Protein 3E5P (pdb70)

Secondary structure (DSSP, 8-state):
---TTSS-EEEE-HHHHHHHHHHHHHSS-SSSEEEEE-HHHHHTT-HHHHHHHHHHTT---EEESSHHHHHHHHTTT--S-EEEEEEPPGGGHHHHHHHT-EEEE--HHHHHHHHHHH-S--S--B-EEEEB-SSS-SSSB-SSHHHHHHHHHHHHSTTB---EEE---S-TTSS--HHHHHHHHHHHTTSSS-S---SEEE-B-HHHHHH-TTSS-SEEEE-GGGGT--TTTTSS--SS-----EEEEEE---EEEE-TT-EESGGG-EE-SSSEEEEEES--GGGT--GGGTT-EEESSS-EEEEES---SS-EEEEESS---S--EEEEEEEETTEEE-HHHHHHHHTS-HHHHHHHS-TTS-EEE-/----TTSS-EEEE-HHHHHHHHHHHHTTS-TT-EEEEE-HHHHHTT-HHHHHHHHHHTT--EEEESSHHHHHHHHHTT--S-EEE-S---GGGHHHHHHTT-EEEE--HHHHHHHHHHHTT-SS--EEEEEEB-TTS-SSSB--SHHHHHHHHHHHT-TTEEEEEEE---S-TT-S--HHHHHHHHHHHHHHTT-SS--SEEEEE-HHHHHH-TTSS-SEEEE-GGGGT--TTTTSS--SS-----EEEEEE--EEEEE-TT-EESGGG-EE-SS-EEEEEES--TTTT--GGGTT-EEEETTEEEEEESPPPSS-EEEEESS---S--EEEEEEEETTEEE-HHHHHHHHTS-HHHHHHHS-TTS-EEE-/----TTSS-EEEE-HHHHHHHHHHHHHHS-TT-EEEEE-HHHHHTT-HHHHHHHHHHHT--EEEESSHHHHHHHHHHT--S-EEE-S---GGGHHHHHHTT-EEEE--HHHHHHHHTTS-TT-SS-EEEEEEB-SSS-SSSB--SHHHHHHHHHHHT-TTEEEEEEE---S-TT-S--HHHHHHHHHHHHHHSS-S---SEEEEE-HHHHHH--S-S-SEEEE-GGGGT--TTTTSS--SS-----EEEEEE---EEEE-TT-EESGGG-EE-SSSEEEEEES--GGGT--GGGTT-EEEETTEEEEB-S---SS-EEEEESS---S--EEEEEEEETTEEE-HHHHHHHHTS-HHHHHHHS-TTS-EEE-

B-factor: mean 35.97, std 11.9, range [7.83, 82.94]

Solvent-accessible surface area: 43272 Å² total; per-residue (Å²): 54,54,0,125,53,12,42,0,39,0,46,4,41,22,110,0,0,19,74,2,0,77,93,2,18,137,121,23,102,125,77,18,25,3,1,0,7,1,29,6,26,0,12,5,0,2,2,45,55,0,0,128,2,0,97,144,5,32,2,75,0,0,0,0,2,13,7,8,8,0,21,36,0,39,133,53,51,22,165,27,26,0,1,1,33,13,33,9,79,59,66,66,1,64,39,0,35,124,50,40,1,2,1,1,1,4,39,44,110,26,0,88,36,0,32,138,95,17,15,144,77,118,117,38,46,1,63,1,2,3,12,14,14,3,4,6,1,14,7,11,7,79,32,36,113,71,12,78,109,0,9,163,37,3,96,72,55,176,20,6,87,9,10,0,11,2,1,28,1,2,6,3,26,57,40,50,37,42,17,10,113,99,0,28,37,101,12,132,42,5,40,74,55,24,173,107,102,14,180,19,9,0,4,5,27,3,6,0,9,6,57,31,81,137,31,87,37,53,3,11,12,0,4,1,0,0,0,6,8,21,10,4,14,122,86,28,29,41,31,23,75,28,81,59,1,7,92,0,17,1,43,1,25,10,28,17,130,7,55,62,58,26,3,0,1,81,28,58,63,41,67,3,151,13,109,18,62,1,0,0,1,7,0,0,10,5,0,7,0,23,28,86,1,41,40,19,15,2,0,8,102,18,73,21,4,52,1,3,2,74,1,4,9,14,8,2,0,0,27,11,37,100,88,24,85,70,36,28,84,0,4,1,4,9,138,31,66,109,16,71,2,40,5,24,65,0,0,99,70,24,131,22,60,2,45,7,9,1,18,17,8,29,60,14,0,2,38,58,68,143,214,109,62,15,135,191,41,53,0,36,0,56,1,40,29,101,0,0,21,53,0,0,68,83,2,33,136,117,32,84,158,77,34,26,2,2,0,6,0,59,43,72,0,15,5,0,2,0,33,48,0,0,109,4,0,109,155,5,36,6,65,0,1,0,0,27,93,24,99,25,0,38,67,0,44,129,52,46,18,163,28,42,1,1,1,30,48,79,8,90,52,73,108,0,75,58,0,40,120,62,55,1,2,0,1,2,10,66,44,121,20,0,87,20,0,34,126,75,5,92,116,71,104,113,52,55,2,62,0,1,3,5,12,17,5,12,60,62,136,49,13,9,129,32,51,109,77,7,49,92,0,0,79,40,3,88,79,48,169,37,10,61,24,2,0,8,4,0,36,8,44,26,3,34,60,42,47,25,35,90,14,102,106,0,20,33,138,7,114,61,8,36,87,56,17,147,124,103,20,138,26,11,0,1,5,30,3,5,0,10,5,49,25,86,136,26,68,40,51,2,9,10,0,5,3,0,0,0,5,12,24,10,8,11,117,94,22,27,33,27,25,85,27,97,68,2,6,95,1,18,3,62,0,76,91,24,68,138,29,59,61,66,80,30,16,28,167,73,110,65,38,64,2,160,33,110,22,53,1,0,17,2,12,0,0,80,44,0,4,1,66,109,135,1,34,36,17,26,2,0,6,93,20,88,24,4,48,1,2,1,84,2,19,101,54,64,2,23,2,34,6,60,110,98,16,96,92,32,25,94,0,8,2,3,8,130,38,63,120,17,57,0,47,6,26,67,0,0,91,78,22,162,53,96,2,68,90,6,1,63,48,10,26,99,65,1,0,37,58,73,118,78,47,34,0,125,58,11,45,0,37,0,47,3,52,24,113,0,0,16,34,0,0,85,70,4,28,159,112,25,95,184,62,23,24,2,2,0,4,1,30,8,45,0,8,5,0,2,4,33,50,0,0,119,1,0,110,153,7,33,4,70,0,2,0,1,6,15,9,20,5,0,14,46,0,42,135,49,51,14,157,22,26,0,1,2,42,16,39,8,59,57,65,62,0,67,38,1,41,127,60,55,2,1,0,4,2,4,34,54,99,26,0,91,42,0,33,120,114,19,76,120,105,22,149,41,51,3,59,0,1,0,10,2,11,3,3,3,2,31,6,7,4,82,13,50,91,71,0,68,96,0,6,149,44,1,85,75,49,141,11,10,78,20,9,0,0,5,1,27,3,2,4,4,36,50,115,91,47,55,37,11,113,132,0,18,30,108,7,123,58,2,34,71,50,14,177,106,104,19,147,10,13,0,3,3,26,3,5,0,12,5,50,31,89,149,30,80,39,49,2,18,11,0,5,2,0,0,1,7,13,24,7,3,17,128,94,59,78,40,54,26,90,26,82,80,0,9,93,0,19,1,48,0,33,9,29,21,132,12,58,58,58,38,2,0,1,82,36,49,64,40,72,5,148,52,109,18,63,0,0,0,0,6,0,0,10,6,0,5,0,18,25,83,0,40,42,19,38,0,0,7,105,21,111,83,3,57,1,2,3,79,1,5,12,8,18,1,0,0,76,5,55,131,121,26,104,81,36,28,84,0,6,1,4,7,137,42,67,159,63,70,1,48,6,20,68,0,0,99,80,23,134,20,56,2,48,7,6,2,20,18,7,28,56,12,0,3,25,57,70,156

CATH classification: 2.40.37.10 (+1 more: 3.20.20.10)

Organism: Enterococcus faecalis (strain ATCC 700802 / V583) (NCBI:txid226185)

InterPro domains:
  IPR000821 Alanine racemase [MF_01201] (8-370)
  IPR000821 Alanine racemase [PR00992] (32-48)
  IPR000821 Alanine racemase [PR00992] (68-86)
  IPR000821 Alanine racemase [PR00992] (130-142)
  IPR000821 Alanine racemase [PR00992] (165-176)
  IPR000821 Alanine racemase [PR00992] (205-232)
  IPR000821 Alanine racemase [PR00992] (262-277)
  IPR000821 Alanine racemase [PR00992] (279-294)
  IPR000821 Alanine racemase [PR00992] (299-316)
  IPR000821 Alanine racemase [PR00992] (353-366)
  IPR000821 Alanine racemase [PTHR30511] (6-370)
  IPR000821 Alanine racemase [TIGR00492] (9-370)
  IPR001608 Alanine racemase, N-terminal [PF01168] (13-232)
  IPR009006 Alanine racemase/group IV decarboxylase, C-terminal [G3DSA:2.40.37.10] (234-371)
  IPR009006 Alanine racemase/group IV decarboxylase, C-terminal [SSF50621] (241-370)
  IPR011079 Alanine racemase, C-terminal [PF00842] (246-370)
  IPR011079 Alanine racemase, C-terminal [SM01005] (246-371)
  IPR020622 Alanine racemase, pyridoxal-phosphate attachment site [PS00395] (37-47)
  IPR029066 PLP-binding barrel [G3DSA:3.20.20.10] (15-233)
  IPR029066 PLP-binding barrel [SSF51419] (13-247)

Structure (mmCIF, N/CA/C/O backbone):
data_3E5P
#
_entry.id   3E5P
#
_cell.length_a   94.634
_cell.length_b   156.516
_cell.length_c   147.878
_cell.angle_alpha   90.00
_cell.angle_beta   90.00
_cell.angle_gamma   90.00
#
_symmetry.space_group_name_H-M   'C 2 2 21'
#
loop_
_entity.id
_entity.type
_entity.pdbx_description
1 polymer 'Alanine racemase'
2 non-polymer "PYRIDOXAL-5'-PHOSPHATE"
3 non-polymer 'PROPANOIC ACID'
4 non-polymer '4-(2-HYDROXYETHYL)-1-PIPERAZINE ETHANESULFONIC ACID'
5 non-polymer 'NONAETHYLENE GLYCOL'
6 water water
#
loop_
_atom_site.group_PDB
_atom_site.id
_atom_site.type_symbol
_atom_site.label_atom_id
_atom_site.label_alt_id
_atom_site.label_comp_id
_atom_site.label_asym_id
_atom_site.label_entity_id
_atom_site.label_seq_id
_atom_site.pdbx_PDB_ins_code
_atom_site.Cartn_x
_atom_site.Cartn_y
_atom_site.Cartn_z
_atom_site.occupancy
_atom_site.B_iso_or_equiv
_atom_site.auth_seq_id
_atom_site.auth_comp_id
_atom_site.auth_asym_id
_atom_site.auth_atom_id
_atom_site.pdbx_PDB_model_num
ATOM 1 N N . VAL A 1 2 ? 36.830 -33.687 -4.331 1.00 34.27 2 VAL A N 1
ATOM 2 C CA . VAL A 1 2 ? 36.338 -34.513 -3.194 1.00 32.66 2 VAL A CA 1
ATOM 3 C C . VAL A 1 2 ? 34.823 -34.579 -3.102 1.00 30.99 2 VAL A C 1
ATOM 4 O O . VAL A 1 2 ? 34.159 -33.565 -2.930 1.00 30.37 2 VAL A O 1
ATOM 8 N N . VAL A 1 3 ? 34.284 -35.786 -3.201 1.00 29.71 3 VAL A N 1
ATOM 9 C CA . VAL A 1 3 ? 32.846 -36.000 -3.100 1.00 27.86 3 VAL A CA 1
ATOM 10 C C . VAL A 1 3 ? 32.509 -36.462 -1.674 1.00 28.02 3 VAL A C 1
ATOM 11 O O . VAL A 1 3 ? 33.045 -37.453 -1.198 1.00 30.00 3 VAL A O 1
ATOM 15 N N . GLY A 1 4 ? 31.621 -35.750 -0.993 1.00 26.88 4 GLY A N 1
ATOM 16 C CA . GLY A 1 4 ? 31.285 -36.124 0.370 1.00 25.73 4 GLY A CA 1
ATOM 17 C C . GLY A 1 4 ? 30.354 -37.311 0.532 1.00 24.98 4 GLY A C 1
ATOM 18 O O . GLY A 1 4 ? 29.296 -37.199 1.145 1.00 24.80 4 GLY A O 1
ATOM 19 N N . TRP A 1 5 ? 30.748 -38.461 0.000 1.00 25.25 5 TRP A N 1
ATOM 20 C CA . TRP A 1 5 ? 29.928 -39.669 0.107 1.00 24.53 5 TRP A CA 1
ATOM 21 C C . TRP A 1 5 ? 29.612 -40.096 1.540 1.00 24.08 5 TRP A C 1
ATOM 22 O O . TRP A 1 5 ? 28.605 -40.749 1.779 1.00 24.09 5 TRP A O 1
ATOM 33 N N . HIS A 1 6 ? 30.473 -39.730 2.489 1.00 27.20 6 HIS A N 1
ATOM 34 C CA . HIS A 1 6 ? 30.270 -40.116 3.886 1.00 29.32 6 HIS A CA 1
ATOM 35 C C . HIS A 1 6 ? 29.467 -39.125 4.693 1.00 30.09 6 HIS A C 1
ATOM 36 O O . HIS A 1 6 ? 29.254 -39.319 5.883 1.00 33.35 6 HIS A O 1
ATOM 43 N N . ARG A 1 7 ? 29.018 -38.058 4.050 1.00 29.73 7 ARG A N 1
ATOM 44 C CA . ARG A 1 7 ? 28.228 -37.057 4.745 1.00 27.28 7 ARG A CA 1
ATOM 45 C C . ARG A 1 7 ? 26.778 -37.291 4.385 1.00 27.18 7 ARG A C 1
ATOM 46 O O . ARG A 1 7 ? 26.449 -37.501 3.229 1.00 26.73 7 ARG A O 1
ATOM 54 N N . PRO A 1 8 ? 25.887 -37.256 5.379 1.00 27.61 8 PRO A N 1
ATOM 55 C CA . PRO A 1 8 ? 24.465 -37.479 5.120 1.00 27.32 8 PRO A CA 1
ATOM 56 C C . PRO A 1 8 ? 23.796 -36.405 4.280 1.00 29.26 8 PRO A C 1
ATOM 57 O O . PRO A 1 8 ? 22.632 -36.075 4.510 1.00 32.23 8 PRO A O 1
ATOM 61 N N . THR A 1 9 ? 24.519 -35.846 3.315 1.00 28.64 9 THR A N 1
ATOM 62 C CA . THR A 1 9 ? 23.938 -34.819 2.458 1.00 27.16 9 THR A CA 1
ATOM 63 C C . THR A 1 9 ? 24.005 -35.262 1.011 1.00 27.49 9 THR A C 1
ATOM 64 O O . THR A 1 9 ? 25.074 -35.588 0.491 1.00 26.36 9 THR A O 1
ATOM 68 N N . ARG A 1 10 ? 22.851 -35.242 0.358 1.00 27.52 10 ARG A N 1
ATOM 69 C CA . ARG A 1 10 ? 22.760 -35.729 -1.002 1.00 28.57 10 ARG A CA 1
ATOM 70 C C . ARG A 1 10 ? 21.897 -34.931 -1.978 1.00 27.76 10 ARG A C 1
ATOM 71 O O . ARG A 1 10 ? 21.019 -34.150 -1.595 1.00 27.42 10 ARG A O 1
ATOM 79 N N . LEU A 1 11 ? 22.164 -35.191 -3.254 1.00 27.00 11 LEU A N 1
ATOM 80 C CA . LEU A 1 11 ? 21.479 -34.589 -4.387 1.00 27.08 11 LEU A CA 1
ATOM 81 C C . LEU A 1 11 ? 20.840 -35.758 -5.152 1.00 26.97 11 LEU A C 1
ATOM 82 O O . LEU A 1 11 ? 21.535 -36.641 -5.629 1.00 26.87 11 LEU A O 1
ATOM 87 N N . HIS A 1 12 ? 19.518 -35.772 -5.251 1.00 28.85 12 HIS A N 1
ATOM 88 C CA . HIS A 1 12 ? 18.822 -36.842 -5.951 1.00 29.58 12 HIS A CA 1
ATOM 89 C C . HIS A 1 12 ? 18.316 -36.388 -7.308 1.00 29.99 12 HIS A C 1
ATOM 90 O O . HIS A 1 12 ? 17.457 -35.513 -7.393 1.00 31.28 12 HIS A O 1
ATOM 97 N N . ILE A 1 13 ? 18.848 -36.990 -8.366 1.00 28.63 13 ILE A N 1
ATOM 98 C CA . ILE A 1 13 ? 18.439 -36.647 -9.718 1.00 28.67 13 ILE A CA 1
ATOM 99 C C . ILE A 1 13 ? 17.453 -37.689 -10.277 1.00 30.14 13 ILE A C 1
ATOM 100 O O . ILE A 1 13 ? 17.791 -38.865 -10.415 1.00 29.92 13 ILE A O 1
ATOM 105 N N . ASP A 1 14 ? 16.228 -37.260 -10.576 1.00 31.67 14 ASP A N 1
ATOM 106 C CA . ASP A 1 14 ? 15.219 -38.164 -11.126 1.00 31.84 14 ASP A CA 1
ATOM 107 C C . ASP A 1 14 ? 15.334 -38.164 -12.643 1.00 32.63 14 ASP A C 1
ATOM 108 O O . ASP A 1 14 ? 14.720 -37.345 -13.333 1.00 32.36 14 ASP A O 1
ATOM 113 N N . THR A 1 15 ? 16.130 -39.096 -13.155 1.00 33.05 15 THR A N 1
ATOM 114 C CA . THR A 1 15 ? 16.361 -39.202 -14.591 1.00 34.07 15 THR A CA 1
ATOM 115 C C . THR A 1 15 ? 15.088 -39.529 -15.376 1.00 34.79 15 THR A C 1
ATOM 116 O O . THR A 1 15 ? 14.924 -39.098 -16.529 1.00 33.88 15 THR A O 1
ATOM 120 N N . GLN A 1 16 ? 14.190 -40.280 -14.742 1.00 33.66 16 GLN A N 1
ATOM 121 C CA . GLN A 1 16 ? 12.923 -40.652 -15.361 1.00 34.39 16 GLN A CA 1
ATOM 122 C C . GLN A 1 16 ? 12.167 -39.352 -15.626 1.00 31.68 16 GLN A C 1
ATOM 123 O O . GLN A 1 16 ? 11.439 -39.230 -16.610 1.00 32.59 16 GLN A O 1
ATOM 129 N N . ALA A 1 17 ? 12.358 -38.381 -14.739 1.00 28.36 17 ALA A N 1
ATOM 130 C CA . ALA A 1 17 ? 11.717 -37.081 -14.866 1.00 27.70 17 ALA A CA 1
ATOM 131 C C . ALA A 1 17 ? 12.261 -36.340 -16.081 1.00 27.22 17 ALA A C 1
ATOM 132 O O . ALA A 1 17 ? 11.495 -35.809 -16.884 1.00 27.54 17 ALA A O 1
ATOM 134 N N . ILE A 1 18 ? 13.584 -36.292 -16.208 1.00 26.17 18 ILE A N 1
ATOM 135 C CA . ILE A 1 18 ? 14.204 -35.623 -17.344 1.00 24.72 18 ILE A CA 1
ATOM 136 C C . ILE A 1 18 ? 13.646 -36.279 -18.612 1.00 25.96 18 ILE A C 1
ATOM 137 O O . ILE A 1 18 ? 13.222 -35.590 -19.551 1.00 27.39 18 ILE A O 1
ATOM 142 N N . THR A 1 19 ? 13.622 -37.612 -18.617 1.00 25.30 19 THR A N 1
ATOM 143 C CA . THR A 1 19 ? 13.115 -38.368 -19.757 1.00 25.03 19 THR A CA 1
ATOM 144 C C . THR A 1 19 ? 11.685 -37.980 -20.134 1.00 26.55 19 THR A C 1
ATOM 145 O O . THR A 1 19 ? 11.394 -37.743 -21.306 1.00 26.20 19 THR A O 1
ATOM 149 N N . GLU A 1 20 ? 10.795 -37.930 -19.145 1.00 28.36 20 GLU A N 1
ATOM 150 C CA . GLU A 1 20 ? 9.400 -37.584 -19.405 1.00 30.20 20 GLU A CA 1
ATOM 151 C C . GLU A 1 20 ? 9.288 -36.171 -19.948 1.00 30.41 20 GLU A C 1
ATOM 152 O O . GLU A 1 20 ? 8.519 -35.913 -20.875 1.00 31.95 20 GLU A O 1
ATOM 158 N N . ASN A 1 21 ? 10.064 -35.256 -19.374 1.00 29.47 21 ASN A N 1
ATOM 159 C CA . ASN A 1 21 ? 10.053 -33.869 -19.821 1.00 28.78 21 ASN A CA 1
ATOM 160 C C . ASN A 1 21 ? 10.442 -33.802 -21.295 1.00 28.79 21 ASN A C 1
ATOM 161 O O . ASN A 1 21 ? 9.805 -33.090 -22.067 1.00 28.27 21 ASN A O 1
ATOM 166 N N . VAL A 1 22 ? 11.473 -34.546 -21.692 1.00 29.18 22 VAL A N 1
ATOM 167 C CA . VAL A 1 22 ? 11.904 -34.542 -23.093 1.00 31.32 22 VAL A CA 1
ATOM 168 C C . VAL A 1 22 ? 10.823 -35.140 -23.999 1.00 32.38 22 VAL A C 1
ATOM 169 O O . VAL A 1 22 ? 10.568 -34.644 -25.106 1.00 30.33 22 VAL A O 1
ATOM 173 N N . GLN A 1 23 ? 10.186 -36.203 -23.518 1.00 34.42 23 GLN A N 1
ATOM 174 C CA . GLN A 1 23 ? 9.133 -36.854 -24.279 1.00 37.91 23 GLN A CA 1
ATOM 175 C C . GLN A 1 23 ? 7.969 -35.935 -24.607 1.00 38.48 23 GLN A C 1
ATOM 176 O O . GLN A 1 23 ? 7.646 -35.732 -25.772 1.00 39.68 23 GLN A O 1
ATOM 182 N N . LYS A 1 24 ? 7.326 -35.383 -23.585 1.00 39.19 24 LYS A N 1
ATOM 183 C CA . LYS A 1 24 ? 6.186 -34.511 -23.836 1.00 38.84 24 LYS A CA 1
ATOM 184 C C . LYS A 1 24 ? 6.537 -33.397 -24.808 1.00 39.17 24 LYS A C 1
ATOM 185 O O . LYS A 1 24 ? 5.699 -32.983 -25.606 1.00 39.97 24 LYS A O 1
ATOM 191 N N . GLU A 1 25 ? 7.773 -32.914 -24.760 1.00 39.23 25 GLU A N 1
ATOM 192 C CA . GLU A 1 25 ? 8.173 -31.861 -25.682 1.00 38.62 25 GLU A CA 1
ATOM 193 C C . GLU A 1 25 ? 8.172 -32.452 -27.082 1.00 38.10 25 GLU A C 1
ATOM 194 O O . GLU A 1 25 ? 7.578 -31.899 -28.006 1.00 39.33 25 GLU A O 1
ATOM 200 N N . CYS A 1 26 ? 8.828 -33.595 -27.224 1.00 39.58 26 CYS A N 1
ATOM 201 C CA . CYS A 1 26 ? 8.910 -34.282 -28.507 1.00 41.18 26 CYS A CA 1
ATOM 202 C C . CYS A 1 26 ? 7.551 -34.574 -29.131 1.00 41.22 26 CYS A C 1
ATOM 203 O O . CYS A 1 26 ? 7.429 -34.626 -30.354 1.00 41.90 26 CYS A O 1
ATOM 206 N N . GLN A 1 27 ? 6.532 -34.764 -28.298 1.00 42.40 27 GLN A N 1
ATOM 207 C CA . GLN A 1 27 ? 5.196 -35.070 -28.799 1.00 44.62 27 GLN A CA 1
ATOM 208 C C . GLN A 1 27 ? 4.444 -33.844 -29.302 1.00 44.15 27 GLN A C 1
ATOM 209 O O . GLN A 1 27 ? 3.693 -33.924 -30.269 1.00 42.75 27 GLN A O 1
ATOM 215 N N . ARG A 1 28 ? 4.640 -32.710 -28.642 1.00 44.76 28 ARG A N 1
ATOM 216 C CA . ARG A 1 28 ? 3.958 -31.492 -29.044 1.00 45.21 28 ARG A CA 1
ATOM 217 C C . ARG A 1 28 ? 4.782 -30.773 -30.098 1.00 45.58 28 ARG A C 1
ATOM 218 O O . ARG A 1 28 ? 4.459 -29.663 -30.523 1.00 46.29 28 ARG A O 1
ATOM 226 N N . LEU A 1 29 ? 5.846 -31.440 -30.526 1.00 46.29 29 LEU A N 1
ATOM 227 C CA . LEU A 1 29 ? 6.738 -30.912 -31.546 1.00 47.13 29 LEU A CA 1
ATOM 228 C C . LEU A 1 29 ? 6.288 -31.453 -32.904 1.00 48.47 29 LEU A C 1
ATOM 229 O O . LEU A 1 29 ? 5.731 -32.547 -32.990 1.00 47.66 29 LEU A O 1
ATOM 234 N N . PRO A 1 30 ? 6.521 -30.690 -33.983 1.00 49.34 30 PRO A N 1
ATOM 235 C CA . PRO A 1 30 ? 6.140 -31.104 -35.337 1.00 51.09 30 PRO A CA 1
ATOM 236 C C . PRO A 1 30 ? 6.694 -32.482 -35.718 1.00 53.11 30 PRO A C 1
ATOM 237 O O . PRO A 1 30 ? 6.450 -32.978 -36.820 1.00 53.69 30 PRO A O 1
ATOM 241 N N . GLU A 1 31 ? 7.445 -33.084 -34.799 1.00 55.78 31 GLU A N 1
ATOM 242 C CA . GLU A 1 31 ? 8.041 -34.415 -34.977 1.00 57.81 31 GLU A CA 1
ATOM 243 C C . GLU A 1 31 ? 9.166 -34.389 -36.027 1.00 57.65 31 GLU A C 1
ATOM 244 O O . GLU A 1 31 ? 10.278 -34.868 -35.769 1.00 59.13 31 GLU A O 1
ATOM 250 N N . GLY A 1 32 ? 8.876 -33.859 -37.214 1.00 55.88 32 GLY A N 1
ATOM 251 C CA . GLY A 1 32 ? 9.909 -33.750 -38.229 1.00 52.23 32 GLY A CA 1
ATOM 252 C C . GLY A 1 32 ? 11.066 -32.939 -37.682 1.00 49.92 32 GLY A C 1
ATOM 253 O O . GLY A 1 32 ? 12.230 -33.126 -38.050 1.00 50.24 32 GLY A O 1
ATOM 254 N N . THR A 1 33 ? 10.715 -32.025 -36.780 1.00 45.39 33 THR A N 1
ATOM 255 C CA . THR A 1 33 ? 11.671 -31.163 -36.108 1.00 40.67 33 THR A CA 1
ATOM 256 C C . THR A 1 33 ? 12.359 -31.981 -35.021 1.00 37.95 33 THR A C 1
ATOM 257 O O . THR A 1 33 ? 11.710 -32.733 -34.291 1.00 36.98 33 THR A O 1
ATOM 261 N N . ALA A 1 34 ? 13.677 -31.842 -34.928 1.00 35.07 34 ALA A N 1
ATOM 262 C CA . ALA A 1 34 ? 14.454 -32.579 -33.942 1.00 33.59 34 ALA A CA 1
ATOM 263 C C . ALA A 1 34 ? 14.688 -31.801 -32.649 1.00 33.00 34 ALA A C 1
ATOM 264 O O . ALA A 1 34 ? 14.679 -30.565 -32.617 1.00 30.16 34 ALA A O 1
ATOM 266 N N . LEU A 1 35 ? 14.914 -32.561 -31.587 1.00 33.27 35 LEU A N 1
ATOM 267 C CA . LEU A 1 35 ? 15.142 -32.023 -30.260 1.00 31.91 35 LEU A CA 1
ATOM 268 C C . LEU A 1 35 ? 16.592 -32.301 -29.860 1.00 31.55 35 LEU A C 1
ATOM 269 O O . LEU A 1 35 ? 17.025 -33.454 -29.773 1.00 32.41 35 LEU A O 1
ATOM 274 N N . PHE A 1 36 ? 17.355 -31.241 -29.646 1.00 30.71 36 PHE A N 1
ATOM 275 C CA . PHE A 1 36 ? 18.726 -31.393 -29.200 1.00 29.63 36 PHE A CA 1
ATOM 276 C C . PHE A 1 36 ? 18.705 -31.026 -27.728 1.00 28.12 36 PHE A C 1
ATOM 277 O O . PHE A 1 36 ? 18.137 -30.004 -27.347 1.00 28.64 36 PHE A O 1
ATOM 285 N N . ALA A 1 37 ? 19.296 -31.877 -26.901 1.00 25.93 37 ALA A N 1
ATOM 286 C CA . ALA A 1 37 ? 19.327 -31.646 -25.466 1.00 24.48 37 ALA A CA 1
ATOM 287 C C . ALA A 1 37 ? 20.603 -30.919 -25.070 1.00 25.20 37 ALA A C 1
ATOM 288 O O . ALA A 1 37 ? 21.695 -31.483 -25.174 1.00 24.15 37 ALA A O 1
ATOM 290 N N . VAL A 1 38 ? 20.479 -29.667 -24.629 1.00 25.82 38 VAL A N 1
ATOM 291 C CA . VAL A 1 38 ? 21.664 -28.922 -24.217 1.00 26.66 38 VAL A CA 1
ATOM 292 C C . VAL A 1 38 ? 21.963 -29.287 -22.771 1.00 26.24 38 VAL A C 1
ATOM 293 O O . VAL A 1 38 ? 21.153 -29.041 -21.883 1.00 27.82 38 VAL A O 1
ATOM 297 N N . VAL A 1 39 ? 23.122 -29.909 -22.557 1.00 26.97 39 VAL A N 1
ATOM 298 C CA . VAL A 1 39 ? 23.549 -30.353 -21.233 1.00 26.41 39 VAL A CA 1
ATOM 299 C C . VAL A 1 39 ? 24.897 -29.781 -20.785 1.00 27.68 39 VAL A C 1
ATOM 300 O O . VAL A 1 39 ? 25.703 -30.508 -20.201 1.00 28.97 39 VAL A O 1
ATOM 304 N N . LYS A 1 40 ? 25.160 -28.501 -21.044 1.00 27.42 40 LYS A N 1
ATOM 305 C CA . LYS A 1 40 ? 26.437 -27.951 -20.616 1.00 28.24 40 LYS A CA 1
ATOM 306 C C . LYS A 1 40 ? 26.419 -27.750 -19.118 1.00 27.91 40 LYS A C 1
ATOM 307 O O . LYS A 1 40 ? 25.444 -28.109 -18.450 1.00 25.72 40 LYS A O 1
ATOM 313 N N . ALA A 1 41 ? 27.496 -27.169 -18.594 1.00 27.31 41 ALA A N 1
ATOM 314 C CA . ALA A 1 41 ? 27.602 -26.925 -17.165 1.00 26.26 41 ALA A CA 1
ATOM 315 C C . ALA A 1 41 ? 27.248 -28.196 -16.396 1.00 25.99 41 ALA A C 1
ATOM 316 O O . ALA A 1 41 ? 26.532 -28.143 -15.398 1.00 27.74 41 ALA A O 1
ATOM 318 N N . ASN A 1 42 ? 27.736 -29.337 -16.885 1.00 26.75 42 ASN A N 1
ATOM 319 C CA . ASN A 1 42 ? 27.498 -30.631 -16.248 1.00 25.47 42 ASN A CA 1
ATOM 320 C C . ASN A 1 42 ? 26.007 -30.953 -16.075 1.00 25.33 42 ASN A C 1
ATOM 321 O O . ASN A 1 42 ? 25.556 -31.299 -14.982 1.00 26.51 42 ASN A O 1
ATOM 326 N N . GLY A 1 43 ? 25.250 -30.849 -17.163 1.00 25.49 43 GLY A N 1
ATOM 327 C CA . GLY A 1 43 ? 23.822 -31.104 -17.105 1.00 23.67 43 GLY A CA 1
ATOM 328 C C . GLY A 1 43 ? 23.112 -30.126 -16.180 1.00 24.31 43 GLY A C 1
ATOM 329 O O . GLY A 1 43 ? 22.231 -30.518 -15.413 1.00 23.84 43 GLY A O 1
ATOM 330 N N . TYR A 1 44 ? 23.500 -28.851 -16.243 1.00 24.11 44 TYR A N 1
ATOM 331 C CA . TYR A 1 44 ? 22.907 -27.815 -15.393 1.00 23.52 44 TYR A CA 1
ATOM 332 C C . TYR A 1 44 ? 22.981 -28.182 -13.911 1.00 23.69 44 TYR A C 1
ATOM 333 O O . TYR A 1 44 ? 22.047 -27.920 -13.153 1.00 24.45 44 TYR A O 1
ATOM 342 N N . GLY A 1 45 ? 24.086 -28.803 -13.510 1.00 23.04 45 GLY A N 1
ATOM 343 C CA . GLY A 1 45 ? 24.262 -29.192 -12.118 1.00 23.67 45 GLY A CA 1
ATOM 344 C C . GLY A 1 45 ? 23.831 -30.613 -11.795 1.00 23.40 45 GLY A C 1
ATOM 345 O O . GLY A 1 45 ? 24.228 -31.162 -10.764 1.00 24.02 45 GLY A O 1
ATOM 346 N N . HIS A 1 46 ? 23.038 -31.211 -12.683 1.00 22.98 46 HIS A N 1
ATOM 347 C CA . HIS A 1 46 ? 22.520 -32.566 -12.503 1.00 22.08 46 HIS A CA 1
ATOM 348 C C . HIS A 1 46 ? 23.442 -33.697 -12.984 1.00 23.03 46 HIS A C 1
ATOM 349 O O . HIS A 1 46 ? 23.253 -34.854 -12.596 1.00 23.69 46 HIS A O 1
ATOM 356 N N . GLY A 1 47 ? 24.420 -33.373 -13.831 1.00 19.96 47 GLY A N 1
ATOM 357 C CA . GLY A 1 47 ? 25.311 -34.398 -14.358 1.00 17.86 47 GLY A CA 1
ATOM 358 C C . GLY A 1 47 ? 25.087 -34.530 -15.852 1.00 17.69 47 GLY A C 1
ATOM 359 O O . GLY A 1 47 ? 24.041 -35.017 -16.286 1.00 18.92 47 GLY A O 1
ATOM 360 N N . ALA A 1 48 ? 26.068 -34.105 -16.641 1.00 17.95 48 ALA A N 1
ATOM 361 C CA . ALA A 1 48 ? 25.961 -34.129 -18.097 1.00 20.87 48 ALA A CA 1
ATOM 362 C C . ALA A 1 48 ? 25.638 -35.480 -18.739 1.00 22.47 48 ALA A C 1
ATOM 363 O O . ALA A 1 48 ? 24.671 -35.585 -19.494 1.00 24.60 48 ALA A O 1
ATOM 365 N N . VAL A 1 49 ? 26.439 -36.502 -18.448 1.00 23.82 49 VAL A N 1
ATOM 366 C CA . VAL A 1 49 ? 26.223 -37.830 -19.019 1.00 24.75 49 VAL A CA 1
ATOM 367 C C . VAL A 1 49 ? 24.879 -38.449 -18.662 1.00 26.33 49 VAL A C 1
ATOM 368 O O . VAL A 1 49 ? 24.083 -38.767 -19.544 1.00 26.20 49 VAL A O 1
ATOM 372 N N . GLU A 1 50 ? 24.623 -38.626 -17.372 1.00 29.68 50 GLU A N 1
ATOM 373 C CA . GLU A 1 50 ? 23.355 -39.214 -16.927 1.00 31.45 50 GLU A CA 1
ATOM 374 C C . GLU A 1 50 ? 22.134 -38.448 -17.454 1.00 30.74 50 GLU A C 1
ATOM 375 O O . GLU A 1 50 ? 21.064 -39.034 -17.606 1.00 30.78 50 GLU A O 1
ATOM 381 N N . SER A 1 51 ? 22.302 -37.148 -17.728 1.00 29.93 51 SER A N 1
ATOM 382 C CA . SER A 1 51 ? 21.234 -36.303 -18.278 1.00 30.30 51 SER A CA 1
ATOM 383 C C . SER A 1 51 ? 21.048 -36.593 -19.771 1.00 31.77 51 SER A C 1
ATOM 384 O O . SER A 1 51 ? 19.927 -36.756 -20.258 1.00 33.02 51 SER A O 1
ATOM 387 N N . ALA A 1 52 ? 22.161 -36.634 -20.494 1.00 31.68 52 ALA A N 1
ATOM 388 C CA . ALA A 1 52 ? 22.145 -36.902 -21.926 1.00 32.51 52 ALA A CA 1
ATOM 389 C C . ALA A 1 52 ? 21.463 -38.245 -22.188 1.00 32.07 52 ALA A C 1
ATOM 390 O O . ALA A 1 52 ? 20.535 -38.349 -22.987 1.00 31.59 52 ALA A O 1
ATOM 392 N N . LYS A 1 53 ? 21.945 -39.268 -21.501 1.00 31.82 53 LYS A N 1
ATOM 393 C CA . LYS A 1 53 ? 21.407 -40.609 -21.611 1.00 32.30 53 LYS A CA 1
ATOM 394 C C . LYS A 1 53 ? 19.897 -40.606 -21.349 1.00 32.22 53 LYS A C 1
ATOM 395 O O . LYS A 1 53 ? 19.125 -41.270 -22.060 1.00 33.18 53 LYS A O 1
ATOM 401 N N . ALA A 1 54 ? 19.479 -39.854 -20.332 1.00 29.16 54 ALA A N 1
ATOM 402 C CA . ALA A 1 54 ? 18.067 -39.775 -19.977 1.00 27.00 54 ALA A CA 1
ATOM 403 C C . ALA A 1 54 ? 17.265 -39.076 -21.059 1.00 26.41 54 ALA A C 1
ATOM 404 O O . ALA A 1 54 ? 16.121 -39.446 -21.325 1.00 22.44 54 ALA A O 1
ATOM 406 N N . ALA A 1 55 ? 17.873 -38.061 -21.670 1.00 27.00 55 ALA A N 1
ATOM 407 C CA . ALA A 1 55 ? 17.220 -37.303 -22.730 1.00 27.58 55 ALA A CA 1
ATOM 408 C C . ALA A 1 55 ? 17.142 -38.111 -24.022 1.00 28.55 55 ALA A C 1
ATOM 409 O O . ALA A 1 55 ? 16.255 -37.899 -24.829 1.00 27.74 55 ALA A O 1
ATOM 411 N N . LYS A 1 56 ? 18.071 -39.034 -24.232 1.00 30.43 56 LYS A N 1
ATOM 412 C CA . LYS A 1 56 ? 18.014 -39.848 -25.438 1.00 32.54 56 LYS A CA 1
ATOM 413 C C . LYS A 1 56 ? 16.844 -40.813 -25.340 1.00 32.86 56 LYS A C 1
ATOM 414 O O . LYS A 1 56 ? 16.110 -40.997 -26.300 1.00 31.81 56 LYS A O 1
ATOM 420 N N . LYS A 1 57 ? 16.675 -41.427 -24.174 1.00 33.42 57 LYS A N 1
ATOM 421 C CA . LYS A 1 57 ? 15.567 -42.351 -23.963 1.00 35.34 57 LYS A CA 1
ATOM 422 C C . LYS A 1 57 ? 14.281 -41.592 -24.188 1.00 34.77 57 LYS A C 1
ATOM 423 O O . LYS A 1 57 ? 13.272 -42.165 -24.589 1.00 35.82 57 LYS A O 1
ATOM 429 N N . GLY A 1 58 ? 14.331 -40.292 -23.923 1.00 33.97 58 GLY A N 1
ATOM 430 C CA . GLY A 1 58 ? 13.158 -39.458 -24.065 1.00 32.24 58 GLY A CA 1
ATOM 431 C C . GLY A 1 58 ? 12.882 -38.949 -25.460 1.00 32.23 58 GLY A C 1
ATOM 432 O O . GLY A 1 58 ? 11.817 -38.389 -25.715 1.00 32.46 58 GLY A O 1
ATOM 433 N N . GLY A 1 59 ? 13.834 -39.115 -26.366 1.00 32.58 59 GLY A N 1
ATOM 434 C CA . GLY A 1 59 ? 13.609 -38.653 -27.721 1.00 33.63 59 GLY A CA 1
ATOM 435 C C . GLY A 1 59 ? 14.663 -37.736 -28.302 1.00 35.32 59 GLY A C 1
ATOM 436 O O . GLY A 1 59 ? 14.629 -37.447 -29.497 1.00 37.31 59 GLY A O 1
ATOM 437 N N . ALA A 1 60 ? 15.595 -37.268 -27.482 1.00 34.54 60 ALA A N 1
ATOM 438 C CA . ALA A 1 60 ? 16.638 -36.384 -27.982 1.00 34.80 60 ALA A CA 1
ATOM 439 C C . ALA A 1 60 ? 17.470 -37.086 -29.043 1.00 35.47 60 ALA A C 1
ATOM 440 O O . ALA A 1 60 ? 17.849 -38.240 -28.866 1.00 36.03 60 ALA A O 1
ATOM 442 N N . THR A 1 61 ? 17.753 -36.395 -30.143 1.00 36.79 61 THR A N 1
ATOM 443 C CA . THR A 1 61 ? 18.561 -36.987 -31.208 1.00 38.93 61 THR A CA 1
ATOM 444 C C . THR A 1 61 ? 19.819 -36.163 -31.504 1.00 39.06 61 THR A C 1
ATOM 445 O O . THR A 1 61 ? 20.330 -36.191 -32.620 1.00 39.34 61 THR A O 1
ATOM 449 N N . GLY A 1 62 ? 20.307 -35.448 -30.489 1.00 38.57 62 GLY A N 1
ATOM 450 C CA . GLY A 1 62 ? 21.497 -34.616 -30.613 1.00 36.67 62 GLY A CA 1
ATOM 451 C C . GLY A 1 62 ? 21.805 -33.939 -29.281 1.00 36.31 62 GLY A C 1
ATOM 452 O O . GLY A 1 62 ? 20.942 -33.902 -28.399 1.00 34.90 62 GLY A O 1
ATOM 453 N N . PHE A 1 63 ? 23.015 -33.401 -29.120 1.00 34.44 63 PHE A N 1
ATOM 454 C CA . PHE A 1 63 ? 23.390 -32.750 -27.864 1.00 34.25 63 PHE A CA 1
ATOM 455 C C . PHE A 1 63 ? 24.117 -31.420 -27.988 1.00 33.78 63 PHE A C 1
ATOM 456 O O . PHE A 1 63 ? 24.901 -31.222 -28.914 1.00 36.05 63 PHE A O 1
ATOM 464 N N . CYS A 1 64 ? 23.863 -30.520 -27.039 1.00 33.84 64 CYS A N 1
ATOM 465 C CA . CYS A 1 64 ? 24.499 -29.201 -27.017 1.00 33.33 64 CYS A CA 1
ATOM 466 C C . CYS A 1 64 ? 25.315 -28.991 -25.763 1.00 32.04 64 CYS A C 1
ATOM 467 O O . CYS A 1 64 ? 24.821 -29.094 -24.640 1.00 32.28 64 CYS A O 1
ATOM 470 N N . VAL A 1 65 ? 26.573 -28.658 -25.984 1.00 30.63 65 VAL A N 1
ATOM 471 C CA . VAL A 1 65 ? 27.523 -28.446 -24.927 1.00 29.04 65 VAL A CA 1
ATOM 472 C C . VAL A 1 65 ? 28.092 -27.038 -25.084 1.00 28.74 65 VAL A C 1
ATOM 473 O O . VAL A 1 65 ? 27.901 -26.402 -26.116 1.00 28.91 65 VAL A O 1
ATOM 477 N N . ALA A 1 66 ? 28.771 -26.539 -24.059 1.00 28.63 66 ALA A N 1
ATOM 478 C CA . ALA A 1 66 ? 29.352 -25.199 -24.131 1.00 26.45 66 ALA A CA 1
ATOM 479 C C . ALA A 1 66 ? 30.865 -25.258 -24.329 1.00 26.91 66 ALA A C 1
ATOM 480 O O . ALA A 1 66 ? 31.453 -24.390 -24.984 1.00 27.36 66 ALA A O 1
ATOM 482 N N . LEU A 1 67 ? 31.491 -26.285 -23.763 1.00 25.05 67 LEU A N 1
ATOM 483 C CA . LEU A 1 67 ? 32.932 -26.435 -23.865 1.00 24.14 67 LEU A CA 1
ATOM 484 C C . LEU A 1 67 ? 33.412 -27.666 -24.638 1.00 24.88 67 LEU A C 1
ATOM 485 O O . LEU A 1 67 ? 32.799 -28.737 -24.579 1.00 23.60 67 LEU A O 1
ATOM 490 N N . LEU A 1 68 ? 34.521 -27.494 -25.354 1.00 22.87 68 LEU A N 1
ATOM 491 C CA . LEU A 1 68 ? 35.134 -28.583 -26.083 1.00 23.57 68 LEU A CA 1
ATOM 492 C C . LEU A 1 68 ? 35.356 -29.736 -25.096 1.00 24.07 68 LEU A C 1
ATOM 493 O O . LEU A 1 68 ? 35.077 -30.889 -25.400 1.00 25.16 68 LEU A O 1
ATOM 498 N N . ASP A 1 69 ? 35.847 -29.406 -23.906 1.00 25.28 69 ASP A N 1
ATOM 499 C CA . ASP A 1 69 ? 36.099 -30.397 -22.864 1.00 25.08 69 ASP A CA 1
ATOM 500 C C . ASP A 1 69 ? 34.839 -31.186 -22.542 1.00 27.02 69 ASP A C 1
ATOM 501 O O . ASP A 1 69 ? 34.881 -32.405 -22.340 1.00 26.78 69 ASP A O 1
ATOM 506 N N . GLU A 1 70 ? 33.717 -30.479 -22.483 1.00 28.68 70 GLU A N 1
ATOM 507 C CA . GLU A 1 70 ? 32.449 -31.122 -22.179 1.00 30.39 70 GLU A CA 1
ATOM 508 C C . GLU A 1 70 ? 32.073 -32.090 -23.294 1.00 31.16 70 GLU A C 1
ATOM 509 O O . GLU A 1 70 ? 31.667 -33.221 -23.021 1.00 34.24 70 GLU A O 1
ATOM 515 N N . ALA A 1 71 ? 32.228 -31.659 -24.544 1.00 30.66 71 ALA A N 1
ATOM 516 C CA . ALA A 1 71 ? 31.908 -32.516 -25.692 1.00 31.17 71 ALA A CA 1
ATOM 517 C C . ALA A 1 71 ? 32.734 -33.813 -25.651 1.00 31.38 71 ALA A C 1
ATOM 518 O O . ALA A 1 71 ? 32.242 -34.891 -25.997 1.00 31.47 71 ALA A O 1
ATOM 520 N N . ILE A 1 72 ? 33.988 -33.704 -25.226 1.00 31.92 72 ILE A N 1
ATOM 521 C CA . ILE A 1 72 ? 34.861 -34.868 -25.149 1.00 33.39 72 ILE A CA 1
ATOM 522 C C . ILE A 1 72 ? 34.427 -35.809 -24.025 1.00 33.65 72 ILE A C 1
ATOM 523 O O . ILE A 1 72 ? 34.621 -37.014 -24.104 1.00 34.41 72 ILE A O 1
ATOM 528 N N . GLU A 1 73 ? 33.831 -35.257 -22.978 1.00 35.01 73 GLU A N 1
ATOM 529 C CA . GLU A 1 73 ? 33.356 -36.078 -21.873 1.00 34.83 73 GLU A CA 1
ATOM 530 C C . GLU A 1 73 ? 32.269 -36.974 -22.446 1.00 34.83 73 GLU A C 1
ATOM 531 O O . GLU A 1 73 ? 32.236 -38.180 -22.198 1.00 35.26 73 GLU A O 1
ATOM 537 N N . LEU A 1 74 ? 31.386 -36.368 -23.227 1.00 35.22 74 LEU A N 1
ATOM 538 C CA . LEU A 1 74 ? 30.280 -37.091 -23.835 1.00 37.13 74 LEU A CA 1
ATOM 539 C C . LEU A 1 74 ? 30.751 -38.220 -24.745 1.00 38.57 74 LEU A C 1
ATOM 540 O O . LEU A 1 74 ? 30.294 -39.363 -24.617 1.00 38.54 74 LEU A O 1
ATOM 545 N N . ARG A 1 75 ? 31.663 -37.900 -25.660 1.00 38.51 75 ARG A N 1
ATOM 546 C CA . ARG A 1 75 ? 32.199 -38.895 -26.575 1.00 38.39 75 ARG A CA 1
ATOM 547 C C . ARG A 1 75 ? 32.845 -40.028 -25.800 1.00 38.62 75 ARG A C 1
ATOM 548 O O . ARG A 1 75 ? 32.498 -41.184 -25.976 1.00 39.97 75 ARG A O 1
ATOM 556 N N . GLU A 1 76 ? 33.788 -39.697 -24.934 1.00 39.09 76 GLU A N 1
ATOM 557 C CA . GLU A 1 76 ? 34.459 -40.724 -24.158 1.00 41.41 76 GLU A CA 1
ATOM 558 C C . GLU A 1 76 ? 33.495 -41.524 -23.301 1.00 41.15 76 GLU A C 1
ATOM 559 O O . GLU A 1 76 ? 33.876 -42.532 -22.708 1.00 39.27 76 GLU A O 1
ATOM 565 N N . ALA A 1 77 ? 32.245 -41.079 -23.242 1.00 41.52 77 ALA A N 1
ATOM 566 C CA . ALA A 1 77 ? 31.239 -41.769 -22.448 1.00 41.91 77 ALA A CA 1
ATOM 567 C C . ALA A 1 77 ? 30.371 -42.677 -23.308 1.00 41.61 77 ALA A C 1
ATOM 568 O O . ALA A 1 77 ? 29.459 -43.324 -22.807 1.00 40.75 77 ALA A O 1
ATOM 570 N N . GLY A 1 78 ? 30.650 -42.707 -24.606 1.00 40.67 78 GLY A N 1
ATOM 571 C CA . GLY A 1 78 ? 29.895 -43.565 -25.498 1.00 42.10 78 GLY A CA 1
ATOM 572 C C . GLY A 1 78 ? 28.827 -42.919 -26.360 1.00 42.04 78 GLY A C 1
ATOM 573 O O . GLY A 1 78 ? 28.160 -43.617 -27.125 1.00 42.15 78 GLY A O 1
ATOM 574 N N . VAL A 1 79 ? 28.655 -41.605 -26.248 1.00 42.12 79 VAL A N 1
ATOM 575 C CA . VAL A 1 79 ? 27.649 -40.903 -27.040 1.00 43.53 79 VAL A CA 1
ATOM 576 C C . VAL A 1 79 ? 28.141 -40.695 -28.464 1.00 43.95 79 VAL A C 1
ATOM 577 O O . VAL A 1 79 ? 29.121 -39.984 -28.689 1.00 45.66 79 VAL A O 1
ATOM 581 N N . GLN A 1 80 ? 27.453 -41.318 -29.421 1.00 44.39 80 GLN A N 1
ATOM 582 C CA . GLN A 1 80 ? 27.816 -41.220 -30.840 1.00 44.31 80 GLN A CA 1
ATOM 583 C C . GLN A 1 80 ? 26.939 -40.237 -31.602 1.00 42.64 80 GLN A C 1
ATOM 584 O O . GLN A 1 80 ? 27.118 -40.044 -32.799 1.00 43.21 80 GLN A O 1
ATOM 590 N N . ASP A 1 81 ? 25.990 -39.617 -30.915 1.00 39.87 81 ASP A N 1
ATOM 591 C CA . ASP A 1 81 ? 25.102 -38.671 -31.570 1.00 38.04 81 ASP A CA 1
ATOM 592 C C . ASP A 1 81 ? 25.836 -37.359 -31.803 1.00 36.17 81 ASP A C 1
ATOM 593 O O . ASP A 1 81 ? 26.929 -37.147 -31.282 1.00 36.50 81 ASP A O 1
ATOM 598 N N . PRO A 1 82 ? 25.245 -36.462 -32.603 1.00 33.93 82 PRO A N 1
ATOM 599 C CA . PRO A 1 82 ? 25.864 -35.169 -32.888 1.00 33.15 82 PRO A CA 1
ATOM 600 C C . PRO A 1 82 ? 25.993 -34.337 -31.621 1.00 33.03 82 PRO A C 1
ATOM 601 O O . PRO A 1 82 ? 25.051 -34.232 -30.838 1.00 32.75 82 PRO A O 1
ATOM 605 N N . ILE A 1 83 ? 27.167 -33.755 -31.418 1.00 33.06 83 ILE A N 1
ATOM 606 C CA . ILE A 1 83 ? 27.417 -32.907 -30.259 1.00 31.62 83 ILE A CA 1
ATOM 607 C C . ILE A 1 83 ? 27.819 -31.540 -30.776 1.00 32.23 83 ILE A C 1
ATOM 608 O O . ILE A 1 83 ? 28.836 -31.393 -31.452 1.00 32.62 83 ILE A O 1
ATOM 613 N N . LEU A 1 84 ? 27.012 -30.537 -30.466 1.00 32.52 84 LEU A N 1
ATOM 614 C CA . LEU A 1 84 ? 27.301 -29.185 -30.919 1.00 31.13 84 LEU A CA 1
ATOM 615 C C . LEU A 1 84 ? 27.922 -28.336 -29.826 1.00 29.46 84 LEU A C 1
ATOM 616 O O . LEU A 1 84 ? 27.355 -28.200 -28.751 1.00 30.04 84 LEU A O 1
ATOM 621 N N . ILE A 1 85 ? 29.094 -27.774 -30.099 1.00 28.86 85 ILE A N 1
ATOM 622 C CA . ILE A 1 85 ? 29.748 -26.892 -29.143 1.00 28.05 85 ILE A CA 1
ATOM 623 C C . ILE A 1 85 ? 29.161 -25.518 -29.466 1.00 29.44 85 ILE A C 1
ATOM 624 O O . ILE A 1 85 ? 29.338 -24.992 -30.567 1.00 28.25 85 ILE A O 1
ATOM 629 N N . LEU A 1 86 ? 28.434 -24.957 -28.509 1.00 32.48 86 LEU A N 1
ATOM 630 C CA . LEU A 1 86 ? 27.772 -23.671 -28.697 1.00 35.50 86 LEU A CA 1
ATOM 631 C C . LEU A 1 86 ? 28.661 -22.437 -28.665 1.00 34.97 86 LEU A C 1
ATOM 632 O O . LEU A 1 86 ? 28.232 -21.362 -29.054 1.00 35.98 86 LEU A O 1
ATOM 637 N N . SER A 1 87 ? 29.896 -22.582 -28.217 1.00 36.10 87 SER A N 1
ATOM 638 C CA . SER A 1 87 ? 30.801 -21.437 -28.159 1.00 39.04 87 SER A CA 1
ATOM 639 C C . SER A 1 87 ? 31.827 -21.528 -29.289 1.00 39.37 87 SER A C 1
ATOM 640 O O . SER A 1 87 ? 31.818 -22.487 -30.057 1.00 38.53 87 SER A O 1
ATOM 643 N N . VAL A 1 88 ? 32.704 -20.533 -29.400 1.00 39.91 88 VAL A N 1
ATOM 644 C CA . VAL A 1 88 ? 33.741 -20.586 -30.425 1.00 40.69 88 VAL A CA 1
ATOM 645 C C . VAL A 1 88 ? 34.900 -21.395 -29.831 1.00 40.72 88 VAL A C 1
ATOM 646 O O . VAL A 1 88 ? 35.259 -21.224 -28.663 1.00 39.77 88 VAL A O 1
ATOM 650 N N . VAL A 1 89 ? 35.462 -22.293 -30.631 1.00 40.40 89 VAL A N 1
ATOM 651 C CA . VAL A 1 89 ? 36.567 -23.127 -30.184 1.00 40.22 89 VAL A CA 1
ATOM 652 C C . VAL A 1 89 ? 37.885 -22.607 -30.748 1.00 39.95 89 VAL A C 1
ATOM 653 O O . VAL A 1 89 ? 38.028 -22.441 -31.953 1.00 38.66 89 VAL A O 1
ATOM 657 N N . ASP A 1 90 ? 38.847 -22.353 -29.871 1.00 41.43 90 ASP A N 1
ATOM 658 C CA . ASP A 1 90 ? 40.141 -21.836 -30.294 1.00 43.60 90 ASP A CA 1
ATOM 659 C C . ASP A 1 90 ? 40.674 -22.662 -31.451 1.00 44.01 90 ASP A C 1
ATOM 660 O O . ASP A 1 90 ? 40.659 -23.893 -31.404 1.00 45.06 90 ASP A O 1
ATOM 665 N N . LEU A 1 91 ? 41.146 -21.973 -32.485 1.00 43.49 91 LEU A N 1
ATOM 666 C CA . LEU A 1 91 ? 41.681 -22.615 -33.677 1.00 42.80 91 LEU A CA 1
ATOM 667 C C . LEU A 1 91 ? 42.611 -23.802 -33.422 1.00 42.99 91 LEU A C 1
ATOM 668 O O . LEU A 1 91 ? 42.489 -24.844 -34.069 1.00 43.96 91 LEU A O 1
ATOM 673 N N . ALA A 1 92 ? 43.526 -23.650 -32.473 1.00 41.54 92 ALA A N 1
ATOM 674 C CA . ALA A 1 92 ? 44.482 -24.701 -32.155 1.00 39.23 92 ALA A CA 1
ATOM 675 C C . ALA A 1 92 ? 43.880 -26.066 -31.805 1.00 37.88 92 ALA A C 1
ATOM 676 O O . ALA A 1 92 ? 44.599 -27.064 -31.746 1.00 36.64 92 ALA A O 1
ATOM 678 N N . TYR A 1 93 ? 42.570 -26.121 -31.583 1.00 37.33 93 TYR A N 1
ATOM 679 C CA . TYR A 1 93 ? 41.925 -27.378 -31.219 1.00 36.78 93 TYR A CA 1
ATOM 680 C C . TYR A 1 93 ? 41.051 -27.973 -32.316 1.00 36.02 93 TYR A C 1
ATOM 681 O O . TYR A 1 93 ? 40.250 -28.877 -32.062 1.00 36.01 93 TYR A O 1
ATOM 690 N N . VAL A 1 94 ? 41.209 -27.458 -33.533 1.00 35.19 94 VAL A N 1
ATOM 691 C CA . VAL A 1 94 ? 40.458 -27.945 -34.689 1.00 33.92 94 VAL A CA 1
ATOM 692 C C . VAL A 1 94 ? 40.667 -29.450 -34.902 1.00 32.42 94 VAL A C 1
ATOM 693 O O . VAL A 1 94 ? 39.735 -30.178 -35.236 1.00 30.66 94 VAL A O 1
ATOM 697 N N . PRO A 1 95 ? 41.904 -29.927 -34.728 1.00 31.50 95 PRO A N 1
ATOM 698 C CA . PRO A 1 95 ? 42.170 -31.351 -34.915 1.00 32.24 95 PRO A CA 1
ATOM 699 C C . PRO A 1 95 ? 41.309 -32.209 -34.023 1.00 32.54 95 PRO A C 1
ATOM 700 O O . PRO A 1 95 ? 40.840 -33.273 -34.432 1.00 32.36 95 PRO A O 1
ATOM 704 N N . LEU A 1 96 ? 41.086 -31.735 -32.802 1.00 32.97 96 LEU A N 1
ATOM 705 C CA . LEU A 1 96 ? 40.275 -32.480 -31.856 1.00 33.12 96 LEU A CA 1
ATOM 706 C C . LEU A 1 96 ? 38.821 -32.539 -32.304 1.00 33.48 96 LEU A C 1
ATOM 707 O O . LEU A 1 96 ? 38.181 -33.590 -32.191 1.00 32.23 96 LEU A O 1
ATOM 712 N N . LEU A 1 97 ? 38.296 -31.422 -32.807 1.00 32.90 97 LEU A N 1
ATOM 713 C CA . LEU A 1 97 ? 36.921 -31.410 -33.297 1.00 34.42 97 LEU A CA 1
ATOM 714 C C . LEU A 1 97 ? 36.838 -32.557 -34.305 1.00 34.91 97 LEU A C 1
ATOM 715 O O . LEU A 1 97 ? 35.966 -33.427 -34.225 1.00 36.57 97 LEU A O 1
ATOM 720 N N . ILE A 1 98 ? 37.783 -32.551 -35.239 1.00 34.60 98 ILE A N 1
ATOM 721 C CA . ILE A 1 98 ? 37.876 -33.564 -36.271 1.00 32.46 98 ILE A CA 1
ATOM 722 C C . ILE A 1 98 ? 37.979 -34.962 -35.647 1.00 32.82 98 ILE A C 1
ATOM 723 O O . ILE A 1 98 ? 37.242 -35.876 -36.017 1.00 30.61 98 ILE A O 1
ATOM 728 N N . GLN A 1 99 ? 38.885 -35.120 -34.689 1.00 34.31 99 GLN A N 1
ATOM 729 C CA . GLN A 1 99 ? 39.083 -36.407 -34.029 1.00 35.30 99 GLN A CA 1
ATOM 730 C C . GLN A 1 99 ? 37.774 -36.979 -33.487 1.00 36.79 99 GLN A C 1
ATOM 731 O O . GLN A 1 99 ? 37.382 -38.089 -33.837 1.00 36.74 99 GLN A O 1
ATOM 737 N N . TYR A 1 100 ? 37.102 -36.218 -32.628 1.00 37.64 100 TYR A N 1
ATOM 738 C CA . TYR A 1 100 ? 35.847 -36.670 -32.032 1.00 37.35 100 TYR A CA 1
ATOM 739 C C . TYR A 1 100 ? 34.641 -36.312 -32.882 1.00 36.95 100 TYR A C 1
ATOM 740 O O . TYR A 1 100 ? 33.505 -36.477 -32.451 1.00 35.98 100 TYR A O 1
ATOM 749 N N . ASP A 1 101 ? 34.898 -35.819 -34.088 1.00 37.91 101 ASP A N 1
ATOM 750 C CA . ASP A 1 101 ? 33.832 -35.429 -35.004 1.00 38.10 101 ASP A CA 1
ATOM 751 C C . ASP A 1 101 ? 32.792 -34.644 -34.222 1.00 36.70 101 ASP A C 1
ATOM 752 O O . ASP A 1 101 ? 31.703 -35.141 -33.939 1.00 35.30 101 ASP A O 1
ATOM 757 N N . LEU A 1 102 ? 33.146 -33.419 -33.863 1.00 34.78 102 LEU A N 1
ATOM 758 C CA . LEU A 1 102 ? 32.257 -32.567 -33.103 1.00 32.71 102 LEU A CA 1
ATOM 759 C C . LEU A 1 102 ? 31.824 -31.409 -33.969 1.00 31.03 102 LEU A C 1
ATOM 760 O O . LEU A 1 102 ? 32.602 -30.915 -34.780 1.00 31.01 102 LEU A O 1
ATOM 765 N N . SER A 1 103 ? 30.580 -30.979 -33.813 1.00 29.67 103 SER A N 1
ATOM 766 C CA . SER A 1 103 ? 30.102 -29.849 -34.586 1.00 28.74 103 SER A CA 1
ATOM 767 C C . SER A 1 103 ? 30.559 -28.590 -33.865 1.00 27.77 103 SER A C 1
ATOM 768 O O . SER A 1 103 ? 30.601 -28.552 -32.649 1.00 27.81 103 SER A O 1
ATOM 771 N N . VAL A 1 104 ? 30.903 -27.558 -34.613 1.00 27.96 104 VAL A N 1
ATOM 772 C CA . VAL A 1 104 ? 31.377 -26.337 -33.995 1.00 29.31 104 VAL A CA 1
ATOM 773 C C . VAL A 1 104 ? 30.661 -25.103 -34.471 1.00 30.62 104 VAL A C 1
ATOM 774 O O . VAL A 1 104 ? 30.244 -25.008 -35.619 1.00 29.85 104 VAL A O 1
ATOM 778 N N . THR A 1 105 ? 30.538 -24.148 -33.562 1.00 32.14 105 THR A N 1
ATOM 779 C CA . THR A 1 105 ? 29.908 -22.879 -33.852 1.00 31.85 105 THR A CA 1
ATOM 780 C C . THR A 1 105 ? 30.989 -22.036 -34.486 1.00 32.57 105 THR A C 1
ATOM 781 O O . THR A 1 105 ? 32.148 -22.161 -34.120 1.00 33.11 105 THR A O 1
ATOM 785 N N . VAL A 1 106 ? 30.608 -21.194 -35.439 1.00 32.77 106 VAL A N 1
ATOM 786 C CA . VAL A 1 106 ? 31.538 -20.281 -36.103 1.00 33.60 106 VAL A CA 1
ATOM 787 C C . VAL A 1 106 ? 30.851 -18.916 -36.139 1.00 32.18 106 VAL A C 1
ATOM 788 O O . VAL A 1 106 ? 29.775 -18.778 -36.704 1.00 31.91 106 VAL A O 1
ATOM 792 N N . ALA A 1 107 ? 31.466 -17.912 -35.528 1.00 33.43 107 ALA A N 1
ATOM 793 C CA . ALA A 1 107 ? 30.867 -16.585 -35.477 1.00 36.43 107 ALA A CA 1
ATOM 794 C C . ALA A 1 107 ? 31.603 -15.503 -36.259 1.00 38.73 107 ALA A C 1
ATOM 795 O O . ALA A 1 107 ? 31.186 -14.343 -36.245 1.00 39.52 107 ALA A O 1
ATOM 797 N N . THR A 1 108 ? 32.690 -15.864 -36.932 1.00 41.02 108 THR A N 1
ATOM 798 C CA . THR A 1 108 ? 33.458 -14.886 -37.701 1.00 43.79 108 THR A CA 1
ATOM 799 C C . THR A 1 108 ? 34.010 -15.489 -38.980 1.00 44.04 108 THR A C 1
ATOM 800 O O . THR A 1 108 ? 34.145 -16.707 -39.091 1.00 44.34 108 THR A O 1
ATOM 804 N N . GLN A 1 109 ? 34.332 -14.632 -39.944 1.00 45.66 109 GLN A N 1
ATOM 805 C CA . GLN A 1 109 ? 34.864 -15.081 -41.233 1.00 46.55 109 GLN A CA 1
ATOM 806 C C . GLN A 1 109 ? 36.293 -15.605 -41.103 1.00 45.55 109 GLN A C 1
ATOM 807 O O . GLN A 1 109 ? 36.603 -16.714 -41.546 1.00 44.82 109 GLN A O 1
ATOM 813 N N . GLU A 1 110 ? 37.156 -14.802 -40.488 1.00 45.61 110 GLU A N 1
ATOM 814 C CA . GLU A 1 110 ? 38.554 -15.173 -40.303 1.00 46.19 110 GLU A CA 1
ATOM 815 C C . GLU A 1 110 ? 38.782 -16.562 -39.710 1.00 43.76 110 GLU A C 1
ATOM 816 O O . GLU A 1 110 ? 39.708 -17.266 -40.114 1.00 43.72 110 GLU A O 1
ATOM 822 N N . TRP A 1 111 ? 37.946 -16.958 -38.760 1.00 40.78 111 TRP A N 1
ATOM 823 C CA . TRP A 1 111 ? 38.092 -18.264 -38.140 1.00 39.17 111 TRP A CA 1
ATOM 824 C C . TRP A 1 111 ? 38.024 -19.351 -39.214 1.00 39.59 111 TRP A C 1
ATOM 825 O O . TRP A 1 111 ? 38.812 -20.294 -39.216 1.00 37.97 111 TRP A O 1
ATOM 836 N N . LEU A 1 112 ? 37.072 -19.201 -40.129 1.00 41.23 112 LEU A N 1
ATOM 837 C CA . LEU A 1 112 ? 36.880 -20.144 -41.221 1.00 42.60 112 LEU A CA 1
ATOM 838 C C . LEU A 1 112 ? 38.050 -20.201 -42.197 1.00 44.22 112 LEU A C 1
ATOM 839 O O . LEU A 1 112 ? 38.470 -21.280 -42.617 1.00 44.35 112 LEU A O 1
ATOM 844 N N . GLU A 1 113 ? 38.562 -19.034 -42.571 1.00 46.10 113 GLU A N 1
ATOM 845 C CA . GLU A 1 113 ? 39.674 -18.963 -43.515 1.00 47.35 113 GLU A CA 1
ATOM 846 C C . GLU A 1 113 ? 40.914 -19.601 -42.920 1.00 47.67 113 GLU A C 1
ATOM 847 O O . GLU A 1 113 ? 41.648 -20.313 -43.606 1.00 48.67 113 GLU A O 1
ATOM 853 N N . ALA A 1 114 ? 41.141 -19.334 -41.638 1.00 47.39 114 ALA A N 1
ATOM 854 C CA . ALA A 1 114 ? 42.299 -19.865 -40.936 1.00 46.33 114 ALA A CA 1
ATOM 855 C C . ALA A 1 114 ? 42.187 -21.366 -40.693 1.00 45.99 114 ALA A C 1
ATOM 856 O O . ALA A 1 114 ? 43.143 -22.110 -40.909 1.00 47.20 114 ALA A O 1
ATOM 858 N N . ALA A 1 115 ? 41.018 -21.810 -40.248 1.00 45.82 115 ALA A N 1
ATOM 859 C CA . ALA A 1 115 ? 40.809 -23.224 -39.965 1.00 45.69 115 ALA A CA 1
ATOM 860 C C . ALA A 1 115 ? 41.004 -24.088 -41.211 1.00 46.40 115 ALA A C 1
ATOM 861 O O . ALA A 1 115 ? 41.392 -25.252 -41.123 1.00 44.59 115 ALA A O 1
ATOM 863 N N . LEU A 1 116 ? 40.738 -23.507 -42.375 1.00 47.62 116 LEU A N 1
ATOM 864 C CA . LEU A 1 116 ? 40.875 -24.219 -43.645 1.00 49.56 116 LEU A CA 1
ATOM 865 C C . LEU A 1 116 ? 42.267 -24.839 -43.837 1.00 50.92 116 LEU A C 1
ATOM 866 O O . LEU A 1 116 ? 42.399 -26.019 -44.158 1.00 49.72 116 LEU A O 1
ATOM 871 N N . GLN A 1 117 ? 43.300 -24.026 -43.644 1.00 52.64 117 GLN A N 1
ATOM 872 C CA . GLN A 1 117 ? 44.680 -24.467 -43.810 1.00 53.67 117 GLN A CA 1
ATOM 873 C C . GLN A 1 117 ? 44.999 -25.644 -42.908 1.00 54.36 117 GLN A C 1
ATOM 874 O O . GLN A 1 117 ? 45.611 -26.623 -43.335 1.00 54.24 117 GLN A O 1
ATOM 880 N N . GLN A 1 118 ? 44.579 -25.544 -41.655 1.00 55.79 118 GLN A N 1
ATOM 881 C CA . GLN A 1 118 ? 44.824 -26.604 -40.690 1.00 56.98 118 GLN A CA 1
ATOM 882 C C . GLN A 1 118 ? 43.974 -27.836 -40.987 1.00 58.75 118 GLN A C 1
ATOM 883 O O . GLN A 1 118 ? 44.343 -28.955 -40.636 1.00 58.53 118 GLN A O 1
ATOM 889 N N . LEU A 1 119 ? 42.836 -27.630 -41.636 1.00 62.15 119 LEU A N 1
ATOM 890 C CA . LEU A 1 119 ? 41.953 -28.741 -41.963 1.00 64.58 119 LEU A CA 1
ATOM 891 C C . LEU A 1 119 ? 42.406 -29.750 -42.992 1.00 67.02 119 LEU A C 1
ATOM 892 O O . LEU A 1 119 ? 42.725 -30.888 -42.658 1.00 68.71 119 LEU A O 1
ATOM 897 N N . THR A 1 120 ? 42.429 -29.345 -44.251 1.00 69.52 120 THR A N 1
ATOM 898 C CA . THR A 1 120 ? 43.033 -30.172 -45.275 1.00 71.80 120 THR A CA 1
ATOM 899 C C . THR A 1 120 ? 43.838 -29.214 -46.145 1.00 73.99 120 THR A C 1
ATOM 900 O O . THR A 1 120 ? 43.625 -27.997 -46.107 1.00 73.66 120 THR A O 1
ATOM 904 N N . PRO A 1 121 ? 44.781 -29.744 -46.945 1.00 75.57 121 PRO A N 1
ATOM 905 C CA . PRO A 1 121 ? 45.545 -30.980 -46.750 1.00 76.95 121 PRO A CA 1
ATOM 906 C C . PRO A 1 121 ? 45.353 -32.479 -46.522 1.00 78.08 121 PRO A C 1
ATOM 907 O O . PRO A 1 121 ? 46.267 -33.174 -46.083 1.00 78.33 121 PRO A O 1
ATOM 911 N N . GLU A 1 122 ? 44.139 -32.942 -46.819 1.00 79.07 122 GLU A N 1
ATOM 912 C CA . GLU A 1 122 ? 43.403 -34.127 -46.372 1.00 79.72 122 GLU A CA 1
ATOM 913 C C . GLU A 1 122 ? 42.082 -34.238 -47.128 1.00 80.18 122 GLU A C 1
ATOM 914 O O . GLU A 1 122 ? 41.569 -33.256 -47.668 1.00 79.79 122 GLU A O 1
ATOM 920 N N . SER A 1 123 ? 41.540 -35.450 -47.161 1.00 80.12 123 SER A N 1
ATOM 921 C CA . SER A 1 123 ? 40.278 -35.719 -47.835 1.00 79.10 123 SER A CA 1
ATOM 922 C C . SER A 1 123 ? 39.655 -36.935 -47.162 1.00 77.92 123 SER A C 1
ATOM 923 O O . SER A 1 123 ? 39.699 -38.044 -47.689 1.00 78.08 123 SER A O 1
ATOM 926 N N . ASN A 1 124 ? 39.079 -36.716 -45.986 1.00 75.88 124 ASN A N 1
ATOM 927 C CA . ASN A 1 124 ? 38.465 -37.796 -45.230 1.00 73.62 124 ASN A CA 1
ATOM 928 C C . ASN A 1 124 ? 37.158 -37.405 -44.542 1.00 71.16 124 ASN A C 1
ATOM 929 O O . ASN A 1 124 ? 36.074 -37.771 -44.999 1.00 70.54 124 ASN A O 1
ATOM 934 N N . THR A 1 125 ? 37.268 -36.669 -43.437 1.00 68.85 125 THR A N 1
ATOM 935 C CA . THR A 1 125 ? 36.099 -36.236 -42.676 1.00 65.37 125 THR A CA 1
ATOM 936 C C . THR A 1 125 ? 36.024 -34.718 -42.555 1.00 61.92 125 THR A C 1
ATOM 937 O O . THR A 1 125 ? 36.940 -34.082 -42.035 1.00 62.04 125 THR A O 1
ATOM 941 N N . PRO A 1 126 ? 34.923 -34.119 -43.035 1.00 58.82 126 PRO A N 1
ATOM 942 C CA . PRO A 1 126 ? 34.727 -32.666 -42.984 1.00 56.64 126 PRO A CA 1
ATOM 943 C C . PRO A 1 126 ? 34.606 -32.117 -41.571 1.00 54.69 126 PRO A C 1
ATOM 944 O O . PRO A 1 126 ? 34.487 -32.864 -40.601 1.00 54.18 126 PRO A O 1
ATOM 948 N N . LEU A 1 127 ? 34.637 -30.795 -41.474 1.00 53.12 127 LEU A N 1
ATOM 949 C CA . LEU A 1 127 ? 34.529 -30.101 -40.202 1.00 50.76 127 LEU A CA 1
ATOM 950 C C . LEU A 1 127 ? 33.100 -29.551 -40.113 1.00 49.14 127 LEU A C 1
ATOM 951 O O . LEU A 1 127 ? 32.786 -28.500 -40.681 1.00 48.47 127 LEU A O 1
ATOM 956 N N . ARG A 1 128 ? 32.244 -30.294 -39.411 1.00 46.60 128 ARG A N 1
ATOM 957 C CA . ARG A 1 128 ? 30.841 -29.943 -39.220 1.00 44.28 128 ARG A CA 1
ATOM 958 C C . ARG A 1 128 ? 30.709 -28.550 -38.624 1.00 43.28 128 ARG A C 1
ATOM 959 O O . ARG A 1 128 ? 30.990 -28.322 -37.446 1.00 43.46 128 ARG A O 1
ATOM 967 N N . VAL A 1 129 ? 30.267 -27.620 -39.455 1.00 41.03 129 VAL A N 1
ATOM 968 C CA . VAL A 1 129 ? 30.125 -26.239 -39.053 1.00 38.96 129 VAL A CA 1
ATOM 969 C C . VAL A 1 129 ? 28.679 -25.816 -38.872 1.00 38.48 129 VAL A C 1
ATOM 970 O O . VAL A 1 129 ? 27.802 -26.249 -39.609 1.00 39.66 129 VAL A O 1
ATOM 974 N N . HIS A 1 130 ? 28.439 -24.986 -37.862 1.00 35.94 130 HIS A N 1
ATOM 975 C CA . 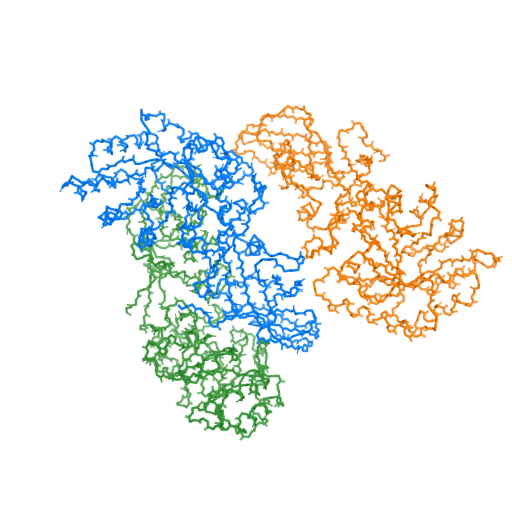HIS A 1 130 ? 27.115 -24.426 -37.595 1.00 34.87 130 HIS A CA 1
ATOM 976 C C . HIS A 1 130 ? 27.381 -22.937 -37.471 1.00 33.94 130 HIS A C 1
ATOM 977 O O . HIS A 1 130 ? 28.055 -22.517 -36.542 1.00 33.75 130 HIS A O 1
ATOM 984 N N . LEU A 1 131 ? 26.873 -22.145 -38.408 1.00 35.20 131 LEU A N 1
ATOM 985 C CA . LEU A 1 131 ? 27.068 -20.698 -38.373 1.00 36.08 131 LEU A CA 1
ATOM 986 C C . LEU A 1 131 ? 26.053 -20.049 -37.458 1.00 35.83 131 LEU A C 1
ATOM 987 O O . LEU A 1 131 ? 24.907 -20.473 -37.404 1.00 36.39 131 LEU A O 1
ATOM 992 N N . LYS A 1 132 ? 26.468 -19.014 -36.740 1.00 35.90 132 LYS A N 1
ATOM 993 C CA . LYS A 1 132 ? 25.551 -18.334 -35.840 1.00 35.76 132 LYS A CA 1
ATOM 994 C C . LYS A 1 132 ? 25.476 -16.848 -36.161 1.00 35.33 132 LYS A C 1
ATOM 995 O O . LYS A 1 132 ? 26.496 -16.174 -36.229 1.00 33.53 132 LYS A O 1
ATOM 1001 N N . VAL A 1 133 ? 24.266 -16.341 -36.366 1.00 36.22 133 VAL A N 1
ATOM 1002 C CA . VAL A 1 133 ? 24.081 -14.923 -36.658 1.00 38.56 133 VAL A CA 1
ATOM 1003 C C . VAL A 1 133 ? 23.607 -14.248 -35.373 1.00 38.65 133 VAL A C 1
ATOM 1004 O O . VAL A 1 133 ? 22.885 -14.863 -34.594 1.00 38.08 133 VAL A O 1
ATOM 1008 N N . ASP A 1 134 ? 24.028 -13.004 -35.141 1.00 40.48 134 ASP A N 1
ATOM 1009 C CA . ASP A 1 134 ? 23.644 -12.291 -33.924 1.00 42.73 134 ASP A CA 1
ATOM 1010 C C . ASP A 1 134 ? 22.592 -11.260 -34.329 1.00 43.94 134 ASP A C 1
ATOM 1011 O O . ASP A 1 134 ? 22.928 -10.230 -34.909 1.00 46.39 134 ASP A O 1
ATOM 1016 N N . THR A 1 135 ? 21.327 -11.547 -34.032 1.00 44.41 135 THR A N 1
ATOM 1017 C CA . THR A 1 135 ? 20.189 -10.669 -34.350 1.00 44.16 135 THR A CA 1
ATOM 1018 C C . THR A 1 135 ? 19.622 -10.072 -33.059 1.00 43.93 135 THR A C 1
ATOM 1019 O O . THR A 1 135 ? 18.462 -9.664 -33.038 1.00 43.30 135 THR A O 1
ATOM 1023 N N . GLY A 1 136 ? 20.408 -10.014 -31.987 1.00 44.26 136 GLY A N 1
ATOM 1024 C CA . GLY A 1 136 ? 19.871 -9.435 -30.768 1.00 45.32 136 GLY A CA 1
ATOM 1025 C C . GLY A 1 136 ? 20.568 -9.709 -29.452 1.00 46.11 136 GLY A C 1
ATOM 1026 O O . GLY A 1 136 ? 20.767 -8.785 -28.672 1.00 47.77 136 GLY A O 1
ATOM 1027 N N . MET A 1 137 ? 20.921 -10.965 -29.188 1.00 47.24 137 MET A N 1
ATOM 1028 C CA . MET A 1 137 ? 21.596 -11.325 -27.937 1.00 45.89 137 MET A CA 1
ATOM 1029 C C . MET A 1 137 ? 22.728 -10.348 -27.645 1.00 45.74 137 MET A C 1
ATOM 1030 O O . MET A 1 137 ? 22.854 -9.848 -26.530 1.00 45.25 137 MET A O 1
ATOM 1035 N N . GLY A 1 138 ? 23.544 -10.073 -28.656 1.00 45.41 138 GLY A N 1
ATOM 1036 C CA . GLY A 1 138 ? 24.647 -9.142 -28.486 1.00 47.24 138 GLY A CA 1
ATOM 1037 C C . GLY A 1 138 ? 25.950 -9.797 -28.061 1.00 48.23 138 GLY A C 1
ATOM 1038 O O . GLY A 1 138 ? 26.904 -9.117 -27.668 1.00 48.71 138 GLY A O 1
ATOM 1039 N N . ARG A 1 139 ? 25.993 -11.123 -28.144 1.00 48.78 139 ARG A N 1
ATOM 1040 C CA . ARG A 1 139 ? 27.178 -11.874 -27.759 1.00 49.87 139 ARG A CA 1
ATOM 1041 C C . ARG A 1 139 ? 28.265 -12.362 -28.733 1.00 50.18 139 ARG A C 1
ATOM 1042 O O . ARG A 1 139 ? 29.388 -11.859 -28.721 1.00 52.58 139 ARG A O 1
ATOM 1050 N N . ILE A 1 140 ? 27.925 -13.327 -29.582 1.00 48.81 140 ILE A N 1
ATOM 1051 C CA . ILE A 1 140 ? 28.748 -13.725 -30.726 1.00 47.60 140 ILE A CA 1
ATOM 1052 C C . ILE A 1 140 ? 27.931 -13.877 -32.014 1.00 46.54 140 ILE A C 1
ATOM 1053 O O . ILE A 1 140 ? 26.699 -13.851 -31.980 1.00 46.74 140 ILE A O 1
ATOM 1058 N N . GLY A 1 141 ? 28.632 -14.036 -33.140 1.00 44.97 141 GLY A N 1
ATOM 1059 C CA . GLY A 1 141 ? 27.976 -14.240 -34.425 1.00 42.41 141 GLY A CA 1
ATOM 1060 C C . GLY A 1 141 ? 28.015 -13.153 -35.487 1.00 41.75 141 GLY A C 1
ATOM 1061 O O . GLY A 1 141 ? 2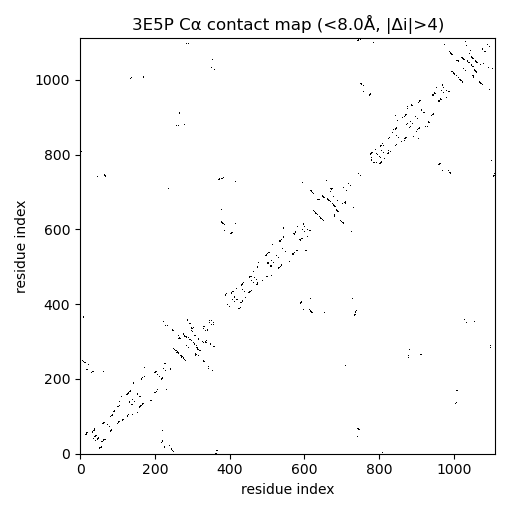8.336 -12.002 -35.208 1.00 40.99 141 GLY A O 1
ATOM 1062 N N . PHE A 1 142 ? 27.688 -13.534 -36.722 1.00 41.43 142 PHE A N 1
ATOM 1063 C CA . PHE A 1 142 ? 27.644 -12.590 -37.831 1.00 42.10 142 PHE A CA 1
ATOM 1064 C C . PHE A 1 142 ? 26.412 -11.746 -37.575 1.00 43.82 142 PHE A C 1
ATOM 1065 O O . PHE A 1 142 ? 25.338 -12.297 -37.310 1.00 42.81 142 PHE A O 1
ATOM 1073 N N . LEU A 1 143 ? 26.545 -10.425 -37.664 1.00 45.03 143 LEU A N 1
ATOM 1074 C CA . LEU A 1 143 ? 25.416 -9.552 -37.388 1.00 47.16 143 LEU A CA 1
ATOM 1075 C C . LEU A 1 143 ? 24.697 -8.918 -38.571 1.00 48.59 143 LEU A C 1
ATOM 1076 O O . LEU A 1 143 ? 23.993 -7.931 -38.393 1.00 50.96 143 LEU A O 1
ATOM 1081 N N . THR A 1 144 ? 24.860 -9.474 -39.770 1.00 49.49 144 THR A N 1
ATOM 1082 C CA . THR A 1 144 ? 24.176 -8.954 -40.965 1.00 49.66 144 THR A CA 1
ATOM 1083 C C . THR A 1 144 ? 23.912 -10.072 -41.966 1.00 51.46 144 THR A C 1
ATOM 1084 O O . THR A 1 144 ? 24.676 -11.034 -42.050 1.00 51.55 144 THR A O 1
ATOM 1088 N N . PRO A 1 145 ? 22.823 -9.963 -42.744 1.00 53.19 145 PRO A N 1
ATOM 1089 C CA . PRO A 1 145 ? 22.537 -11.018 -43.726 1.00 54.11 145 PRO A CA 1
ATOM 1090 C C . PRO A 1 145 ? 23.559 -11.060 -44.870 1.00 55.03 145 PRO A C 1
ATOM 1091 O O . PRO A 1 145 ? 23.777 -12.105 -45.481 1.00 53.86 145 PRO A O 1
ATOM 1095 N N . GLU A 1 146 ? 24.193 -9.920 -45.142 1.00 57.17 146 GLU A N 1
ATOM 1096 C CA . GLU A 1 146 ? 25.210 -9.828 -46.193 1.00 58.37 146 GLU A CA 1
ATOM 1097 C C . GLU A 1 146 ? 26.352 -10.766 -45.800 1.00 58.37 146 GLU A C 1
ATOM 1098 O O . GLU A 1 146 ? 26.749 -11.645 -46.569 1.00 56.79 146 GLU A O 1
ATOM 1104 N N . GLU A 1 147 ? 26.877 -10.572 -44.595 1.00 58.68 147 GLU A N 1
ATOM 1105 C CA . GLU A 1 147 ? 27.705 -11.582 -43.948 1.00 59.76 147 GLU A CA 1
ATOM 1106 C C . GLU A 1 147 ? 26.949 -12.897 -43.791 1.00 60.41 147 GLU A C 1
ATOM 1107 O O . GLU A 1 147 ? 25.752 -12.973 -44.069 1.00 60.87 147 GLU A O 1
ATOM 1113 N N . THR A 1 148 ? 27.656 -13.931 -43.345 1.00 59.64 148 THR A N 1
ATOM 1114 C CA . THR A 1 148 ? 27.111 -15.283 -43.333 1.00 60.64 148 THR A CA 1
ATOM 1115 C C . THR A 1 148 ? 26.914 -15.811 -44.750 1.00 60.08 148 THR A C 1
ATOM 1116 O O . THR A 1 148 ? 27.237 -16.962 -45.044 1.00 59.94 148 THR A O 1
ATOM 1120 N N . LYS A 1 149 ? 26.383 -14.963 -45.624 1.00 59.94 149 LYS A N 1
ATOM 1121 C CA . LYS A 1 149 ? 26.325 -15.266 -47.049 1.00 59.95 149 LYS A CA 1
ATOM 1122 C C . LYS A 1 149 ? 27.705 -15.614 -47.595 1.00 58.89 149 LYS A C 1
ATOM 1123 O O . LYS A 1 149 ? 27.894 -16.662 -48.212 1.00 57.96 149 LYS A O 1
ATOM 1129 N N . GLN A 1 150 ? 28.667 -14.726 -47.365 1.00 58.78 150 GLN A N 1
ATOM 1130 C CA . GLN A 1 150 ? 30.070 -15.036 -47.614 1.00 58.29 150 GLN A CA 1
ATOM 1131 C C . GLN A 1 150 ? 30.509 -16.273 -46.839 1.00 57.28 150 GLN A C 1
ATOM 1132 O O . GLN A 1 150 ? 31.347 -17.045 -47.304 1.00 57.09 150 GLN A O 1
ATOM 1138 N N . ALA A 1 151 ? 29.936 -16.456 -45.654 1.00 56.10 151 ALA A N 1
ATOM 1139 C CA . ALA A 1 151 ? 30.291 -17.581 -44.796 1.00 55.18 151 ALA A CA 1
ATOM 1140 C C . ALA A 1 151 ? 29.885 -18.907 -45.430 1.00 54.88 151 ALA A C 1
ATOM 1141 O O . ALA A 1 151 ? 30.731 -19.751 -45.723 1.00 53.10 151 ALA A O 1
ATOM 1143 N N . VAL A 1 152 ? 28.584 -19.084 -45.638 1.00 54.65 152 VAL A N 1
ATOM 1144 C CA . VAL A 1 152 ? 28.063 -20.309 -46.232 1.00 55.76 152 VAL A CA 1
ATOM 1145 C C . VAL A 1 152 ? 28.718 -20.502 -47.601 1.00 55.51 152 VAL A C 1
ATOM 1146 O O . VAL A 1 152 ? 29.045 -21.625 -48.014 1.00 55.09 152 VAL A O 1
ATOM 1150 N N . ARG A 1 153 ? 28.913 -19.383 -48.290 1.00 55.62 153 ARG A N 1
ATOM 1151 C CA . ARG A 1 153 ? 29.535 -19.370 -49.602 1.00 55.88 153 ARG A CA 1
ATOM 1152 C C . ARG A 1 153 ? 30.923 -19.983 -49.475 1.00 54.64 153 ARG A C 1
ATOM 1153 O O . ARG A 1 153 ? 31.314 -20.855 -50.249 1.00 54.84 153 ARG A O 1
ATOM 1161 N N . PHE A 1 154 ? 31.661 -19.525 -48.477 1.00 53.24 154 PHE A N 1
ATOM 1162 C CA . PHE A 1 154 ? 33.004 -20.018 -48.253 1.00 52.43 154 PHE A CA 1
ATOM 1163 C C . PHE A 1 154 ? 32.957 -21.481 -47.855 1.00 52.58 154 PHE A C 1
ATOM 1164 O O . PHE A 1 154 ? 33.645 -22.311 -48.444 1.00 53.10 154 PHE A O 1
ATOM 1172 N N . VAL A 1 155 ? 32.131 -21.797 -46.864 1.00 52.55 155 VAL A N 1
ATOM 1173 C CA . VAL A 1 155 ? 32.013 -23.164 -46.376 1.00 52.43 155 VAL A CA 1
ATOM 1174 C C . VAL A 1 155 ? 31.633 -24.181 -47.440 1.00 52.75 155 VAL A C 1
ATOM 1175 O O . VAL A 1 155 ? 32.251 -25.240 -47.529 1.00 52.38 155 VAL A O 1
ATOM 1179 N N . GLN A 1 156 ? 30.621 -23.866 -48.243 1.00 53.12 156 GLN A N 1
ATOM 1180 C CA . GLN A 1 156 ? 30.179 -24.788 -49.284 1.00 52.03 156 GLN A CA 1
ATOM 1181 C C . GLN A 1 156 ? 31.181 -24.942 -50.430 1.00 51.00 156 GLN A C 1
ATOM 1182 O O . GLN A 1 156 ? 31.117 -25.901 -51.199 1.00 50.67 156 GLN A O 1
ATOM 1188 N N . SER A 1 157 ? 32.117 -24.004 -50.534 1.00 49.93 157 SER A N 1
ATOM 1189 C CA . SER A 1 157 ? 33.132 -24.068 -51.582 1.00 48.35 157 SER A CA 1
ATOM 1190 C C . SER A 1 157 ? 34.159 -25.160 -51.284 1.00 46.77 157 SER A C 1
ATOM 1191 O O . SER A 1 157 ? 34.483 -25.965 -52.152 1.00 47.33 157 SER A O 1
ATOM 1194 N N . HIS A 1 158 ? 34.645 -25.197 -50.048 1.00 44.54 158 HIS A N 1
ATOM 1195 C CA . HIS A 1 158 ? 35.666 -26.158 -49.638 1.00 44.55 158 HIS A CA 1
ATOM 1196 C C . HIS A 1 158 ? 35.137 -27.469 -49.034 1.00 46.41 158 HIS A C 1
ATOM 1197 O O . HIS A 1 158 ? 34.244 -27.468 -48.190 1.00 47.09 158 HIS A O 1
ATOM 1204 N N . LYS A 1 159 ? 35.712 -28.587 -49.466 1.00 48.11 159 LYS A N 1
ATOM 1205 C CA . LYS A 1 159 ? 35.304 -29.914 -49.005 1.00 49.54 159 LYS A CA 1
ATOM 1206 C C . LYS A 1 159 ? 35.810 -30.237 -47.600 1.00 50.51 159 LYS A C 1
ATOM 1207 O O . LYS A 1 159 ? 35.642 -31.356 -47.109 1.00 50.27 159 LYS A O 1
ATOM 1213 N N . GLU A 1 160 ? 36.442 -29.256 -46.965 1.00 51.48 160 GLU A N 1
ATOM 1214 C CA . GLU A 1 160 ? 36.977 -29.423 -45.617 1.00 52.08 160 GLU A CA 1
ATOM 1215 C C . GLU A 1 160 ? 35.880 -29.251 -44.559 1.00 52.28 160 GLU A C 1
ATOM 1216 O O . GLU A 1 160 ? 35.935 -29.847 -43.482 1.00 52.32 160 GLU A O 1
ATOM 1222 N N . PHE A 1 161 ? 34.888 -28.427 -44.887 1.00 50.87 161 PHE A N 1
ATOM 1223 C CA . PHE A 1 161 ? 33.768 -28.132 -44.002 1.00 49.38 161 PHE A CA 1
ATOM 1224 C C . PHE A 1 161 ? 32.563 -28.994 -44.367 1.00 49.39 161 PHE A C 1
ATOM 1225 O O . PHE A 1 161 ? 32.679 -29.907 -45.186 1.00 49.25 161 PHE A O 1
ATOM 1233 N N . LEU A 1 162 ? 31.412 -28.702 -43.758 1.00 48.15 162 LEU A N 1
ATOM 1234 C CA . LEU A 1 162 ? 30.188 -29.441 -44.047 1.00 45.91 162 LEU A CA 1
ATOM 1235 C C . LEU A 1 162 ? 28.961 -28.542 -43.905 1.00 45.41 162 LEU A C 1
ATOM 1236 O O . LEU A 1 162 ? 27.954 -28.759 -44.573 1.00 46.30 162 LEU A O 1
ATOM 1241 N N . TRP A 1 163 ? 29.043 -27.521 -43.059 1.00 44.19 163 TRP A N 1
ATOM 1242 C CA . TRP A 1 163 ? 27.886 -26.659 -42.811 1.00 42.73 163 TRP A CA 1
ATOM 1243 C C . TRP A 1 163 ? 26.694 -27.539 -42.474 1.00 40.75 163 TRP A C 1
ATOM 1244 O O . TRP A 1 163 ? 25.830 -27.794 -43.312 1.00 38.56 163 TRP A O 1
ATOM 1255 N N . GLU A 1 164 ? 26.670 -28.002 -41.233 1.00 40.02 164 GLU A N 1
ATOM 1256 C CA . GLU A 1 164 ? 25.626 -28.880 -40.736 1.00 39.83 164 GLU A CA 1
ATOM 1257 C C . GLU A 1 164 ? 24.405 -28.068 -40.291 1.00 38.02 164 GLU A C 1
ATOM 1258 O O . GLU A 1 164 ? 23.321 -28.620 -40.074 1.00 38.93 164 GLU A O 1
ATOM 1264 N N . GLY A 1 165 ? 24.579 -26.757 -40.160 1.00 35.07 165 GLY A N 1
ATOM 1265 C CA . GLY A 1 165 ? 23.461 -25.939 -39.744 1.00 34.06 165 GLY A CA 1
ATOM 1266 C C . GLY A 1 165 ? 23.731 -24.461 -39.556 1.00 34.30 165 GLY A C 1
ATOM 1267 O O . GLY A 1 165 ? 24.814 -23.965 -39.859 1.00 34.91 165 GLY A O 1
ATOM 1268 N N . ILE A 1 166 ? 22.708 -23.766 -39.069 1.00 33.45 166 ILE A N 1
ATOM 1269 C CA . ILE A 1 166 ? 22.760 -22.340 -38.769 1.00 33.75 166 ILE A CA 1
ATOM 1270 C C . ILE A 1 166 ? 21.731 -22.031 -37.686 1.00 32.87 166 ILE A C 1
ATOM 1271 O O . ILE A 1 166 ? 20.697 -22.689 -37.601 1.00 32.22 166 ILE A O 1
ATOM 1276 N N . PHE A 1 167 ? 22.012 -21.024 -36.867 1.00 31.57 167 PHE A N 1
ATOM 1277 C CA . PHE A 1 167 ? 21.113 -20.679 -35.785 1.00 31.06 167 PHE A CA 1
ATOM 1278 C C . PHE A 1 167 ? 21.333 -19.280 -35.222 1.00 29.69 167 PHE A C 1
ATOM 1279 O O . PHE A 1 167 ? 22.183 -18.524 -35.687 1.00 28.94 167 PHE A O 1
ATOM 1287 N N . THR A 1 168 ? 20.530 -18.954 -34.218 1.00 29.26 168 THR A N 1
ATOM 1288 C CA . THR A 1 168 ? 20.612 -17.697 -33.504 1.00 29.09 168 THR A CA 1
ATOM 1289 C C . THR A 1 168 ? 20.047 -17.994 -32.118 1.00 29.04 168 THR A C 1
ATOM 1290 O O . THR A 1 168 ? 19.526 -19.086 -31.884 1.00 29.80 168 THR A O 1
ATOM 1294 N N . HIS A 1 169 ? 20.148 -17.041 -31.201 1.00 29.66 169 HIS A N 1
ATOM 1295 C CA . HIS A 1 169 ? 19.668 -17.262 -29.847 1.00 29.57 169 HIS A CA 1
ATOM 1296 C C . HIS A 1 169 ? 18.807 -16.089 -29.411 1.00 29.89 169 HIS A C 1
ATOM 1297 O O . HIS A 1 169 ? 19.191 -14.932 -29.580 1.00 31.16 169 HIS A O 1
ATOM 1304 N N . PHE A 1 170 ? 17.634 -16.385 -28.865 1.00 28.63 170 PHE A N 1
ATOM 1305 C CA . PHE A 1 170 ? 16.728 -15.337 -28.424 1.00 26.85 170 PHE A CA 1
ATOM 1306 C C . PHE A 1 170 ? 17.096 -14.941 -27.015 1.00 26.56 170 PHE A C 1
ATOM 1307 O O . PHE A 1 170 ? 17.474 -15.795 -26.214 1.00 25.86 170 PHE A O 1
ATOM 1315 N N . SER A 1 171 ? 16.976 -13.655 -26.700 1.00 25.09 171 SER A N 1
ATOM 1316 C CA . SER A 1 171 ? 17.331 -13.187 -25.362 1.00 26.11 171 SER A CA 1
ATOM 1317 C C . SER A 1 171 ? 16.150 -12.894 -24.452 1.00 26.16 171 SER A C 1
ATOM 1318 O O . SER A 1 171 ? 16.317 -12.757 -23.243 1.00 28.43 171 SER A O 1
ATOM 1321 N N . THR A 1 172 ? 14.959 -12.795 -25.027 1.00 26.99 172 THR A N 1
ATOM 1322 C CA . THR A 1 172 ? 13.778 -12.475 -24.233 1.00 24.93 172 THR A CA 1
ATOM 1323 C C . THR A 1 172 ? 12.575 -13.322 -24.592 1.00 25.29 172 THR A C 1
ATOM 1324 O O . THR A 1 172 ? 11.446 -12.849 -24.506 1.00 26.41 172 THR A O 1
ATOM 1328 N N . ALA A 1 173 ? 12.824 -14.575 -24.978 1.00 26.49 173 ALA A N 1
ATOM 1329 C CA . ALA A 1 173 ? 11.765 -15.514 -25.365 1.00 26.94 173 ALA A CA 1
ATOM 1330 C C . ALA A 1 173 ? 10.846 -15.930 -24.214 1.00 28.18 173 ALA A C 1
ATOM 1331 O O . ALA A 1 173 ? 9.932 -16.738 -24.413 1.00 28.12 173 ALA A O 1
ATOM 1333 N N . ASP A 1 174 ? 11.080 -15.390 -23.021 1.00 28.25 174 ASP A N 1
ATOM 1334 C CA . ASP A 1 174 ? 10.253 -15.742 -21.874 1.00 32.41 174 ASP A CA 1
ATOM 1335 C C . ASP A 1 174 ? 9.590 -14.541 -21.223 1.00 34.27 174 ASP A C 1
ATOM 1336 O O . ASP A 1 174 ? 8.930 -14.676 -20.204 1.00 34.66 174 ASP A O 1
ATOM 1341 N N . GLU A 1 175 ? 9.769 -13.370 -21.822 1.00 36.40 175 GLU A N 1
ATOM 1342 C CA . GLU A 1 175 ? 9.187 -12.129 -21.321 1.00 38.21 175 GLU A CA 1
ATOM 1343 C C . GLU A 1 175 ? 7.731 -12.002 -21.790 1.00 39.83 175 GLU A C 1
ATOM 1344 O O . GLU A 1 175 ? 7.442 -12.258 -22.959 1.00 40.26 175 GLU A O 1
ATOM 1350 N N . ILE A 1 176 ? 6.816 -11.601 -20.906 1.00 40.78 176 ILE A N 1
ATOM 1351 C CA . ILE A 1 176 ? 5.414 -11.470 -21.323 1.00 42.46 176 ILE A CA 1
ATOM 1352 C C . ILE A 1 176 ? 5.332 -10.613 -22.590 1.00 41.73 176 ILE A C 1
ATOM 1353 O O . ILE A 1 176 ? 4.545 -10.892 -23.490 1.00 42.07 176 ILE A O 1
ATOM 1358 N N . ASP A 1 177 ? 6.160 -9.574 -22.648 1.00 41.20 177 ASP A N 1
ATOM 1359 C CA . ASP A 1 177 ? 6.228 -8.671 -23.793 1.00 40.08 177 ASP A CA 1
ATOM 1360 C C . ASP A 1 177 ? 7.047 -9.392 -24.867 1.00 39.17 177 ASP A C 1
ATOM 1361 O O . ASP A 1 177 ? 8.232 -9.656 -24.684 1.00 40.43 177 ASP A O 1
ATOM 1366 N N . THR A 1 178 ? 6.408 -9.717 -25.983 1.00 37.59 178 THR A N 1
ATOM 1367 C CA . THR A 1 178 ? 7.065 -10.448 -27.054 1.00 37.92 178 THR A CA 1
ATOM 1368 C C . THR A 1 178 ? 7.689 -9.536 -28.100 1.00 38.68 178 THR A C 1
ATOM 1369 O O . THR A 1 178 ? 8.147 -9.989 -29.147 1.00 39.27 178 THR A O 1
ATOM 1373 N N . SER A 1 179 ? 7.714 -8.247 -27.795 1.00 38.61 179 SER A N 1
ATOM 1374 C CA . SER A 1 179 ? 8.262 -7.239 -28.687 1.00 37.22 179 SER A CA 1
ATOM 1375 C C . SER A 1 179 ? 9.660 -7.566 -29.248 1.00 37.59 179 SER A C 1
ATOM 1376 O O . SER A 1 179 ? 9.813 -7.917 -30.425 1.00 34.54 179 SER A O 1
ATOM 1379 N N . TYR A 1 180 ? 10.677 -7.445 -28.399 1.00 37.86 180 TYR A N 1
ATOM 1380 C CA . TYR A 1 180 ? 12.047 -7.706 -28.809 1.00 37.26 180 TYR A CA 1
ATOM 1381 C C . TYR A 1 180 ? 12.238 -9.098 -29.399 1.00 36.83 180 TYR A C 1
ATOM 1382 O O . TYR A 1 180 ? 13.173 -9.330 -30.152 1.00 37.94 180 TYR A O 1
ATOM 1391 N N . PHE A 1 181 ? 11.354 -10.025 -29.055 1.00 37.55 181 PHE A N 1
ATOM 1392 C CA . PHE A 1 181 ? 11.447 -11.383 -29.575 1.00 37.39 181 PHE A CA 1
ATOM 1393 C C . PHE A 1 181 ? 11.169 -11.390 -31.073 1.00 38.33 181 PHE A C 1
ATOM 1394 O O . PHE A 1 181 ? 11.873 -12.041 -31.847 1.00 39.40 181 PHE A O 1
ATOM 1402 N N . GLU A 1 182 ? 10.124 -10.675 -31.474 1.00 39.00 182 GLU A N 1
ATOM 1403 C CA . GLU A 1 182 ? 9.758 -10.593 -32.879 1.00 39.76 182 GLU A CA 1
ATOM 1404 C C . GLU A 1 182 ? 10.882 -9.958 -33.695 1.00 40.30 182 GLU A C 1
ATOM 1405 O O . GLU A 1 182 ? 11.210 -10.435 -34.781 1.00 39.99 182 GLU A O 1
ATOM 1411 N N . LYS A 1 183 ? 11.492 -8.902 -33.164 1.00 40.04 183 LYS A N 1
ATOM 1412 C CA . LYS A 1 183 ? 12.592 -8.245 -33.867 1.00 41.37 183 LYS A CA 1
ATOM 1413 C C . LYS A 1 183 ? 13.663 -9.276 -34.242 1.00 40.70 183 LYS A C 1
ATOM 1414 O O . LYS A 1 183 ? 14.028 -9.415 -35.414 1.00 40.21 183 LYS A O 1
ATOM 1420 N N . GLN A 1 184 ? 14.162 -10.000 -33.244 1.00 39.71 184 GLN A N 1
ATOM 1421 C CA . GLN A 1 184 ? 15.194 -11.001 -33.490 1.00 39.85 184 GLN A CA 1
ATOM 1422 C C . GLN A 1 184 ? 14.739 -12.001 -34.539 1.00 39.49 184 GLN A C 1
ATOM 1423 O O . GLN A 1 184 ? 15.492 -12.343 -35.451 1.00 38.63 184 GLN A O 1
ATOM 1429 N N . ALA A 1 185 ? 13.504 -12.470 -34.408 1.00 39.27 185 ALA A N 1
ATOM 1430 C CA . ALA A 1 185 ? 12.979 -13.425 -35.368 1.00 39.81 185 ALA A CA 1
ATOM 1431 C C . ALA A 1 185 ? 12.987 -12.777 -36.751 1.00 39.36 185 ALA A C 1
ATOM 1432 O O . ALA A 1 185 ? 13.281 -13.432 -37.747 1.00 41.19 185 ALA A O 1
ATOM 1434 N N . GLY A 1 186 ? 12.677 -11.486 -36.804 1.00 39.07 186 GLY A N 1
ATOM 1435 C CA . GLY A 1 186 ? 12.676 -10.788 -38.077 1.00 39.27 186 GLY A CA 1
ATOM 1436 C C . GLY A 1 186 ? 14.052 -10.750 -38.721 1.00 40.01 186 GLY A C 1
ATOM 1437 O O . GLY A 1 186 ? 14.221 -11.156 -39.874 1.00 39.63 186 GLY A O 1
ATOM 1438 N N . ARG A 1 187 ? 15.043 -10.279 -38.008 1.00 39.87 187 ARG A N 1
ATOM 1439 C CA . ARG A 1 187 ? 16.393 -10.319 -38.477 1.00 38.45 187 ARG A CA 1
ATOM 1440 C C . ARG A 1 187 ? 16.944 -11.686 -38.886 1.00 38.26 187 ARG A C 1
ATOM 1441 O O . ARG A 1 187 ? 17.735 -11.781 -39.754 1.00 38.06 187 ARG A O 1
ATOM 1449 N N . PHE A 1 188 ? 16.548 -12.742 -38.224 1.00 37.94 188 PHE A N 1
ATOM 1450 C CA . PHE A 1 188 ? 17.020 -14.014 -38.587 1.00 38.16 188 PHE A CA 1
ATOM 1451 C C . PHE A 1 188 ? 16.274 -14.419 -39.772 1.00 39.40 188 PHE A C 1
ATOM 1452 O O . PHE A 1 188 ? 16.612 -15.338 -40.440 1.00 40.06 188 PHE A O 1
ATOM 1460 N N . LYS A 1 189 ? 15.241 -13.688 -40.049 1.00 40.70 189 LYS A N 1
ATOM 1461 C CA . LYS A 1 189 ? 14.464 -14.013 -41.163 1.00 42.64 189 LYS A CA 1
ATOM 1462 C C . LYS A 1 189 ? 15.097 -13.526 -42.375 1.00 42.75 189 LYS A C 1
ATOM 1463 O O . LYS A 1 189 ? 15.004 -14.162 -43.370 1.00 43.30 189 LYS A O 1
ATOM 1469 N N . ALA A 1 190 ? 15.774 -12.403 -42.262 1.00 41.65 190 ALA A N 1
ATOM 1470 C CA . ALA A 1 190 ? 16.391 -11.757 -43.380 1.00 41.58 190 ALA A CA 1
ATOM 1471 C C . ALA A 1 190 ? 17.250 -12.237 -44.471 1.00 42.65 190 ALA A C 1
ATOM 1472 O O . ALA A 1 190 ? 16.773 -12.259 -45.519 1.00 43.71 190 ALA A O 1
ATOM 1474 N N . VAL A 1 191 ? 18.481 -12.631 -44.291 1.00 20.00 191 VAL A N 1
ATOM 1475 C CA . VAL A 1 191 ? 19.256 -13.663 -43.639 1.00 20.00 191 VAL A CA 1
ATOM 1476 C C . VAL A 1 191 ? 19.222 -15.076 -44.027 1.00 20.00 191 VAL A C 1
ATOM 1477 O O . VAL A 1 191 ? 20.206 -15.614 -44.418 1.00 45.05 191 VAL A O 1
ATOM 1481 N N . LEU A 1 192 ? 18.094 -15.682 -43.805 1.00 45.22 192 LEU A N 1
ATOM 1482 C CA . LEU A 1 192 ? 17.752 -16.849 -44.513 1.00 46.77 192 LEU A CA 1
ATOM 1483 C C . LEU A 1 192 ? 17.308 -16.517 -45.880 1.00 47.10 192 LEU A C 1
ATOM 1484 O O . LEU A 1 192 ? 17.208 -17.366 -46.704 1.00 47.30 192 LEU A O 1
ATOM 1489 N N . ALA A 1 193 ? 17.052 -15.256 -46.085 1.00 48.03 193 ALA A N 1
ATOM 1490 C CA . ALA A 1 193 ? 16.385 -14.705 -47.243 1.00 49.27 193 ALA A CA 1
ATOM 1491 C C . ALA A 1 193 ? 17.434 -14.074 -48.071 1.00 50.36 193 ALA A C 1
ATOM 1492 O O . ALA A 1 193 ? 17.291 -13.029 -48.639 1.00 52.04 193 ALA A O 1
ATOM 1494 N N . VAL A 1 194 ? 18.531 -14.744 -48.078 1.00 49.41 194 VAL A N 1
ATOM 1495 C CA . VAL A 1 194 ? 19.597 -14.496 -49.034 1.00 47.90 194 VAL A CA 1
ATOM 1496 C C . VAL A 1 194 ? 20.245 -15.810 -49.435 1.00 47.85 194 VAL A C 1
ATOM 1497 O O . VAL A 1 194 ? 20.921 -15.898 -50.450 1.00 47.21 194 VAL A O 1
ATOM 1501 N N . LEU A 1 195 ? 20.032 -16.837 -48.629 1.00 49.30 195 LEU A N 1
ATOM 1502 C CA . LEU A 1 195 ? 20.602 -18.141 -48.900 1.00 50.15 195 LEU A CA 1
ATOM 1503 C C . LEU A 1 195 ? 19.678 -18.902 -49.835 1.00 51.26 195 LEU A C 1
ATOM 1504 O O . LEU A 1 195 ? 18.462 -18.891 -49.665 1.00 51.81 195 LEU A O 1
ATOM 1509 N N . GLU A 1 196 ? 20.248 -19.555 -50.837 1.00 53.24 196 GLU A N 1
ATOM 1510 C CA . GLU A 1 196 ? 19.428 -20.318 -51.762 1.00 56.23 196 GLU A CA 1
ATOM 1511 C C . GLU A 1 196 ? 19.371 -21.766 -51.275 1.00 56.67 196 GLU A C 1
ATOM 1512 O O . GLU A 1 196 ? 18.696 -22.613 -51.859 1.00 58.06 196 GLU A O 1
ATOM 1518 N N . GLU A 1 197 ? 20.080 -22.036 -50.187 1.00 56.18 197 GLU A N 1
ATOM 1519 C CA . GLU A 1 197 ? 20.095 -23.366 -49.594 1.00 54.98 197 GLU A CA 1
ATOM 1520 C C . GLU A 1 197 ? 20.150 -23.272 -48.069 1.00 53.83 197 GLU A C 1
ATOM 1521 O O . GLU A 1 197 ? 20.514 -22.237 -47.504 1.00 54.76 197 GLU A O 1
ATOM 1527 N N . LEU A 1 198 ? 19.782 -24.365 -47.412 1.00 50.71 198 LEU A N 1
ATOM 1528 C CA . LEU A 1 198 ? 19.775 -24.435 -45.964 1.00 46.80 198 LEU A CA 1
ATOM 1529 C C . LEU A 1 198 ? 20.440 -25.739 -45.570 1.00 44.27 198 LEU A C 1
ATOM 1530 O O . LEU A 1 198 ? 20.312 -26.735 -46.270 1.00 44.48 198 LEU A O 1
ATOM 1535 N N . PRO A 1 199 ? 21.175 -25.749 -44.450 1.00 41.41 199 PRO A N 1
ATOM 1536 C CA . PRO A 1 199 ? 21.861 -26.955 -43.976 1.00 40.15 199 PRO A CA 1
ATOM 1537 C C . PRO A 1 199 ? 20.896 -27.949 -43.349 1.00 38.67 199 PRO A C 1
ATOM 1538 O O . PRO A 1 199 ? 19.696 -27.704 -43.303 1.00 37.83 199 PRO A O 1
ATOM 1542 N N . ARG A 1 200 ? 21.412 -29.073 -42.865 1.00 38.47 200 ARG A N 1
ATOM 1543 C CA . ARG A 1 200 ? 20.540 -30.072 -42.261 1.00 38.38 200 ARG A CA 1
ATOM 1544 C C . ARG A 1 200 ? 19.739 -29.488 -41.109 1.00 37.58 200 ARG A C 1
ATOM 1545 O O . ARG A 1 200 ? 18.546 -29.751 -40.994 1.00 36.93 200 ARG A O 1
ATOM 1553 N N . TYR A 1 201 ? 20.395 -28.689 -40.266 1.00 37.83 201 TYR A N 1
ATOM 1554 C CA . TYR A 1 201 ? 19.738 -28.077 -39.108 1.00 37.01 201 TYR A CA 1
ATOM 1555 C C . TYR A 1 201 ? 19.572 -26.564 -39.154 1.00 35.78 201 TYR A C 1
ATOM 1556 O O . TYR A 1 201 ? 20.510 -25.839 -39.434 1.00 36.07 201 TYR A O 1
ATOM 1565 N N . VAL A 1 202 ? 18.370 -26.096 -38.851 1.00 35.69 202 VAL A N 1
ATOM 1566 C CA . VAL A 1 202 ? 18.087 -24.669 -38.808 1.00 34.45 202 VAL A CA 1
ATOM 1567 C C . VAL A 1 202 ? 17.404 -24.424 -37.464 1.00 34.14 202 VAL A C 1
ATOM 1568 O O . VAL A 1 202 ? 16.193 -24.274 -37.388 1.00 35.16 202 VAL A O 1
ATOM 1572 N N . HIS A 1 203 ? 18.206 -24.409 -36.404 1.00 33.87 203 HIS A N 1
ATOM 1573 C CA . HIS A 1 203 ? 17.710 -24.218 -35.045 1.00 32.77 203 HIS A CA 1
ATOM 1574 C C . HIS A 1 203 ? 17.686 -22.763 -34.624 1.00 32.61 203 HIS A C 1
ATOM 1575 O O . HIS A 1 203 ? 18.524 -21.969 -35.041 1.00 32.54 203 HIS A O 1
ATOM 1582 N N . VAL A 1 204 ? 16.735 -22.419 -33.767 1.00 33.49 204 VAL A N 1
ATOM 1583 C CA . VAL A 1 204 ? 16.588 -21.036 -33.349 1.00 34.95 204 VAL A CA 1
ATOM 1584 C C . VAL A 1 204 ? 16.056 -20.904 -31.930 1.00 35.50 204 VAL A C 1
ATOM 1585 O O . VAL A 1 204 ? 16.316 -19.911 -31.257 1.00 35.36 204 VAL A O 1
ATOM 1589 N N . SER A 1 205 ? 15.338 -21.916 -31.458 1.00 35.66 205 SER A N 1
ATOM 1590 C CA . SER A 1 205 ? 14.674 -21.810 -30.171 1.00 35.86 205 SER A CA 1
ATOM 1591 C C . SER A 1 205 ? 15.191 -22.607 -28.987 1.00 34.47 205 SER A C 1
ATOM 1592 O O . SER A 1 205 ? 15.741 -23.697 -29.129 1.00 33.85 205 SER A O 1
ATOM 1595 N N . ASN A 1 206 ? 14.993 -22.027 -27.805 1.00 32.78 206 ASN A N 1
ATOM 1596 C CA . ASN A 1 206 ? 15.384 -22.644 -26.546 1.00 31.57 206 ASN A CA 1
ATOM 1597 C C . ASN A 1 206 ? 14.112 -23.043 -25.794 1.00 30.28 206 ASN A C 1
ATOM 1598 O O . ASN A 1 206 ? 13.007 -22.989 -26.355 1.00 30.60 206 ASN A O 1
ATOM 1603 N N . SER A 1 207 ? 14.269 -23.430 -24.530 1.00 27.80 207 SER A N 1
ATOM 1604 C CA . SER A 1 207 ? 13.137 -23.845 -23.704 1.00 27.86 207 SER A CA 1
ATOM 1605 C C . SER A 1 207 ? 11.983 -22.861 -23.839 1.00 26.72 207 SER A C 1
ATOM 1606 O O . SER A 1 207 ? 10.903 -23.208 -24.308 1.00 23.84 207 SER A O 1
ATOM 1609 N N . ALA A 1 208 ? 12.243 -21.627 -23.429 1.00 26.86 208 ALA A N 1
ATOM 1610 C CA . ALA A 1 208 ? 11.266 -20.549 -23.465 1.00 28.03 208 ALA A CA 1
ATOM 1611 C C . ALA A 1 208 ? 10.514 -20.394 -24.783 1.00 29.27 208 ALA A C 1
ATOM 1612 O O . ALA A 1 208 ? 9.284 -20.412 -24.791 1.00 30.20 208 ALA A O 1
ATOM 1614 N N . THR A 1 209 ? 11.235 -20.230 -25.895 1.00 31.07 209 THR A N 1
ATOM 1615 C CA . THR A 1 209 ? 10.566 -20.060 -27.189 1.00 31.43 209 THR A CA 1
ATOM 1616 C C . THR A 1 209 ? 9.844 -21.319 -27.629 1.00 29.62 209 THR A C 1
ATOM 1617 O O . THR A 1 209 ? 8.785 -21.240 -28.232 1.00 27.82 209 THR A O 1
ATOM 1621 N N . ALA A 1 210 ? 10.408 -22.482 -27.325 1.00 28.67 210 ALA A N 1
ATOM 1622 C CA . ALA A 1 210 ? 9.751 -23.737 -27.685 1.00 28.03 210 ALA A CA 1
ATOM 1623 C C . ALA A 1 210 ? 8.411 -23.838 -26.947 1.00 29.35 210 ALA A C 1
ATOM 1624 O O . ALA A 1 210 ? 7.396 -24.228 -27.527 1.00 30.56 210 ALA A O 1
ATOM 1626 N N . LEU A 1 211 ? 8.420 -23.466 -25.670 1.00 29.43 211 LEU A N 1
ATOM 1627 C CA . LEU A 1 211 ? 7.228 -23.508 -24.831 1.00 28.99 211 LEU A CA 1
ATOM 1628 C C . LEU A 1 211 ? 6.180 -22.441 -25.159 1.00 29.73 211 LEU A C 1
ATOM 1629 O O . LEU A 1 211 ? 4.986 -22.681 -24.990 1.00 31.17 211 LEU A O 1
ATOM 1634 N N . TRP A 1 212 ? 6.609 -21.271 -25.625 1.00 28.60 212 TRP A N 1
ATOM 1635 C CA . TRP A 1 212 ? 5.657 -20.196 -25.909 1.00 28.24 212 TRP A CA 1
ATOM 1636 C C . TRP A 1 212 ? 5.641 -19.626 -27.333 1.00 29.49 212 TRP A C 1
ATOM 1637 O O . TRP A 1 212 ? 4.706 -18.926 -27.721 1.00 30.07 212 TRP A O 1
ATOM 1648 N N . HIS A 1 213 ? 6.676 -19.925 -28.106 1.00 31.42 213 HIS A N 1
ATOM 1649 C CA . HIS A 1 213 ? 6.771 -19.479 -29.493 1.00 31.97 213 HIS A CA 1
ATOM 1650 C C . HIS A 1 213 ? 7.017 -20.722 -30.349 1.00 33.06 213 HIS A C 1
ATOM 1651 O O . HIS A 1 213 ? 7.987 -20.805 -31.094 1.00 33.43 213 HIS A O 1
ATOM 1658 N N . PRO A 1 214 ? 6.119 -21.706 -30.256 1.00 34.73 214 PRO A N 1
ATOM 1659 C CA . PRO A 1 214 ? 6.235 -22.960 -31.006 1.00 36.33 214 PRO A CA 1
ATOM 1660 C C . PRO A 1 214 ? 6.105 -22.793 -32.508 1.00 37.80 214 PRO A C 1
ATOM 1661 O O . PRO A 1 214 ? 6.562 -23.645 -33.267 1.00 38.75 214 PRO A O 1
ATOM 1665 N N . ASP A 1 215 ? 5.486 -21.698 -32.935 1.00 38.73 215 ASP A N 1
ATOM 1666 C CA . ASP A 1 215 ? 5.286 -21.469 -34.357 1.00 41.87 215 ASP A CA 1
ATOM 1667 C C . ASP A 1 215 ? 6.461 -20.814 -35.089 1.00 43.56 215 ASP A C 1
ATOM 1668 O O . ASP A 1 215 ? 6.396 -20.604 -36.303 1.00 45.39 215 ASP A O 1
ATOM 1673 N N . VAL A 1 216 ? 7.532 -20.498 -34.367 1.00 42.64 216 VAL A N 1
ATOM 1674 C CA . VAL A 1 216 ? 8.709 -19.888 -34.982 1.00 41.47 216 VAL A CA 1
ATOM 1675 C C . VAL A 1 216 ? 9.334 -20.882 -35.970 1.00 41.17 216 VAL A C 1
ATOM 1676 O O . VAL A 1 216 ? 9.274 -22.088 -35.752 1.00 42.18 216 VAL A O 1
ATOM 1680 N N . PRO A 1 217 ? 9.936 -20.390 -37.065 1.00 39.27 217 PRO A N 1
ATOM 1681 C CA . PRO A 1 217 ? 10.566 -21.266 -38.067 1.00 39.71 217 PRO A CA 1
ATOM 1682 C C . PRO A 1 217 ? 11.801 -22.026 -37.566 1.00 38.39 217 PRO A C 1
ATOM 1683 O O . PRO A 1 217 ? 12.427 -21.627 -36.585 1.00 38.79 217 PRO A O 1
ATOM 1687 N N . GLY A 1 218 ? 12.148 -23.117 -38.250 1.00 37.05 218 GLY A N 1
ATOM 1688 C CA . GLY A 1 218 ? 13.298 -23.918 -37.855 1.00 36.31 218 GLY A CA 1
ATOM 1689 C C . GLY A 1 218 ? 12.946 -25.389 -37.717 1.00 36.82 218 GLY A C 1
ATOM 1690 O O . GLY A 1 218 ? 11.777 -25.728 -37.573 1.00 38.08 218 GLY A O 1
ATOM 1691 N N . ASN A 1 219 ? 13.943 -26.269 -37.736 1.00 36.22 219 ASN A N 1
ATOM 1692 C CA . ASN A 1 219 ? 13.678 -27.704 -37.647 1.00 35.22 219 ASN A CA 1
ATOM 1693 C C . ASN A 1 219 ? 14.420 -28.435 -36.543 1.00 36.04 219 ASN A C 1
ATOM 1694 O O . ASN A 1 219 ? 14.717 -29.622 -36.661 1.00 37.38 219 ASN A O 1
ATOM 1699 N N . MET A 1 220 ? 14.737 -27.722 -35.471 1.00 36.11 220 MET A N 1
ATOM 1700 C CA . MET A 1 220 ? 15.406 -28.319 -34.317 1.00 34.02 220 MET A CA 1
ATOM 1701 C C . MET A 1 220 ? 15.493 -27.291 -33.204 1.00 33.53 220 MET A C 1
ATOM 1702 O O . MET A 1 220 ? 15.800 -26.123 -33.451 1.00 32.11 220 MET A O 1
ATOM 1707 N N . ILE A 1 221 ? 15.229 -27.726 -31.976 1.00 32.25 221 ILE A N 1
ATOM 1708 C CA . ILE A 1 221 ? 15.293 -26.814 -30.843 1.00 31.69 221 ILE A CA 1
ATOM 1709 C C . ILE A 1 221 ? 16.335 -27.274 -29.840 1.00 30.47 221 ILE A C 1
ATOM 1710 O O . ILE A 1 221 ? 16.570 -28.467 -29.666 1.00 29.92 221 ILE A O 1
ATOM 1715 N N . ARG A 1 222 ? 16.996 -26.311 -29.217 1.00 29.87 222 ARG A N 1
ATOM 1716 C CA . ARG A 1 222 ? 17.984 -26.624 -28.208 1.00 27.58 222 ARG A CA 1
ATOM 1717 C C . ARG A 1 222 ? 17.227 -26.606 -26.890 1.00 27.01 222 ARG A C 1
ATOM 1718 O O . ARG A 1 222 ? 17.108 -25.561 -26.253 1.00 25.98 222 ARG A O 1
ATOM 1726 N N . TYR A 1 223 ? 16.694 -27.760 -26.495 1.00 27.01 223 TYR A N 1
ATOM 1727 C CA . TYR A 1 223 ? 15.939 -27.838 -25.250 1.00 28.32 223 TYR A CA 1
ATOM 1728 C C . TYR A 1 223 ? 16.860 -27.790 -24.027 1.00 27.67 223 TYR A C 1
ATOM 1729 O O . TYR A 1 223 ? 17.623 -28.725 -23.782 1.00 28.92 223 TYR A O 1
ATOM 1738 N N . GLY A 1 224 ? 16.767 -26.708 -23.257 1.00 25.60 224 GLY A N 1
ATOM 1739 C CA . GLY A 1 224 ? 17.613 -26.556 -22.086 1.00 23.71 224 GLY A CA 1
ATOM 1740 C C . GLY A 1 224 ? 17.000 -26.902 -20.745 1.00 23.86 224 GLY A C 1
ATOM 1741 O O . GLY A 1 224 ? 16.757 -28.071 -20.473 1.00 22.96 224 GLY A O 1
ATOM 1742 N N . VAL A 1 225 ? 16.764 -25.875 -19.921 1.00 24.27 225 VAL A N 1
ATOM 1743 C CA . VAL A 1 225 ? 16.196 -26.008 -18.574 1.00 25.43 225 VAL A CA 1
ATOM 1744 C C . VAL A 1 225 ? 14.887 -26.748 -18.426 1.00 26.05 225 VAL A C 1
ATOM 1745 O O . VAL A 1 225 ? 14.660 -27.385 -17.402 1.00 28.57 225 VAL A O 1
ATOM 1749 N N . ALA A 1 226 ? 14.013 -26.644 -19.415 1.00 25.64 226 ALA A N 1
ATOM 1750 C CA . ALA A 1 226 ? 12.738 -27.312 -19.310 1.00 26.50 226 ALA A CA 1
ATOM 1751 C C . ALA A 1 226 ? 12.875 -28.813 -19.068 1.00 27.31 226 ALA A C 1
ATOM 1752 O O . ALA A 1 226 ? 12.105 -29.389 -18.296 1.00 27.70 226 ALA A O 1
ATOM 1754 N N . MET A 1 227 ? 13.855 -29.457 -19.689 1.00 27.39 227 MET A N 1
ATOM 1755 C CA . MET A 1 227 ? 13.980 -30.900 -19.493 1.00 30.84 227 MET A CA 1
ATOM 1756 C C . MET A 1 227 ? 14.257 -31.245 -18.043 1.00 28.64 227 MET A C 1
ATOM 1757 O O . MET A 1 227 ? 13.948 -32.349 -17.588 1.00 28.97 227 MET A O 1
ATOM 1762 N N . TYR A 1 228 ? 14.815 -30.284 -17.316 1.00 25.28 228 TYR A N 1
ATOM 1763 C CA . TYR A 1 228 ? 15.124 -30.469 -15.908 1.00 22.83 228 TYR A CA 1
ATOM 1764 C C . TYR A 1 228 ? 13.907 -30.174 -15.029 1.00 22.73 228 TYR A C 1
ATOM 1765 O O . TYR A 1 228 ? 13.978 -30.252 -13.803 1.00 24.76 228 TYR A O 1
ATOM 1774 N N . GLY A 1 229 ? 12.786 -29.841 -15.659 1.00 21.97 229 GLY A N 1
ATOM 1775 C CA . GLY A 1 229 ? 11.570 -29.561 -14.912 1.00 20.52 229 GLY A CA 1
ATOM 1776 C C . GLY A 1 229 ? 11.461 -28.168 -14.313 1.00 21.44 229 GLY A C 1
ATOM 1777 O O . GLY A 1 229 ? 10.667 -27.957 -13.392 1.00 23.67 229 GLY A O 1
ATOM 1778 N N . LEU A 1 230 ? 12.233 -27.214 -14.832 1.00 19.26 230 LEU A N 1
ATOM 1779 C CA . LEU A 1 230 ? 12.205 -25.855 -14.303 1.00 20.10 230 LEU A CA 1
ATOM 1780 C C . LEU A 1 230 ? 11.544 -24.887 -15.259 1.00 20.25 230 LEU A C 1
ATOM 1781 O O . LEU A 1 230 ? 11.785 -24.932 -16.465 1.00 22.34 230 LEU A O 1
ATOM 1786 N N . ASN A 1 231 ? 10.701 -24.009 -14.726 1.00 19.62 231 ASN A N 1
ATOM 1787 C CA . ASN A 1 231 ? 10.023 -23.037 -15.571 1.00 19.14 231 ASN A CA 1
ATOM 1788 C C . ASN A 1 231 ? 11.039 -22.037 -16.112 1.00 20.49 231 ASN A C 1
ATOM 1789 O O . ASN A 1 231 ? 11.542 -21.191 -15.374 1.00 21.37 231 ASN A O 1
ATOM 1794 N N . PRO A 1 232 ? 11.345 -22.116 -17.413 1.00 20.73 232 PRO A N 1
ATOM 1795 C CA . PRO A 1 232 ? 12.313 -21.208 -18.036 1.00 20.89 232 PRO A CA 1
ATOM 1796 C C . PRO A 1 232 ? 12.043 -19.734 -17.825 1.00 21.97 232 PRO A C 1
ATOM 1797 O O . PRO A 1 232 ? 12.938 -18.918 -17.989 1.00 24.24 232 PRO A O 1
ATOM 1801 N N . SER A 1 233 ? 10.819 -19.385 -17.453 1.00 21.13 233 SER A N 1
ATOM 1802 C CA . SER A 1 233 ? 10.491 -17.985 -17.234 1.00 22.26 233 SER A CA 1
ATOM 1803 C C . SER A 1 233 ? 10.530 -17.633 -15.756 1.00 24.03 233 SER A C 1
ATOM 1804 O O . SER A 1 233 ? 10.272 -16.490 -15.382 1.00 26.03 233 SER A O 1
ATOM 1807 N N . GLY A 1 234 ? 10.848 -18.613 -14.919 1.00 24.68 234 GLY A N 1
ATOM 1808 C CA . GLY A 1 234 ? 10.873 -18.382 -13.489 1.00 25.28 234 GLY A CA 1
ATOM 1809 C C . GLY A 1 234 ? 9.472 -18.576 -12.933 1.00 27.45 234 GLY A C 1
ATOM 1810 O O . GLY A 1 234 ? 9.083 -19.688 -12.559 1.00 28.38 234 GLY A O 1
ATOM 1811 N N . ASN A 1 235 ? 8.702 -17.492 -12.892 1.00 29.04 235 ASN A N 1
ATOM 1812 C CA . ASN A 1 235 ? 7.340 -17.544 -12.393 1.00 29.61 235 ASN A CA 1
ATOM 1813 C C . ASN A 1 235 ? 6.478 -16.510 -13.112 1.00 28.65 235 ASN A C 1
ATOM 1814 O O . ASN A 1 235 ? 5.446 -16.077 -12.605 1.00 30.03 235 ASN A O 1
ATOM 1819 N N . LYS A 1 236 ? 6.907 -16.129 -14.309 1.00 27.56 236 LYS A N 1
ATOM 1820 C CA . LYS A 1 236 ? 6.185 -15.147 -15.108 1.00 26.09 236 LYS A CA 1
ATOM 1821 C C . LYS A 1 236 ? 5.103 -15.735 -16.012 1.00 24.31 236 LYS A C 1
ATOM 1822 O O . LYS A 1 236 ? 4.077 -15.121 -16.215 1.00 23.46 236 LYS A O 1
ATOM 1828 N N . LEU A 1 237 ? 5.338 -16.919 -16.563 1.00 24.43 237 LEU A N 1
ATOM 1829 C CA . LEU A 1 237 ? 4.369 -17.552 -17.455 1.00 23.15 237 LEU A CA 1
ATOM 1830 C C . LEU A 1 237 ? 4.156 -19.017 -17.068 1.00 23.28 237 LEU A C 1
ATOM 1831 O O . LEU A 1 237 ? 5.034 -19.635 -16.483 1.00 22.97 237 LEU A O 1
ATOM 1836 N N . ALA A 1 238 ? 2.995 -19.574 -17.386 1.00 23.47 238 ALA A N 1
ATOM 1837 C CA . ALA A 1 238 ? 2.739 -20.979 -17.059 1.00 24.53 238 ALA A CA 1
ATOM 1838 C C . ALA A 1 238 ? 3.300 -21.865 -18.185 1.00 24.90 238 ALA A C 1
ATOM 1839 O O . ALA A 1 238 ? 3.079 -21.594 -19.365 1.00 25.06 238 ALA A O 1
ATOM 1841 N N . PRO A 1 239 ? 4.056 -22.917 -17.833 1.00 25.00 239 PRO A N 1
ATOM 1842 C CA . PRO A 1 239 ? 4.638 -23.819 -18.840 1.00 23.99 239 PRO A CA 1
ATOM 1843 C C . PRO A 1 239 ? 3.573 -24.375 -19.762 1.00 23.08 239 PRO A C 1
ATOM 1844 O O . PRO A 1 239 ? 2.455 -24.617 -19.348 1.00 21.27 239 PRO A O 1
ATOM 1848 N N . SER A 1 240 ? 3.925 -24.575 -21.019 1.00 24.03 240 SER A N 1
ATOM 1849 C CA . SER A 1 240 ? 2.967 -25.081 -21.988 1.00 25.86 240 SER A CA 1
ATOM 1850 C C . SER A 1 240 ? 2.458 -26.512 -21.676 1.00 25.57 240 SER A C 1
ATOM 1851 O O . SER A 1 240 ? 1.471 -26.972 -22.250 1.00 25.46 240 SER A O 1
ATOM 1854 N N . TYR A 1 241 ? 3.151 -27.203 -20.773 1.00 24.62 241 TYR A N 1
ATOM 1855 C CA . TYR A 1 241 ? 2.790 -28.550 -20.362 1.00 25.08 241 TYR A CA 1
ATOM 1856 C C . TYR A 1 241 ? 3.419 -28.789 -18.993 1.00 26.39 241 TYR A C 1
ATOM 1857 O O . TYR A 1 241 ? 4.372 -28.100 -18.620 1.00 27.26 241 TYR A O 1
ATOM 1866 N N . ALA A 1 242 ? 2.891 -29.754 -18.240 1.00 26.71 242 ALA A N 1
ATOM 1867 C CA . ALA A 1 242 ? 3.392 -30.027 -16.901 1.00 27.29 242 ALA A CA 1
ATOM 1868 C C . ALA A 1 242 ? 4.827 -30.524 -16.858 1.00 27.54 242 ALA A C 1
ATOM 1869 O O . ALA A 1 242 ? 5.130 -31.627 -17.317 1.00 26.96 242 ALA A O 1
ATOM 1871 N N . LEU A 1 243 ? 5.707 -29.700 -16.292 1.00 28.93 243 LEU A N 1
ATOM 1872 C CA . LEU A 1 243 ? 7.121 -30.038 -16.164 1.00 28.32 243 LEU A CA 1
ATOM 1873 C C . LEU A 1 243 ? 7.320 -30.725 -14.819 1.00 29.46 243 LEU A C 1
ATOM 1874 O O . LEU A 1 243 ? 6.726 -30.305 -13.823 1.00 30.02 243 LEU A O 1
ATOM 1879 N N . LYS A 1 244 ? 8.130 -31.784 -14.786 1.00 30.14 244 LYS A N 1
ATOM 1880 C CA . LYS A 1 244 ? 8.400 -32.471 -13.530 1.00 29.66 244 LYS A CA 1
ATOM 1881 C C . LYS A 1 244 ? 9.823 -32.155 -13.114 1.00 29.23 244 LYS A C 1
ATOM 1882 O O . LYS A 1 244 ? 10.775 -32.509 -13.803 1.00 32.56 244 LYS A O 1
ATOM 1888 N N . PRO A 1 245 ? 9.994 -31.479 -11.979 1.00 27.09 245 PRO A N 1
ATOM 1889 C CA . PRO A 1 245 ? 11.362 -31.169 -11.569 1.00 26.32 245 PRO A CA 1
ATOM 1890 C C . PRO A 1 245 ? 12.152 -32.463 -11.368 1.00 26.23 245 PRO A C 1
ATOM 1891 O O . PRO A 1 245 ? 11.622 -33.436 -10.825 1.00 26.78 245 PRO A O 1
ATOM 1895 N N . ALA A 1 246 ? 13.408 -32.478 -11.808 1.00 23.77 246 ALA A N 1
ATOM 1896 C CA . ALA A 1 246 ? 14.219 -33.683 -11.683 1.00 24.18 246 ALA A CA 1
ATOM 1897 C C . ALA A 1 246 ? 15.276 -33.631 -10.591 1.00 22.87 246 ALA A C 1
ATOM 1898 O O . ALA A 1 246 ? 15.971 -34.619 -10.354 1.00 22.33 246 ALA A O 1
ATOM 1900 N N . LEU A 1 247 ? 15.391 -32.490 -9.924 1.00 20.94 247 LEU A N 1
ATOM 1901 C CA . LEU A 1 247 ? 16.385 -32.312 -8.878 1.00 21.08 247 LEU A CA 1
ATOM 1902 C C . LEU A 1 247 ? 15.757 -32.247 -7.487 1.00 20.50 247 LEU A C 1
ATOM 1903 O O . LEU A 1 247 ? 14.697 -31.672 -7.313 1.00 21.01 247 LEU A O 1
ATOM 1908 N N . ARG A 1 248 ? 16.427 -32.856 -6.510 1.00 23.09 248 ARG A N 1
ATOM 1909 C CA . ARG A 1 248 ? 16.014 -32.847 -5.103 1.00 21.96 248 ARG A CA 1
ATOM 1910 C C . ARG A 1 248 ? 17.305 -32.781 -4.308 1.00 21.37 248 ARG A C 1
ATOM 1911 O O . ARG A 1 248 ? 18.317 -33.362 -4.709 1.00 18.62 248 ARG A O 1
ATOM 1919 N N . LEU A 1 249 ? 17.278 -32.065 -3.192 1.00 20.41 249 LEU A N 1
ATOM 1920 C CA . LEU A 1 249 ? 18.462 -31.906 -2.353 1.00 21.85 249 LEU A CA 1
ATOM 1921 C C . LEU A 1 249 ? 18.098 -32.304 -0.935 1.00 22.42 249 LEU A C 1
ATOM 1922 O O . LEU A 1 249 ? 17.101 -31.837 -0.393 1.00 22.97 249 LEU A O 1
ATOM 1927 N N . THR A 1 250 ? 18.929 -33.139 -0.323 1.00 23.72 250 THR A N 1
ATOM 1928 C CA . THR A 1 250 ? 18.640 -33.637 1.012 1.00 23.12 250 THR A CA 1
ATOM 1929 C C . THR A 1 250 ? 19.822 -33.643 1.961 1.00 21.94 250 THR A C 1
ATOM 1930 O O . THR A 1 250 ? 20.969 -33.470 1.552 1.00 22.50 250 THR A O 1
ATOM 1934 N N . SER A 1 251 ? 19.522 -33.825 3.241 1.00 21.73 251 SER A N 1
ATOM 1935 C CA . SER A 1 251 ? 20.536 -33.897 4.284 1.00 24.74 251 SER A CA 1
ATOM 1936 C C . SER A 1 251 ? 19.817 -34.395 5.525 1.00 26.50 251 SER A C 1
ATOM 1937 O O . SER A 1 251 ? 18.673 -34.847 5.441 1.00 28.85 251 SER A O 1
ATOM 1940 N N . GLU A 1 252 ? 20.470 -34.330 6.677 1.00 27.72 252 GLU A N 1
ATOM 1941 C CA . GLU A 1 252 ? 19.809 -34.767 7.890 1.00 29.10 252 GLU A CA 1
ATOM 1942 C C . GLU A 1 252 ? 20.369 -34.084 9.118 1.00 29.48 252 GLU A C 1
ATOM 1943 O O . GLU A 1 252 ? 21.466 -33.535 9.088 1.00 29.22 252 GLU A O 1
ATOM 1949 N N . LEU A 1 253 ? 19.582 -34.096 10.189 1.00 30.03 253 LEU A N 1
ATOM 1950 C CA . LEU A 1 253 ? 19.981 -33.495 11.450 1.00 28.76 253 LEU A CA 1
ATOM 1951 C C . LEU A 1 253 ? 21.115 -34.320 12.031 1.00 28.07 253 LEU A C 1
ATOM 1952 O O . LEU A 1 253 ? 21.007 -35.537 12.118 1.00 28.17 253 LEU A O 1
ATOM 1957 N N . ILE A 1 254 ? 22.205 -33.668 12.418 1.00 27.98 254 ILE A N 1
ATOM 1958 C CA . ILE A 1 254 ? 23.341 -34.384 12.988 1.00 29.96 254 ILE A CA 1
ATOM 1959 C C . ILE A 1 254 ? 23.659 -33.894 14.386 1.00 31.49 254 ILE A C 1
ATOM 1960 O O . ILE A 1 254 ? 24.676 -34.274 14.963 1.00 31.03 254 ILE A O 1
ATOM 1965 N N . HIS A 1 255 ? 22.792 -33.047 14.927 1.00 33.90 255 HIS A N 1
ATOM 1966 C CA . HIS A 1 255 ? 22.990 -32.495 16.268 1.00 36.81 255 HIS A CA 1
ATOM 1967 C C . HIS A 1 255 ? 21.713 -31.726 16.532 1.00 38.81 255 HIS A C 1
ATOM 1968 O O . HIS A 1 255 ? 21.334 -30.851 15.751 1.00 40.73 255 HIS A O 1
ATOM 1975 N N . VAL A 1 256 ? 21.061 -32.057 17.641 1.00 38.54 256 VAL A N 1
ATOM 1976 C CA . VAL A 1 256 ? 19.890 -31.336 18.114 1.00 37.73 256 VAL A CA 1
ATOM 1977 C C . VAL A 1 256 ? 20.134 -30.881 19.552 1.00 38.84 256 VAL A C 1
ATOM 1978 O O . VAL A 1 256 ? 20.767 -31.592 20.339 1.00 40.32 256 VAL A O 1
ATOM 1982 N N . LYS A 1 257 ? 19.639 -29.699 19.898 1.00 39.71 257 LYS A N 1
ATOM 1983 C CA . LYS A 1 257 ? 19.828 -29.182 21.244 1.00 39.47 257 LYS A CA 1
ATOM 1984 C C . LYS A 1 257 ? 18.824 -28.092 21.592 1.00 39.24 257 LYS A C 1
ATOM 1985 O O . LYS A 1 257 ? 18.194 -27.514 20.715 1.00 38.96 257 LYS A O 1
ATOM 1991 N N . ARG A 1 258 ? 18.669 -27.818 22.881 1.00 40.11 258 ARG A N 1
ATOM 1992 C CA . ARG A 1 258 ? 17.759 -26.774 23.317 1.00 41.13 258 ARG A CA 1
ATOM 1993 C C . ARG A 1 258 ? 18.602 -25.654 23.917 1.00 40.59 258 ARG A C 1
ATOM 1994 O O . ARG A 1 258 ? 19.457 -25.904 24.764 1.00 39.74 258 ARG A O 1
ATOM 2002 N N . LEU A 1 259 ? 18.363 -24.426 23.464 1.00 39.56 259 LEU A N 1
ATOM 2003 C CA . LEU A 1 259 ? 19.096 -23.262 23.952 1.00 38.66 259 LEU A CA 1
ATOM 2004 C C . LEU A 1 259 ? 18.236 -22.380 24.850 1.00 39.07 259 LEU A C 1
ATOM 2005 O O . LEU A 1 259 ? 17.023 -22.285 24.659 1.00 40.33 259 LEU A O 1
ATOM 2010 N N . ALA A 1 260 ? 18.870 -21.737 25.828 1.00 39.39 260 ALA A N 1
ATOM 2011 C CA . ALA A 1 260 ? 18.170 -20.848 26.750 1.00 38.16 260 ALA A CA 1
ATOM 2012 C C . ALA A 1 260 ? 17.787 -19.567 26.018 1.00 37.69 260 ALA A C 1
ATOM 2013 O O . ALA A 1 260 ? 18.340 -19.255 24.967 1.00 36.46 260 ALA A O 1
ATOM 2015 N N . ALA A 1 261 ? 16.835 -18.830 26.572 1.00 38.37 261 ALA A N 1
ATOM 2016 C CA . ALA A 1 261 ? 16.404 -17.580 25.965 1.00 39.63 261 ALA A CA 1
ATOM 2017 C C . ALA A 1 261 ? 17.580 -16.609 25.890 1.00 39.99 261 ALA A C 1
ATOM 2018 O O . ALA A 1 261 ? 18.432 -16.584 26.784 1.00 41.20 261 ALA A O 1
ATOM 2020 N N . GLY A 1 262 ? 17.627 -15.822 24.818 1.00 38.51 262 GLY A N 1
ATOM 2021 C CA . GLY A 1 262 ? 18.693 -14.855 24.651 1.00 37.74 262 GLY A CA 1
ATOM 2022 C C . GLY A 1 262 ? 20.078 -15.439 24.462 1.00 37.73 262 GLY A C 1
ATOM 2023 O O . GLY A 1 262 ? 21.054 -14.943 25.026 1.00 37.71 262 GLY A O 1
ATOM 2024 N N . GLU A 1 263 ? 20.166 -16.492 23.662 1.00 38.23 263 GLU A N 1
ATOM 2025 C CA . GLU A 1 263 ? 21.439 -17.141 23.382 1.00 40.11 263 GLU A CA 1
ATOM 2026 C C . GLU A 1 263 ? 21.782 -16.879 21.907 1.00 39.24 263 GLU A C 1
ATOM 2027 O O . GLU A 1 263 ? 20.938 -17.054 21.029 1.00 40.75 263 GLU A O 1
ATOM 2033 N N . GLY A 1 264 ? 23.010 -16.450 21.635 1.00 37.46 264 GLY A N 1
ATOM 2034 C CA . GLY A 1 264 ? 23.397 -16.168 20.261 1.00 36.05 264 GLY A CA 1
ATOM 2035 C C . GLY A 1 264 ? 23.770 -17.380 19.420 1.00 34.85 264 GLY A C 1
ATOM 2036 O O . GLY A 1 264 ? 24.328 -18.359 19.920 1.00 33.25 264 GLY A O 1
ATOM 2037 N N . ILE A 1 265 ? 23.467 -17.306 18.126 1.00 33.66 265 ILE A N 1
ATOM 2038 C CA . ILE A 1 265 ? 23.775 -18.386 17.197 1.00 32.21 265 ILE A CA 1
ATOM 2039 C C . ILE A 1 265 ? 24.502 -17.921 15.935 1.00 32.39 265 ILE A C 1
ATOM 2040 O O . ILE A 1 265 ? 24.128 -16.923 15.322 1.00 31.64 265 ILE A O 1
ATOM 2045 N N . GLY A 1 266 ? 25.539 -18.660 15.552 1.00 32.57 266 GLY A N 1
ATOM 2046 C CA . GLY A 1 266 ? 26.285 -18.346 14.343 1.00 32.59 266 GLY A CA 1
ATOM 2047 C C . GLY A 1 266 ? 27.105 -17.073 14.332 1.00 33.01 266 GLY A C 1
ATOM 2048 O O . GLY A 1 266 ? 26.896 -16.166 15.140 1.00 33.72 266 GLY A O 1
ATOM 2049 N N . TYR A 1 267 ? 28.042 -17.023 13.388 1.00 33.74 267 TYR A N 1
ATOM 2050 C CA . TYR A 1 267 ? 28.944 -15.890 13.201 1.00 34.79 267 TYR A CA 1
ATOM 2051 C C . TYR A 1 267 ? 28.285 -14.524 13.350 1.00 35.01 267 TYR A C 1
ATOM 2052 O O . TYR A 1 267 ? 27.112 -14.340 13.023 1.00 34.53 267 TYR A O 1
ATOM 2061 N N . GLY A 1 268 ? 29.067 -13.568 13.843 1.00 35.89 268 GLY A N 1
ATOM 2062 C CA . GLY A 1 268 ? 28.582 -12.213 14.031 1.00 36.33 268 GLY A CA 1
ATOM 2063 C C . GLY A 1 268 ? 27.444 -12.115 15.023 1.00 37.66 268 GLY A C 1
ATOM 2064 O O . GLY A 1 268 ? 26.975 -11.017 15.324 1.00 37.72 268 GLY A O 1
ATOM 2065 N N . GLU A 1 269 ? 26.999 -13.258 15.536 1.00 38.02 269 GLU A N 1
ATOM 2066 C CA . GLU A 1 269 ? 25.893 -13.289 16.488 1.00 38.32 269 GLU A CA 1
ATOM 2067 C C . GLU A 1 269 ? 24.690 -12.557 15.900 1.00 37.17 269 GLU A C 1
ATOM 2068 O O . GLU A 1 269 ? 24.048 -11.767 16.591 1.00 35.87 269 GLU A O 1
ATOM 2074 N N . THR A 1 270 ? 24.386 -12.817 14.629 1.00 37.15 270 THR A N 1
ATOM 2075 C CA . THR A 1 270 ? 23.262 -12.152 13.969 1.00 36.04 270 THR A CA 1
ATOM 2076 C C . THR A 1 270 ? 21.911 -12.634 14.472 1.00 35.79 270 THR A C 1
ATOM 2077 O O . THR A 1 270 ? 20.909 -11.953 14.299 1.00 34.86 270 THR A O 1
ATOM 2081 N N . TYR A 1 271 ? 21.878 -13.806 15.093 1.00 35.67 271 TYR A N 1
ATOM 2082 C CA . TYR A 1 271 ? 20.620 -14.326 15.607 1.00 37.21 271 TYR A CA 1
ATOM 2083 C C . TYR A 1 271 ? 20.631 -14.559 17.122 1.00 38.00 271 TYR A C 1
ATOM 2084 O O . TYR A 1 271 ? 21.573 -15.136 17.672 1.00 38.92 271 TYR A O 1
ATOM 2093 N N . VAL A 1 272 ? 19.564 -14.124 17.784 1.00 38.88 272 VAL A N 1
ATOM 2094 C CA . VAL A 1 272 ? 19.437 -14.284 19.224 1.00 39.39 272 VAL A CA 1
ATOM 2095 C C . VAL A 1 272 ? 18.115 -14.952 19.605 1.00 39.22 272 VAL A C 1
ATOM 2096 O O . VAL A 1 272 ? 17.045 -14.524 19.180 1.00 39.21 272 VAL A O 1
ATOM 2100 N N . THR A 1 273 ? 18.193 -16.010 20.404 1.00 40.27 273 THR A N 1
ATOM 2101 C CA . THR A 1 273 ? 16.988 -16.716 20.837 1.00 41.56 273 THR A CA 1
ATOM 2102 C C . THR A 1 273 ? 16.029 -15.780 21.573 1.00 43.32 273 THR A C 1
ATOM 2103 O O . THR A 1 273 ? 16.405 -15.113 22.540 1.00 42.27 273 THR A O 1
ATOM 2107 N N . GLU A 1 274 ? 14.787 -15.739 21.101 1.00 46.23 274 GLU A N 1
ATOM 2108 C CA . GLU A 1 274 ? 13.764 -14.898 21.707 1.00 49.53 274 GLU A CA 1
ATOM 2109 C C . GLU A 1 274 ? 13.061 -15.661 22.839 1.00 50.98 274 GLU A C 1
ATOM 2110 O O . GLU A 1 274 ? 12.124 -15.153 23.460 1.00 51.59 274 GLU A O 1
ATOM 2116 N N . ALA A 1 275 ? 13.536 -16.878 23.100 1.00 52.29 275 ALA A N 1
ATOM 2117 C CA . ALA A 1 275 ? 12.991 -17.752 24.139 1.00 53.03 275 ALA A CA 1
ATOM 2118 C C . ALA A 1 275 ? 13.600 -19.139 23.953 1.00 54.36 275 ALA A C 1
ATOM 2119 O O . ALA A 1 275 ? 14.191 -19.420 22.911 1.00 55.63 275 ALA A O 1
ATOM 2121 N N . GLU A 1 276 ? 13.461 -20.006 24.952 1.00 54.55 276 GLU A N 1
ATOM 2122 C CA . GLU A 1 276 ? 14.007 -21.358 24.847 1.00 54.90 276 GLU A CA 1
ATOM 2123 C C . GLU A 1 276 ? 13.493 -22.060 23.600 1.00 53.29 276 GLU A C 1
ATOM 2124 O O . GLU A 1 276 ? 12.293 -22.078 23.342 1.00 53.10 276 GLU A O 1
ATOM 2130 N N . GLU A 1 277 ? 14.404 -22.647 22.832 1.00 51.38 277 GLU A N 1
ATOM 2131 C CA . GLU A 1 277 ? 14.026 -23.334 21.606 1.00 49.09 277 GLU A CA 1
ATOM 2132 C C . GLU A 1 277 ? 15.013 -24.422 21.191 1.00 46.50 277 GLU A C 1
ATOM 2133 O O . GLU A 1 277 ? 16.154 -24.452 21.646 1.00 46.11 277 GLU A O 1
ATOM 2139 N N . TRP A 1 278 ? 14.558 -25.328 20.334 1.00 44.08 278 TRP A N 1
ATOM 2140 C CA . TRP A 1 278 ? 15.398 -26.415 19.861 1.00 42.18 278 TRP A CA 1
ATOM 2141 C C . TRP A 1 278 ? 16.070 -26.043 18.547 1.00 40.92 278 TRP A C 1
ATOM 2142 O O . TRP A 1 278 ? 15.404 -25.783 17.542 1.00 41.93 278 TRP A O 1
ATOM 2153 N N . ILE A 1 279 ? 17.397 -26.028 18.557 1.00 37.15 279 ILE A N 1
ATOM 2154 C CA . ILE A 1 279 ? 18.158 -25.704 17.369 1.00 31.87 279 ILE A CA 1
ATOM 2155 C C . ILE A 1 279 ? 18.681 -26.971 16.705 1.00 30.19 279 ILE A C 1
ATOM 2156 O O . ILE A 1 279 ? 18.931 -27.974 17.366 1.00 28.79 279 ILE A O 1
ATOM 2161 N N . GLY A 1 280 ? 18.827 -26.921 15.388 1.00 29.96 280 GLY A N 1
ATOM 2162 C CA . GLY A 1 280 ? 19.304 -28.078 14.663 1.00 30.09 280 GLY A CA 1
ATOM 2163 C C . GLY A 1 280 ? 20.521 -27.744 13.838 1.00 29.05 280 GLY A C 1
ATOM 2164 O O . GLY A 1 280 ? 20.711 -26.607 13.421 1.00 30.09 280 GLY A O 1
ATOM 2165 N N . THR A 1 281 ? 21.361 -28.740 13.611 1.00 29.68 281 THR A N 1
ATOM 2166 C CA . THR A 1 281 ? 22.558 -28.529 12.826 1.00 30.32 281 THR A CA 1
ATOM 2167 C C . THR A 1 281 ? 22.522 -29.428 11.594 1.00 30.98 281 THR A C 1
ATOM 2168 O O . THR A 1 281 ? 22.442 -30.655 11.696 1.00 30.07 281 THR A O 1
ATOM 2172 N N . VAL A 1 282 ? 22.547 -28.791 10.428 1.00 30.52 282 VAL A N 1
ATOM 2173 C CA . VAL A 1 282 ? 22.509 -29.500 9.164 1.00 28.58 282 VAL A CA 1
ATOM 2174 C C . VAL A 1 282 ? 23.848 -29.388 8.445 1.00 27.05 282 VAL A C 1
ATOM 2175 O O . VAL A 1 282 ? 24.339 -28.286 8.184 1.00 27.06 282 VAL A O 1
ATOM 2179 N N . PRO A 1 283 ? 24.455 -30.537 8.117 1.00 24.85 283 PRO A N 1
ATOM 2180 C CA . PRO A 1 283 ? 25.740 -30.634 7.430 1.00 23.16 283 PRO A CA 1
ATOM 2181 C C . PRO A 1 283 ? 25.715 -30.158 5.976 1.00 22.98 283 PRO A C 1
ATOM 2182 O O . PRO A 1 283 ? 25.771 -30.968 5.048 1.00 20.94 283 PRO A O 1
ATOM 2186 N N . ILE A 1 284 ? 25.643 -28.839 5.796 1.00 21.58 284 ILE A N 1
ATOM 2187 C CA . ILE A 1 284 ? 25.634 -28.215 4.478 1.00 20.32 284 ILE A CA 1
ATOM 2188 C C . ILE A 1 284 ? 25.698 -26.705 4.648 1.00 19.71 284 ILE A C 1
ATOM 2189 O O . ILE A 1 284 ? 24.902 -26.127 5.390 1.00 19.57 284 ILE A O 1
ATOM 2194 N N . GLY A 1 285 ? 26.638 -26.067 3.956 1.00 18.95 285 GLY A N 1
ATOM 2195 C CA . GLY A 1 285 ? 26.779 -24.627 4.059 1.00 16.93 285 GLY A CA 1
ATOM 2196 C C . GLY A 1 285 ? 26.997 -23.994 2.705 1.00 16.99 285 GLY A C 1
ATOM 2197 O O . GLY A 1 285 ? 26.710 -24.614 1.684 1.00 18.04 285 GLY A O 1
ATOM 2198 N N . TYR A 1 286 ? 27.528 -22.776 2.673 1.00 18.29 286 TYR A N 1
ATOM 2199 C CA . TYR A 1 286 ? 27.720 -22.111 1.390 1.00 19.21 286 TYR A CA 1
ATOM 2200 C C . TYR A 1 286 ? 28.806 -22.713 0.514 1.00 17.51 286 TYR A C 1
ATOM 2201 O O . TYR A 1 286 ? 28.804 -22.528 -0.689 1.00 17.09 286 TYR A O 1
ATOM 2210 N N . ALA A 1 287 ? 29.717 -23.459 1.113 1.00 19.74 287 ALA A N 1
ATOM 2211 C CA . ALA A 1 287 ? 30.773 -24.114 0.343 1.00 20.89 287 ALA A CA 1
ATOM 2212 C C . ALA A 1 287 ? 30.164 -25.233 -0.510 1.00 22.54 287 ALA A C 1
ATOM 2213 O O . ALA A 1 287 ? 30.848 -25.832 -1.331 1.00 24.66 287 ALA A O 1
ATOM 2215 N N . ASP A 1 288 ? 28.880 -25.519 -0.305 1.00 22.35 288 ASP A N 1
ATOM 2216 C CA . ASP A 1 288 ? 28.193 -26.546 -1.095 1.00 22.78 288 ASP A CA 1
ATOM 2217 C C . ASP A 1 288 ? 27.263 -25.854 -2.084 1.00 21.20 288 ASP A C 1
ATOM 2218 O O . ASP A 1 288 ? 26.643 -26.490 -2.942 1.00 20.47 288 ASP A O 1
ATOM 2223 N N . GLY A 1 289 ? 27.173 -24.537 -1.955 1.00 20.57 289 GLY A N 1
ATOM 2224 C CA . GLY A 1 289 ? 26.307 -23.778 -2.826 1.00 20.19 289 GLY A CA 1
ATOM 2225 C C . GLY A 1 289 ? 25.115 -23.262 -2.054 1.00 21.00 289 GLY A C 1
ATOM 2226 O O . GLY A 1 289 ? 24.377 -22.422 -2.557 1.00 24.52 289 GLY A O 1
ATOM 2227 N N . TRP A 1 290 ? 24.914 -23.768 -0.839 1.00 19.23 290 TRP A N 1
ATOM 2228 C CA . TRP A 1 290 ? 23.803 -23.311 -0.002 1.00 17.92 290 TRP A CA 1
ATOM 2229 C C . TRP A 1 290 ? 24.255 -21.930 0.542 1.00 18.25 290 TRP A C 1
ATOM 2230 O O . TRP A 1 290 ? 24.718 -21.797 1.676 1.00 17.50 290 TRP A O 1
ATOM 2241 N N . LEU A 1 291 ? 24.108 -20.910 -0.304 1.00 18.23 291 LEU A N 1
ATOM 2242 C CA . LEU A 1 291 ? 24.545 -19.541 -0.015 1.00 16.74 291 LEU A CA 1
ATOM 2243 C C . LEU A 1 291 ? 24.077 -18.837 1.266 1.00 16.70 291 LEU A C 1
ATOM 2244 O O . LEU A 1 291 ? 22.976 -19.069 1.769 1.00 16.72 291 LEU A O 1
ATOM 2249 N N . ARG A 1 292 ? 24.944 -17.963 1.775 1.00 17.53 292 ARG A N 1
ATOM 2250 C CA . ARG A 1 292 ? 24.691 -17.215 3.003 1.00 16.79 292 ARG A CA 1
ATOM 2251 C C . ARG A 1 292 ? 23.349 -16.511 3.004 1.00 17.15 292 ARG A C 1
ATOM 2252 O O . ARG A 1 292 ? 22.667 -16.450 4.029 1.00 16.97 292 ARG A O 1
ATOM 2260 N N . HIS A 1 293 ? 22.939 -15.998 1.853 1.00 18.44 293 HIS A N 1
ATOM 2261 C CA . HIS A 1 293 ? 21.657 -15.317 1.809 1.00 18.87 293 HIS A CA 1
ATOM 2262 C C . HIS A 1 293 ? 20.453 -16.228 1.940 1.00 18.39 293 HIS A C 1
ATOM 2263 O O . HIS A 1 293 ? 19.321 -15.807 1.716 1.00 19.92 293 HIS A O 1
ATOM 2270 N N . LEU A 1 294 ? 20.682 -17.475 2.328 1.00 16.68 294 LEU A N 1
ATOM 2271 C CA . LEU A 1 294 ? 19.561 -18.382 2.508 1.00 17.38 294 LEU A CA 1
ATOM 2272 C C . LEU A 1 294 ? 19.115 -18.383 3.961 1.00 17.82 294 LEU A C 1
ATOM 2273 O O . LEU A 1 294 ? 18.253 -19.168 4.339 1.00 18.13 294 LEU A O 1
ATOM 2278 N N . GLN A 1 295 ? 19.792 -17.333 4.628 1.00 19.90 295 GLN A N 1
ATOM 2279 C CA . GLN A 1 295 ? 19.421 -17.146 5.888 1.00 21.85 295 GLN A CA 1
ATOM 2280 C C . GLN A 1 295 ? 17.990 -17.230 6.399 1.00 24.34 295 GLN A C 1
ATOM 2281 O O . GLN A 1 295 ? 17.659 -18.104 7.203 1.00 30.00 295 GLN A O 1
ATOM 2287 N N . GLY A 1 296 ? 17.020 -16.447 6.124 1.00 21.67 296 GLY A N 1
ATOM 2288 C CA . GLY A 1 296 ? 15.619 -16.568 6.494 1.00 21.94 296 GLY A CA 1
ATOM 2289 C C . GLY A 1 296 ? 14.818 -17.734 5.948 1.00 21.47 296 GLY A C 1
ATOM 2290 O O . GLY A 1 296 ? 13.621 -17.864 6.189 1.00 19.16 296 GLY A O 1
ATOM 2291 N N . PHE A 1 297 ? 15.445 -18.496 5.064 1.00 22.58 297 PHE A N 1
ATOM 2292 C CA . PHE A 1 297 ? 14.730 -19.527 4.329 1.00 24.14 297 PHE A CA 1
ATOM 2293 C C . PHE A 1 297 ? 14.342 -20.687 5.280 1.00 23.93 297 PHE A C 1
ATOM 2294 O O . PHE A 1 297 ? 14.956 -20.850 6.336 1.00 23.85 297 PHE A O 1
ATOM 2302 N N . THR A 1 298 ? 13.325 -21.475 4.926 1.00 23.53 298 THR A N 1
ATOM 2303 C CA . THR A 1 298 ? 12.937 -22.600 5.780 1.00 24.61 298 THR A CA 1
ATOM 2304 C C . THR A 1 298 ? 13.025 -23.951 5.078 1.00 24.96 298 THR A C 1
ATOM 2305 O O . THR A 1 298 ? 12.556 -24.107 3.954 1.00 24.86 298 THR A O 1
ATOM 2309 N N . VAL A 1 299 ? 13.628 -24.922 5.760 1.00 26.43 299 VAL A N 1
ATOM 2310 C CA . VAL A 1 299 ? 13.778 -26.275 5.231 1.00 27.22 299 VAL A CA 1
ATOM 2311 C C . VAL A 1 299 ? 12.676 -27.179 5.774 1.00 28.45 299 VAL A C 1
ATOM 2312 O O . VAL A 1 299 ? 11.873 -26.759 6.612 1.00 27.30 299 VAL A O 1
ATOM 2316 N N . LEU A 1 300 ? 12.650 -28.427 5.313 1.00 31.28 300 LEU A N 1
ATOM 2317 C CA . LEU A 1 300 ? 11.609 -29.349 5.736 1.00 31.81 300 LEU A CA 1
ATOM 2318 C C . LEU A 1 300 ? 12.072 -30.602 6.444 1.00 32.43 300 LEU A C 1
ATOM 2319 O O . LEU A 1 300 ? 12.853 -31.381 5.902 1.00 34.38 300 LEU A O 1
ATOM 2324 N N . VAL A 1 301 ? 11.575 -30.794 7.660 1.00 32.22 301 VAL A N 1
ATOM 2325 C CA . VAL A 1 301 ? 11.870 -31.993 8.433 1.00 33.59 301 VAL A CA 1
ATOM 2326 C C . VAL A 1 301 ? 10.549 -32.482 9.016 1.00 34.70 301 VAL A C 1
ATOM 2327 O O . VAL A 1 301 ? 9.881 -31.776 9.767 1.00 33.70 301 VAL A O 1
ATOM 2331 N N . ASN A 1 302 ? 10.170 -33.695 8.626 1.00 36.94 302 ASN A N 1
ATOM 2332 C CA . ASN A 1 302 ? 8.920 -34.309 9.055 1.00 37.56 302 ASN A CA 1
ATOM 2333 C C . ASN A 1 302 ? 7.735 -33.518 8.528 1.00 38.22 302 ASN A C 1
ATOM 2334 O O . ASN A 1 302 ? 6.709 -33.404 9.198 1.00 40.01 302 ASN A O 1
ATOM 2339 N N . GLY A 1 303 ? 7.889 -32.967 7.326 1.00 37.83 303 GLY A N 1
ATOM 2340 C CA . GLY A 1 303 ? 6.820 -32.195 6.717 1.00 35.38 303 GLY A CA 1
ATOM 2341 C C . GLY A 1 303 ? 6.502 -30.881 7.405 1.00 33.73 303 GLY A C 1
ATOM 2342 O O . GLY A 1 303 ? 5.362 -30.445 7.399 1.00 33.20 303 GLY A O 1
ATOM 2343 N N . LYS A 1 304 ? 7.506 -30.243 7.992 1.00 32.20 304 LYS A N 1
ATOM 2344 C CA . LYS A 1 304 ? 7.298 -28.974 8.672 1.00 31.57 304 LYS A CA 1
ATOM 2345 C C . LYS A 1 304 ? 8.402 -27.971 8.345 1.00 29.35 304 LYS A C 1
ATOM 2346 O O . LYS A 1 304 ? 9.579 -28.338 8.289 1.00 30.25 304 LYS A O 1
ATOM 2352 N N . ARG A 1 305 ? 8.031 -26.710 8.129 1.00 28.39 305 ARG A N 1
ATOM 2353 C CA . ARG A 1 305 ? 9.030 -25.694 7.813 1.00 28.01 305 ARG A CA 1
ATOM 2354 C C . ARG A 1 305 ? 9.866 -25.405 9.057 1.00 27.48 305 ARG A C 1
ATOM 2355 O O . ARG A 1 305 ? 9.346 -25.368 10.168 1.00 29.99 305 ARG A O 1
ATOM 2363 N N . CYS A 1 306 ? 11.161 -25.191 8.856 1.00 27.19 306 CYS A N 1
ATOM 2364 C CA . CYS A 1 306 ? 12.088 -24.880 9.933 1.00 26.21 306 CYS A CA 1
ATOM 2365 C C . CYS A 1 306 ? 12.994 -23.782 9.408 1.00 25.82 306 CYS A C 1
ATOM 2366 O O . CYS A 1 306 ? 13.738 -23.982 8.453 1.00 25.48 306 CYS A O 1
ATOM 2369 N N . GLU A 1 307 ? 12.920 -22.618 10.033 1.00 24.78 307 GLU A N 1
ATOM 2370 C CA . GLU A 1 307 ? 13.703 -21.477 9.613 1.00 24.93 307 GLU A CA 1
ATOM 2371 C C . GLU A 1 307 ? 15.195 -21.614 9.865 1.00 24.62 307 GLU A C 1
ATOM 2372 O O . GLU A 1 307 ? 15.618 -22.018 10.943 1.00 27.11 307 GLU A O 1
ATOM 2378 N N . ILE A 1 308 ? 15.912 -21.412 8.932 1.00 23.57 308 ILE A N 1
ATOM 2379 C CA . ILE A 1 308 ? 17.354 -21.445 9.040 1.00 23.67 308 ILE A CA 1
ATOM 2380 C C . ILE A 1 308 ? 17.710 -20.199 9.852 1.00 24.05 308 ILE A C 1
ATOM 2381 O O . ILE A 1 308 ? 17.628 -19.076 9.343 1.00 23.90 308 ILE A O 1
ATOM 2386 N N . VAL A 1 309 ? 18.157 -20.271 11.026 1.00 22.39 309 VAL A N 1
ATOM 2387 C CA . VAL A 1 309 ? 18.496 -19.131 11.871 1.00 21.92 309 VAL A CA 1
ATOM 2388 C C . VAL A 1 309 ? 19.992 -18.964 12.015 1.00 22.30 309 VAL A C 1
ATOM 2389 O O . VAL A 1 309 ? 20.747 -19.929 11.909 1.00 22.72 309 VAL A O 1
ATOM 2393 N N . GLY A 1 310 ? 20.415 -17.732 12.263 1.00 21.87 310 GLY A N 1
ATOM 2394 C CA . GLY A 1 310 ? 21.826 -17.460 12.397 1.00 20.82 310 GLY A CA 1
ATOM 2395 C C . GLY A 1 310 ? 22.499 -17.529 11.047 1.00 20.67 310 GLY A C 1
ATOM 2396 O O . GLY A 1 310 ? 21.877 -17.880 10.045 1.00 19.07 310 GLY A O 1
ATOM 2397 N N . ARG A 1 311 ? 23.778 -17.180 11.010 1.00 22.24 311 ARG A N 1
ATOM 2398 C CA . ARG A 1 311 ? 24.540 -17.224 9.764 1.00 24.84 311 ARG A CA 1
ATOM 2399 C C . ARG A 1 311 ? 24.689 -18.653 9.252 1.00 25.03 311 ARG A C 1
ATOM 2400 O O . ARG A 1 311 ? 24.636 -19.620 10.014 1.00 25.46 311 ARG A O 1
ATOM 2408 N N . VAL A 1 312 ? 24.866 -18.771 7.946 1.00 24.57 312 VAL A N 1
ATOM 2409 C CA . VAL A 1 312 ? 25.061 -20.051 7.297 1.00 22.68 312 VAL A CA 1
ATOM 2410 C C . VAL A 1 312 ? 26.577 -20.201 7.302 1.00 23.67 312 VAL A C 1
ATOM 2411 O O . VAL A 1 312 ? 27.279 -19.292 6.862 1.00 25.14 312 VAL A O 1
ATOM 2415 N N . CYS A 1 313 ? 27.106 -21.305 7.816 1.00 22.11 313 CYS A N 1
ATOM 2416 C CA . CYS A 1 313 ? 28.566 -21.444 7.824 1.00 22.31 313 CYS A CA 1
ATOM 2417 C C . CYS A 1 313 ? 29.024 -22.035 6.520 1.00 21.96 313 CYS A C 1
ATOM 2418 O O . CYS A 1 313 ? 28.216 -22.425 5.676 1.00 21.53 313 CYS A O 1
ATOM 2421 N N . MET A 1 314 ? 30.336 -22.115 6.370 1.00 22.24 314 MET A N 1
ATOM 2422 C CA . MET A 1 314 ? 30.907 -22.681 5.170 1.00 23.08 314 MET A CA 1
ATOM 2423 C C . MET A 1 314 ? 30.440 -24.126 5.002 1.00 22.73 314 MET A C 1
ATOM 2424 O O . MET A 1 314 ? 30.109 -24.541 3.901 1.00 24.84 314 MET A O 1
ATOM 2429 N N . ASP A 1 315 ? 30.386 -24.883 6.090 1.00 23.36 315 ASP A N 1
ATOM 2430 C CA . ASP A 1 315 ? 30.003 -26.284 5.979 1.00 26.04 315 ASP A CA 1
ATOM 2431 C C . ASP A 1 315 ? 28.686 -26.723 6.585 1.00 26.48 315 ASP A C 1
ATOM 2432 O O . ASP A 1 315 ? 28.282 -27.874 6.425 1.00 26.57 315 ASP A O 1
ATOM 2437 N N . GLN A 1 316 ? 27.996 -25.817 7.257 1.00 29.04 316 GLN A N 1
ATOM 2438 C CA . GLN A 1 316 ? 26.722 -26.187 7.845 1.00 32.40 316 GLN A CA 1
ATOM 2439 C C . GLN A 1 316 ? 25.912 -24.970 8.246 1.00 31.55 316 GLN A C 1
ATOM 2440 O O . GLN A 1 316 ? 26.373 -23.837 8.121 1.00 32.68 316 GLN A O 1
ATOM 2446 N N . CYS A 1 317 ? 24.692 -25.212 8.707 1.00 30.16 317 CYS A N 1
ATOM 2447 C CA . CYS A 1 317 ? 23.830 -24.135 9.144 1.00 29.81 317 CYS A CA 1
ATOM 2448 C C . CYS A 1 317 ? 22.938 -24.618 10.260 1.00 29.55 317 CYS A C 1
ATOM 2449 O O . CYS A 1 317 ? 22.825 -25.817 10.501 1.00 28.14 317 CYS A O 1
ATOM 2452 N N . MET A 1 318 ? 22.305 -23.673 10.941 1.00 29.87 318 MET A N 1
ATOM 2453 C CA . MET A 1 318 ? 21.433 -23.992 12.054 1.00 31.41 318 MET A CA 1
ATOM 2454 C C . MET A 1 318 ? 19.980 -23.714 11.715 1.00 31.59 318 MET A C 1
ATOM 2455 O O . MET A 1 318 ? 19.674 -22.728 11.045 1.00 33.17 318 MET A O 1
ATOM 2460 N N . ILE A 1 319 ? 19.088 -24.584 12.185 1.00 30.99 319 ILE A N 1
ATOM 2461 C CA . ILE A 1 319 ? 17.659 -24.408 11.961 1.00 31.39 319 ILE A CA 1
ATOM 2462 C C . ILE A 1 319 ? 16.852 -24.499 13.254 1.00 32.45 319 ILE A C 1
ATOM 2463 O O . ILE A 1 319 ? 17.207 -25.231 14.181 1.00 32.39 319 ILE A O 1
ATOM 2468 N N . ARG A 1 320 ? 15.764 -23.741 13.317 1.00 33.75 320 ARG A N 1
ATOM 2469 C CA . ARG A 1 320 ? 14.920 -23.780 14.494 1.00 34.98 320 ARG A CA 1
ATOM 2470 C C . ARG A 1 320 ? 13.897 -24.882 14.289 1.00 35.05 320 ARG A C 1
ATOM 2471 O O . ARG A 1 320 ? 13.228 -24.940 13.261 1.00 33.12 320 ARG A O 1
ATOM 2479 N N . LEU A 1 321 ? 13.786 -25.761 15.273 1.00 37.32 321 LEU A N 1
ATOM 2480 C CA . LEU A 1 321 ? 12.846 -26.866 15.194 1.00 40.41 321 LEU A CA 1
ATOM 2481 C C . LEU A 1 321 ? 11.607 -26.561 16.025 1.00 43.41 321 LEU A C 1
ATOM 2482 O O . LEU A 1 321 ? 11.669 -25.781 16.973 1.00 43.42 321 LEU A O 1
ATOM 2487 N N . ALA A 1 322 ? 10.484 -27.173 15.662 1.00 48.46 322 ALA A N 1
ATOM 2488 C CA . ALA A 1 322 ? 9.236 -26.981 16.394 1.00 53.78 322 ALA A CA 1
ATOM 2489 C C . ALA A 1 322 ? 9.197 -27.897 17.623 1.00 56.59 322 ALA A C 1
ATOM 2490 O O . ALA A 1 322 ? 9.248 -27.416 18.754 1.00 57.64 322 ALA A O 1
ATOM 2492 N N . GLU A 1 323 ? 9.099 -29.209 17.405 1.00 58.65 323 GLU A N 1
ATOM 2493 C CA . GLU A 1 323 ? 9.077 -30.173 18.512 1.00 60.37 323 GLU A CA 1
ATOM 2494 C C . GLU A 1 323 ? 10.553 -30.565 18.560 1.00 59.83 323 GLU A C 1
ATOM 2495 O O . GLU A 1 323 ? 11.401 -29.864 18.018 1.00 60.05 323 GLU A O 1
ATOM 2501 N N . GLU A 1 324 ? 10.850 -31.201 19.614 1.00 60.41 324 GLU A N 1
ATOM 2502 C CA . GLU A 1 324 ? 12.122 -31.715 19.841 1.00 60.63 324 GLU A CA 1
ATOM 2503 C C . GLU A 1 324 ? 12.414 -32.985 19.200 1.00 59.91 324 GLU A C 1
ATOM 2504 O O . GLU A 1 324 ? 11.610 -33.660 18.971 1.00 60.01 324 GLU A O 1
ATOM 2510 N N . VAL A 1 325 ? 13.596 -33.356 18.990 1.00 58.83 325 VAL A N 1
ATOM 2511 C CA . VAL A 1 325 ? 13.628 -34.574 18.445 1.00 57.85 325 VAL A CA 1
ATOM 2512 C C . VAL A 1 325 ? 14.859 -34.909 18.091 1.00 55.51 325 VAL A C 1
ATOM 2513 O O . VAL A 1 325 ? 15.546 -34.086 18.043 1.00 56.05 325 VAL A O 1
ATOM 2517 N N . PRO A 1 326 ? 15.125 -36.089 17.717 1.00 52.73 326 PRO A N 1
ATOM 2518 C CA . PRO A 1 326 ? 16.404 -36.609 17.867 1.00 50.69 326 PRO A CA 1
ATOM 2519 C C . PRO A 1 326 ? 17.069 -36.436 16.689 1.00 48.95 326 PRO A C 1
ATOM 2520 O O . PRO A 1 326 ? 16.537 -35.907 15.915 1.00 49.58 326 PRO A O 1
ATOM 2524 N N . VAL A 1 327 ? 18.265 -36.863 16.596 1.00 46.46 327 VAL A N 1
ATOM 2525 C CA . VAL A 1 327 ? 19.124 -36.771 15.525 1.00 42.95 327 VAL A CA 1
ATOM 2526 C C . VAL A 1 327 ? 18.925 -37.853 14.497 1.00 40.92 327 VAL A C 1
ATOM 2527 O O . VAL A 1 327 ? 18.596 -38.837 14.757 1.00 41.23 327 VAL A O 1
ATOM 2531 N N . GLY A 1 328 ? 19.010 -37.546 13.274 1.00 37.79 328 GLY A N 1
ATOM 2532 C CA . GLY A 1 328 ? 18.723 -38.580 12.299 1.00 32.20 328 GLY A CA 1
ATOM 2533 C C . GLY A 1 328 ? 17.624 -38.256 11.303 1.00 28.90 328 GLY A C 1
ATOM 2534 O O . GLY A 1 328 ? 17.694 -38.711 10.168 1.00 28.17 328 GLY A O 1
ATOM 2535 N N . PRO A 1 329 ? 16.589 -37.493 11.688 1.00 27.77 329 PRO A N 1
ATOM 2536 C CA . PRO A 1 329 ? 15.510 -37.162 10.745 1.00 25.58 329 PRO A CA 1
ATOM 2537 C C . PRO A 1 329 ? 16.063 -36.559 9.456 1.00 23.35 329 PRO A C 1
ATOM 2538 O O . PRO A 1 329 ? 17.094 -35.886 9.488 1.00 21.93 329 PRO A O 1
ATOM 2542 N N . VAL A 1 330 ? 15.385 -36.808 8.334 1.00 22.19 330 VAL A N 1
ATOM 2543 C CA . VAL A 1 330 ? 15.813 -36.285 7.031 1.00 22.71 330 VAL A CA 1
ATOM 2544 C C . VAL A 1 330 ? 15.423 -34.825 6.844 1.00 23.78 330 VAL A C 1
ATOM 2545 O O . VAL A 1 330 ? 14.349 -34.403 7.264 1.00 24.53 330 VAL A O 1
ATOM 2549 N N . VAL A 1 331 ? 16.294 -34.058 6.204 1.00 23.53 331 VAL A N 1
ATOM 2550 C CA . VAL A 1 331 ? 16.007 -32.661 5.943 1.00 23.72 331 VAL A CA 1
ATOM 2551 C C . VAL A 1 331 ? 15.877 -32.444 4.445 1.00 24.39 331 VAL A C 1
ATOM 2552 O O . VAL A 1 331 ? 16.838 -32.670 3.690 1.00 25.15 331 VAL A O 1
ATOM 2556 N N . THR A 1 332 ? 14.690 -32.027 4.009 1.00 23.46 332 THR A N 1
ATOM 2557 C CA . THR A 1 332 ? 14.472 -31.755 2.597 1.00 23.95 332 THR A CA 1
ATOM 2558 C C . THR A 1 332 ? 14.702 -30.260 2.348 1.00 23.20 332 THR A C 1
ATOM 2559 O O . THR A 1 332 ? 13.904 -29.435 2.776 1.00 22.98 332 THR A O 1
ATOM 2563 N N . LEU A 1 333 ? 15.802 -29.915 1.687 1.00 22.28 333 LEU A N 1
ATOM 2564 C CA . LEU A 1 333 ? 16.075 -28.519 1.360 1.00 22.06 333 LEU A CA 1
ATOM 2565 C C . LEU A 1 333 ? 15.393 -28.224 0.026 1.00 23.35 333 LEU A C 1
ATOM 2566 O O . LEU A 1 333 ? 14.949 -27.103 -0.222 1.00 23.35 333 LEU A O 1
ATOM 2571 N N . VAL A 1 334 ? 15.327 -29.233 -0.839 1.00 22.24 334 VAL A N 1
ATOM 2572 C CA . VAL A 1 334 ? 14.661 -29.076 -2.128 1.00 22.91 334 VAL A CA 1
ATOM 2573 C C . VAL A 1 334 ? 13.826 -30.304 -2.438 1.00 22.94 334 VAL A C 1
ATOM 2574 O O . VAL A 1 334 ? 14.358 -31.412 -2.552 1.00 25.10 334 VAL A O 1
ATOM 2578 N N . GLY A 1 335 ? 12.518 -30.104 -2.571 1.00 22.82 335 GLY A N 1
ATOM 2579 C CA . GLY A 1 335 ? 11.613 -31.204 -2.858 1.00 24.09 335 GLY A CA 1
ATOM 2580 C C . GLY A 1 335 ? 10.370 -31.182 -1.976 1.00 25.45 335 GLY A C 1
ATOM 2581 O O . GLY A 1 335 ? 10.112 -30.216 -1.258 1.00 27.42 335 GLY A O 1
ATOM 2582 N N . LYS A 1 336 ? 9.589 -32.254 -2.035 1.00 25.76 336 LYS A N 1
ATOM 2583 C CA . LYS A 1 336 ? 8.375 -32.371 -1.247 1.00 25.43 336 LYS A CA 1
ATOM 2584 C C . LYS A 1 336 ? 8.668 -33.153 0.029 1.00 26.04 336 LYS A C 1
ATOM 2585 O O . LYS A 1 336 ? 9.631 -33.910 0.091 1.00 24.92 336 LYS A O 1
ATOM 2591 N N . ASP A 1 337 ? 7.828 -32.950 1.040 1.00 26.73 337 ASP A N 1
ATOM 2592 C CA . ASP A 1 337 ? 7.938 -33.614 2.332 1.00 28.55 337 ASP A CA 1
ATOM 2593 C C . ASP A 1 337 ? 6.622 -33.268 3.018 1.00 29.32 337 ASP A C 1
ATOM 2594 O O . ASP A 1 337 ? 6.369 -32.103 3.340 1.00 28.87 337 ASP A O 1
ATOM 2599 N N . GLY A 1 338 ? 5.781 -34.273 3.233 1.00 29.03 338 GLY A N 1
ATOM 2600 C CA . GLY A 1 338 ? 4.491 -34.007 3.836 1.00 30.15 338 GLY A CA 1
ATOM 2601 C C . GLY A 1 338 ? 3.666 -33.275 2.790 1.00 31.29 338 GLY A C 1
ATOM 2602 O O . GLY A 1 338 ? 3.686 -33.671 1.622 1.00 31.66 338 GLY A O 1
ATOM 2603 N N . ASN A 1 339 ? 2.950 -32.219 3.187 1.00 31.81 339 ASN A N 1
ATOM 2604 C CA . ASN A 1 339 ? 2.151 -31.440 2.241 1.00 33.01 339 ASN A CA 1
ATOM 2605 C C . ASN A 1 339 ? 2.906 -30.205 1.724 1.00 32.26 339 ASN A C 1
ATOM 2606 O O . ASN A 1 339 ? 2.415 -29.492 0.839 1.00 31.60 339 ASN A O 1
ATOM 2611 N N . GLU A 1 340 ? 4.097 -29.967 2.278 1.00 31.87 340 GLU A N 1
ATOM 2612 C CA . GLU A 1 340 ? 4.930 -28.825 1.907 1.00 31.07 340 GLU A CA 1
ATOM 2613 C C . GLU A 1 340 ? 5.889 -29.149 0.771 1.00 30.09 340 GLU A C 1
ATOM 2614 O O . GLU A 1 340 ? 6.178 -30.318 0.500 1.00 29.25 340 GLU A O 1
ATOM 2620 N N . GLU A 1 341 ? 6.388 -28.105 0.114 1.00 29.36 341 GLU A N 1
ATOM 2621 C CA . GLU A 1 341 ? 7.323 -28.272 -0.993 1.00 28.97 341 GLU A CA 1
ATOM 2622 C C . GLU A 1 341 ? 8.276 -27.101 -1.187 1.00 29.04 341 GLU A C 1
ATOM 2623 O O . GLU A 1 341 ? 7.891 -25.940 -1.072 1.00 29.45 341 GLU A O 1
ATOM 2629 N N . ASN A 1 342 ? 9.532 -27.421 -1.470 1.00 28.85 342 ASN A N 1
ATOM 2630 C CA . ASN A 1 342 ? 10.540 -26.409 -1.727 1.00 28.63 342 ASN A CA 1
ATOM 2631 C C . ASN A 1 342 ? 11.004 -26.549 -3.164 1.00 27.95 342 ASN A C 1
ATOM 2632 O O . ASN A 1 342 ? 11.357 -27.636 -3.606 1.00 27.23 342 ASN A O 1
ATOM 2637 N N . THR A 1 343 ? 10.991 -25.443 -3.896 1.00 27.64 343 THR A N 1
ATOM 2638 C CA . THR A 1 343 ? 11.392 -25.458 -5.299 1.00 26.87 343 THR A CA 1
ATOM 2639 C C . THR A 1 343 ? 12.684 -24.698 -5.520 1.00 25.48 343 THR A C 1
ATOM 2640 O O . THR A 1 343 ? 13.060 -23.875 -4.697 1.00 25.61 343 THR A O 1
ATOM 2644 N N . LEU A 1 344 ? 13.379 -24.985 -6.620 1.00 22.93 344 LEU A N 1
ATOM 2645 C CA . LEU A 1 344 ? 14.595 -24.239 -6.908 1.00 22.57 344 LEU A CA 1
ATOM 2646 C C . LEU A 1 344 ? 14.127 -22.805 -7.078 1.00 22.19 344 LEU A C 1
ATOM 2647 O O . LEU A 1 344 ? 14.799 -21.879 -6.654 1.00 22.70 344 LEU A O 1
ATOM 2652 N N . GLN A 1 345 ? 12.958 -22.638 -7.687 1.00 19.98 345 GLN A N 1
ATOM 2653 C CA . GLN A 1 345 ? 12.394 -21.315 -7.895 1.00 21.71 345 GLN A CA 1
ATOM 2654 C C . GLN A 1 345 ? 12.463 -20.581 -6.574 1.00 21.59 345 GLN A C 1
ATOM 2655 O O . GLN A 1 345 ? 13.042 -19.495 -6.498 1.00 22.35 345 GLN A O 1
ATOM 2661 N N . MET A 1 346 ? 11.866 -21.183 -5.541 1.00 20.61 346 MET A N 1
ATOM 2662 C CA . MET A 1 346 ? 11.858 -20.591 -4.215 1.00 19.22 346 MET A CA 1
ATOM 2663 C C . MET A 1 346 ? 13.276 -20.277 -3.792 1.00 18.91 346 MET A C 1
ATOM 2664 O O . MET A 1 346 ? 13.571 -19.151 -3.389 1.00 19.56 346 MET A O 1
ATOM 2669 N N . VAL A 1 347 ? 14.156 -21.267 -3.898 1.00 16.78 347 VAL A N 1
ATOM 2670 C CA . VAL A 1 347 ? 15.547 -21.061 -3.538 1.00 15.73 347 VAL A CA 1
ATOM 2671 C C . VAL A 1 347 ? 16.085 -19.891 -4.361 1.00 15.85 347 VAL A C 1
ATOM 2672 O O . VAL A 1 347 ? 16.881 -19.094 -3.869 1.00 16.96 347 VAL A O 1
ATOM 2676 N N . ALA A 1 348 ? 15.640 -19.795 -5.610 1.00 15.36 348 ALA A N 1
ATOM 2677 C CA . ALA A 1 348 ? 16.062 -18.726 -6.502 1.00 16.65 348 ALA A CA 1
ATOM 2678 C C . ALA A 1 348 ? 15.516 -17.377 -6.039 1.00 18.41 348 ALA A C 1
ATOM 2679 O O . ALA A 1 348 ? 16.208 -16.369 -6.108 1.00 16.42 348 ALA A O 1
ATOM 2681 N N . GLU A 1 349 ? 14.269 -17.373 -5.574 1.00 20.56 349 GLU A N 1
ATOM 2682 C CA . GLU A 1 349 ? 13.604 -16.163 -5.107 1.00 21.83 349 GLU A CA 1
ATOM 2683 C C . GLU A 1 349 ? 14.358 -15.565 -3.954 1.00 22.69 349 GLU A C 1
ATOM 2684 O O . GLU A 1 349 ? 14.513 -14.345 -3.845 1.00 23.68 349 GLU A O 1
ATOM 2690 N N . LYS A 1 350 ? 14.787 -16.449 -3.066 1.00 25.04 350 LYS A N 1
ATOM 2691 C CA . LYS A 1 350 ? 15.506 -16.054 -1.876 1.00 26.32 350 LYS A CA 1
ATOM 2692 C C . LYS A 1 350 ? 16.815 -15.416 -2.266 1.00 27.18 350 LYS A C 1
ATOM 2693 O O . LYS A 1 350 ? 17.098 -14.294 -1.872 1.00 29.45 350 LYS A O 1
ATOM 2699 N N . LEU A 1 351 ? 17.607 -16.142 -3.049 1.00 25.91 351 LEU A N 1
ATOM 2700 C CA . LEU A 1 351 ? 18.907 -15.656 -3.488 1.00 25.40 351 LEU A CA 1
ATOM 2701 C C . LEU A 1 351 ? 18.802 -14.434 -4.396 1.00 25.90 351 LEU A C 1
ATOM 2702 O O . LEU A 1 351 ? 19.785 -13.733 -4.606 1.00 27.03 351 LEU A O 1
ATOM 2707 N N . GLU A 1 352 ? 17.610 -14.191 -4.927 1.00 26.30 352 GLU A N 1
ATOM 2708 C CA . GLU A 1 352 ? 17.352 -13.081 -5.841 1.00 26.33 352 GLU A CA 1
ATOM 2709 C C . GLU A 1 352 ? 18.039 -13.246 -7.193 1.00 25.60 352 GLU A C 1
ATOM 2710 O O . GLU A 1 352 ? 18.567 -12.275 -7.748 1.00 23.79 352 GLU A O 1
ATOM 2716 N N . THR A 1 353 ? 18.054 -14.480 -7.699 1.00 23.76 353 THR A N 1
ATOM 2717 C CA . THR A 1 353 ? 18.615 -14.794 -9.010 1.00 23.35 353 THR A CA 1
ATOM 2718 C C . THR A 1 353 ? 17.686 -15.849 -9.594 1.00 22.27 353 THR A C 1
ATOM 2719 O O . THR A 1 353 ? 16.549 -15.969 -9.161 1.00 22.34 353 THR A O 1
ATOM 2723 N N . ILE A 1 354 ? 18.163 -16.610 -10.568 1.00 19.52 354 ILE A N 1
ATOM 2724 C CA . ILE A 1 354 ? 17.312 -17.559 -11.273 1.00 20.40 354 ILE A CA 1
ATOM 2725 C C . ILE A 1 354 ? 17.738 -18.972 -10.905 1.00 19.64 354 ILE A C 1
ATOM 2726 O O . ILE A 1 354 ? 18.874 -19.188 -10.515 1.00 20.17 354 ILE A O 1
ATOM 2731 N N . HIS A 1 355 ? 16.833 -19.937 -11.014 1.00 20.16 355 HIS A N 1
ATOM 2732 C CA . HIS A 1 355 ? 17.184 -21.306 -10.664 1.00 19.42 355 HIS A CA 1
ATOM 2733 C C . HIS A 1 355 ? 18.361 -21.825 -11.473 1.00 22.10 355 HIS A C 1
ATOM 2734 O O . HIS A 1 355 ? 19.137 -22.639 -10.973 1.00 24.13 355 HIS A O 1
ATOM 2741 N N . TYR A 1 356 ? 18.508 -21.360 -12.715 1.00 22.71 356 TYR A N 1
ATOM 2742 C CA . TYR A 1 356 ? 19.634 -21.810 -13.532 1.00 22.62 356 TYR A CA 1
ATOM 2743 C C . TYR A 1 356 ? 20.868 -21.797 -12.647 1.00 23.99 356 TYR A C 1
ATOM 2744 O O . TYR A 1 356 ? 21.565 -22.806 -12.508 1.00 24.87 356 TYR A O 1
ATOM 2753 N N . GLU A 1 357 ? 21.103 -20.627 -12.051 1.00 22.15 357 GLU A N 1
ATOM 2754 C CA . GLU A 1 357 ? 22.245 -20.364 -11.200 1.00 21.43 357 GLU A CA 1
ATOM 2755 C C . GLU A 1 357 ? 22.336 -21.204 -9.932 1.00 21.34 357 GLU A C 1
ATOM 2756 O O . GLU A 1 357 ? 23.430 -21.642 -9.546 1.00 20.46 357 GLU A O 1
ATOM 2762 N N . VAL A 1 358 ? 21.200 -21.407 -9.270 1.00 19.48 358 VAL A N 1
ATOM 2763 C CA . VAL A 1 358 ? 21.195 -22.203 -8.061 1.00 19.96 358 VAL A CA 1
ATOM 2764 C C . VAL A 1 358 ? 21.669 -23.595 -8.437 1.00 22.21 358 VAL A C 1
ATOM 2765 O O . VAL A 1 358 ? 22.539 -24.167 -7.781 1.00 24.81 358 VAL A O 1
ATOM 2769 N N . ALA A 1 359 ? 21.099 -24.126 -9.512 1.00 22.63 359 ALA A N 1
ATOM 2770 C CA . ALA A 1 359 ? 21.439 -25.461 -9.971 1.00 24.14 359 ALA A CA 1
ATOM 2771 C C . ALA A 1 359 ? 22.927 -25.637 -10.252 1.00 25.24 359 ALA A C 1
ATOM 2772 O O . ALA A 1 359 ? 23.537 -26.595 -9.786 1.00 27.83 359 ALA A O 1
ATOM 2774 N N . CYS A 1 360 ? 23.503 -24.708 -11.005 1.00 22.61 360 CYS A N 1
ATOM 2775 C CA . CYS A 1 360 ? 24.916 -24.764 -11.377 1.00 22.19 360 CYS A CA 1
ATOM 2776 C C . CYS A 1 360 ? 25.877 -24.478 -10.236 1.00 21.02 360 CYS A C 1
ATOM 2777 O O . CYS A 1 360 ? 27.080 -24.736 -10.345 1.00 23.54 360 CYS A O 1
ATOM 2780 N N . THR A 1 361 ? 25.362 -23.944 -9.142 1.00 19.75 361 THR A N 1
ATOM 2781 C CA . THR A 1 361 ? 26.238 -23.614 -8.030 1.00 17.38 361 THR A CA 1
ATOM 2782 C C . THR A 1 361 ? 26.411 -24.761 -7.038 1.00 18.76 361 THR A C 1
ATOM 2783 O O . THR A 1 361 ? 27.355 -24.749 -6.248 1.00 16.17 361 THR A O 1
ATOM 2787 N N . PHE A 1 362 ? 25.526 -25.757 -7.086 1.00 19.15 362 PHE A N 1
ATOM 2788 C CA . PHE A 1 362 ? 25.639 -26.887 -6.172 1.00 19.70 362 PHE A CA 1
ATOM 2789 C C . PHE A 1 362 ? 26.963 -27.593 -6.368 1.00 20.53 362 PHE A C 1
ATOM 2790 O O . PHE A 1 362 ? 27.177 -28.267 -7.373 1.00 22.22 362 PHE A O 1
ATOM 2798 N N . SER A 1 363 ? 27.842 -27.402 -5.388 1.00 19.99 363 SER A N 1
ATOM 2799 C CA . SER A 1 363 ? 29.187 -27.945 -5.368 1.00 21.04 363 SER A CA 1
ATOM 2800 C C . SER A 1 363 ? 29.361 -29.396 -5.763 1.00 23.90 363 SER A C 1
ATOM 2801 O O . SER A 1 363 ? 28.481 -30.232 -5.570 1.00 23.34 363 SER A O 1
ATOM 2804 N N . GLN A 1 364 ? 30.533 -29.674 -6.313 1.00 27.22 364 GLN A N 1
ATOM 2805 C CA . GLN A 1 364 ? 30.910 -31.006 -6.736 1.00 29.84 364 GLN A CA 1
ATOM 2806 C C . GLN A 1 364 ? 30.941 -31.871 -5.469 1.00 28.94 364 GLN A C 1
ATOM 2807 O O . GLN A 1 364 ? 30.803 -33.093 -5.531 1.00 29.02 364 GLN A O 1
ATOM 2813 N N . ARG A 1 365 ? 31.104 -31.214 -4.323 1.00 26.75 365 ARG A N 1
ATOM 2814 C CA . ARG A 1 365 ? 31.187 -31.897 -3.042 1.00 27.19 365 ARG A CA 1
ATOM 2815 C C . ARG A 1 365 ? 29.905 -32.621 -2.614 1.00 27.59 365 ARG A C 1
ATOM 2816 O O . ARG A 1 365 ? 29.921 -33.446 -1.696 1.00 29.72 365 ARG A O 1
ATOM 2824 N N . ILE A 1 366 ? 28.798 -32.320 -3.277 1.00 26.69 366 ILE A N 1
ATOM 2825 C CA . ILE A 1 366 ? 27.535 -32.965 -2.947 1.00 25.49 366 ILE A CA 1
ATOM 2826 C C . ILE A 1 366 ? 27.309 -34.128 -3.921 1.00 25.24 366 ILE A C 1
ATOM 2827 O O . ILE A 1 366 ? 27.130 -33.918 -5.122 1.00 24.58 366 ILE A O 1
ATOM 2832 N N . PRO A 1 367 ? 27.336 -35.372 -3.415 1.00 24.58 367 PRO A N 1
ATOM 2833 C CA . PRO A 1 367 ? 27.136 -36.560 -4.249 1.00 26.12 367 PRO A CA 1
ATOM 2834 C C . PRO A 1 367 ? 25.789 -36.591 -4.957 1.00 27.94 367 PRO A C 1
ATOM 2835 O O . PRO A 1 367 ? 24.748 -36.432 -4.330 1.00 28.60 367 PRO A O 1
ATOM 2839 N N . ARG A 1 368 ? 25.806 -36.781 -6.268 1.00 30.17 368 ARG A N 1
ATOM 2840 C CA . ARG A 1 368 ? 24.564 -36.881 -7.011 1.00 31.76 368 ARG A CA 1
ATOM 2841 C C . ARG A 1 368 ? 24.205 -38.366 -7.086 1.00 33.05 368 ARG A C 1
ATOM 2842 O O . ARG A 1 368 ? 25.057 -39.189 -7.412 1.00 33.91 368 ARG A O 1
ATOM 2850 N N . GLU A 1 369 ? 22.961 -38.711 -6.768 1.00 33.67 369 GLU A N 1
ATOM 2851 C CA . GLU A 1 369 ? 22.514 -40.097 -6.843 1.00 35.57 369 GLU A CA 1
ATOM 2852 C C . GLU A 1 369 ? 21.397 -40.171 -7.866 1.00 36.09 369 GLU A C 1
ATOM 2853 O O . GLU A 1 369 ? 20.540 -39.282 -7.929 1.00 35.55 369 GLU A O 1
ATOM 2859 N N . TYR A 1 370 ? 21.413 -41.229 -8.672 1.00 37.94 370 TYR A N 1
ATOM 2860 C CA . TYR A 1 370 ? 20.422 -41.404 -9.730 1.00 40.06 370 TYR A CA 1
ATOM 2861 C C . TYR A 1 370 ? 19.575 -42.662 -9.566 1.00 43.88 370 TYR A C 1
ATOM 2862 O O . TYR A 1 370 ? 19.872 -43.522 -8.742 1.00 44.52 370 TYR A O 1
ATOM 2871 N N . ASN A 1 371 ? 18.514 -42.759 -10.360 1.00 48.12 371 ASN A N 1
ATOM 2872 C CA . ASN A 1 371 ? 17.616 -43.912 -10.317 1.00 52.27 371 ASN A CA 1
ATOM 2873 C C . ASN A 1 371 ? 16.797 -43.983 -11.606 1.00 53.38 371 ASN A C 1
ATOM 2874 O O . ASN A 1 371 ? 16.722 -45.091 -12.199 1.00 52.33 371 ASN A O 1
ATOM 2880 N N . MET B 1 1 ? -22.412 4.898 -3.317 1.00 50.08 1 MET B N 1
ATOM 2881 C CA . MET B 1 1 ? -23.805 4.643 -2.843 1.00 50.09 1 MET B CA 1
ATOM 2882 C C . MET B 1 1 ? -24.652 3.831 -3.829 1.00 47.96 1 MET B C 1
ATOM 2883 O O . MET B 1 1 ? -25.833 3.565 -3.570 1.00 47.65 1 MET B O 1
ATOM 2888 N N . VAL B 1 2 ? -24.053 3.448 -4.956 1.00 44.83 2 VAL B N 1
ATOM 2889 C CA . VAL B 1 2 ? -24.746 2.645 -5.962 1.00 40.18 2 VAL B CA 1
ATOM 2890 C C . VAL B 1 2 ? -23.836 1.544 -6.501 1.00 36.69 2 VAL B C 1
ATOM 2891 O O . VAL B 1 2 ? -22.609 1.674 -6.483 1.00 35.94 2 VAL B O 1
ATOM 2895 N N . VAL B 1 3 ? -24.449 0.468 -6.988 1.00 32.84 3 VAL B N 1
ATOM 2896 C CA . VAL B 1 3 ? -23.714 -0.660 -7.546 1.00 28.59 3 VAL B CA 1
ATOM 2897 C C . VAL B 1 3 ? -23.638 -0.510 -9.071 1.00 27.00 3 VAL B C 1
ATOM 2898 O O . VAL B 1 3 ? -24.621 -0.160 -9.711 1.00 25.62 3 VAL B O 1
ATOM 2902 N N . GLY B 1 4 ? -22.472 -0.788 -9.646 1.00 25.69 4 GLY B N 1
ATOM 2903 C CA . GLY B 1 4 ? -22.277 -0.619 -11.076 1.00 26.00 4 GLY B CA 1
ATOM 2904 C C . GLY B 1 4 ? -22.819 -1.628 -12.075 1.00 26.35 4 GLY B C 1
ATOM 2905 O O . GLY B 1 4 ? -22.122 -1.996 -13.023 1.00 26.42 4 GLY B O 1
ATOM 2906 N N . TRP B 1 5 ? -24.062 -2.056 -11.884 1.00 25.97 5 TRP B N 1
ATOM 2907 C CA . TRP B 1 5 ? -24.707 -3.006 -12.784 1.00 24.84 5 TRP B CA 1
ATOM 2908 C C . TRP B 1 5 ? -24.528 -2.701 -14.269 1.00 23.50 5 TRP B C 1
ATOM 2909 O O . TRP B 1 5 ? -24.379 -3.619 -15.082 1.00 23.53 5 TRP B O 1
ATOM 2920 N N . HIS B 1 6 ? -24.538 -1.417 -14.624 1.00 24.30 6 HIS B N 1
ATOM 2921 C CA . HIS B 1 6 ? -24.402 -1.031 -16.028 1.00 26.02 6 HIS B CA 1
ATOM 2922 C C . HIS B 1 6 ? -22.976 -0.884 -16.567 1.00 25.95 6 HIS B C 1
ATOM 2923 O O . HIS B 1 6 ? -22.756 -0.346 -17.666 1.00 26.49 6 HIS B O 1
ATOM 2930 N N . ARG B 1 7 ? -22.014 -1.372 -15.789 1.00 27.06 7 ARG B N 1
ATOM 2931 C CA . ARG B 1 7 ? -20.611 -1.370 -16.184 1.00 27.28 7 ARG B CA 1
ATOM 2932 C C . ARG B 1 7 ? -20.249 -2.868 -16.303 1.00 28.31 7 ARG B C 1
ATOM 2933 O O . ARG B 1 7 ? -20.698 -3.690 -15.502 1.00 27.08 7 ARG B O 1
ATOM 2941 N N . PRO B 1 8 ? -19.446 -3.241 -17.309 1.00 29.46 8 PRO B N 1
ATOM 2942 C CA . PRO B 1 8 ? -19.075 -4.651 -17.482 1.00 30.42 8 PRO B CA 1
ATOM 2943 C C . PRO B 1 8 ? -18.176 -5.297 -16.429 1.00 31.73 8 PRO B C 1
ATOM 2944 O O . PRO B 1 8 ? -17.808 -6.462 -16.571 1.00 34.43 8 PRO B O 1
ATOM 2948 N N . THR B 1 9 ? -17.823 -4.557 -15.386 1.00 31.65 9 THR B N 1
ATOM 2949 C CA . THR B 1 9 ? -16.960 -5.077 -14.321 1.00 31.11 9 THR B CA 1
ATOM 2950 C C . THR B 1 9 ? -17.784 -5.881 -13.324 1.00 30.47 9 THR B C 1
ATOM 2951 O O . THR B 1 9 ? -18.835 -5.417 -12.885 1.00 28.79 9 THR B O 1
ATOM 2955 N N . ARG B 1 10 ? -17.299 -7.067 -12.947 1.00 30.36 10 ARG B N 1
ATOM 2956 C CA . ARG B 1 10 ? -18.059 -7.916 -12.034 1.00 30.25 10 ARG B CA 1
ATOM 2957 C C . ARG B 1 10 ? -17.236 -8.817 -11.089 1.00 30.20 10 ARG B C 1
ATOM 2958 O O . ARG B 1 10 ? -16.089 -9.163 -11.363 1.00 28.88 10 ARG B O 1
ATOM 2966 N N . LEU B 1 11 ? -17.844 -9.190 -9.969 1.00 29.20 11 LEU B N 1
ATOM 2967 C CA . LEU B 1 11 ? -17.213 -10.058 -8.988 1.00 28.80 11 LEU B CA 1
ATOM 2968 C C . LEU B 1 11 ? -18.063 -11.314 -8.883 1.00 29.71 11 LEU B C 1
ATOM 2969 O O . LEU B 1 11 ? -19.191 -11.262 -8.398 1.00 31.53 11 LEU B O 1
ATOM 2974 N N . HIS B 1 12 ? -17.528 -12.437 -9.337 1.00 30.63 12 HIS B N 1
ATOM 2975 C CA . HIS B 1 12 ? -18.247 -13.706 -9.287 1.00 30.19 12 HIS B CA 1
ATOM 2976 C C . HIS B 1 12 ? -17.788 -14.479 -8.086 1.00 29.71 12 HIS B C 1
ATOM 2977 O O . HIS B 1 12 ? -16.612 -14.809 -7.968 1.00 30.67 12 HIS B O 1
ATOM 2984 N N . ILE B 1 13 ? -18.714 -14.762 -7.183 1.00 30.74 13 ILE B N 1
ATOM 2985 C CA . ILE B 1 13 ? -18.372 -15.527 -5.999 1.00 32.72 13 ILE B CA 1
A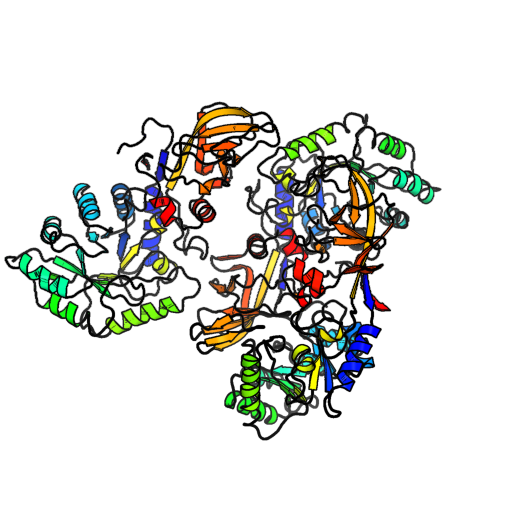TOM 2986 C C . ILE B 1 13 ? -19.108 -16.858 -6.045 1.00 33.12 13 ILE B C 1
ATOM 2987 O O . ILE B 1 13 ? -20.336 -16.913 -6.157 1.00 33.63 13 ILE B O 1
ATOM 2992 N N . ASP B 1 14 ? -18.323 -17.926 -5.978 1.00 33.53 14 ASP B N 1
ATOM 2993 C CA . ASP B 1 14 ? -18.816 -19.290 -6.040 1.00 34.44 14 ASP B CA 1
ATOM 2994 C C . ASP B 1 14 ? -19.196 -19.830 -4.671 1.00 35.22 14 ASP B C 1
ATOM 2995 O O . ASP B 1 14 ? -18.359 -20.380 -3.948 1.00 35.51 14 ASP B O 1
ATOM 3000 N N . THR B 1 15 ? -20.469 -19.681 -4.321 1.00 35.20 15 THR B N 1
ATOM 3001 C CA . THR B 1 15 ? -20.950 -20.137 -3.028 1.00 35.37 15 THR B CA 1
ATOM 3002 C C . THR B 1 15 ? -20.658 -21.619 -2.823 1.00 36.03 15 THR B C 1
ATOM 3003 O O . THR B 1 15 ? -20.359 -22.049 -1.704 1.00 36.15 15 THR B O 1
ATOM 3007 N N . GLN B 1 16 ? -20.718 -22.396 -3.903 1.00 36.43 16 GLN B N 1
ATOM 3008 C CA . GLN B 1 16 ? -20.450 -23.828 -3.821 1.00 37.36 16 GLN B CA 1
ATOM 3009 C C . GLN B 1 16 ? -19.082 -24.101 -3.211 1.00 36.39 16 GLN B C 1
ATOM 3010 O O . GLN B 1 16 ? -18.932 -25.004 -2.383 1.00 35.70 16 GLN B O 1
ATOM 3016 N N . ALA B 1 17 ? -18.086 -23.316 -3.616 1.00 34.54 17 ALA B N 1
ATOM 3017 C CA . ALA B 1 17 ? -16.739 -23.485 -3.087 1.00 32.97 17 ALA B CA 1
ATOM 3018 C C . ALA B 1 17 ? -16.736 -23.189 -1.596 1.00 30.73 17 ALA B C 1
ATOM 3019 O O . ALA B 1 17 ? -16.041 -23.847 -0.833 1.00 31.65 17 ALA B O 1
ATOM 3021 N N . ILE B 1 18 ? -17.508 -22.195 -1.179 1.00 28.79 18 ILE B N 1
ATOM 3022 C CA . ILE B 1 18 ? -17.576 -21.862 0.234 1.00 26.93 18 ILE B CA 1
ATOM 3023 C C . ILE B 1 18 ? -18.181 -23.061 0.938 1.00 26.79 18 ILE B C 1
ATOM 3024 O O . ILE B 1 18 ? -17.758 -23.432 2.026 1.00 25.86 18 ILE B O 1
ATOM 3029 N N . THR B 1 19 ? -19.178 -23.670 0.308 1.00 28.34 19 THR B N 1
ATOM 3030 C CA . THR B 1 19 ? -19.815 -24.848 0.889 1.00 30.86 19 THR B CA 1
ATOM 3031 C C . THR B 1 19 ? -18.816 -26.002 0.952 1.00 32.52 19 THR B C 1
ATOM 3032 O O . THR B 1 19 ? -18.672 -26.660 1.987 1.00 32.13 19 THR B O 1
ATOM 3036 N N . GLU B 1 20 ? -18.122 -26.238 -0.158 1.00 33.18 20 GLU B N 1
ATOM 3037 C CA . GLU B 1 20 ? -17.138 -27.307 -0.219 1.00 36.19 20 GLU B CA 1
ATOM 3038 C C . GLU B 1 20 ? -16.034 -27.138 0.821 1.00 35.89 20 GLU B C 1
ATOM 3039 O O . GLU B 1 20 ? -15.757 -28.064 1.587 1.00 35.39 20 GLU B O 1
ATOM 3045 N N . ASN B 1 21 ? -15.407 -25.966 0.859 1.00 34.18 21 ASN B N 1
ATOM 3046 C CA . ASN B 1 21 ? -14.340 -25.730 1.821 1.00 34.08 21 ASN B CA 1
ATOM 3047 C C . ASN B 1 21 ? -14.833 -25.954 3.237 1.00 34.05 21 ASN B C 1
ATOM 3048 O O . ASN B 1 21 ? -14.138 -26.557 4.049 1.00 34.27 21 ASN B O 1
ATOM 3053 N N . VAL B 1 22 ? -16.032 -25.473 3.537 1.00 34.77 22 VAL B N 1
ATOM 3054 C CA . VAL B 1 22 ? -16.597 -25.643 4.876 1.00 35.55 22 VAL B CA 1
ATOM 3055 C C . VAL B 1 22 ? -16.906 -27.109 5.156 1.00 35.93 22 VAL B C 1
ATOM 3056 O O . VAL B 1 22 ? -16.704 -27.606 6.261 1.00 32.87 22 VAL B O 1
ATOM 3060 N N . GLN B 1 23 ? -17.405 -27.782 4.128 1.00 38.16 23 GLN B N 1
ATOM 3061 C CA . GLN B 1 23 ? -17.779 -29.181 4.199 1.00 40.82 23 GLN B CA 1
ATOM 3062 C C . GLN B 1 23 ? -16.579 -30.067 4.508 1.00 41.02 23 GLN B C 1
ATOM 3063 O O . GLN B 1 23 ? -16.653 -30.965 5.353 1.00 40.76 23 GLN B O 1
ATOM 3069 N N . LYS B 1 24 ? -15.473 -29.813 3.821 1.00 40.58 24 LYS B N 1
ATOM 3070 C CA . LYS B 1 24 ? -14.275 -30.602 4.028 1.00 41.99 24 LYS B CA 1
ATOM 3071 C C . LYS B 1 24 ? -13.688 -30.420 5.421 1.00 41.77 24 LYS B C 1
ATOM 3072 O O . LYS B 1 24 ? -13.108 -31.356 5.984 1.00 40.59 24 LYS B O 1
ATOM 3078 N N . GLU B 1 25 ? -13.836 -29.220 5.978 1.00 42.01 25 GLU B N 1
ATOM 3079 C CA . GLU B 1 25 ? -13.305 -28.950 7.307 1.00 41.90 25 GLU B CA 1
ATOM 3080 C C . GLU B 1 25 ? -14.103 -29.702 8.346 1.00 41.98 25 GLU B C 1
ATOM 3081 O O . GLU B 1 25 ? -13.529 -30.373 9.193 1.00 41.89 25 GLU B O 1
ATOM 3087 N N . CYS B 1 26 ? -15.427 -29.592 8.282 1.00 43.50 26 CYS B N 1
ATOM 3088 C CA . CYS B 1 26 ? -16.283 -30.292 9.236 1.00 45.51 26 CYS B CA 1
ATOM 3089 C C . CYS B 1 26 ? -15.889 -31.774 9.315 1.00 46.99 26 CYS B C 1
ATOM 3090 O O . CYS B 1 26 ? -15.803 -32.350 10.400 1.00 48.26 26 CYS B O 1
ATOM 3093 N N . GLN B 1 27 ? -15.651 -32.382 8.157 1.00 47.71 27 GLN B N 1
ATOM 3094 C CA . GLN B 1 27 ? -15.267 -33.783 8.080 1.00 48.97 27 GLN B CA 1
ATOM 3095 C C . GLN B 1 27 ? -13.889 -34.001 8.689 1.00 50.76 27 GLN B C 1
ATOM 3096 O O . GLN B 1 27 ? -13.505 -35.129 8.997 1.00 51.12 27 GLN B O 1
ATOM 3102 N N . ARG B 1 28 ? -13.146 -32.913 8.861 1.00 52.32 28 ARG B N 1
ATOM 3103 C CA . ARG B 1 28 ? -11.743 -32.996 9.250 1.00 54.32 28 ARG B CA 1
ATOM 3104 C C . ARG B 1 28 ? -11.573 -32.773 10.749 1.00 55.81 28 ARG B C 1
ATOM 3105 O O . ARG B 1 28 ? -10.499 -33.007 11.303 1.00 55.55 28 ARG B O 1
ATOM 3113 N N . LEU B 1 29 ? -12.639 -32.318 11.400 1.00 57.67 29 LEU B N 1
ATOM 3114 C CA . LEU B 1 29 ? -12.513 -31.536 12.623 1.00 60.34 29 LEU B CA 1
ATOM 3115 C C . LEU B 1 29 ? -12.144 -32.421 13.809 1.00 63.08 29 LEU B C 1
ATOM 3116 O O . LEU B 1 29 ? -11.272 -32.076 14.606 1.00 65.19 29 LEU B O 1
ATOM 3121 N N . PRO B 1 30 ? -12.812 -33.565 13.918 1.00 64.20 30 PRO B N 1
ATOM 3122 C CA . PRO B 1 30 ? -14.234 -33.662 13.572 1.00 65.38 30 PRO B CA 1
ATOM 3123 C C . PRO B 1 30 ? -15.102 -33.893 14.804 1.00 65.42 30 PRO B C 1
ATOM 3124 O O . PRO B 1 30 ? -16.295 -33.590 14.783 1.00 66.76 30 PRO B O 1
ATOM 3128 N N . GLU B 1 31 ? -14.503 -34.426 15.864 1.00 64.57 31 GLU B N 1
ATOM 3129 C CA . GLU B 1 31 ? -15.242 -35.206 16.850 1.00 63.89 31 GLU B CA 1
ATOM 3130 C C . GLU B 1 31 ? -15.914 -34.301 17.877 1.00 62.02 31 GLU B C 1
ATOM 3131 O O . GLU B 1 31 ? -15.247 -33.704 18.723 1.00 61.64 31 GLU B O 1
ATOM 3137 N N . GLY B 1 32 ? -17.237 -34.204 17.798 1.00 60.32 32 GLY B N 1
ATOM 3138 C CA . GLY B 1 32 ? -18.006 -33.447 18.768 1.00 58.07 32 GLY B CA 1
ATOM 3139 C C . GLY B 1 32 ? -17.573 -31.996 18.846 1.00 56.10 32 GLY B C 1
ATOM 3140 O O . GLY B 1 32 ? -17.665 -31.367 19.900 1.00 56.04 32 GLY B O 1
ATOM 3141 N N . THR B 1 33 ? -17.098 -31.464 17.725 1.00 53.93 33 THR B N 1
ATOM 3142 C CA . THR B 1 33 ? -16.690 -30.064 17.653 1.00 51.71 33 THR B CA 1
ATOM 3143 C C . THR B 1 33 ? -17.454 -29.347 16.541 1.00 49.08 33 THR B C 1
ATOM 3144 O O . THR B 1 33 ? -17.559 -29.845 15.425 1.00 47.97 33 THR B O 1
ATOM 3148 N N . ALA B 1 34 ? -17.985 -28.171 16.856 1.00 47.26 34 ALA B N 1
ATOM 3149 C CA . ALA B 1 34 ? -18.770 -27.399 15.899 1.00 46.27 34 ALA B CA 1
ATOM 3150 C C . ALA B 1 34 ? -17.982 -26.392 15.078 1.00 45.05 34 ALA B C 1
ATOM 3151 O O . ALA B 1 34 ? -16.909 -25.934 15.473 1.00 43.40 34 ALA B O 1
ATOM 3153 N N . LEU B 1 35 ? -18.550 -26.049 13.930 1.00 44.22 35 LEU B N 1
ATOM 3154 C CA . LEU B 1 35 ? -17.951 -25.098 13.008 1.00 44.05 35 LEU B CA 1
ATOM 3155 C C . LEU B 1 35 ? -18.837 -23.854 12.918 1.00 43.15 35 LEU B C 1
ATOM 3156 O O . LEU B 1 35 ? -19.960 -23.916 12.412 1.00 43.33 35 LEU B O 1
ATOM 3161 N N . PHE B 1 36 ? -18.334 -22.733 13.423 1.00 39.97 36 PHE B N 1
ATOM 3162 C CA . PHE B 1 36 ? -19.062 -21.476 13.355 1.00 37.01 36 PHE B CA 1
ATOM 3163 C C . PHE B 1 36 ? -18.461 -20.769 12.149 1.00 34.52 36 PHE B C 1
ATOM 3164 O O . PHE B 1 36 ? -17.261 -20.861 11.912 1.00 32.75 36 PHE B O 1
ATOM 3172 N N . ALA B 1 37 ? -19.287 -20.088 11.371 1.00 30.68 37 ALA B N 1
ATOM 3173 C CA . ALA B 1 37 ? -18.778 -19.380 10.209 1.00 27.52 37 ALA B CA 1
ATOM 3174 C C . ALA B 1 37 ? -18.638 -17.902 10.552 1.00 26.35 37 ALA B C 1
ATOM 3175 O O . ALA B 1 37 ? -19.617 -17.237 10.879 1.00 24.81 37 ALA B O 1
ATOM 3177 N N . VAL B 1 38 ? -17.416 -17.393 10.504 1.00 24.99 38 VAL B N 1
ATOM 3178 C CA . VAL B 1 38 ? -17.225 -15.993 10.811 1.00 26.89 38 VAL B CA 1
ATOM 3179 C C . VAL B 1 38 ? -17.309 -15.300 9.473 1.00 26.05 38 VAL B C 1
ATOM 3180 O O . VAL B 1 38 ? -16.513 -15.555 8.588 1.00 28.21 38 VAL B O 1
ATOM 3184 N N . VAL B 1 39 ? -18.438 -14.446 9.167 1.00 26.61 39 VAL B N 1
ATOM 3185 C CA . VAL B 1 39 ? -18.693 -13.733 7.925 1.00 26.52 39 VAL B CA 1
ATOM 3186 C C . VAL B 1 39 ? -18.703 -12.227 8.157 1.00 26.78 39 VAL B C 1
ATOM 3187 O O . VAL B 1 39 ? -19.498 -11.493 7.558 1.00 27.31 39 VAL B O 1
ATOM 3191 N N . LYS B 1 40 ? -17.894 -11.743 8.919 1.00 26.23 40 LYS B N 1
ATOM 3192 C CA . LYS B 1 40 ? -17.746 -10.321 9.196 1.00 26.27 40 LYS B CA 1
ATOM 3193 C C . LYS B 1 40 ? -17.117 -9.598 8.012 1.00 25.00 40 LYS B C 1
ATOM 3194 O O . LYS B 1 40 ? -16.386 -10.196 7.222 1.00 25.21 40 LYS B O 1
ATOM 3200 N N . ALA B 1 41 ? -17.221 -8.353 8.172 1.00 23.10 41 ALA B N 1
ATOM 3201 C CA . ALA B 1 41 ? -16.812 -7.573 7.011 1.00 20.61 41 ALA B CA 1
ATOM 3202 C C . ALA B 1 41 ? -17.522 -7.966 5.714 1.00 19.98 41 ALA B C 1
ATOM 3203 O O . ALA B 1 41 ? -16.873 -8.196 4.687 1.00 21.63 41 ALA B O 1
ATOM 3205 N N . ASN B 1 42 ? -18.848 -8.018 5.755 1.00 18.64 42 ASN B N 1
ATOM 3206 C CA . ASN B 1 42 ? -19.636 -8.384 4.589 1.00 18.75 42 ASN B CA 1
ATOM 3207 C C . ASN B 1 42 ? -19.145 -9.685 3.964 1.00 18.88 42 ASN B C 1
ATOM 3208 O O . ASN B 1 42 ? -18.978 -9.767 2.752 1.00 20.16 42 ASN B O 1
ATOM 3213 N N . GLY B 1 43 ? -18.918 -10.705 4.788 1.00 20.17 43 GLY B N 1
ATOM 3214 C CA . GLY B 1 43 ? -18.444 -11.977 4.261 1.00 21.03 43 GLY B CA 1
ATOM 3215 C C . GLY B 1 43 ? -17.061 -11.834 3.638 1.00 23.53 43 GLY B C 1
ATOM 3216 O O . GLY B 1 43 ? -16.800 -12.305 2.518 1.00 23.73 43 GLY B O 1
ATOM 3217 N N . TYR B 1 44 ? -16.165 -11.184 4.375 1.00 23.92 44 TYR B N 1
ATOM 3218 C CA . TYR B 1 44 ? -14.809 -10.957 3.906 1.00 23.33 44 TYR B CA 1
ATOM 3219 C C . TYR B 1 44 ? -14.784 -10.334 2.517 1.00 23.80 44 TYR B C 1
ATOM 3220 O O . TYR B 1 44 ? -13.808 -10.472 1.791 1.00 24.48 44 TYR B O 1
ATOM 3229 N N . GLY B 1 45 ? -15.854 -9.639 2.155 1.00 25.47 45 GLY B N 1
ATOM 3230 C CA . GLY B 1 45 ? -15.910 -9.024 0.841 1.00 26.48 45 GLY B CA 1
ATOM 3231 C C . GLY B 1 45 ? -16.686 -9.856 -0.166 1.00 26.29 45 GLY B C 1
ATOM 3232 O O . GLY B 1 45 ? -16.909 -9.433 -1.301 1.00 25.60 45 GLY B O 1
ATOM 3233 N N . HIS B 1 46 ? -17.109 -11.045 0.252 1.00 26.60 46 HIS B N 1
ATOM 3234 C CA . HIS B 1 46 ? -17.854 -11.937 -0.620 1.00 26.08 46 HIS B CA 1
ATOM 3235 C C . HIS B 1 46 ? -19.373 -11.765 -0.492 1.00 27.58 46 HIS B C 1
ATOM 3236 O O . HIS B 1 46 ? -20.110 -12.000 -1.461 1.00 27.58 46 HIS B O 1
ATOM 3243 N N . GLY B 1 47 ? -19.824 -11.354 0.699 1.00 28.54 47 GLY B N 1
ATOM 3244 C CA . GLY B 1 47 ? -21.242 -11.146 0.968 1.00 27.62 47 GLY B CA 1
ATOM 3245 C C . GLY B 1 47 ? -21.679 -11.916 2.204 1.00 28.92 47 GLY B C 1
ATOM 3246 O O . GLY B 1 47 ? -21.858 -13.128 2.150 1.00 29.28 47 GLY B O 1
ATOM 3247 N N . ALA B 1 48 ? -21.865 -11.216 3.318 1.00 29.89 48 ALA B N 1
ATOM 3248 C CA . ALA B 1 48 ? -22.259 -11.851 4.574 1.00 30.98 48 ALA B CA 1
ATOM 3249 C C . ALA B 1 48 ? -23.431 -12.822 4.453 1.00 32.17 48 ALA B C 1
ATOM 3250 O O . ALA B 1 48 ? -23.340 -13.968 4.889 1.00 34.10 48 ALA B O 1
ATOM 3252 N N . VAL B 1 49 ? -24.534 -12.360 3.877 1.00 32.51 49 VAL B N 1
ATOM 3253 C CA . VAL B 1 49 ? -25.720 -13.193 3.709 1.00 33.91 49 VAL B CA 1
ATOM 3254 C C . VAL B 1 49 ? -25.419 -14.443 2.887 1.00 33.49 49 VAL B C 1
ATOM 3255 O O . VAL B 1 49 ? -25.561 -15.571 3.364 1.00 33.11 49 VAL B O 1
ATOM 3259 N N . GLU B 1 50 ? -25.005 -14.223 1.645 1.00 33.96 50 GLU B N 1
ATOM 3260 C CA . GLU B 1 50 ? -24.672 -15.307 0.732 1.00 35.14 50 GLU B CA 1
ATOM 3261 C C . GLU B 1 50 ? -23.574 -16.224 1.272 1.00 34.30 50 GLU B C 1
ATOM 3262 O O . GLU B 1 50 ? -23.508 -17.396 0.911 1.00 35.69 50 GLU B O 1
ATOM 3268 N N . SER B 1 51 ? -22.709 -15.713 2.135 1.00 30.94 51 SER B N 1
ATOM 3269 C CA . SER B 1 51 ? -21.675 -16.586 2.667 1.00 30.53 51 SER B CA 1
ATOM 3270 C C . SER B 1 51 ? -22.253 -17.459 3.767 1.00 30.20 51 SER B C 1
ATOM 3271 O O . SER B 1 51 ? -21.973 -18.648 3.827 1.00 28.99 51 SER B O 1
ATOM 3274 N N . ALA B 1 52 ? -23.084 -16.862 4.618 1.00 30.62 52 ALA B N 1
ATOM 3275 C CA . ALA B 1 52 ? -23.721 -17.578 5.723 1.00 31.14 52 ALA B CA 1
ATOM 3276 C C . ALA B 1 52 ? -24.590 -18.755 5.263 1.00 31.21 52 ALA B C 1
ATOM 3277 O O . ALA B 1 52 ? -24.615 -19.792 5.914 1.00 28.91 52 ALA B O 1
ATOM 3279 N N . LYS B 1 53 ? -25.301 -18.590 4.149 1.00 32.46 53 LYS B N 1
ATOM 3280 C CA . LYS B 1 53 ? -26.157 -19.652 3.627 1.00 34.12 53 LYS B CA 1
ATOM 3281 C C . LYS B 1 53 ? -25.324 -20.797 3.060 1.00 35.19 53 LYS B C 1
ATOM 3282 O O . LYS B 1 53 ? -25.706 -21.964 3.144 1.00 35.15 53 LYS B O 1
ATOM 3288 N N . ALA B 1 54 ? -24.179 -20.460 2.480 1.00 37.13 54 ALA B N 1
ATOM 3289 C CA . ALA B 1 54 ? -23.306 -21.475 1.908 1.00 36.85 54 ALA B CA 1
ATOM 3290 C C . ALA B 1 54 ? -22.566 -22.182 3.036 1.00 36.41 54 ALA B C 1
ATOM 3291 O O . ALA B 1 54 ? -22.408 -23.400 3.015 1.00 37.54 54 ALA B O 1
ATOM 3293 N N . ALA B 1 55 ? -22.126 -21.405 4.021 1.00 36.01 55 ALA B N 1
ATOM 3294 C CA . ALA B 1 55 ? -21.400 -21.938 5.169 1.00 37.39 55 ALA B CA 1
ATOM 3295 C C . ALA B 1 55 ? -22.282 -22.936 5.890 1.00 37.78 55 ALA B C 1
ATOM 3296 O O . ALA B 1 55 ? -21.837 -24.006 6.306 1.00 37.33 55 ALA B O 1
ATOM 3298 N N . LYS B 1 56 ? -23.542 -22.559 6.057 1.00 38.38 56 LYS B N 1
ATOM 3299 C CA . LYS B 1 56 ? -24.502 -23.422 6.715 1.00 39.23 56 LYS B CA 1
ATOM 3300 C C . LYS B 1 56 ? -24.592 -24.725 5.920 1.00 38.61 56 LYS B C 1
ATOM 3301 O O . LYS B 1 56 ? -24.272 -25.794 6.437 1.00 39.63 56 LYS B O 1
ATOM 3307 N N . LYS B 1 57 ? -25.007 -24.624 4.659 1.00 38.07 57 LYS B N 1
ATOM 3308 C CA . LYS B 1 57 ? -25.138 -25.793 3.793 1.00 38.60 57 LYS B CA 1
ATOM 3309 C C . LYS B 1 57 ? -23.991 -26.784 3.936 1.00 38.31 57 LYS B C 1
ATOM 3310 O O . LYS B 1 57 ? -24.157 -27.980 3.686 1.00 38.82 57 LYS B O 1
ATOM 3316 N N . GLY B 1 58 ? -22.826 -26.283 4.330 1.00 36.10 58 GLY B N 1
ATOM 3317 C CA . GLY B 1 58 ? -21.668 -27.141 4.475 1.00 33.58 58 GLY B CA 1
ATOM 3318 C C . GLY B 1 58 ? -21.453 -27.718 5.859 1.00 32.61 58 GLY B C 1
ATOM 3319 O O . GLY B 1 58 ? -20.555 -28.538 6.037 1.00 34.45 58 GLY B O 1
ATOM 3320 N N . GLY B 1 59 ? -22.247 -27.303 6.841 1.00 31.32 59 GLY B N 1
ATOM 3321 C CA . GLY B 1 59 ? -22.071 -27.844 8.174 1.00 30.71 59 GLY B CA 1
ATOM 3322 C C . GLY B 1 59 ? -21.988 -26.862 9.322 1.00 31.49 59 GLY B C 1
ATOM 3323 O O . GLY B 1 59 ? -22.081 -27.265 10.483 1.00 32.80 59 GLY B O 1
ATOM 3324 N N . ALA B 1 60 ? -21.819 -25.578 9.025 1.00 32.57 60 ALA B N 1
ATOM 3325 C CA . ALA B 1 60 ? -21.726 -24.573 10.085 1.00 33.40 60 ALA B CA 1
ATOM 3326 C C . ALA B 1 60 ? -22.995 -24.525 10.950 1.00 33.99 60 ALA B C 1
ATOM 3327 O O . ALA B 1 60 ? -24.104 -24.600 10.437 1.00 34.18 60 ALA B O 1
ATOM 3329 N N . THR B 1 61 ? -22.833 -24.401 12.262 1.00 34.96 61 THR B N 1
ATOM 3330 C CA . THR B 1 61 ? -23.987 -24.356 13.157 1.00 36.54 61 THR B CA 1
ATOM 3331 C C . THR B 1 61 ? -24.197 -22.967 13.749 1.00 38.82 61 THR B C 1
ATOM 3332 O O . THR B 1 61 ? -25.322 -22.591 14.094 1.00 41.47 61 THR B O 1
ATOM 3336 N N . GLY B 1 62 ? -23.114 -22.211 13.881 1.00 39.28 62 GLY B N 1
ATOM 3337 C CA . GLY B 1 62 ? -23.216 -20.864 14.420 1.00 39.49 62 GLY B CA 1
ATOM 3338 C C . GLY B 1 62 ? -22.502 -19.868 13.519 1.00 39.07 62 GLY B C 1
ATOM 3339 O O . GLY B 1 62 ? -21.693 -20.257 12.675 1.00 39.08 62 GLY B O 1
ATOM 3340 N N . PHE B 1 63 ? -22.794 -18.584 13.688 1.00 36.69 63 PHE B N 1
ATOM 3341 C CA . PHE B 1 63 ? -22.153 -17.563 12.870 1.00 36.07 63 PHE B CA 1
ATOM 3342 C C . PHE B 1 63 ? -21.486 -16.477 13.699 1.00 35.76 63 PHE B C 1
ATOM 3343 O O . PHE B 1 63 ? -22.053 -15.986 14.681 1.00 36.86 63 PHE B O 1
ATOM 3351 N N . CYS B 1 64 ? -20.273 -16.109 13.302 1.00 34.02 64 CYS B N 1
ATOM 3352 C CA . CYS B 1 64 ? -19.528 -15.067 13.994 1.00 32.77 64 CYS B CA 1
ATOM 3353 C C . CYS B 1 64 ? -19.602 -13.824 13.160 1.00 31.54 64 CYS B C 1
ATOM 3354 O O . CYS B 1 64 ? -19.682 -13.897 11.935 1.00 31.46 64 CYS B O 1
ATOM 3357 N N . VAL B 1 65 ? -19.569 -12.681 13.824 1.00 31.27 65 VAL B N 1
ATOM 3358 C CA . VAL B 1 65 ? -19.653 -11.421 13.127 1.00 30.39 65 VAL B CA 1
ATOM 3359 C C . VAL B 1 65 ? -18.895 -10.381 13.944 1.00 31.58 65 VAL B C 1
ATOM 3360 O O . VAL B 1 65 ? -18.557 -10.630 15.099 1.00 32.60 65 VAL B O 1
ATOM 3364 N N . ALA B 1 66 ? -18.625 -9.221 13.353 1.00 32.33 66 ALA B N 1
ATOM 3365 C CA . ALA B 1 66 ? -17.867 -8.182 14.042 1.00 31.38 66 ALA B CA 1
ATOM 3366 C C . ALA B 1 66 ? -18.725 -7.118 14.713 1.00 31.93 66 ALA B C 1
ATOM 3367 O O . ALA B 1 66 ? -18.438 -6.721 15.843 1.00 31.92 66 ALA B O 1
ATOM 3369 N N . LEU B 1 67 ? -19.768 -6.654 14.031 1.00 32.77 67 LEU B N 1
ATOM 3370 C CA . LEU B 1 67 ? -20.625 -5.617 14.603 1.00 35.11 67 LEU B CA 1
ATOM 3371 C C . LEU B 1 67 ? -22.046 -6.074 14.953 1.00 35.58 67 LEU B C 1
ATOM 3372 O O . LEU B 1 67 ? -22.461 -7.186 14.639 1.00 35.84 67 LEU B O 1
ATOM 3377 N N . LEU B 1 68 ? -22.784 -5.191 15.614 1.00 37.05 68 LEU B N 1
ATOM 3378 C CA . LEU B 1 68 ? -24.169 -5.463 15.969 1.00 37.30 68 LEU B CA 1
ATOM 3379 C C . LEU B 1 68 ? -24.970 -5.341 14.665 1.00 37.21 68 LEU B C 1
ATOM 3380 O O . LEU B 1 68 ? -25.891 -6.117 14.408 1.00 36.17 68 LEU B O 1
ATOM 3385 N N . ASP B 1 69 ? -24.594 -4.361 13.842 1.00 36.68 69 ASP B N 1
ATOM 3386 C CA . ASP B 1 69 ? -25.254 -4.131 12.569 1.00 37.01 69 ASP B CA 1
ATOM 3387 C C . ASP B 1 69 ? -25.190 -5.359 11.687 1.00 36.71 69 ASP B C 1
ATOM 3388 O O . ASP B 1 69 ? -26.159 -5.701 11.016 1.00 38.71 69 ASP B O 1
ATOM 3393 N N . GLU B 1 70 ? -24.033 -6.008 11.670 1.00 34.97 70 GLU B N 1
ATOM 3394 C CA . GLU B 1 70 ? -23.851 -7.207 10.861 1.00 33.87 70 GLU B CA 1
ATOM 3395 C C . GLU B 1 70 ? -24.769 -8.300 11.405 1.00 32.75 70 GLU B C 1
ATOM 3396 O O . GLU B 1 70 ? -25.372 -9.057 10.649 1.00 33.92 70 GLU B O 1
ATOM 3402 N N . ALA B 1 71 ? -24.897 -8.355 12.721 1.00 32.75 71 ALA B N 1
ATOM 3403 C CA . ALA B 1 71 ? -25.759 -9.343 13.346 1.00 33.22 71 ALA B CA 1
ATOM 3404 C C . ALA B 1 71 ? -27.206 -9.184 12.874 1.00 34.08 71 ALA B C 1
ATOM 3405 O O . ALA B 1 71 ? -27.827 -10.154 12.422 1.00 33.20 71 ALA B O 1
ATOM 3407 N N . ILE B 1 72 ? -27.743 -7.968 12.960 1.00 34.11 72 ILE B N 1
ATOM 3408 C CA . ILE B 1 72 ? -29.120 -7.757 12.552 1.00 35.47 72 ILE B CA 1
ATOM 3409 C C . ILE B 1 72 ? -29.337 -8.077 11.086 1.00 36.05 72 ILE B C 1
ATOM 3410 O O . ILE B 1 72 ? -30.413 -8.539 10.708 1.00 36.53 72 ILE B O 1
ATOM 3415 N N . GLU B 1 73 ? -28.326 -7.849 10.255 1.00 36.67 73 GLU B N 1
ATOM 3416 C CA . GLU B 1 73 ? -28.479 -8.143 8.836 1.00 36.17 73 GLU B CA 1
ATOM 3417 C C . GLU B 1 73 ? -28.792 -9.630 8.635 1.00 34.07 73 GLU B C 1
ATOM 3418 O O . GLU B 1 73 ? -29.761 -9.980 7.948 1.00 33.38 73 GLU B O 1
ATOM 3424 N N . LEU B 1 74 ? -27.972 -10.494 9.234 1.00 32.14 74 LEU B N 1
ATOM 3425 C CA . LEU B 1 74 ? -28.155 -11.937 9.119 1.00 32.93 74 LEU B CA 1
ATOM 3426 C C . LEU B 1 74 ? -29.515 -12.363 9.634 1.00 33.29 74 LEU B C 1
ATOM 3427 O O . LEU B 1 74 ? -30.113 -13.304 9.121 1.00 33.84 74 LEU B O 1
ATOM 3432 N N . ARG B 1 75 ? -29.992 -11.679 10.667 1.00 34.21 75 ARG B N 1
ATOM 3433 C CA . ARG B 1 75 ? -31.294 -11.983 11.234 1.00 33.37 75 ARG B CA 1
ATOM 3434 C C . ARG B 1 75 ? -32.393 -11.650 10.233 1.00 34.96 75 ARG B C 1
ATOM 3435 O O . ARG B 1 75 ? -33.281 -12.458 9.991 1.00 34.94 75 ARG B O 1
ATOM 3443 N N . GLU B 1 76 ? -32.319 -10.456 9.654 1.00 36.43 76 GLU B N 1
ATOM 3444 C CA . GLU B 1 76 ? -33.308 -10.006 8.684 1.00 38.21 76 GLU B CA 1
ATOM 3445 C C . GLU B 1 76 ? -33.300 -10.906 7.458 1.00 38.57 76 GLU B C 1
ATOM 3446 O O . GLU B 1 76 ? -34.307 -11.028 6.761 1.00 40.57 76 GLU B O 1
ATOM 3452 N N . ALA B 1 77 ? -32.160 -11.533 7.196 1.00 38.40 77 ALA B N 1
ATOM 3453 C CA . ALA B 1 77 ? -32.041 -12.425 6.051 1.00 38.31 77 ALA B CA 1
ATOM 3454 C C . ALA B 1 77 ? -32.632 -13.781 6.418 1.00 38.59 77 ALA B C 1
ATOM 3455 O O . ALA B 1 77 ? -32.702 -14.683 5.585 1.00 37.80 77 ALA B O 1
ATOM 3457 N N . GLY B 1 78 ? -33.050 -13.916 7.675 1.00 37.59 78 GLY B N 1
ATOM 3458 C CA . GLY B 1 78 ? -33.649 -15.154 8.128 1.00 38.89 78 GLY B CA 1
ATOM 3459 C C . GLY B 1 78 ? -32.755 -16.115 8.887 1.00 39.99 78 GLY B C 1
ATOM 3460 O O . GLY B 1 78 ? -33.192 -17.211 9.238 1.00 40.82 78 GLY B O 1
ATOM 3461 N N . VAL B 1 79 ? -31.514 -15.727 9.155 1.00 41.02 79 VAL B N 1
ATOM 3462 C CA . VAL B 1 79 ? -30.603 -16.612 9.876 1.00 41.77 79 VAL B CA 1
ATOM 3463 C C . VAL B 1 79 ? -31.091 -16.838 11.306 1.00 42.07 79 VAL B C 1
ATOM 3464 O O . VAL B 1 79 ? -31.101 -15.919 12.132 1.00 41.86 79 VAL B O 1
ATOM 3468 N N . GLN B 1 80 ? -31.480 -18.076 11.593 1.00 42.63 80 GLN B N 1
ATOM 3469 C CA . GLN B 1 80 ? -31.995 -18.418 12.911 1.00 43.47 80 GLN B CA 1
ATOM 3470 C C . GLN B 1 80 ? -31.001 -19.131 13.808 1.00 42.95 80 GLN B C 1
ATOM 3471 O O . GLN B 1 80 ? -31.314 -19.434 14.955 1.00 43.26 80 GLN B O 1
ATOM 3477 N N . ASP B 1 81 ? -29.809 -19.410 13.296 1.00 41.66 81 ASP B N 1
ATOM 3478 C CA . ASP B 1 81 ? -28.805 -20.092 14.102 1.00 40.63 81 ASP B CA 1
ATOM 3479 C C . ASP B 1 81 ? -28.239 -19.106 15.126 1.00 39.14 81 ASP B C 1
ATOM 3480 O O . ASP B 1 81 ? -28.604 -17.930 15.134 1.00 41.03 81 ASP B O 1
ATOM 3485 N N . PRO B 1 82 ? -27.358 -19.569 16.021 1.00 36.20 82 PRO B N 1
ATOM 3486 C CA . PRO B 1 82 ? -26.818 -18.619 16.996 1.00 34.27 82 PRO B CA 1
ATOM 3487 C C . PRO B 1 82 ? -25.833 -17.689 16.298 1.00 34.32 82 PRO B C 1
ATOM 3488 O O . PRO B 1 82 ? -25.100 -18.116 15.404 1.00 33.88 82 PRO B O 1
ATOM 3492 N N . ILE B 1 83 ? -25.818 -16.419 16.691 1.00 33.86 83 ILE B N 1
ATOM 3493 C CA . ILE B 1 83 ? -24.898 -15.463 16.084 1.00 32.77 83 ILE B CA 1
ATOM 3494 C C . ILE B 1 83 ? -24.059 -14.780 17.162 1.00 32.39 83 ILE B C 1
ATOM 3495 O O . ILE B 1 83 ? -24.591 -14.096 18.031 1.00 31.47 83 ILE B O 1
ATOM 3500 N N . LEU B 1 84 ? -22.747 -14.969 17.116 1.00 32.48 84 LEU B N 1
ATOM 3501 C CA . LEU B 1 84 ? -21.881 -14.350 18.112 1.00 33.42 84 LEU B CA 1
ATOM 3502 C C . LEU B 1 84 ? -21.243 -13.076 17.591 1.00 34.12 84 LEU B C 1
ATOM 3503 O O . LEU B 1 84 ? -20.681 -13.062 16.496 1.00 35.94 84 LEU B O 1
ATOM 3508 N N . ILE B 1 85 ? -21.353 -12.000 18.361 1.00 33.25 85 ILE B N 1
ATOM 3509 C CA . ILE B 1 85 ? -20.725 -10.745 17.976 1.00 34.33 85 ILE B CA 1
ATOM 3510 C C . ILE B 1 85 ? -19.360 -10.811 18.666 1.00 35.56 85 ILE B C 1
ATOM 3511 O O . ILE B 1 85 ? -19.268 -10.805 19.899 1.00 35.39 85 ILE B O 1
ATOM 3516 N N . LEU B 1 86 ? -18.309 -10.900 17.854 1.00 35.98 86 LEU B N 1
ATOM 3517 C CA . LEU B 1 86 ? -16.941 -11.027 18.345 1.00 38.46 86 LEU B CA 1
ATOM 3518 C C . LEU B 1 86 ? -16.304 -9.815 19.027 1.00 40.57 86 LEU B C 1
ATOM 3519 O O . LEU B 1 86 ? -15.177 -9.908 19.507 1.00 42.10 86 LEU B O 1
ATOM 3524 N N . SER B 1 87 ? -17.005 -8.687 19.087 1.00 42.67 87 SER B N 1
ATOM 3525 C CA . SER B 1 87 ? -16.440 -7.498 19.722 1.00 43.71 87 SER B CA 1
ATOM 3526 C C . SER B 1 87 ? -17.345 -6.936 20.821 1.00 43.26 87 SER B C 1
ATOM 3527 O O . SER B 1 87 ? -18.411 -7.482 21.106 1.00 43.39 87 SER B O 1
ATOM 3530 N N . VAL B 1 88 ? -16.901 -5.849 21.446 1.00 42.90 88 VAL B N 1
ATOM 3531 C CA . VAL B 1 88 ? -17.660 -5.203 22.511 1.00 40.59 88 VAL B CA 1
ATOM 3532 C C . VAL B 1 88 ? -18.820 -4.418 21.918 1.00 39.91 88 VAL B C 1
ATOM 3533 O O . VAL B 1 88 ? -18.680 -3.801 20.864 1.00 40.40 88 VAL B O 1
ATOM 3537 N N . VAL B 1 89 ? -19.961 -4.438 22.603 1.00 38.86 89 VAL B N 1
ATOM 3538 C CA . VAL B 1 89 ? -21.147 -3.724 22.143 1.00 36.67 89 VAL B CA 1
ATOM 3539 C C . VAL B 1 89 ? -21.516 -2.598 23.103 1.00 36.50 89 VAL B C 1
ATOM 3540 O O . VAL B 1 89 ? -21.573 -2.805 24.312 1.00 36.81 89 VAL B O 1
ATOM 3544 N N . ASP B 1 90 ? -21.768 -1.409 22.562 1.00 36.01 90 ASP B N 1
ATOM 3545 C CA . ASP B 1 90 ? -22.137 -0.265 23.390 1.00 38.06 90 ASP B CA 1
ATOM 3546 C C . ASP B 1 90 ? -23.363 -0.622 24.230 1.00 38.09 90 ASP B C 1
ATOM 3547 O O . ASP B 1 90 ? -24.408 -0.966 23.689 1.00 39.58 90 ASP B O 1
ATOM 3552 N N . LEU B 1 91 ? -23.234 -0.544 25.549 1.00 38.77 91 LEU B N 1
ATOM 3553 C CA . LEU B 1 91 ? -24.333 -0.871 26.456 1.00 38.88 91 LEU B CA 1
ATOM 3554 C C . LEU B 1 91 ? -25.690 -0.335 26.011 1.00 38.89 91 LEU B C 1
ATOM 3555 O O . LEU B 1 91 ? -26.717 -0.978 26.221 1.00 37.93 91 LEU B O 1
ATOM 3560 N N . ALA B 1 92 ? -25.695 0.840 25.392 1.00 39.77 92 ALA B N 1
ATOM 3561 C CA . ALA B 1 92 ? -26.936 1.463 24.944 1.00 40.27 92 ALA B CA 1
ATOM 3562 C C . ALA B 1 92 ? -27.714 0.623 23.933 1.00 41.10 92 ALA B C 1
ATOM 3563 O O . ALA B 1 92 ? -28.841 0.963 23.576 1.00 41.41 92 ALA B O 1
ATOM 3565 N N . TYR B 1 93 ? -27.114 -0.474 23.480 1.00 42.37 93 TYR B N 1
ATOM 3566 C CA . TYR B 1 93 ? -27.754 -1.352 22.501 1.00 42.69 93 TYR B CA 1
ATOM 3567 C C . TYR B 1 93 ? -28.007 -2.743 23.075 1.00 41.71 93 TYR B C 1
ATOM 3568 O O . TYR B 1 93 ? -28.363 -3.671 22.352 1.00 39.29 93 TYR B O 1
ATOM 3577 N N . VAL B 1 94 ? -27.818 -2.884 24.380 1.00 42.05 94 VAL B N 1
ATOM 3578 C CA . VAL B 1 94 ? -28.048 -4.160 25.039 1.00 42.18 94 VAL B CA 1
ATOM 3579 C C . VAL B 1 94 ? -29.462 -4.697 24.767 1.00 42.51 94 VAL B C 1
ATOM 3580 O O . VAL B 1 94 ? -29.635 -5.875 24.457 1.00 43.18 94 VAL B O 1
ATOM 3584 N N . PRO B 1 95 ? -30.494 -3.843 24.878 1.00 42.07 95 PRO B N 1
ATOM 3585 C CA . PRO B 1 95 ? -31.842 -4.356 24.619 1.00 41.82 95 PRO B CA 1
ATOM 3586 C C . PRO B 1 95 ? -32.016 -4.889 23.199 1.00 41.11 95 PRO B C 1
ATOM 3587 O O . PRO B 1 95 ? -32.900 -5.713 22.947 1.00 41.16 95 PRO B O 1
ATOM 3591 N N . LEU B 1 96 ? -31.180 -4.422 22.275 1.00 39.71 96 LEU B N 1
ATOM 3592 C CA . LEU B 1 96 ? -31.250 -4.889 20.892 1.00 38.04 96 LEU B CA 1
ATOM 3593 C C . LEU B 1 96 ? -30.674 -6.303 20.803 1.00 38.40 96 LEU B C 1
ATOM 3594 O O . LEU B 1 96 ? -31.055 -7.085 19.930 1.00 37.80 96 LEU B O 1
ATOM 3599 N N . LEU B 1 97 ? -29.752 -6.619 21.711 1.00 37.74 97 LEU B N 1
ATOM 3600 C CA . LEU B 1 97 ? -29.132 -7.938 21.750 1.00 38.95 97 LEU B CA 1
ATOM 3601 C C . LEU B 1 97 ? -30.199 -8.947 22.145 1.00 39.97 97 LEU B C 1
ATOM 3602 O O . LEU B 1 97 ? -30.204 -10.081 21.660 1.00 39.60 97 LEU B O 1
ATOM 3607 N N . ILE B 1 98 ? -31.093 -8.518 23.036 1.00 40.85 98 ILE B N 1
ATOM 3608 C CA . ILE B 1 98 ? -32.204 -9.341 23.507 1.00 40.17 98 ILE B CA 1
ATOM 3609 C C . ILE B 1 98 ? -33.264 -9.406 22.408 1.00 40.74 98 ILE B C 1
ATOM 3610 O O . ILE B 1 98 ? -33.779 -10.476 22.093 1.00 41.91 98 ILE B O 1
ATOM 3615 N N . GLN B 1 99 ? -33.576 -8.252 21.822 1.00 40.84 99 GLN B N 1
ATOM 3616 C CA . GLN B 1 99 ? -34.568 -8.174 20.762 1.00 41.27 99 GLN B CA 1
ATOM 3617 C C . GLN B 1 99 ? -34.286 -9.158 19.635 1.00 41.57 99 GLN B C 1
ATOM 3618 O O . GLN B 1 99 ? -35.204 -9.756 19.077 1.00 41.85 99 GLN B O 1
ATOM 3624 N N . TYR B 1 100 ? -33.016 -9.317 19.286 1.00 41.34 100 TYR B N 1
ATOM 3625 C CA . TYR B 1 100 ? -32.653 -10.236 18.227 1.00 40.17 100 TYR B CA 1
ATOM 3626 C C . TYR B 1 100 ? -31.979 -11.463 18.819 1.00 41.29 100 TYR B C 1
ATOM 3627 O O . TYR B 1 100 ? -31.442 -12.300 18.090 1.00 40.96 100 TYR B O 1
ATOM 3636 N N . ASP B 1 101 ? -31.993 -11.560 20.143 1.00 40.82 101 ASP B N 1
ATOM 3637 C CA . ASP B 1 101 ? -31.387 -12.703 20.816 1.00 41.20 101 ASP B CA 1
ATOM 3638 C C . ASP B 1 101 ? -30.033 -13.067 20.198 1.00 41.19 101 ASP B C 1
ATOM 3639 O O . ASP B 1 101 ? -29.909 -14.034 19.443 1.00 41.61 101 ASP B O 1
ATOM 3644 N N . LEU B 1 102 ? -29.023 -12.268 20.523 1.00 39.37 102 LEU B N 1
ATOM 3645 C CA . LEU B 1 102 ? -27.679 -12.457 19.993 1.00 38.76 102 LEU B CA 1
ATOM 3646 C C . LEU B 1 102 ? -26.732 -12.832 21.115 1.00 37.76 102 LEU B C 1
ATOM 3647 O O . LEU B 1 102 ? -27.028 -12.595 22.285 1.00 38.35 102 LEU B O 1
ATOM 3652 N N . SER B 1 103 ? -25.595 -13.417 20.760 1.00 34.69 103 SER B N 1
ATOM 3653 C CA . SER B 1 103 ? -24.604 -13.772 21.755 1.00 33.63 103 SER B CA 1
ATOM 3654 C C . SER B 1 103 ? -23.610 -12.626 21.714 1.00 33.34 103 SER B C 1
ATOM 3655 O O . SER B 1 103 ? -23.318 -12.110 20.641 1.00 32.69 103 SER B O 1
ATOM 3658 N N . VAL B 1 104 ? -23.097 -12.224 22.872 1.00 33.85 104 VAL B N 1
ATOM 3659 C CA . VAL B 1 104 ? -22.171 -11.099 22.941 1.00 33.48 104 VAL B CA 1
ATOM 3660 C C . VAL B 1 104 ? -20.848 -11.413 23.605 1.00 33.21 104 VAL B C 1
ATOM 3661 O O . VAL B 1 104 ? -20.739 -12.330 24.418 1.00 32.64 104 VAL B O 1
ATOM 3665 N N . THR B 1 105 ? -19.850 -10.607 23.270 1.00 33.71 105 THR B N 1
ATOM 3666 C CA . THR B 1 105 ? -18.515 -10.733 23.831 1.00 32.01 105 THR B CA 1
ATOM 3667 C C . THR B 1 105 ? -18.407 -9.788 25.014 1.00 32.29 105 THR B C 1
ATOM 3668 O O . THR B 1 105 ? -18.914 -8.671 24.984 1.00 30.47 105 THR B O 1
ATOM 3672 N N . VAL B 1 106 ? -17.742 -10.239 26.062 1.00 33.17 106 VAL B N 1
ATOM 3673 C CA . VAL B 1 106 ? -17.577 -9.404 27.230 1.00 35.80 106 VAL B CA 1
ATOM 3674 C C . VAL B 1 106 ? -16.136 -9.553 27.703 1.00 38.01 106 VAL B C 1
ATOM 3675 O O . VAL B 1 106 ? -15.649 -10.660 27.964 1.00 37.54 106 VAL B O 1
ATOM 3679 N N . ALA B 1 107 ? -15.449 -8.423 27.789 1.00 40.01 107 ALA B N 1
ATOM 3680 C CA . ALA B 1 107 ? -14.060 -8.424 28.195 1.00 42.46 107 ALA B CA 1
ATOM 3681 C C . ALA B 1 107 ? -13.834 -7.744 29.544 1.00 42.96 107 ALA B C 1
ATOM 3682 O O . ALA B 1 107 ? -12.798 -7.946 30.174 1.00 44.56 107 ALA B O 1
ATOM 3684 N N . THR B 1 108 ? -14.794 -6.939 29.986 1.00 43.81 108 THR B N 1
ATOM 3685 C CA . THR B 1 108 ? -14.666 -6.258 31.275 1.00 44.82 108 THR B CA 1
ATOM 3686 C C . THR B 1 108 ? -15.857 -6.594 32.167 1.00 46.19 108 THR B C 1
ATOM 3687 O O . THR B 1 108 ? -16.947 -6.892 31.677 1.00 46.22 108 THR B O 1
ATOM 3691 N N . GLN B 1 109 ? -15.658 -6.559 33.478 1.00 46.83 109 GLN B N 1
ATOM 3692 C CA . GLN B 1 109 ? -16.758 -6.867 34.374 1.00 47.85 109 GLN B CA 1
ATOM 3693 C C . GLN B 1 109 ? -17.658 -5.656 34.524 1.00 47.47 109 GLN B C 1
ATOM 3694 O O . GLN B 1 109 ? -18.855 -5.784 34.775 1.00 47.22 109 GLN B O 1
ATOM 3700 N N . GLU B 1 110 ? -17.073 -4.475 34.370 1.00 47.61 110 GLU B N 1
ATOM 3701 C CA . GLU B 1 110 ? -17.837 -3.251 34.470 1.00 48.05 110 GLU B CA 1
ATOM 3702 C C . GLU B 1 110 ? -18.926 -3.308 33.408 1.00 47.29 110 GLU B C 1
ATOM 3703 O O . GLU B 1 110 ? -19.989 -2.709 33.560 1.00 47.62 110 GLU B O 1
ATOM 3709 N N . TRP B 1 111 ? -18.669 -4.036 32.328 1.00 46.00 111 TRP B N 1
ATOM 3710 C CA . TRP B 1 111 ? -19.673 -4.151 31.280 1.00 43.99 111 TRP B CA 1
ATOM 3711 C C . TRP B 1 111 ? -20.808 -4.989 31.838 1.00 42.72 111 TRP B C 1
ATOM 3712 O O . TRP B 1 111 ? -21.960 -4.581 31.801 1.00 42.88 111 TRP B O 1
ATOM 3723 N N . LEU B 1 112 ? -20.463 -6.166 32.353 1.00 42.52 112 LEU B N 1
ATOM 3724 C CA . LEU B 1 112 ? -21.436 -7.089 32.927 1.00 42.12 112 LEU B CA 1
ATOM 3725 C C . LEU B 1 112 ? -22.259 -6.387 33.987 1.00 42.78 112 LEU B C 1
ATOM 3726 O O . LEU B 1 112 ? -23.489 -6.334 33.908 1.00 41.83 112 LEU B O 1
ATOM 3731 N N . GLU B 1 113 ? -21.557 -5.843 34.975 1.00 43.24 113 GLU B N 1
ATOM 3732 C CA . GLU B 1 113 ? -22.187 -5.144 36.080 1.00 43.18 113 GLU B CA 1
ATOM 3733 C C . GLU B 1 113 ? -23.104 -4.036 35.616 1.00 43.15 113 GLU B C 1
ATOM 3734 O O . GLU B 1 113 ? -24.086 -3.740 36.279 1.00 45.37 113 GLU B O 1
ATOM 3740 N N . ALA B 1 114 ? -22.798 -3.424 34.479 1.00 41.44 114 ALA B N 1
ATOM 3741 C CA . ALA B 1 114 ? -23.631 -2.336 33.974 1.00 41.71 114 ALA B CA 1
ATOM 3742 C C . ALA B 1 114 ? -24.768 -2.821 33.085 1.00 42.51 114 ALA B C 1
ATOM 3743 O O . ALA B 1 114 ? -25.729 -2.088 32.826 1.00 42.10 114 ALA B O 1
ATOM 3745 N N . ALA B 1 115 ? -24.659 -4.056 32.612 1.00 43.43 115 ALA B N 1
ATOM 3746 C CA . ALA B 1 115 ? -25.693 -4.611 31.756 1.00 44.26 115 ALA B CA 1
ATOM 3747 C C . ALA B 1 115 ? -26.910 -5.008 32.600 1.00 44.89 115 ALA B C 1
ATOM 3748 O O . ALA B 1 115 ? -28.035 -5.051 32.104 1.00 44.28 115 ALA B O 1
ATOM 3750 N N . LEU B 1 116 ? -26.676 -5.283 33.880 1.00 46.51 116 LEU B N 1
ATOM 3751 C CA . LEU B 1 116 ? -27.750 -5.668 34.791 1.00 48.92 116 LEU B CA 1
ATOM 3752 C C . LEU B 1 116 ? -28.872 -4.639 34.909 1.00 49.78 116 LEU B C 1
ATOM 3753 O O . LEU B 1 116 ? -30.047 -5.003 34.938 1.00 49.46 116 LEU B O 1
ATOM 3758 N N . GLN B 1 117 ? -28.509 -3.360 34.987 1.00 51.42 117 GLN B N 1
ATOM 3759 C CA . GLN B 1 117 ? -29.498 -2.290 35.128 1.00 53.64 117 GLN B CA 1
ATOM 3760 C C . GLN B 1 117 ? -30.391 -2.092 33.906 1.00 54.61 117 GLN B C 1
ATOM 3761 O O . GLN B 1 117 ? -31.125 -1.103 33.813 1.00 54.86 117 GLN B O 1
ATOM 3767 N N . GLN B 1 118 ? -30.333 -3.038 32.973 1.00 55.22 118 GLN B N 1
ATOM 3768 C CA . GLN B 1 118 ? -31.150 -2.970 31.769 1.00 56.23 118 GLN B CA 1
ATOM 3769 C C . GLN B 1 118 ? -31.871 -4.287 31.535 1.00 57.70 118 GLN B C 1
ATOM 3770 O O . GLN B 1 118 ? -32.842 -4.343 30.783 1.00 56.93 118 GLN B O 1
ATOM 3776 N N . LEU B 1 119 ? -31.384 -5.343 32.183 1.00 59.89 119 LEU B N 1
ATOM 3777 C CA . LEU B 1 119 ? -31.993 -6.667 32.082 1.00 62.70 119 LEU B CA 1
ATOM 3778 C C . LEU B 1 119 ? -32.681 -6.989 33.403 1.00 64.84 119 LEU B C 1
ATOM 3779 O O . LEU B 1 119 ? -33.092 -8.126 33.633 1.00 65.24 119 LEU B O 1
ATOM 3784 N N . THR B 1 120 ? -32.792 -5.980 34.266 1.00 67.71 120 THR B N 1
ATOM 3785 C CA . THR B 1 120 ? -33.395 -6.121 35.594 1.00 70.13 120 THR B CA 1
ATOM 3786 C C . THR B 1 120 ? -34.844 -6.623 35.639 1.00 72.69 120 THR B C 1
ATOM 3787 O O . THR B 1 120 ? -35.135 -7.641 36.276 1.00 72.88 120 THR B O 1
ATOM 3791 N N . PRO B 1 121 ? -35.775 -5.921 34.971 1.00 74.55 121 PRO B N 1
ATOM 3792 C CA . PRO B 1 121 ? -37.163 -6.392 35.012 1.00 75.46 121 PRO B CA 1
ATOM 3793 C C . PRO B 1 121 ? -37.355 -7.736 34.308 1.00 75.82 121 PRO B C 1
ATOM 3794 O O . PRO B 1 121 ? -38.465 -8.263 34.251 1.00 75.41 121 PRO B O 1
ATOM 3798 N N . GLU B 1 122 ? -36.269 -8.298 33.788 1.00 76.18 122 GLU B N 1
ATOM 3799 C CA . GLU B 1 122 ? -36.356 -9.559 33.069 1.00 77.58 122 GLU B CA 1
ATOM 3800 C C . GLU B 1 122 ? -36.569 -10.827 33.871 1.00 78.33 122 GLU B C 1
ATOM 3801 O O . GLU B 1 122 ? -36.000 -11.026 34.950 1.00 78.35 122 GLU B O 1
ATOM 3807 N N . SER B 1 123 ? -37.409 -11.682 33.296 1.00 78.63 123 SER B N 1
ATOM 3808 C CA . SER B 1 123 ? -37.761 -12.973 33.863 1.00 78.94 123 SER B CA 1
ATOM 3809 C C . SER B 1 123 ? -37.317 -14.036 32.862 1.00 77.97 123 SER B C 1
ATOM 3810 O O . SER B 1 123 ? -36.998 -15.169 33.238 1.00 77.77 123 SER B O 1
ATOM 3813 N N . ASN B 1 124 ? -37.298 -13.666 31.586 1.00 76.23 124 ASN B N 1
ATOM 3814 C CA . ASN B 1 124 ? -37.290 -14.643 30.504 1.00 74.36 124 ASN B CA 1
ATOM 3815 C C . ASN B 1 124 ? -36.006 -14.114 29.874 1.00 72.31 124 ASN B C 1
ATOM 3816 O O . ASN B 1 124 ? -35.486 -13.075 30.281 1.00 72.67 124 ASN B O 1
ATOM 3821 N N . THR B 1 125 ? -35.499 -14.836 28.880 1.00 69.48 125 THR B N 1
ATOM 3822 C CA . THR B 1 125 ? -34.643 -14.394 27.786 1.00 66.12 125 THR B CA 1
ATOM 3823 C C . THR B 1 125 ? -33.141 -14.138 27.742 1.00 64.01 125 THR B C 1
ATOM 3824 O O . THR B 1 125 ? -32.647 -13.427 26.867 1.00 64.23 125 THR B O 1
ATOM 3828 N N . PRO B 1 126 ? -32.418 -14.723 28.692 1.00 62.32 126 PRO B N 1
ATOM 3829 C CA . PRO B 1 126 ? -31.129 -14.316 29.258 1.00 60.17 126 PRO B CA 1
ATOM 3830 C C . PRO B 1 126 ? -30.121 -13.933 28.188 1.00 58.10 126 PRO B C 1
ATOM 3831 O O . PRO B 1 126 ? -30.218 -14.378 27.046 1.00 56.92 126 PRO B O 1
ATOM 3835 N N . LEU B 1 127 ? -29.159 -13.101 28.560 1.00 56.94 127 LEU B N 1
ATOM 3836 C CA . LEU B 1 127 ? -28.228 -12.547 27.596 1.00 54.65 127 LEU B CA 1
ATOM 3837 C C . LEU B 1 127 ? -27.123 -13.587 27.443 1.00 53.39 127 LEU B C 1
ATOM 3838 O O . LEU B 1 127 ? -26.380 -13.855 28.395 1.00 52.79 127 LEU B O 1
ATOM 3843 N N . ARG B 1 128 ? -27.042 -14.191 26.258 1.00 51.38 128 ARG B N 1
ATOM 3844 C CA . ARG B 1 128 ? -26.033 -15.209 25.975 1.00 49.61 128 ARG B CA 1
ATOM 3845 C C . ARG B 1 128 ? -24.669 -14.546 25.939 1.00 47.19 128 ARG B C 1
ATOM 3846 O O . ARG B 1 128 ? -24.322 -13.882 24.972 1.00 46.23 128 ARG B O 1
ATOM 3854 N N . VAL B 1 129 ? -23.893 -14.730 26.995 1.00 45.59 129 VAL B N 1
ATOM 3855 C CA . VAL B 1 129 ? -22.580 -14.124 27.056 1.00 43.76 129 VAL B CA 1
ATOM 3856 C C . VAL B 1 129 ? -21.453 -15.104 26.785 1.00 42.56 129 VAL B C 1
ATOM 3857 O O . VAL B 1 129 ? -21.513 -16.267 27.177 1.00 42.32 129 VAL B O 1
ATOM 3861 N N . HIS B 1 130 ? -20.444 -14.614 26.073 1.00 42.06 130 HIS B N 1
ATOM 3862 C CA . HIS B 1 130 ? -19.232 -15.359 25.763 1.00 39.69 130 HIS B CA 1
ATOM 3863 C C . HIS B 1 130 ? -18.141 -14.482 26.379 1.00 39.18 130 HIS B C 1
ATOM 3864 O O . HIS B 1 130 ? -18.020 -13.304 26.032 1.00 40.23 130 HIS B O 1
ATOM 3871 N N . LEU B 1 131 ? -17.376 -15.033 27.311 1.00 38.82 131 LEU B N 1
ATOM 3872 C CA . LEU B 1 131 ? -16.313 -14.274 27.959 1.00 40.13 131 LEU B CA 1
ATOM 3873 C C . LEU B 1 131 ? -15.006 -14.461 27.210 1.00 39.28 131 LEU B C 1
ATOM 3874 O O . LEU B 1 131 ? -14.646 -15.584 26.858 1.00 39.63 131 LEU B O 1
ATOM 3879 N N . LYS B 1 132 ? -14.283 -13.370 26.972 1.00 38.76 132 LYS B N 1
ATOM 3880 C CA . LYS B 1 132 ? -13.014 -13.480 26.264 1.00 36.95 132 LYS B CA 1
ATOM 3881 C C . LYS B 1 132 ? -11.809 -13.235 27.159 1.00 37.25 132 LYS B C 1
ATOM 3882 O O . LYS B 1 132 ? -11.756 -12.246 27.880 1.00 38.02 132 LYS B O 1
ATOM 3888 N N . VAL B 1 133 ? -10.842 -14.143 27.125 1.00 37.65 133 VAL B N 1
ATOM 3889 C CA . VAL B 1 133 ? -9.628 -13.970 27.911 1.00 38.63 133 VAL B CA 1
ATOM 3890 C C . VAL B 1 133 ? -8.509 -13.719 26.912 1.00 40.18 133 VAL B C 1
ATOM 3891 O O . VAL B 1 133 ? -8.338 -14.477 25.962 1.00 39.89 133 VAL B O 1
ATOM 3895 N N . ASP B 1 134 ? -7.763 -12.638 27.126 1.00 41.79 134 ASP B N 1
ATOM 3896 C CA . ASP B 1 134 ? -6.677 -12.237 26.231 1.00 41.81 134 ASP B CA 1
ATOM 3897 C C . ASP B 1 134 ? -5.613 -13.268 25.864 1.00 41.72 134 ASP B C 1
ATOM 3898 O O . ASP B 1 134 ? -5.543 -13.722 24.722 1.00 44.56 134 ASP B O 1
ATOM 3903 N N . THR B 1 135 ? -4.772 -13.613 26.831 1.00 39.51 135 THR B N 1
ATOM 3904 C CA . THR B 1 135 ? -3.719 -14.620 26.648 1.00 36.99 135 THR B CA 1
ATOM 3905 C C . THR B 1 135 ? -2.629 -14.276 25.630 1.00 35.80 135 THR B C 1
ATOM 3906 O O . THR B 1 135 ? -1.672 -15.038 25.502 1.00 35.14 135 THR B O 1
ATOM 3910 N N . GLY B 1 136 ? -2.758 -13.169 24.896 1.00 35.12 136 GLY B N 1
ATOM 3911 C CA . GLY B 1 136 ? -1.711 -12.844 23.937 1.00 36.14 136 GLY B CA 1
ATOM 3912 C C . GLY B 1 136 ? -1.997 -11.983 22.710 1.00 37.72 136 GLY B C 1
ATOM 3913 O O . GLY B 1 136 ? -1.076 -11.372 22.177 1.00 38.85 136 GLY B O 1
ATOM 3914 N N . MET B 1 137 ? -3.237 -11.938 22.231 1.00 37.67 137 MET B N 1
ATOM 3915 C CA . MET B 1 137 ? -3.550 -11.112 21.066 1.00 37.49 137 MET B CA 1
ATOM 3916 C C . MET B 1 137 ? -3.338 -9.641 21.424 1.00 37.59 137 MET B C 1
ATOM 3917 O O . MET B 1 137 ? -2.958 -8.829 20.589 1.00 36.02 137 MET B O 1
ATOM 3922 N N . GLY B 1 138 ? -3.605 -9.302 22.677 1.00 38.18 138 GLY B N 1
ATOM 3923 C CA . GLY B 1 138 ? -3.405 -7.939 23.125 1.00 41.01 138 GLY B CA 1
ATOM 3924 C C . GLY B 1 138 ? -4.451 -6.897 22.781 1.00 42.64 138 GLY B C 1
ATOM 3925 O O . GLY B 1 138 ? -4.181 -5.707 22.962 1.00 43.61 138 GLY B O 1
ATOM 3926 N N . ARG B 1 139 ? -5.627 -7.300 22.293 1.00 43.72 139 ARG B N 1
ATOM 3927 C CA . ARG B 1 139 ? -6.646 -6.304 21.980 1.00 46.00 139 ARG B CA 1
ATOM 3928 C C . ARG B 1 139 ? -7.781 -6.167 23.011 1.00 46.72 139 ARG B C 1
ATOM 3929 O O . ARG B 1 139 ? -8.081 -5.053 23.431 1.00 47.57 139 ARG B O 1
ATOM 3937 N N . ILE B 1 140 ? -8.418 -7.266 23.419 1.00 46.88 140 ILE B N 1
ATOM 3938 C CA . ILE B 1 140 ? -9.486 -7.189 24.434 1.00 46.10 140 ILE B CA 1
ATOM 3939 C C . ILE B 1 140 ? -9.674 -8.502 25.180 1.00 45.04 140 ILE B C 1
ATOM 3940 O O . ILE B 1 140 ? -9.320 -9.568 24.682 1.00 44.51 140 ILE B O 1
ATOM 3945 N N . GLY B 1 141 ? -10.257 -8.419 26.370 1.00 45.27 141 GLY B N 1
ATOM 3946 C CA . GLY B 1 141 ? -10.507 -9.617 27.149 1.00 45.95 141 GLY B CA 1
ATOM 3947 C C . GLY B 1 141 ? -9.772 -9.642 28.465 1.00 46.57 141 GLY B C 1
ATOM 3948 O O . GLY B 1 141 ? -8.725 -9.014 28.601 1.00 48.57 141 GLY B O 1
ATOM 3949 N N . PHE B 1 142 ? -10.317 -10.359 29.442 1.00 46.33 142 PHE B N 1
ATOM 3950 C CA . PHE B 1 142 ? -9.671 -10.453 30.741 1.00 45.39 142 PHE B CA 1
ATOM 3951 C C . PHE B 1 142 ? -8.300 -11.052 30.497 1.00 45.11 142 PHE B C 1
ATOM 3952 O O . PHE B 1 142 ? -8.153 -11.973 29.698 1.00 43.67 142 PHE B O 1
ATOM 3960 N N . LEU B 1 143 ? -7.302 -10.530 31.199 1.00 47.01 143 LEU B N 1
ATOM 3961 C CA . LEU B 1 143 ? -5.934 -10.997 31.041 1.00 49.74 143 LEU B CA 1
ATOM 3962 C C . LEU B 1 143 ? -5.328 -11.658 32.275 1.00 49.96 143 LEU B C 1
ATOM 3963 O O . LEU B 1 143 ? -4.124 -11.559 32.504 1.00 49.87 143 LEU B O 1
ATOM 3968 N N . THR B 1 144 ? -6.157 -12.339 33.057 1.00 50.52 144 THR B N 1
ATOM 3969 C CA . THR B 1 144 ? -5.672 -13.021 34.253 1.00 52.41 144 THR B CA 1
ATOM 3970 C C . THR B 1 144 ? -6.642 -14.095 34.717 1.00 53.06 144 THR B C 1
ATOM 3971 O O . THR B 1 144 ? -7.851 -13.887 34.717 1.00 52.61 144 THR B O 1
ATOM 3975 N N . PRO B 1 145 ? -6.118 -15.268 35.108 1.00 54.34 145 PRO B N 1
ATOM 3976 C CA . PRO B 1 145 ? -6.971 -16.366 35.576 1.00 55.94 145 PRO B CA 1
ATOM 3977 C C . PRO B 1 145 ? -7.824 -15.966 36.783 1.00 57.67 145 PRO B C 1
ATOM 3978 O O . PRO B 1 145 ? -8.976 -16.389 36.908 1.00 56.17 145 PRO B O 1
ATOM 3982 N N . GLU B 1 146 ? -7.256 -15.149 37.668 1.00 60.23 146 GLU B N 1
ATOM 3983 C CA . GLU B 1 146 ? -7.984 -14.704 38.847 1.00 61.73 146 GLU B CA 1
ATOM 3984 C C . GLU B 1 146 ? -9.230 -13.971 38.381 1.00 62.05 146 GLU B C 1
ATOM 3985 O O . GLU B 1 146 ? -10.335 -14.266 38.838 1.00 62.49 146 GLU B O 1
ATOM 3991 N N . GLU B 1 147 ? -9.056 -13.006 37.479 1.00 63.32 147 GLU B N 1
ATOM 3992 C CA . GLU B 1 147 ? -10.206 -12.301 36.921 1.00 63.57 147 GLU B CA 1
ATOM 3993 C C . GLU B 1 147 ? -10.892 -13.385 36.096 1.00 63.01 147 GLU B C 1
ATOM 3994 O O . GLU B 1 147 ? -10.462 -14.538 36.114 1.00 63.48 147 GLU B O 1
ATOM 4000 N N . THR B 1 148 ? -11.926 -13.025 35.348 1.00 62.37 148 THR B N 1
ATOM 4001 C CA . THR B 1 148 ? -12.666 -14.004 34.551 1.00 62.44 148 THR B CA 1
ATOM 4002 C C . THR B 1 148 ? -13.384 -14.913 35.544 1.00 61.76 148 THR B C 1
ATOM 4003 O O . THR B 1 148 ? -14.599 -15.087 35.466 1.00 61.26 148 THR B O 1
ATOM 4007 N N . LYS B 1 149 ? -12.627 -15.485 36.479 1.00 61.78 149 LYS B N 1
ATOM 4008 C CA . LYS B 1 149 ? -13.194 -16.350 37.509 1.00 61.97 149 LYS B CA 1
ATOM 4009 C C . LYS B 1 149 ? -14.159 -15.466 38.302 1.00 61.20 149 LYS B C 1
ATOM 4010 O O . LYS B 1 149 ? -15.204 -15.921 38.770 1.00 60.71 149 LYS B O 1
ATOM 4016 N N . GLN B 1 150 ? -13.798 -14.192 38.436 1.00 59.61 150 GLN B N 1
ATOM 4017 C CA . GLN B 1 150 ? -14.632 -13.227 39.136 1.00 57.96 150 GLN B CA 1
ATOM 4018 C C . GLN B 1 150 ? -15.772 -12.883 38.187 1.00 57.54 150 GLN B C 1
ATOM 4019 O O . GLN B 1 150 ? -16.870 -12.533 38.606 1.00 58.49 150 GLN B O 1
ATOM 4025 N N . ALA B 1 151 ? -15.497 -12.989 36.894 1.00 57.35 151 ALA B N 1
ATOM 4026 C CA . ALA B 1 151 ? -16.484 -12.669 35.879 1.00 56.28 151 ALA B CA 1
ATOM 4027 C C . ALA B 1 151 ? -17.477 -13.796 35.663 1.00 55.38 151 ALA B C 1
ATOM 4028 O O . ALA B 1 151 ? -18.678 -13.556 35.577 1.00 55.28 151 ALA B O 1
ATOM 4030 N N . VAL B 1 152 ? -16.982 -15.024 35.574 1.00 53.97 152 VAL B N 1
ATOM 4031 C CA . VAL B 1 152 ? -17.862 -16.161 35.351 1.00 54.39 152 VAL B CA 1
ATOM 4032 C C . VAL B 1 152 ? -18.834 -16.324 36.511 1.00 54.10 152 VAL B C 1
ATOM 4033 O O . VAL B 1 152 ? -20.050 -16.406 36.308 1.00 53.82 152 VAL B O 1
ATOM 4037 N N . ARG B 1 153 ? -18.296 -16.364 37.726 1.00 53.93 153 ARG B N 1
ATOM 4038 C CA . ARG B 1 153 ? -19.120 -16.506 38.917 1.00 53.45 153 ARG B CA 1
ATOM 4039 C C . ARG B 1 153 ? -20.214 -15.441 38.947 1.00 51.92 153 ARG B C 1
ATOM 4040 O O . ARG B 1 153 ? -21.354 -15.721 39.331 1.00 50.71 153 ARG B O 1
ATOM 4048 N N . PHE B 1 154 ? -19.869 -14.225 38.530 1.00 49.88 154 PHE B N 1
ATOM 4049 C CA . PHE B 1 154 ? -20.830 -13.131 38.514 1.00 48.71 154 PHE B CA 1
ATOM 4050 C C . PHE B 1 154 ? -21.943 -13.373 37.499 1.00 48.85 154 PHE B C 1
ATOM 4051 O O . PHE B 1 154 ? -23.119 -13.115 37.772 1.00 49.53 154 PHE B O 1
ATOM 4059 N N . VAL B 1 155 ? -21.572 -13.866 36.323 1.00 48.17 155 VAL B N 1
ATOM 4060 C CA . VAL B 1 155 ? -22.551 -14.155 35.286 1.00 47.87 155 VAL B CA 1
ATOM 4061 C C . VAL B 1 155 ? -23.406 -15.327 35.764 1.00 47.30 155 VAL B C 1
ATOM 4062 O O . VAL B 1 155 ? -24.557 -15.490 35.355 1.00 45.72 155 VAL B O 1
ATOM 4066 N N . GLN B 1 156 ? -22.825 -16.132 36.648 1.00 48.14 156 GLN B N 1
ATOM 4067 C CA . GLN B 1 156 ? -23.507 -17.285 37.220 1.00 47.92 156 GLN B CA 1
ATOM 4068 C C . GLN B 1 156 ? -24.447 -16.813 38.323 1.00 48.41 156 GLN B C 1
ATOM 4069 O O . GLN B 1 156 ? -25.437 -17.468 38.630 1.00 48.21 156 GLN B O 1
ATOM 4075 N N . SER B 1 157 ? -24.124 -15.669 38.912 1.00 50.92 157 SER B N 1
ATOM 4076 C CA . SER B 1 157 ? -24.914 -15.104 39.994 1.00 52.90 157 SER B CA 1
ATOM 4077 C C . SER B 1 157 ? -26.205 -14.463 39.534 1.00 54.41 157 SER B C 1
ATOM 4078 O O . SER B 1 157 ? -26.999 -14.017 40.359 1.00 55.84 157 SER B O 1
ATOM 4081 N N . HIS B 1 158 ? -26.430 -14.406 38.228 1.00 54.85 158 HIS B N 1
ATOM 4082 C CA . HIS B 1 158 ? -27.644 -13.774 37.731 1.00 55.37 158 HIS B CA 1
ATOM 4083 C C . HIS B 1 158 ? -28.268 -14.539 36.583 1.00 54.81 158 HIS B C 1
ATOM 4084 O O . HIS B 1 158 ? -27.675 -14.655 35.513 1.00 54.94 158 HIS B O 1
ATOM 4091 N N . LYS B 1 159 ? -29.474 -15.049 36.805 1.00 54.46 159 LYS B N 1
ATOM 4092 C CA . LYS B 1 159 ? -30.178 -15.797 35.778 1.00 54.33 159 LYS B CA 1
ATOM 4093 C C . LYS B 1 159 ? -30.538 -14.892 34.599 1.00 52.97 159 LYS B C 1
ATOM 4094 O O . LYS B 1 159 ? -31.069 -15.360 33.591 1.00 52.97 159 LYS B O 1
ATOM 4100 N N . GLU B 1 160 ? -30.255 -13.596 34.723 1.00 51.55 160 GLU B N 1
ATOM 4101 C CA . GLU B 1 160 ? -30.539 -12.659 33.634 1.00 50.37 160 GLU B CA 1
ATOM 4102 C C . GLU B 1 160 ? -29.503 -12.845 32.521 1.00 49.70 160 GLU B C 1
ATOM 4103 O O . GLU B 1 160 ? -29.664 -12.319 31.415 1.00 48.65 160 GLU B O 1
ATOM 4109 N N . PHE B 1 161 ? -28.439 -13.585 32.833 1.00 47.84 161 PHE B N 1
ATOM 4110 C CA . PHE B 1 161 ? -27.363 -13.872 31.888 1.00 46.48 161 PHE B CA 1
ATOM 4111 C C . PHE B 1 161 ? -27.352 -15.371 31.584 1.00 45.50 161 PHE B C 1
ATOM 4112 O O . PHE B 1 161 ? -27.811 -16.179 32.391 1.00 44.91 161 PHE B O 1
ATOM 4120 N N . LEU B 1 162 ? -26.813 -15.735 30.426 1.00 43.87 162 LEU B N 1
ATOM 4121 C CA . LEU B 1 162 ? -26.706 -17.136 30.035 1.00 42.29 162 LEU B CA 1
ATOM 4122 C C . LEU B 1 162 ? -25.283 -17.382 29.521 1.00 41.28 162 LEU B C 1
ATOM 4123 O O . LEU B 1 162 ? -24.996 -17.228 28.332 1.00 41.21 162 LEU B O 1
ATOM 4128 N N . TRP B 1 163 ? -24.393 -17.748 30.438 1.00 40.45 163 TRP B N 1
ATOM 4129 C CA . TRP B 1 163 ? -23.001 -18.010 30.104 1.00 40.42 163 TRP B CA 1
ATOM 4130 C C . TRP B 1 163 ? -23.195 -19.049 29.005 1.00 39.29 163 TRP B C 1
ATOM 4131 O O . TRP B 1 163 ? -23.565 -20.185 29.267 1.00 39.44 163 TRP B O 1
ATOM 4142 N N . GLU B 1 164 ? -22.928 -18.638 27.771 1.00 40.16 164 GLU B N 1
ATOM 4143 C CA . GLU B 1 164 ? -22.868 -19.537 26.624 1.00 39.91 164 GLU B CA 1
ATOM 4144 C C . GLU B 1 164 ? -21.467 -20.058 26.293 1.00 39.63 164 GLU B C 1
ATOM 4145 O O . GLU B 1 164 ? -21.333 -21.099 25.657 1.00 40.24 164 GLU B O 1
ATOM 4151 N N . GLY B 1 165 ? -20.425 -19.352 26.720 1.00 40.43 165 GLY B N 1
ATOM 4152 C CA . GLY B 1 165 ? -19.083 -19.834 26.438 1.00 40.45 165 GLY B CA 1
ATOM 4153 C C . GLY B 1 165 ? -17.917 -18.905 26.710 1.00 39.71 165 GLY B C 1
ATOM 4154 O O . GLY B 1 165 ? -18.094 -17.708 26.894 1.00 41.98 165 GLY B O 1
ATOM 4155 N N . ILE B 1 166 ? -16.719 -19.476 26.761 1.00 39.43 166 ILE B N 1
ATOM 4156 C CA . ILE B 1 166 ? -15.493 -18.712 26.969 1.00 40.49 166 ILE B CA 1
ATOM 4157 C C . ILE B 1 166 ? -14.553 -19.000 25.800 1.00 40.81 166 ILE B C 1
ATOM 4158 O O . ILE B 1 166 ? -14.555 -20.110 25.248 1.00 40.90 166 ILE B O 1
ATOM 4163 N N . PHE B 1 167 ? -13.759 -18.007 25.415 1.00 39.32 167 PHE B N 1
ATOM 4164 C CA . PHE B 1 167 ? -12.845 -18.184 24.296 1.00 38.81 167 PHE B CA 1
ATOM 4165 C C . PHE B 1 167 ? -11.634 -17.285 24.352 1.00 37.90 167 PHE B C 1
ATOM 4166 O O . PHE B 1 167 ? -11.508 -16.449 25.245 1.00 34.94 167 PHE B O 1
ATOM 4174 N N . THR B 1 168 ? -10.748 -17.475 23.379 1.00 37.87 168 THR B N 1
ATOM 4175 C CA . THR B 1 168 ? -9.534 -16.682 23.257 1.00 38.63 168 THR B CA 1
ATOM 4176 C C . THR B 1 168 ? -9.136 -16.682 21.787 1.00 38.27 168 THR B C 1
ATOM 4177 O O . THR B 1 168 ? -9.638 -17.491 21.014 1.00 38.84 168 THR B O 1
ATOM 4181 N N . HIS B 1 169 ? -8.235 -15.779 21.407 1.00 38.06 169 HIS B N 1
ATOM 4182 C CA . HIS B 1 169 ? -7.789 -15.679 20.023 1.00 38.35 169 HIS B CA 1
ATOM 4183 C C . HIS B 1 169 ? -6.268 -15.753 19.917 1.00 38.25 169 HIS B C 1
ATOM 4184 O O . HIS B 1 169 ? -5.554 -15.121 20.689 1.00 38.76 169 HIS B O 1
ATOM 4191 N N . PHE B 1 170 ? -5.781 -16.541 18.962 1.00 38.93 170 PHE B N 1
ATOM 4192 C CA . PHE B 1 170 ? -4.344 -16.704 18.750 1.00 39.79 170 PHE B CA 1
ATOM 4193 C C . PHE B 1 170 ? -3.846 -15.674 17.742 1.00 39.79 170 PHE B C 1
ATOM 4194 O O . PHE B 1 170 ? -4.549 -15.359 16.780 1.00 38.73 170 PHE B O 1
ATOM 4202 N N . SER B 1 171 ? -2.636 -15.158 17.945 1.00 39.20 171 SER B N 1
ATOM 4203 C CA . SER B 1 171 ? -2.102 -14.142 17.033 1.00 39.39 171 SER B CA 1
ATOM 4204 C C . SER B 1 171 ? -0.975 -14.618 16.116 1.00 38.57 171 SER B C 1
ATOM 4205 O O . SER B 1 171 ? -0.417 -13.831 15.352 1.00 37.74 171 SER B O 1
ATOM 4208 N N . THR B 1 172 ? -0.649 -15.904 16.182 1.00 38.14 172 THR B N 1
ATOM 4209 C CA . THR B 1 172 ? 0.424 -16.451 15.360 1.00 36.96 172 THR B CA 1
ATOM 4210 C C . THR B 1 172 ? 0.210 -17.933 15.011 1.00 37.35 172 THR B C 1
ATOM 4211 O O . THR B 1 172 ? 1.169 -18.690 14.854 1.00 37.20 172 THR B O 1
ATOM 4215 N N . ALA B 1 173 ? -1.047 -18.340 14.880 1.00 36.51 173 ALA B N 1
ATOM 4216 C CA . ALA B 1 173 ? -1.363 -19.728 14.544 1.00 36.76 173 ALA B CA 1
ATOM 4217 C C . ALA B 1 173 ? -0.849 -20.072 13.154 1.00 37.36 173 ALA B C 1
ATOM 4218 O O . ALA B 1 173 ? -0.579 -21.238 12.846 1.00 39.02 173 ALA B O 1
ATOM 4220 N N . ASP B 1 174 ? -0.716 -19.044 12.322 1.00 36.27 174 ASP B N 1
ATOM 4221 C CA . ASP B 1 174 ? -0.249 -19.195 10.946 1.00 34.45 174 ASP B CA 1
ATOM 4222 C C . ASP B 1 174 ? 1.267 -19.018 10.841 1.00 33.68 174 ASP B C 1
ATOM 4223 O O . ASP B 1 174 ? 1.832 -19.067 9.749 1.00 31.82 174 ASP B O 1
ATOM 4228 N N . GLU B 1 175 ? 1.910 -18.816 11.987 1.00 33.48 175 GLU B N 1
ATOM 4229 C CA . GLU B 1 175 ? 3.355 -18.608 12.044 1.00 34.79 175 GLU B CA 1
ATOM 4230 C C . GLU B 1 175 ? 4.135 -19.919 12.165 1.00 33.30 175 GLU B C 1
ATOM 4231 O O . GLU B 1 175 ? 3.789 -20.787 12.962 1.00 34.11 175 GLU B O 1
ATOM 4237 N N . ILE B 1 176 ? 5.193 -20.043 11.373 1.00 34.34 176 ILE B N 1
ATOM 4238 C CA . ILE B 1 176 ? 6.043 -21.228 11.381 1.00 36.35 176 ILE B CA 1
ATOM 4239 C C . ILE B 1 176 ? 6.579 -21.461 12.803 1.00 37.25 176 ILE B C 1
ATOM 4240 O O . ILE B 1 176 ? 6.583 -22.587 13.299 1.00 37.22 176 ILE B O 1
ATOM 4245 N N . ASP B 1 177 ? 7.022 -20.390 13.456 1.00 37.47 177 ASP B N 1
ATOM 4246 C CA . ASP B 1 177 ? 7.501 -20.479 14.833 1.00 37.21 177 ASP B CA 1
ATOM 4247 C C . ASP B 1 177 ? 6.237 -20.602 15.690 1.00 36.43 177 ASP B C 1
ATOM 4248 O O . ASP B 1 177 ? 5.297 -19.825 15.536 1.00 36.82 177 ASP B O 1
ATOM 4253 N N . THR B 1 178 ? 6.207 -21.582 16.582 1.00 36.38 178 THR B N 1
ATOM 4254 C CA . THR B 1 178 ? 5.038 -21.792 17.421 1.00 36.74 178 THR B CA 1
ATOM 4255 C C . THR B 1 178 ? 5.305 -21.426 18.872 1.00 36.68 178 THR B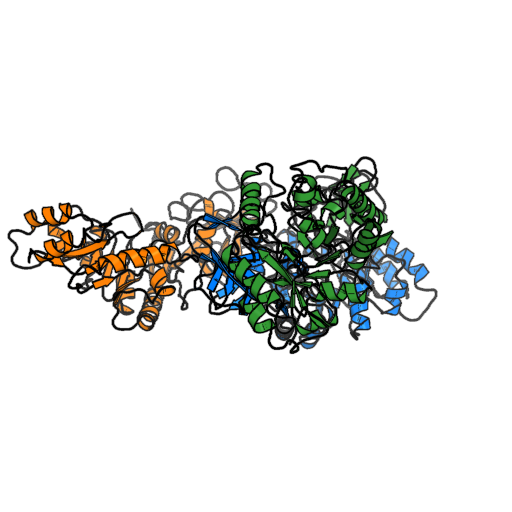 C 1
ATOM 4256 O O . THR B 1 178 ? 4.519 -21.750 19.766 1.00 37.52 178 THR B O 1
ATOM 4260 N N . SER B 1 179 ? 6.421 -20.743 19.095 1.00 36.27 179 SER B N 1
ATOM 4261 C CA . SER B 1 179 ? 6.822 -20.306 20.430 1.00 37.19 179 SER B CA 1
ATOM 4262 C C . SER B 1 179 ? 5.704 -19.564 21.173 1.00 36.40 179 SER B C 1
ATOM 4263 O O . SER B 1 179 ? 5.259 -19.995 22.243 1.00 38.25 179 SER B O 1
ATOM 4266 N N . TYR B 1 180 ? 5.258 -18.452 20.590 1.00 34.44 180 TYR B N 1
ATOM 4267 C CA . TYR B 1 180 ? 4.227 -17.605 21.175 1.00 32.34 180 TYR B CA 1
ATOM 4268 C C . TYR B 1 180 ? 2.867 -18.274 21.226 1.00 32.69 180 TYR B C 1
ATOM 4269 O O . TYR B 1 180 ? 2.084 -18.033 22.149 1.00 31.29 180 TYR B O 1
ATOM 4278 N N . PHE B 1 181 ? 2.579 -19.097 20.223 1.00 33.91 181 PHE B N 1
ATOM 4279 C CA . PHE B 1 181 ? 1.303 -19.788 20.163 1.00 35.04 181 PHE B CA 1
ATOM 4280 C C . PHE B 1 181 ? 1.125 -20.628 21.417 1.00 35.35 181 PHE B C 1
ATOM 4281 O O . PHE B 1 181 ? 0.120 -20.520 22.113 1.00 34.69 181 PHE B O 1
ATOM 4289 N N . GLU B 1 182 ? 2.109 -21.476 21.694 1.00 37.21 182 GLU B N 1
ATOM 4290 C CA . GLU B 1 182 ? 2.067 -22.335 22.869 1.00 38.70 182 GLU B CA 1
ATOM 4291 C C . GLU B 1 182 ? 1.785 -21.478 24.088 1.00 38.66 182 GLU B C 1
ATOM 4292 O O . GLU B 1 182 ? 0.830 -21.729 24.821 1.00 40.02 182 GLU B O 1
ATOM 4298 N N . LYS B 1 183 ? 2.605 -20.449 24.282 1.00 38.78 183 LYS B N 1
ATOM 4299 C CA . LYS B 1 183 ? 2.457 -19.538 25.409 1.00 38.27 183 LYS B CA 1
ATOM 4300 C C . LYS B 1 183 ? 1.012 -19.105 25.547 1.00 37.72 183 LYS B C 1
ATOM 4301 O O . LYS B 1 183 ? 0.500 -18.971 26.653 1.00 38.77 183 LYS B O 1
ATOM 4307 N N . GLN B 1 184 ? 0.344 -18.905 24.420 1.00 36.58 184 GLN B N 1
ATOM 4308 C CA . GLN B 1 184 ? -1.047 -18.509 24.455 1.00 36.65 184 GLN B CA 1
ATOM 4309 C C . GLN B 1 184 ? -1.916 -19.645 24.980 1.00 37.86 184 GLN B C 1
ATOM 4310 O O . GLN B 1 184 ? -2.714 -19.454 25.898 1.00 36.30 184 GLN B O 1
ATOM 4316 N N . ALA B 1 185 ? -1.762 -20.827 24.393 1.00 38.59 185 ALA B N 1
ATOM 4317 C CA . ALA B 1 185 ? -2.533 -21.982 24.822 1.00 39.87 185 ALA B CA 1
ATOM 4318 C C . ALA B 1 185 ? -2.338 -22.138 26.323 1.00 40.15 185 ALA B C 1
ATOM 4319 O O . ALA B 1 185 ? -3.284 -22.408 27.067 1.00 40.54 185 ALA B O 1
ATOM 4321 N N . GLY B 1 186 ? -1.098 -21.952 26.764 1.00 40.20 186 GLY B N 1
ATOM 4322 C CA . GLY B 1 186 ? -0.798 -22.072 28.176 1.00 39.88 186 GLY B CA 1
ATOM 4323 C C . GLY B 1 186 ? -1.674 -21.187 29.038 1.00 40.20 186 GLY B C 1
ATOM 4324 O O . GLY B 1 186 ? -2.296 -21.651 29.989 1.00 39.95 186 GLY B O 1
ATOM 4325 N N . ARG B 1 187 ? -1.733 -19.905 28.700 1.00 41.07 187 ARG B N 1
ATOM 4326 C CA . ARG B 1 187 ? -2.522 -18.955 29.467 1.00 42.14 187 ARG B CA 1
ATOM 4327 C C . ARG B 1 187 ? -3.996 -19.302 29.480 1.00 43.58 187 ARG B C 1
ATOM 4328 O O . ARG B 1 187 ? -4.690 -19.041 30.464 1.00 44.06 187 ARG B O 1
ATOM 4336 N N . PHE B 1 188 ? -4.480 -19.891 28.393 1.00 43.98 188 PHE B N 1
ATOM 4337 C CA . PHE B 1 188 ? -5.884 -20.262 28.340 1.00 44.90 188 PHE B CA 1
ATOM 4338 C C . PHE B 1 188 ? -6.083 -21.491 29.206 1.00 46.12 188 PHE B C 1
ATOM 4339 O O . PHE B 1 188 ? -7.063 -21.578 29.937 1.00 46.49 188 PHE B O 1
ATOM 4347 N N . LYS B 1 189 ? -5.157 -22.444 29.127 1.00 46.55 189 LYS B N 1
ATOM 4348 C CA . LYS B 1 189 ? -5.271 -23.643 29.945 1.00 47.10 189 LYS B CA 1
ATOM 4349 C C . LYS B 1 189 ? -5.281 -23.193 31.393 1.00 47.90 189 LYS B C 1
ATOM 4350 O O . LYS B 1 189 ? -6.137 -23.595 32.183 1.00 48.77 189 LYS B O 1
ATOM 4356 N N . ALA B 1 190 ? -4.317 -22.348 31.745 1.00 48.44 190 ALA B N 1
ATOM 4357 C CA . ALA B 1 190 ? -4.010 -22.076 33.144 1.00 48.73 190 ALA B CA 1
ATOM 4358 C C . ALA B 1 190 ? -5.130 -21.284 33.809 1.00 49.08 190 ALA B C 1
ATOM 4359 O O . ALA B 1 190 ? -5.107 -21.053 35.018 1.00 48.51 190 ALA B O 1
ATOM 4361 N N . VAL B 1 191 ? -6.109 -20.869 33.012 1.00 20.00 191 VAL B N 1
ATOM 4362 C CA . VAL B 1 191 ? -7.210 -20.053 33.511 1.00 20.00 191 VAL B CA 1
ATOM 4363 C C . VAL B 1 191 ? -8.545 -20.772 33.353 1.00 20.00 191 VAL B C 1
ATOM 4364 O O . VAL B 1 191 ? -9.546 -20.383 33.956 1.00 53.25 191 VAL B O 1
ATOM 4368 N N . LEU B 1 192 ? -8.553 -21.823 32.539 1.00 51.23 192 LEU B N 1
ATOM 4369 C CA . LEU B 1 192 ? -9.578 -22.855 32.631 1.00 51.14 192 LEU B CA 1
ATOM 4370 C C . LEU B 1 192 ? -9.369 -23.733 33.861 1.00 51.39 192 LEU B C 1
ATOM 4371 O O . LEU B 1 192 ? -10.323 -24.274 34.419 1.00 50.25 192 LEU B O 1
ATOM 4376 N N . ALA B 1 193 ? -8.114 -23.868 34.278 1.00 51.59 193 ALA B N 1
ATOM 4377 C CA . ALA B 1 193 ? -7.763 -24.771 35.359 1.00 52.36 193 ALA B CA 1
ATOM 4378 C C . ALA B 1 193 ? -8.320 -24.292 36.698 1.00 53.14 193 ALA B C 1
ATOM 4379 O O . ALA B 1 193 ? -8.207 -24.999 37.702 1.00 55.04 193 ALA B O 1
ATOM 4381 N N . VAL B 1 194 ? -8.916 -23.098 36.717 1.00 52.98 194 VAL B N 1
ATOM 4382 C CA . VAL B 1 194 ? -9.477 -22.543 37.953 1.00 53.18 194 VAL B CA 1
ATOM 4383 C C . VAL B 1 194 ? -10.999 -22.634 38.011 1.00 53.91 194 VAL B C 1
ATOM 4384 O O . VAL B 1 194 ? -11.568 -22.904 39.066 1.00 54.10 194 VAL B O 1
ATOM 4388 N N . LEU B 1 195 ? -11.654 -22.402 36.879 1.00 53.97 195 LEU B N 1
ATOM 4389 C CA . LEU B 1 195 ? -13.107 -22.464 36.820 1.00 54.39 195 LEU B CA 1
ATOM 4390 C C . LEU B 1 195 ? -13.539 -23.867 37.217 1.00 54.96 195 LEU B C 1
ATOM 4391 O O . LEU B 1 195 ? -12.768 -24.810 37.076 1.00 55.55 195 LEU B O 1
ATOM 4396 N N . GLU B 1 196 ? -14.760 -24.011 37.721 1.00 55.55 196 GLU B N 1
ATOM 4397 C CA . GLU B 1 196 ? -15.234 -25.330 38.125 1.00 56.86 196 GLU B CA 1
ATOM 4398 C C . GLU B 1 196 ? -16.030 -26.060 37.044 1.00 56.50 196 GLU B C 1
ATOM 4399 O O . GLU B 1 196 ? -15.955 -27.281 36.929 1.00 56.56 196 GLU B O 1
ATOM 4405 N N . GLU B 1 197 ? -16.789 -25.308 36.255 1.00 55.94 197 GLU B N 1
ATOM 4406 C CA . GLU B 1 197 ? -17.591 -25.882 35.181 1.00 54.94 197 GLU B CA 1
ATOM 4407 C C . GLU B 1 197 ? -17.398 -25.100 33.886 1.00 54.08 197 GLU B C 1
ATOM 4408 O O . GLU B 1 197 ? -17.250 -23.874 33.902 1.00 53.37 197 GLU B O 1
ATOM 4414 N N . LEU B 1 198 ? -17.401 -25.817 32.765 1.00 52.80 198 LEU B N 1
ATOM 4415 C CA . LEU B 1 198 ? -17.240 -25.190 31.457 1.00 51.04 198 LEU B CA 1
ATOM 4416 C C . LEU B 1 198 ? -18.609 -24.980 30.825 1.00 49.67 198 LEU B C 1
ATOM 4417 O O . LEU B 1 198 ? -19.502 -25.820 30.958 1.00 50.12 198 LEU B O 1
ATOM 4422 N N . PRO B 1 199 ? -18.797 -23.844 30.139 1.00 47.82 199 PRO B N 1
ATOM 4423 C CA . PRO B 1 199 ? -20.078 -23.557 29.494 1.00 45.76 199 PRO B CA 1
ATOM 4424 C C . PRO B 1 199 ? -20.226 -24.432 28.255 1.00 43.66 199 PRO B C 1
ATOM 4425 O O . PRO B 1 199 ? -19.407 -25.309 28.011 1.00 42.72 199 PRO B O 1
ATOM 4429 N N . ARG B 1 200 ? -21.265 -24.183 27.470 1.00 43.16 200 ARG B N 1
ATOM 4430 C CA . ARG B 1 200 ? -21.517 -24.970 26.277 1.00 42.96 200 ARG B CA 1
ATOM 4431 C C . ARG B 1 200 ? -20.454 -24.797 25.207 1.00 42.25 200 ARG B C 1
ATOM 4432 O O . ARG B 1 200 ? -20.061 -25.767 24.556 1.00 44.32 200 ARG B O 1
ATOM 4440 N N . TYR B 1 201 ? -19.994 -23.564 25.022 1.00 40.16 201 TYR B N 1
ATOM 4441 C CA . TYR B 1 201 ? -19.000 -23.270 23.999 1.00 38.31 201 TYR B CA 1
ATOM 4442 C C . TYR B 1 201 ? -17.616 -22.898 24.509 1.00 38.43 201 TYR B C 1
ATOM 4443 O O . TYR B 1 201 ? -17.436 -21.924 25.233 1.00 38.95 201 TYR B O 1
ATOM 4452 N N . VAL B 1 202 ? -16.631 -23.691 24.119 1.00 37.54 202 VAL B N 1
ATOM 4453 C CA . VAL B 1 202 ? -15.255 -23.443 24.508 1.00 36.25 202 VAL B CA 1
ATOM 4454 C C . VAL B 1 202 ? -14.465 -23.465 23.205 1.00 35.84 202 VAL B C 1
ATOM 4455 O O . VAL B 1 202 ? -14.011 -24.516 22.748 1.00 37.06 202 VAL B O 1
ATOM 4459 N N . HIS B 1 203 ? -14.334 -22.285 22.607 1.00 35.17 203 HIS B N 1
ATOM 4460 C CA . HIS B 1 203 ? -13.638 -22.098 21.337 1.00 34.82 203 HIS B CA 1
ATOM 4461 C C . HIS B 1 203 ? -12.364 -21.260 21.440 1.00 33.94 203 HIS B C 1
ATOM 4462 O O . HIS B 1 203 ? -12.264 -20.353 22.257 1.00 33.57 203 HIS B O 1
ATOM 4469 N N . VAL B 1 204 ? -11.386 -21.571 20.600 1.00 33.79 204 VAL B N 1
ATOM 4470 C CA . VAL B 1 204 ? -10.145 -20.811 20.580 1.00 34.51 204 VAL B CA 1
ATOM 4471 C C . VAL B 1 204 ? -9.610 -20.800 19.159 1.00 34.80 204 VAL B C 1
ATOM 4472 O O . VAL B 1 204 ? -8.706 -20.042 18.833 1.00 35.59 204 VAL B O 1
ATOM 4476 N N . SER B 1 205 ? -10.194 -21.627 18.304 1.00 34.89 205 SER B N 1
ATOM 4477 C CA . SER B 1 205 ? -9.660 -21.828 16.972 1.00 33.90 205 SER B CA 1
ATOM 4478 C C . SER B 1 205 ? -10.201 -20.998 15.813 1.00 34.05 205 SER B C 1
ATOM 4479 O O . SER B 1 205 ? -11.414 -20.808 15.655 1.00 33.53 205 SER B O 1
ATOM 4482 N N . ASN B 1 206 ? -9.268 -20.516 14.998 1.00 33.79 206 ASN B N 1
ATOM 4483 C CA . ASN B 1 206 ? -9.595 -19.758 13.803 1.00 32.77 206 ASN B CA 1
ATOM 4484 C C . ASN B 1 206 ? -9.121 -20.668 12.672 1.00 32.31 206 ASN B C 1
ATOM 4485 O O . ASN B 1 206 ? -8.861 -21.847 12.910 1.00 32.60 206 ASN B O 1
ATOM 4490 N N . SER B 1 207 ? -9.009 -20.144 11.456 1.00 31.82 207 SER B N 1
ATOM 4491 C CA . SER B 1 207 ? -8.566 -20.964 10.330 1.00 31.11 207 SER B CA 1
ATOM 4492 C C . SER B 1 207 ? -7.201 -21.581 10.581 1.00 31.33 207 SER B C 1
ATOM 4493 O O . SER B 1 207 ? -7.044 -22.802 10.544 1.00 30.61 207 SER B O 1
ATOM 4496 N N . ALA B 1 208 ? -6.221 -20.727 10.847 1.00 30.42 208 ALA B N 1
ATOM 4497 C CA . ALA B 1 208 ? -4.858 -21.176 11.085 1.00 30.42 208 ALA B CA 1
ATOM 4498 C C . ALA B 1 208 ? -4.750 -22.297 12.124 1.00 32.09 208 ALA B C 1
ATOM 4499 O O . ALA B 1 208 ? -4.150 -23.337 11.842 1.00 32.24 208 ALA B O 1
ATOM 4501 N N . THR B 1 209 ? -5.324 -22.104 13.313 1.00 32.13 209 THR B N 1
ATOM 4502 C CA . THR B 1 209 ? -5.256 -23.142 14.344 1.00 32.50 209 THR B CA 1
ATOM 4503 C C . THR B 1 209 ? -5.942 -24.418 13.845 1.00 31.69 209 THR B C 1
ATOM 4504 O O . THR B 1 209 ? -5.400 -25.519 13.963 1.00 31.09 209 THR B O 1
ATOM 4508 N N . ALA B 1 210 ? -7.133 -24.260 13.282 1.00 29.45 210 ALA B N 1
ATOM 4509 C CA . ALA B 1 210 ? -7.880 -25.394 12.766 1.00 27.71 210 ALA B CA 1
ATOM 4510 C C . ALA B 1 210 ? -7.053 -26.175 11.753 1.00 28.67 210 ALA B C 1
ATOM 4511 O O . ALA B 1 210 ? -7.112 -27.399 11.699 1.00 30.59 210 ALA B O 1
ATOM 4513 N N . LEU B 1 211 ? -6.270 -25.467 10.952 1.00 28.22 211 LEU B N 1
ATOM 4514 C CA . LEU B 1 211 ? -5.461 -26.117 9.935 1.00 27.38 211 LEU B CA 1
ATOM 4515 C C . LEU B 1 211 ? -4.144 -26.696 10.433 1.00 29.43 211 LEU B C 1
ATOM 4516 O O . LEU B 1 211 ? -3.815 -27.843 10.109 1.00 28.81 211 LEU B O 1
ATOM 4521 N N . TRP B 1 212 ? -3.391 -25.928 11.220 1.00 31.03 212 TRP B N 1
ATOM 4522 C CA . TRP B 1 212 ? -2.086 -26.406 11.690 1.00 32.36 212 TRP B CA 1
ATOM 4523 C C . TRP B 1 212 ? -1.916 -26.639 13.193 1.00 33.63 212 TRP B C 1
ATOM 4524 O O . TRP B 1 212 ? -0.809 -26.930 13.659 1.00 31.09 212 TRP B O 1
ATOM 4535 N N . HIS B 1 213 ? -3.008 -26.516 13.942 1.00 36.14 213 HIS B N 1
ATOM 4536 C CA . HIS B 1 213 ? -2.989 -26.743 15.382 1.00 40.12 213 HIS B CA 1
ATOM 4537 C C . HIS B 1 213 ? -4.315 -27.342 15.831 1.00 41.51 213 HIS B C 1
ATOM 4538 O O . HIS B 1 213 ? -4.947 -26.836 16.758 1.00 42.07 213 HIS B O 1
ATOM 4545 N N . PRO B 1 214 ? -4.757 -28.435 15.181 1.00 43.68 214 PRO B N 1
ATOM 4546 C CA . PRO B 1 214 ? -6.029 -29.072 15.552 1.00 45.10 214 PRO B CA 1
ATOM 4547 C C . PRO B 1 214 ? -6.026 -29.864 16.869 1.00 46.58 214 PRO B C 1
ATOM 4548 O O . PRO B 1 214 ? -7.031 -30.459 17.231 1.00 47.46 214 PRO B O 1
ATOM 4552 N N . ASP B 1 215 ? -4.908 -29.858 17.589 1.00 49.71 215 ASP B N 1
ATOM 4553 C CA . ASP B 1 215 ? -4.800 -30.584 18.864 1.00 51.98 215 ASP B CA 1
ATOM 4554 C C . ASP B 1 215 ? -5.247 -29.718 20.039 1.00 51.94 215 ASP B C 1
ATOM 4555 O O . ASP B 1 215 ? -5.429 -30.210 21.153 1.00 51.91 215 ASP B O 1
ATOM 4560 N N . VAL B 1 216 ? -5.405 -28.423 19.771 1.00 51.68 216 VAL B N 1
ATOM 4561 C CA . VAL B 1 216 ? -5.790 -27.424 20.765 1.00 49.49 216 VAL B CA 1
ATOM 4562 C C . VAL B 1 216 ? -7.071 -27.720 21.529 1.00 48.58 216 VAL B C 1
ATOM 4563 O O . VAL B 1 216 ? -8.093 -28.063 20.945 1.00 48.06 216 VAL B O 1
ATOM 4567 N N . PRO B 1 217 ? -7.030 -27.563 22.858 1.00 48.42 217 PRO B N 1
ATOM 4568 C CA . PRO B 1 217 ? -8.176 -27.805 23.742 1.00 48.37 217 PRO B CA 1
ATOM 4569 C C . PRO B 1 217 ? -9.364 -26.898 23.436 1.00 48.02 217 PRO B C 1
ATOM 4570 O O . PRO B 1 217 ? -9.287 -25.688 23.634 1.00 48.99 217 PRO B O 1
ATOM 4574 N N . GLY B 1 218 ? -10.458 -27.488 22.962 1.00 47.65 218 GLY B N 1
ATOM 4575 C CA . GLY B 1 218 ? -11.654 -26.724 22.638 1.00 47.26 218 GLY B CA 1
ATOM 4576 C C . GLY B 1 218 ? -12.702 -27.591 21.959 1.00 46.26 218 GLY B C 1
ATOM 4577 O O . GLY B 1 218 ? -12.393 -28.703 21.532 1.00 46.74 218 GLY B O 1
ATOM 4578 N N . ASN B 1 219 ? -13.935 -27.100 21.854 1.00 45.02 219 ASN B N 1
ATOM 4579 C CA . ASN B 1 219 ? -15.002 -27.866 21.216 1.00 44.13 219 ASN B CA 1
ATOM 4580 C C . ASN B 1 219 ? -15.780 -27.040 20.192 1.00 43.52 219 ASN B C 1
ATOM 4581 O O . ASN B 1 219 ? -16.949 -27.314 19.916 1.00 42.89 219 ASN B O 1
ATOM 4586 N N . MET B 1 220 ? -15.135 -26.022 19.633 1.00 42.16 220 MET B N 1
ATOM 4587 C CA . MET B 1 220 ? -15.783 -25.177 18.634 1.00 40.19 220 MET B CA 1
ATOM 4588 C C . MET B 1 220 ? -14.758 -24.265 17.964 1.00 36.88 220 MET B C 1
ATOM 4589 O O . MET B 1 220 ? -13.909 -23.681 18.638 1.00 36.56 220 MET B O 1
ATOM 4594 N N . ILE B 1 221 ? -14.837 -24.159 16.638 1.00 32.89 221 ILE B N 1
ATOM 4595 C CA . ILE B 1 221 ? -13.921 -23.316 15.886 1.00 30.29 221 ILE B CA 1
ATOM 4596 C C . ILE B 1 221 ? -14.622 -22.229 15.079 1.00 29.36 221 ILE B C 1
ATOM 4597 O O . ILE B 1 221 ? -15.686 -22.446 14.484 1.00 29.40 221 ILE B O 1
ATOM 4602 N N . ARG B 1 222 ? -14.018 -21.045 15.084 1.00 29.17 222 ARG B N 1
ATOM 4603 C CA . ARG B 1 222 ? -14.542 -19.902 14.341 1.00 28.36 222 ARG B CA 1
ATOM 4604 C C . ARG B 1 222 ? -13.799 -19.909 13.000 1.00 28.27 222 ARG B C 1
ATOM 4605 O O . ARG B 1 222 ? -12.755 -19.274 12.855 1.00 28.46 222 ARG B O 1
ATOM 4613 N N . TYR B 1 223 ? -14.332 -20.655 12.035 1.00 27.32 223 TYR B N 1
ATOM 4614 C CA . TYR B 1 223 ? -13.723 -20.780 10.712 1.00 27.48 223 TYR B CA 1
ATOM 4615 C C . TYR B 1 223 ? -13.943 -19.525 9.873 1.00 27.82 223 TYR B C 1
ATOM 4616 O O . TYR B 1 223 ? -15.073 -19.219 9.486 1.00 27.01 223 TYR B O 1
ATOM 4625 N N . GLY B 1 224 ? -12.850 -18.820 9.577 1.00 28.50 224 GLY B N 1
ATOM 4626 C CA . GLY B 1 224 ? -12.917 -17.595 8.804 1.00 25.83 224 GLY B CA 1
ATOM 4627 C C . GLY B 1 224 ? -12.469 -17.713 7.363 1.00 26.09 224 GLY B C 1
ATOM 4628 O O . GLY B 1 224 ? -13.133 -18.382 6.571 1.00 28.05 224 GLY B O 1
ATOM 4629 N N . VAL B 1 225 ? -11.346 -17.072 7.030 1.00 24.40 225 VAL B N 1
ATOM 4630 C CA . VAL B 1 225 ? -10.815 -17.050 5.666 1.00 24.07 225 VAL B CA 1
ATOM 4631 C C . VAL B 1 225 ? -10.798 -18.319 4.850 1.00 23.73 225 VAL B C 1
ATOM 4632 O O . VAL B 1 225 ? -11.113 -18.282 3.664 1.00 24.42 225 VAL B O 1
ATOM 4636 N N . ALA B 1 226 ? -10.382 -19.428 5.456 1.00 23.55 226 ALA B N 1
ATOM 4637 C CA . ALA B 1 226 ? -10.327 -20.701 4.745 1.00 24.46 226 ALA B CA 1
ATOM 4638 C C . ALA B 1 226 ? -11.646 -20.988 4.026 1.00 23.69 226 ALA B C 1
ATOM 4639 O O . ALA B 1 226 ? -11.659 -21.511 2.913 1.00 23.75 226 ALA B O 1
ATOM 4641 N N . MET B 1 227 ? -12.756 -20.630 4.653 1.00 23.38 227 MET B N 1
ATOM 4642 C CA . MET B 1 227 ? -14.056 -20.853 4.049 1.00 26.45 227 MET B CA 1
ATOM 4643 C C . MET B 1 227 ? -14.067 -20.340 2.628 1.00 26.69 227 MET B C 1
ATOM 4644 O O . MET B 1 227 ? -14.635 -20.963 1.741 1.00 28.46 227 MET B O 1
ATOM 4649 N N . TYR B 1 228 ? -13.412 -19.208 2.417 1.00 26.24 228 TYR B N 1
ATOM 4650 C CA . TYR B 1 228 ? -13.343 -18.564 1.107 1.00 24.97 228 TYR B CA 1
ATOM 4651 C C . TYR B 1 228 ? -12.289 -19.163 0.191 1.00 24.48 228 TYR B C 1
ATOM 4652 O O . TYR B 1 228 ? -12.031 -18.636 -0.884 1.00 25.15 228 TYR B O 1
ATOM 4661 N N . GLY B 1 229 ? -11.681 -20.265 0.625 1.00 26.24 229 GLY B N 1
ATOM 4662 C CA . GLY B 1 229 ? -10.662 -20.926 -0.176 1.00 25.98 229 GLY B CA 1
ATOM 4663 C C . GLY B 1 229 ? -9.348 -20.168 -0.227 1.00 26.90 229 GLY B C 1
ATOM 4664 O O . GLY B 1 229 ? -8.591 -20.293 -1.194 1.00 28.74 229 GLY B O 1
ATOM 4665 N N . LEU B 1 230 ? -9.073 -19.381 0.809 1.00 23.86 230 LEU B N 1
ATOM 4666 C CA . LEU B 1 230 ? -7.838 -18.613 0.874 1.00 22.01 230 LEU B CA 1
ATOM 4667 C C . LEU B 1 230 ? -6.959 -19.134 2.010 1.00 22.00 230 LEU B C 1
ATOM 4668 O O . LEU B 1 230 ? -7.447 -19.409 3.102 1.00 22.30 230 LEU B O 1
ATOM 4673 N N . ASN B 1 231 ? -5.661 -19.261 1.749 1.00 21.71 231 ASN B N 1
ATOM 4674 C CA . ASN B 1 231 ? -4.704 -19.740 2.744 1.00 21.15 231 ASN B CA 1
ATOM 4675 C C . ASN B 1 231 ? -4.489 -18.691 3.839 1.00 22.00 231 ASN B C 1
ATOM 4676 O O . ASN B 1 231 ? -3.944 -17.621 3.588 1.00 19.70 231 ASN B O 1
ATOM 4681 N N . PRO B 1 232 ? -4.887 -19.004 5.078 1.00 24.38 232 PRO B N 1
ATOM 4682 C CA . PRO B 1 232 ? -4.730 -18.061 6.193 1.00 25.24 232 PRO B CA 1
ATOM 4683 C C . PRO B 1 232 ? -3.290 -17.681 6.529 1.00 26.84 232 PRO B C 1
ATOM 4684 O O . PRO B 1 232 ? -3.053 -16.904 7.460 1.00 30.97 232 PRO B O 1
ATOM 4688 N N . SER B 1 233 ? -2.329 -18.221 5.786 1.00 24.48 233 SER B N 1
ATOM 4689 C CA . SER B 1 233 ? -0.924 -17.898 6.027 1.00 21.50 233 SER B CA 1
ATOM 4690 C C . SER B 1 233 ? -0.333 -17.233 4.785 1.00 21.32 233 SER B C 1
ATOM 4691 O O . SER B 1 233 ? 0.852 -16.901 4.742 1.00 17.78 233 SER B O 1
ATOM 4694 N N . GLY B 1 234 ? -1.177 -17.040 3.779 1.00 22.50 234 GLY B N 1
ATOM 4695 C CA . GLY B 1 234 ? -0.725 -16.433 2.543 1.00 26.81 234 GLY B CA 1
ATOM 4696 C C . GLY B 1 234 ? 0.074 -17.403 1.687 1.00 29.99 234 GLY B C 1
ATOM 4697 O O . GLY B 1 234 ? -0.447 -17.957 0.710 1.00 29.39 234 GLY B O 1
ATOM 4698 N N . ASN B 1 235 ? 1.333 -17.624 2.070 1.00 33.55 235 ASN B N 1
ATOM 4699 C CA . ASN B 1 235 ? 2.228 -18.513 1.332 1.00 36.41 235 ASN B CA 1
ATOM 4700 C C . ASN B 1 235 ? 3.171 -19.279 2.260 1.00 36.92 235 ASN B C 1
ATOM 4701 O O . ASN B 1 235 ? 3.903 -20.159 1.812 1.00 38.13 235 ASN B O 1
ATOM 4706 N N . LYS B 1 236 ? 3.160 -18.946 3.545 1.00 35.77 236 LYS B N 1
ATOM 4707 C CA . LYS B 1 236 ? 4.054 -19.596 4.497 1.00 36.18 236 LYS B CA 1
ATOM 4708 C C . LYS B 1 236 ? 3.835 -21.102 4.634 1.00 35.60 236 LYS B C 1
ATOM 4709 O O . LYS B 1 236 ? 4.775 -21.880 4.520 1.00 33.52 236 LYS B O 1
ATOM 4715 N N . LEU B 1 237 ? 2.599 -21.511 4.898 1.00 36.04 237 LEU B N 1
ATOM 4716 C CA . LEU B 1 237 ? 2.301 -22.929 5.083 1.00 34.80 237 LEU B CA 1
ATOM 4717 C C . LEU B 1 237 ? 1.268 -23.502 4.122 1.00 34.18 237 LEU B C 1
ATOM 4718 O O . LEU B 1 237 ? 0.408 -22.778 3.613 1.00 33.27 237 LEU B O 1
ATOM 4723 N N . ALA B 1 238 ? 1.364 -24.813 3.890 1.00 33.33 238 ALA B N 1
ATOM 4724 C CA . ALA B 1 238 ? 0.450 -25.517 2.994 1.00 33.28 238 ALA B CA 1
ATOM 4725 C C . ALA B 1 238 ? -0.740 -26.047 3.780 1.00 34.33 238 ALA B C 1
ATOM 4726 O O . ALA B 1 238 ? -0.582 -26.767 4.762 1.00 34.05 238 ALA B O 1
ATOM 4728 N N . PRO B 1 239 ? -1.957 -25.688 3.362 1.00 36.10 239 PRO B N 1
ATOM 4729 C CA . PRO B 1 239 ? -3.161 -26.150 4.061 1.00 37.45 239 PRO B CA 1
ATOM 4730 C C . PRO B 1 239 ? -3.175 -27.668 4.269 1.00 38.80 239 PRO B C 1
ATOM 4731 O O . PRO B 1 239 ? -2.502 -28.405 3.550 1.00 39.19 239 PRO B O 1
ATOM 4735 N N . SER B 1 240 ? -3.938 -28.127 5.255 1.00 40.42 240 SER B N 1
ATOM 4736 C CA . SER B 1 240 ? -4.030 -29.554 5.536 1.00 41.08 240 SER B CA 1
ATOM 4737 C C . SER B 1 240 ? -4.824 -30.258 4.455 1.00 41.06 240 SER B C 1
ATOM 4738 O O . SER B 1 240 ? -4.699 -31.466 4.294 1.00 43.88 240 SER B O 1
ATOM 4741 N N . TYR B 1 241 ? -5.650 -29.499 3.736 1.00 39.71 241 TYR B N 1
ATOM 4742 C CA . TYR B 1 241 ? -6.465 -30.022 2.638 1.00 37.07 241 TYR B CA 1
ATOM 4743 C C . TYR B 1 241 ? -6.603 -28.920 1.590 1.00 36.89 241 TYR B C 1
ATOM 4744 O O . TYR B 1 241 ? -6.371 -27.750 1.882 1.00 37.27 241 TYR B O 1
ATOM 4753 N N . ALA B 1 242 ? -6.980 -29.284 0.371 1.00 36.68 242 ALA B N 1
ATOM 4754 C CA . ALA B 1 242 ? -7.091 -28.302 -0.703 1.00 35.64 242 ALA B CA 1
ATOM 4755 C C . ALA B 1 242 ? -8.262 -27.323 -0.590 1.00 34.53 242 ALA B C 1
ATOM 4756 O O . ALA B 1 242 ? -9.423 -27.722 -0.637 1.00 35.66 242 ALA B O 1
ATOM 4758 N N . LEU B 1 243 ? -7.948 -26.037 -0.458 1.00 33.58 243 LEU B N 1
ATOM 4759 C CA . LEU B 1 243 ? -8.973 -25.005 -0.367 1.00 31.38 243 LEU B CA 1
ATOM 4760 C C . LEU B 1 243 ? -9.365 -24.619 -1.783 1.00 31.04 243 LEU B C 1
ATOM 4761 O O . LEU B 1 243 ? -8.511 -24.590 -2.670 1.00 32.40 243 LEU B O 1
ATOM 4766 N N . LYS B 1 244 ? -10.641 -24.325 -2.011 1.00 31.74 244 LYS B N 1
ATOM 4767 C CA . LYS B 1 244 ? -11.085 -23.943 -3.346 1.00 33.74 244 LYS B CA 1
ATOM 4768 C C . LYS B 1 244 ? -11.525 -22.481 -3.385 1.00 34.98 244 LYS B C 1
ATOM 4769 O O . LYS B 1 244 ? -12.594 -22.127 -2.887 1.00 35.60 244 LYS B O 1
ATOM 4775 N N . PRO B 1 245 ? -10.697 -21.606 -3.966 1.00 34.90 245 PRO B N 1
ATOM 4776 C CA . PRO B 1 245 ? -11.031 -20.180 -4.057 1.00 35.67 245 PRO B CA 1
ATOM 4777 C C . PRO B 1 245 ? -12.486 -19.962 -4.465 1.00 35.54 245 PRO B C 1
ATOM 4778 O O . PRO B 1 245 ? -13.013 -20.693 -5.299 1.00 36.47 245 PRO B O 1
ATOM 4782 N N . ALA B 1 246 ? -13.127 -18.957 -3.878 1.00 34.38 246 ALA B N 1
ATOM 4783 C CA . ALA B 1 246 ? -14.522 -18.671 -4.172 1.00 34.25 246 ALA B CA 1
ATOM 4784 C C . ALA B 1 246 ? -14.751 -17.251 -4.675 1.00 34.79 246 ALA B C 1
ATOM 4785 O O . ALA B 1 246 ? -15.889 -16.822 -4.829 1.00 35.23 246 ALA B O 1
ATOM 4787 N N . LEU B 1 247 ? -13.671 -16.525 -4.938 1.00 35.78 247 LEU B N 1
ATOM 4788 C CA . LEU B 1 247 ? -13.776 -15.151 -5.409 1.00 35.61 247 LEU B CA 1
ATOM 4789 C C . LEU B 1 247 ? -13.033 -14.972 -6.727 1.00 35.71 247 LEU B C 1
ATOM 4790 O O . LEU B 1 247 ? -11.885 -15.389 -6.863 1.00 36.62 247 LEU B O 1
ATOM 4795 N N . ARG B 1 248 ? -13.695 -14.351 -7.696 1.00 35.29 248 ARG B N 1
ATOM 4796 C CA . ARG B 1 248 ? -13.087 -14.077 -8.993 1.00 35.76 248 ARG B CA 1
ATOM 4797 C C . ARG B 1 248 ? -13.505 -12.673 -9.447 1.00 33.50 248 ARG B C 1
ATOM 4798 O O . ARG B 1 248 ? -14.672 -12.306 -9.374 1.00 34.87 248 ARG B O 1
ATOM 4806 N N . LEU B 1 249 ? -12.541 -11.878 -9.883 1.00 31.35 249 LEU B N 1
ATOM 4807 C CA . LEU B 1 249 ? -12.829 -10.524 -10.329 1.00 29.64 249 LEU B CA 1
ATOM 4808 C C . LEU B 1 249 ? -12.568 -10.412 -11.822 1.00 30.19 249 LEU B C 1
ATOM 4809 O O . LEU B 1 249 ? -11.496 -10.766 -12.303 1.00 31.19 249 LEU B O 1
ATOM 4814 N N . THR B 1 250 ? -13.549 -9.904 -12.553 1.00 29.61 250 THR B N 1
ATOM 4815 C CA . THR B 1 250 ? -13.423 -9.778 -13.993 1.00 29.16 250 THR B CA 1
ATOM 4816 C C . THR B 1 250 ? -13.927 -8.450 -14.541 1.00 27.83 250 THR B C 1
ATOM 4817 O O . THR B 1 250 ? -14.680 -7.734 -13.884 1.00 27.61 250 THR B O 1
ATOM 4821 N N . SER B 1 251 ? -13.514 -8.134 -15.761 1.00 26.81 251 SER B N 1
ATOM 4822 C CA . SER B 1 251 ? -13.939 -6.901 -16.404 1.00 26.95 251 SER B CA 1
ATOM 4823 C C . SER B 1 251 ? -13.944 -7.073 -17.928 1.00 26.94 251 SER B C 1
ATOM 4824 O O . SER B 1 251 ? -14.014 -8.193 -18.425 1.00 26.91 251 SER B O 1
ATOM 4827 N N . GLU B 1 252 ? -13.855 -5.979 -18.671 1.00 28.27 252 GLU B N 1
ATOM 4828 C CA . GLU B 1 252 ? -13.893 -6.082 -20.122 1.00 29.54 252 GLU B CA 1
ATOM 4829 C C . GLU B 1 252 ? -13.307 -4.860 -20.840 1.00 29.44 252 GLU B C 1
ATOM 4830 O O . GLU B 1 252 ? -13.576 -3.725 -20.469 1.00 29.36 252 GLU B O 1
ATOM 4836 N N . LEU B 1 253 ? -12.484 -5.093 -21.857 1.00 30.05 253 LEU B N 1
ATOM 4837 C CA . LEU B 1 253 ? -11.875 -3.990 -22.596 1.00 31.93 253 LEU B CA 1
ATOM 4838 C C . LEU B 1 253 ? -12.933 -3.042 -23.186 1.00 32.21 253 LEU B C 1
ATOM 4839 O O . LEU B 1 253 ? -13.730 -3.448 -24.025 1.00 31.85 253 LEU B O 1
ATOM 4844 N N . ILE B 1 254 ? -12.948 -1.782 -22.759 1.00 31.76 254 ILE B N 1
ATOM 4845 C CA . ILE B 1 254 ? -13.926 -0.849 -23.297 1.00 32.14 254 ILE B CA 1
ATOM 4846 C C . ILE B 1 254 ? -13.292 0.112 -24.281 1.00 32.68 254 ILE B C 1
ATOM 4847 O O . ILE B 1 254 ? -13.938 1.042 -24.764 1.00 34.37 254 ILE B O 1
ATOM 4852 N N . HIS B 1 255 ? -12.019 -0.109 -24.578 1.00 32.85 255 HIS B N 1
ATOM 4853 C CA . HIS B 1 255 ? -11.313 0.721 -25.549 1.00 33.14 255 HIS B CA 1
ATOM 4854 C C . HIS B 1 255 ? -9.999 0.073 -25.940 1.00 30.56 255 HIS B C 1
ATOM 4855 O O . HIS B 1 255 ? -9.315 -0.513 -25.108 1.00 31.11 255 HIS B O 1
ATOM 4862 N N . VAL B 1 256 ? -9.648 0.181 -27.211 1.00 28.18 256 VAL B N 1
ATOM 4863 C CA . VAL B 1 256 ? -8.407 -0.393 -27.703 1.00 27.33 256 VAL B CA 1
ATOM 4864 C C . VAL B 1 256 ? -7.842 0.523 -28.771 1.00 28.33 256 VAL B C 1
ATOM 4865 O O . VAL B 1 256 ? -8.566 1.017 -29.627 1.00 30.58 256 VAL B O 1
ATOM 4869 N N . LYS B 1 257 ? -6.544 0.749 -28.721 1.00 29.01 257 LYS B N 1
ATOM 4870 C CA . LYS B 1 257 ? -5.906 1.610 -29.686 1.00 30.11 257 LYS B CA 1
ATOM 4871 C C . LYS B 1 257 ? -4.445 1.226 -29.770 1.00 31.26 257 LYS B C 1
ATOM 4872 O O . LYS B 1 257 ? -3.965 0.404 -28.989 1.00 31.41 257 LYS B O 1
ATOM 4878 N N . ARG B 1 258 ? -3.740 1.819 -30.723 1.00 31.17 258 ARG B N 1
ATOM 4879 C CA . ARG B 1 258 ? -2.323 1.553 -30.872 1.00 32.81 258 ARG B CA 1
ATOM 4880 C C . ARG B 1 258 ? -1.595 2.886 -30.679 1.00 34.07 258 ARG B C 1
ATOM 4881 O O . ARG B 1 258 ? -1.974 3.900 -31.275 1.00 33.04 258 ARG B O 1
ATOM 4889 N N . LEU B 1 259 ? -0.568 2.886 -29.832 1.00 33.79 259 LEU B N 1
ATOM 4890 C CA . LEU B 1 259 ? 0.206 4.095 -29.573 1.00 36.14 259 LEU B CA 1
ATOM 4891 C C . LEU B 1 259 ? 1.605 4.037 -30.174 1.00 36.72 259 LEU B C 1
ATOM 4892 O O . LEU B 1 259 ? 2.259 2.993 -30.138 1.00 38.42 259 LEU B O 1
ATOM 4897 N N . ALA B 1 260 ? 2.063 5.158 -30.724 1.00 34.97 260 ALA B N 1
ATOM 4898 C CA . ALA B 1 260 ? 3.395 5.221 -31.315 1.00 36.22 260 ALA B CA 1
ATOM 4899 C C . ALA B 1 260 ? 4.454 5.167 -30.224 1.00 36.14 260 ALA B C 1
ATOM 4900 O O . ALA B 1 260 ? 4.144 5.215 -29.037 1.00 36.71 260 ALA B O 1
ATOM 4902 N N . ALA B 1 261 ? 5.710 5.065 -30.629 1.00 37.48 261 ALA B N 1
ATOM 4903 C CA . ALA B 1 261 ? 6.798 5.027 -29.663 1.00 37.01 261 ALA B CA 1
ATOM 4904 C C . ALA B 1 261 ? 6.945 6.407 -29.021 1.00 36.76 261 ALA B C 1
ATOM 4905 O O . ALA B 1 261 ? 6.513 7.414 -29.582 1.00 35.91 261 ALA B O 1
ATOM 4907 N N . GLY B 1 262 ? 7.548 6.442 -27.838 1.00 37.12 262 GLY B N 1
ATOM 4908 C CA . GLY B 1 262 ? 7.745 7.699 -27.141 1.00 37.29 262 GLY B CA 1
ATOM 4909 C C . GLY B 1 262 ? 6.463 8.442 -26.838 1.00 37.15 262 GLY B C 1
ATOM 4910 O O . GLY B 1 262 ? 6.446 9.663 -26.847 1.00 37.97 262 GLY B O 1
ATOM 4911 N N . GLU B 1 263 ? 5.395 7.702 -26.565 1.00 38.48 263 GLU B N 1
ATOM 4912 C CA . GLU B 1 263 ? 4.083 8.267 -26.256 1.00 39.13 263 GLU B CA 1
ATOM 4913 C C . GLU B 1 263 ? 3.781 7.886 -24.802 1.00 39.11 263 GLU B C 1
ATOM 4914 O O . GLU B 1 263 ? 3.998 6.735 -24.401 1.00 40.55 263 GLU B O 1
ATOM 4920 N N . GLY B 1 264 ? 3.284 8.840 -24.018 1.00 37.87 264 GLY B N 1
ATOM 4921 C CA . GLY B 1 264 ? 3.003 8.567 -22.620 1.00 34.99 264 GLY B CA 1
ATOM 4922 C C . GLY B 1 264 ? 1.552 8.293 -22.280 1.00 34.27 264 GLY B C 1
ATOM 4923 O O . GLY B 1 264 ? 0.647 8.734 -22.986 1.00 35.44 264 GLY B O 1
ATOM 4924 N N . ILE B 1 265 ? 1.327 7.558 -21.192 1.00 32.67 265 ILE B N 1
ATOM 4925 C CA . ILE B 1 265 ? -0.031 7.238 -20.763 1.00 31.18 265 ILE B CA 1
ATOM 4926 C C . ILE B 1 265 ? -0.182 7.356 -19.245 1.00 29.25 265 ILE B C 1
ATOM 4927 O O . ILE B 1 265 ? 0.783 7.187 -18.512 1.00 26.61 265 ILE B O 1
ATOM 4932 N N . GLY B 1 266 ? -1.397 7.656 -18.792 1.00 28.32 266 GLY B N 1
ATOM 4933 C CA . GLY B 1 266 ? -1.664 7.798 -17.371 1.00 27.91 266 GLY B CA 1
ATOM 4934 C C . GLY B 1 266 ? -1.128 9.078 -16.742 1.00 29.77 266 GLY B C 1
ATOM 4935 O O . GLY B 1 266 ? -0.277 9.761 -17.314 1.00 29.85 266 GLY B O 1
ATOM 4936 N N . TYR B 1 267 ? -1.636 9.398 -15.553 1.00 28.38 267 TYR B N 1
ATOM 4937 C CA . TYR B 1 267 ? -1.221 10.581 -14.807 1.00 27.07 267 TYR B CA 1
ATOM 4938 C C . TYR B 1 267 ? 0.267 10.580 -14.507 1.00 29.06 267 TYR B C 1
ATOM 4939 O O . TYR B 1 267 ? 0.834 9.536 -14.181 1.00 29.93 267 TYR B O 1
ATOM 4948 N N . GLY B 1 268 ? 0.879 11.762 -14.597 1.00 28.68 268 GLY B N 1
ATOM 4949 C CA . GLY B 1 268 ? 2.293 11.911 -14.315 1.00 28.45 268 GLY B CA 1
ATOM 4950 C C . GLY B 1 268 ? 3.183 11.383 -15.415 1.00 30.83 268 GLY B C 1
ATOM 4951 O O . GLY B 1 268 ? 4.405 11.484 -15.332 1.00 31.31 268 GLY B O 1
ATOM 4952 N N . GLU B 1 269 ? 2.576 10.831 -16.458 1.00 32.71 269 GLU B N 1
ATOM 4953 C CA . GLU B 1 269 ? 3.340 10.266 -17.561 1.00 34.76 269 GLU B CA 1
ATOM 4954 C C . GLU B 1 269 ? 4.454 9.396 -16.984 1.00 34.16 269 GLU B C 1
ATOM 4955 O O . GLU B 1 269 ? 5.619 9.549 -17.346 1.00 35.00 269 GLU B O 1
ATOM 4961 N N . THR B 1 270 ? 4.100 8.490 -16.076 1.00 33.80 270 THR B N 1
ATOM 4962 C CA . THR B 1 270 ? 5.103 7.620 -15.458 1.00 33.29 270 THR B CA 1
ATOM 4963 C C . THR B 1 270 ? 5.510 6.506 -16.400 1.00 33.16 270 THR B C 1
ATOM 4964 O O . THR B 1 270 ? 6.450 5.763 -16.128 1.00 33.39 270 THR B O 1
ATOM 4968 N N . TYR B 1 271 ? 4.793 6.392 -17.509 1.00 33.23 271 TYR B N 1
ATOM 4969 C CA . TYR B 1 271 ? 5.071 5.353 -18.482 1.00 33.87 271 TYR B CA 1
ATOM 4970 C C . TYR B 1 271 ? 5.150 5.904 -19.907 1.00 33.98 271 TYR B C 1
ATOM 4971 O O . TYR B 1 271 ? 4.370 6.772 -20.294 1.00 33.72 271 TYR B O 1
ATOM 4980 N N . VAL B 1 272 ? 6.104 5.397 -20.676 1.00 34.06 272 VAL B N 1
ATOM 4981 C CA . VAL B 1 272 ? 6.277 5.807 -22.060 1.00 36.09 272 VAL B CA 1
ATOM 4982 C C . VAL B 1 272 ? 6.575 4.577 -22.911 1.00 37.25 272 VAL B C 1
ATOM 4983 O O . VAL B 1 272 ? 7.420 3.744 -22.562 1.00 37.27 272 VAL B O 1
ATOM 4987 N N . THR B 1 273 ? 5.855 4.456 -24.019 1.00 39.46 273 THR B N 1
ATOM 4988 C CA . THR B 1 273 ? 6.043 3.334 -24.918 1.00 41.46 273 THR B CA 1
ATOM 4989 C C . THR B 1 273 ? 7.453 3.361 -25.515 1.00 42.86 273 THR B C 1
ATOM 4990 O O . THR B 1 273 ? 7.934 4.414 -25.943 1.00 41.75 273 THR B O 1
ATOM 4994 N N . GLU B 1 274 ? 8.113 2.203 -25.523 1.00 44.98 274 GLU B N 1
ATOM 4995 C CA . GLU B 1 274 ? 9.467 2.078 -26.069 1.00 48.81 274 GLU B CA 1
ATOM 4996 C C . GLU B 1 274 ? 9.382 1.850 -27.584 1.00 49.43 274 GLU B C 1
ATOM 4997 O O . GLU B 1 274 ? 10.371 2.003 -28.310 1.00 50.30 274 GLU B O 1
ATOM 5003 N N . ALA B 1 275 ? 8.195 1.482 -28.051 1.00 49.45 275 ALA B N 1
ATOM 5004 C CA . ALA B 1 275 ? 7.980 0.991 -29.405 1.00 49.00 275 ALA B CA 1
ATOM 5005 C C . ALA B 1 275 ? 6.512 1.219 -29.714 1.00 49.26 275 ALA B C 1
ATOM 5006 O O . ALA B 1 275 ? 5.889 2.106 -29.143 1.00 50.15 275 ALA B O 1
ATOM 5008 N N . GLU B 1 276 ? 5.953 0.440 -30.629 1.00 47.91 276 GLU B N 1
ATOM 5009 C CA . GLU B 1 276 ? 4.555 0.634 -30.960 1.00 47.17 276 GLU B CA 1
ATOM 5010 C C . GLU B 1 276 ? 3.760 -0.498 -30.337 1.00 46.25 276 GLU B C 1
ATOM 5011 O O . GLU B 1 276 ? 4.014 -1.675 -30.611 1.00 45.74 276 GLU B O 1
ATOM 5017 N N . GLU B 1 277 ? 2.804 -0.145 -29.487 1.00 45.02 277 GLU B N 1
ATOM 5018 C CA . GLU B 1 277 ? 2.024 -1.149 -28.787 1.00 43.83 277 GLU B CA 1
ATOM 5019 C C . GLU B 1 277 ? 0.538 -0.876 -28.736 1.00 42.69 277 GLU B C 1
ATOM 5020 O O . GLU B 1 277 ? 0.092 0.255 -28.897 1.00 41.78 277 GLU B O 1
ATOM 5026 N N . TRP B 1 278 ? -0.226 -1.939 -28.523 1.00 41.15 278 TRP B N 1
ATOM 5027 C CA . TRP B 1 278 ? -1.666 -1.839 -28.423 1.00 39.58 278 TRP B CA 1
ATOM 5028 C C . TRP B 1 278 ? -2.025 -1.645 -26.955 1.00 36.79 278 TRP B C 1
ATOM 5029 O O . TRP B 1 278 ? -1.688 -2.473 -26.109 1.00 36.71 278 TRP B O 1
ATOM 5040 N N . ILE B 1 279 ? -2.699 -0.537 -26.659 1.00 33.98 279 ILE B N 1
ATOM 5041 C CA . ILE B 1 279 ? -3.102 -0.212 -25.294 1.00 30.33 279 ILE B CA 1
ATOM 5042 C C . ILE B 1 279 ? -4.593 -0.388 -25.099 1.00 27.82 279 ILE B C 1
ATOM 5043 O O . ILE B 1 279 ? -5.377 0.148 -25.869 1.00 29.70 279 ILE B O 1
ATOM 5048 N N . GLY B 1 280 ? -4.986 -1.122 -24.064 1.00 25.01 280 GLY B N 1
ATOM 5049 C CA . GLY B 1 280 ? -6.405 -1.319 -23.811 1.00 23.82 280 GLY B CA 1
ATOM 5050 C C . GLY B 1 280 ? -6.854 -0.638 -22.531 1.00 23.93 280 GLY B C 1
ATOM 5051 O O . GLY B 1 280 ? -6.073 -0.518 -21.585 1.00 23.56 280 GLY B O 1
ATOM 5052 N N . THR B 1 281 ? -8.100 -0.179 -22.491 1.00 22.52 281 THR B N 1
ATOM 5053 C CA . THR B 1 281 ? -8.624 0.467 -21.293 1.00 21.90 281 THR B CA 1
ATOM 5054 C C . THR B 1 281 ? -9.623 -0.444 -20.579 1.00 23.16 281 THR B C 1
ATOM 5055 O O . THR B 1 281 ? -10.424 -1.117 -21.220 1.00 22.26 281 THR B O 1
ATOM 5059 N N . VAL B 1 282 ? -9.570 -0.471 -19.251 1.00 23.90 282 VAL B N 1
ATOM 5060 C CA . VAL B 1 282 ? -10.474 -1.312 -18.479 1.00 22.87 282 VAL B CA 1
ATOM 5061 C C . VAL B 1 282 ? -11.254 -0.527 -17.410 1.00 24.63 282 VAL B C 1
ATOM 5062 O O . VAL B 1 282 ? -10.667 0.193 -16.594 1.00 26.49 282 VAL B O 1
ATOM 5066 N N . PRO B 1 283 ? -12.595 -0.669 -17.394 1.00 23.33 283 PRO B N 1
ATOM 5067 C CA . PRO B 1 283 ? -13.420 0.046 -16.419 1.00 19.17 283 PRO B CA 1
ATOM 5068 C C . PRO B 1 283 ? -13.318 -0.430 -14.987 1.00 18.27 283 PRO B C 1
ATOM 5069 O O . PRO B 1 283 ? -14.261 -0.991 -14.450 1.00 19.47 283 PRO B O 1
ATOM 5073 N N . ILE B 1 284 ? -12.162 -0.217 -14.377 1.00 16.89 284 ILE B N 1
ATOM 5074 C CA . ILE B 1 284 ? -11.954 -0.567 -12.976 1.00 16.20 284 ILE B CA 1
ATOM 5075 C C . ILE B 1 284 ? -10.769 0.235 -12.457 1.00 18.23 284 ILE B C 1
ATOM 5076 O O . ILE B 1 284 ? -9.693 0.222 -13.052 1.00 21.05 284 ILE B O 1
ATOM 5081 N N . GLY B 1 285 ? -10.981 0.961 -11.368 1.00 18.26 285 GLY B N 1
ATOM 5082 C CA . GLY B 1 285 ? -9.915 1.769 -10.804 1.00 18.60 285 GLY B CA 1
ATOM 5083 C C . GLY B 1 285 ? -9.767 1.606 -9.306 1.00 19.44 285 GLY B C 1
ATOM 5084 O O . GLY B 1 285 ? -10.393 0.736 -8.701 1.00 19.48 285 GLY B O 1
ATOM 5085 N N . TYR B 1 286 ? -8.968 2.469 -8.687 1.00 20.60 286 TYR B N 1
ATOM 5086 C CA . TYR B 1 286 ? -8.727 2.341 -7.258 1.00 17.77 286 TYR B CA 1
ATOM 5087 C C . TYR B 1 286 ? -9.930 2.627 -6.360 1.00 18.74 286 TYR B C 1
ATOM 5088 O O . TYR B 1 286 ? -9.914 2.284 -5.169 1.00 18.82 286 TYR B O 1
ATOM 5097 N N . ALA B 1 287 ? -10.978 3.227 -6.924 1.00 17.71 287 ALA B N 1
ATOM 5098 C CA . ALA B 1 287 ? -12.173 3.519 -6.146 1.00 17.05 287 ALA B CA 1
ATOM 5099 C C . ALA B 1 287 ? -12.998 2.246 -6.046 1.00 18.72 287 ALA B C 1
ATOM 5100 O O . ALA B 1 287 ? -13.986 2.186 -5.314 1.00 19.72 287 ALA B O 1
ATOM 5102 N N . ASP B 1 288 ? -12.593 1.227 -6.799 1.00 20.20 288 ASP B N 1
ATOM 5103 C CA . ASP B 1 288 ? -13.281 -0.062 -6.771 1.00 21.60 288 ASP B CA 1
ATOM 5104 C C . ASP B 1 288 ? -12.511 -1.012 -5.882 1.00 22.44 288 ASP B C 1
ATOM 5105 O O . ASP B 1 288 ? -13.014 -2.068 -5.526 1.00 25.26 288 ASP B O 1
ATOM 5110 N N . GLY B 1 289 ? -11.290 -0.627 -5.520 1.00 21.49 289 GLY B N 1
ATOM 5111 C CA . GLY B 1 289 ? -10.466 -1.470 -4.676 1.00 19.20 289 GLY B CA 1
ATOM 5112 C C . GLY B 1 289 ? -9.182 -1.863 -5.373 1.00 19.87 289 GLY B C 1
ATOM 5113 O O . GLY B 1 289 ? -8.232 -2.281 -4.730 1.00 23.78 289 GLY B O 1
ATOM 5114 N N . TRP B 1 290 ? -9.160 -1.721 -6.693 1.00 20.23 290 TRP B N 1
ATOM 5115 C CA . TRP B 1 290 ? -8.003 -2.056 -7.527 1.00 20.27 290 TRP B CA 1
ATOM 5116 C C . TRP B 1 290 ? -7.064 -0.865 -7.381 1.00 19.69 290 TRP B C 1
ATOM 5117 O O . TRP B 1 290 ? -7.119 0.081 -8.171 1.00 19.60 290 TRP B O 1
ATOM 5128 N N . LEU B 1 291 ? -6.200 -0.942 -6.366 1.00 18.95 291 LEU B N 1
ATOM 5129 C CA . LEU B 1 291 ? -5.264 0.120 -5.974 1.00 17.94 291 LEU B CA 1
ATOM 5130 C C . LEU B 1 291 ? -4.044 0.454 -6.830 1.00 19.58 291 LEU B C 1
ATOM 5131 O O . LEU B 1 291 ? -3.409 -0.428 -7.414 1.00 22.54 291 LEU B O 1
ATOM 5136 N N . ARG B 1 292 ? -3.701 1.741 -6.846 1.00 16.96 292 ARG B N 1
ATOM 5137 C CA . ARG B 1 292 ? -2.582 2.283 -7.617 1.00 17.61 292 ARG B CA 1
ATOM 5138 C C . ARG B 1 292 ? -1.279 1.507 -7.593 1.00 18.66 292 ARG B C 1
ATOM 5139 O O . ARG B 1 292 ? -0.478 1.612 -8.523 1.00 19.98 292 ARG B O 1
ATOM 5147 N N . HIS B 1 293 ? -1.040 0.733 -6.544 1.00 17.84 293 HIS B N 1
ATOM 5148 C CA . HIS B 1 293 ? 0.205 -0.003 -6.487 1.00 16.81 293 HIS B CA 1
ATOM 5149 C C . HIS B 1 293 ? 0.190 -1.300 -7.276 1.00 17.65 293 HIS B C 1
ATOM 5150 O O . HIS B 1 293 ? 1.192 -2.026 -7.338 1.00 18.89 293 HIS B O 1
ATOM 5157 N N . LEU B 1 294 ? -0.950 -1.588 -7.887 1.00 18.32 294 LEU B N 1
ATOM 5158 C CA . LEU B 1 294 ? -1.071 -2.784 -8.709 1.00 18.10 294 LEU B CA 1
ATOM 5159 C C . LEU B 1 294 ? -0.507 -2.457 -10.092 1.00 18.25 294 LEU B C 1
ATOM 5160 O O . LEU B 1 294 ? -0.459 -3.302 -10.974 1.00 19.12 294 LEU B O 1
ATOM 5165 N N . GLN B 1 295 ? -0.072 -1.217 -10.262 1.00 20.23 295 GLN B N 1
ATOM 5166 C CA . GLN B 1 295 ? 0.492 -0.770 -11.525 1.00 20.52 295 GLN B CA 1
ATOM 5167 C C . GLN B 1 295 ? 1.371 -1.829 -12.199 1.00 22.21 295 GLN B C 1
ATOM 5168 O O . GLN B 1 295 ? 1.057 -2.282 -13.294 1.00 25.17 295 GLN B O 1
ATOM 5174 N N . GLY B 1 296 ? 2.458 -2.254 -11.578 1.00 20.83 296 GLY B N 1
ATOM 5175 C CA . GLY B 1 296 ? 3.268 -3.263 -12.258 1.00 22.58 296 GLY B CA 1
ATOM 5176 C C . GLY B 1 296 ? 2.572 -4.568 -12.672 1.00 22.93 296 GLY B C 1
ATOM 5177 O O . GLY B 1 296 ? 2.930 -5.194 -13.665 1.00 22.23 296 GLY B O 1
ATOM 5178 N N . PHE B 1 297 ? 1.570 -4.964 -11.900 1.00 22.13 297 PHE B N 1
ATOM 5179 C CA . PHE B 1 297 ? 0.804 -6.191 -12.082 1.00 23.11 297 PHE B CA 1
ATOM 5180 C C . PHE B 1 297 ? 0.367 -6.558 -13.509 1.00 23.76 297 PHE B C 1
ATOM 5181 O O . PHE B 1 297 ? 0.282 -5.692 -14.381 1.00 24.36 297 PHE B O 1
ATOM 5189 N N . THR B 1 298 ? 0.088 -7.849 -13.732 1.00 21.83 298 THR B N 1
ATOM 5190 C CA . THR B 1 298 ? -0.381 -8.330 -15.037 1.00 21.71 298 THR B CA 1
ATOM 5191 C C . THR B 1 298 ? -1.719 -9.063 -14.930 1.00 21.94 298 THR B C 1
ATOM 5192 O O . THR B 1 298 ? -1.869 -9.961 -14.094 1.00 21.12 298 THR B O 1
ATOM 5196 N N . VAL B 1 299 ? -2.682 -8.678 -15.774 1.00 22.37 299 VAL B N 1
ATOM 5197 C CA . VAL B 1 299 ? -4.002 -9.309 -15.801 1.00 21.73 299 VAL B CA 1
ATOM 5198 C C . VAL B 1 299 ? -4.108 -10.174 -17.048 1.00 23.53 299 VAL B C 1
ATOM 5199 O O . VAL B 1 299 ? -3.212 -10.163 -17.894 1.00 22.44 299 VAL B O 1
ATOM 5203 N N . LEU B 1 300 ? -5.213 -10.901 -17.171 1.00 25.21 300 LEU B N 1
ATOM 5204 C CA . LEU B 1 300 ? -5.409 -11.813 -18.297 1.00 26.06 300 LEU B CA 1
ATOM 5205 C C . LEU B 1 300 ? -6.439 -11.400 -19.362 1.00 26.17 300 LEU B C 1
ATOM 5206 O O . LEU B 1 300 ? -7.493 -10.837 -19.063 1.00 24.42 300 LEU B O 1
ATOM 5211 N N . VAL B 1 301 ? -6.114 -11.697 -20.610 1.00 27.03 301 VAL B N 1
ATOM 5212 C CA . VAL B 1 301 ? -6.997 -11.428 -21.738 1.00 30.22 301 VAL B CA 1
ATOM 5213 C C . VAL B 1 301 ? -6.670 -12.496 -22.787 1.00 31.47 301 VAL B C 1
ATOM 5214 O O . VAL B 1 301 ? -5.527 -12.612 -23.257 1.00 29.60 301 VAL B O 1
ATOM 5218 N N . ASN B 1 302 ? -7.677 -13.296 -23.125 1.00 31.62 302 ASN B N 1
ATOM 5219 C CA . ASN B 1 302 ? -7.491 -14.367 -24.089 1.00 31.59 302 ASN B CA 1
ATOM 5220 C C . ASN B 1 302 ? -6.347 -15.289 -23.682 1.00 30.59 302 ASN B C 1
ATOM 5221 O O . ASN B 1 302 ? -5.618 -15.788 -24.526 1.00 31.78 302 ASN B O 1
ATOM 5226 N N . GLY B 1 303 ? -6.184 -15.498 -22.380 1.00 30.53 303 GLY B N 1
ATOM 5227 C CA . GLY B 1 303 ? -5.135 -16.377 -21.886 1.00 31.09 303 GLY B CA 1
ATOM 5228 C C . GLY B 1 303 ? -3.721 -15.822 -21.791 1.00 32.61 303 GLY B C 1
ATOM 5229 O O . GLY B 1 303 ? -2.824 -16.496 -21.283 1.00 32.80 303 GLY B O 1
ATOM 5230 N N . LYS B 1 304 ? -3.512 -14.605 -22.278 1.00 32.69 304 LYS B N 1
ATOM 5231 C CA . LYS B 1 304 ? -2.190 -13.994 -22.231 1.00 32.30 304 LYS B CA 1
ATOM 5232 C C . LYS B 1 304 ? -2.107 -12.902 -21.168 1.00 30.81 304 LYS B C 1
ATOM 5233 O O . LYS B 1 304 ? -3.043 -12.125 -20.988 1.00 32.71 304 LYS B O 1
ATOM 5239 N N . ARG B 1 305 ? -0.981 -12.843 -20.468 1.00 28.08 305 ARG B N 1
ATOM 5240 C CA . ARG B 1 305 ? -0.795 -11.846 -19.425 1.00 25.75 305 ARG B CA 1
ATOM 5241 C C . ARG B 1 305 ? -0.490 -10.471 -20.023 1.00 25.20 305 ARG B C 1
ATOM 5242 O O . ARG B 1 305 ? 0.325 -10.357 -20.938 1.00 26.22 305 ARG B O 1
ATOM 5250 N N . CYS B 1 306 ? -1.149 -9.436 -19.502 1.00 25.20 306 CYS B N 1
ATOM 5251 C CA . CYS B 1 306 ? -0.988 -8.057 -19.980 1.00 25.82 306 CYS B CA 1
ATOM 5252 C C . CYS B 1 306 ? -0.642 -7.078 -18.864 1.00 24.47 306 CYS B C 1
ATOM 5253 O O . CYS B 1 306 ? -1.411 -6.913 -17.923 1.00 24.81 306 CYS B O 1
ATOM 5256 N N . GLU B 1 307 ? 0.496 -6.402 -18.986 1.00 24.60 307 GLU B N 1
ATOM 5257 C CA . GLU B 1 307 ? 0.945 -5.462 -17.952 1.00 25.26 307 GLU B CA 1
ATOM 5258 C C . GLU B 1 307 ? 0.115 -4.175 -17.810 1.00 23.79 307 GLU B C 1
ATOM 5259 O O . GLU B 1 307 ? -0.229 -3.545 -18.800 1.00 23.56 307 GLU B O 1
ATOM 5265 N N . ILE B 1 308 ? -0.196 -3.786 -16.575 1.00 22.94 308 ILE B N 1
ATOM 5266 C CA . ILE B 1 308 ? -0.952 -2.553 -16.333 1.00 22.18 308 ILE B CA 1
ATOM 5267 C C . ILE B 1 308 ? 0.046 -1.410 -16.418 1.00 20.46 308 ILE B C 1
ATOM 5268 O O . ILE B 1 308 ? 0.813 -1.182 -15.498 1.00 19.71 308 ILE B O 1
ATOM 5273 N N . VAL B 1 309 ? 0.050 -0.696 -17.529 1.00 19.18 309 VAL B N 1
ATOM 5274 C CA . VAL B 1 309 ? 1.004 0.384 -17.688 1.00 18.73 309 VAL B CA 1
ATOM 5275 C C . VAL B 1 309 ? 0.425 1.727 -17.296 1.00 20.31 309 VAL B C 1
ATOM 5276 O O . VAL B 1 309 ? -0.775 1.950 -17.410 1.00 20.72 309 VAL B O 1
ATOM 5280 N N . GLY B 1 310 ? 1.290 2.624 -16.837 1.00 21.39 310 GLY B N 1
ATOM 5281 C CA . GLY B 1 310 ? 0.836 3.940 -16.423 1.00 22.29 310 GLY B CA 1
ATOM 5282 C C . GLY B 1 310 ? 0.032 3.847 -15.136 1.00 22.82 310 GLY B C 1
ATOM 5283 O O . GLY B 1 310 ? -0.448 2.773 -14.747 1.00 21.35 310 GLY B O 1
ATOM 5284 N N . ARG B 1 311 ? -0.107 4.990 -14.479 1.00 21.88 311 ARG B N 1
ATOM 5285 C CA . ARG B 1 311 ? -0.838 5.107 -13.227 1.00 21.80 311 ARG B CA 1
ATOM 5286 C C . ARG B 1 311 ? -2.275 4.612 -13.304 1.00 21.79 311 ARG B C 1
ATOM 5287 O O . ARG B 1 311 ? -3.007 4.926 -14.239 1.00 21.92 311 ARG B O 1
ATOM 5295 N N . VAL B 1 312 ? -2.678 3.844 -12.303 1.00 21.86 312 VAL B N 1
ATOM 5296 C CA . VAL B 1 312 ? -4.042 3.346 -12.243 1.00 22.60 312 VAL B CA 1
ATOM 5297 C C . VAL B 1 312 ? -4.944 4.531 -11.890 1.00 23.86 312 VAL B C 1
ATOM 5298 O O . VAL B 1 312 ? -4.696 5.252 -10.928 1.00 25.05 312 VAL B O 1
ATOM 5302 N N . CYS B 1 313 ? -5.986 4.739 -12.680 1.00 25.89 313 CYS B N 1
ATOM 5303 C CA . CYS B 1 313 ? -6.927 5.833 -12.441 1.00 27.80 313 CYS B CA 1
ATOM 5304 C C . CYS B 1 313 ? -8.004 5.423 -11.431 1.00 29.33 313 CYS B C 1
ATOM 5305 O O . CYS B 1 313 ? -8.127 4.243 -11.063 1.00 28.48 313 CYS B O 1
ATOM 5308 N N . MET B 1 314 ? -8.785 6.408 -10.993 1.00 30.56 314 MET B N 1
ATOM 5309 C CA . MET B 1 314 ? -9.861 6.185 -10.029 1.00 30.87 314 MET B CA 1
ATOM 5310 C C . MET B 1 314 ? -10.889 5.178 -10.555 1.00 31.55 314 MET B C 1
ATOM 5311 O O . MET B 1 314 ? -11.325 4.282 -9.831 1.00 29.95 314 MET B O 1
ATOM 5316 N N . ASP B 1 315 ? -11.253 5.328 -11.826 1.00 32.71 315 ASP B N 1
ATOM 5317 C CA . ASP B 1 315 ? -12.257 4.476 -12.440 1.00 34.71 315 ASP B CA 1
ATOM 5318 C C . ASP B 1 315 ? -11.772 3.604 -13.589 1.00 34.06 315 ASP B C 1
ATOM 5319 O O . ASP B 1 315 ? -12.583 3.036 -14.325 1.00 32.62 315 ASP B O 1
ATOM 5324 N N . GLN B 1 316 ? -10.462 3.493 -13.754 1.00 34.31 316 GLN B N 1
ATOM 5325 C CA . GLN B 1 316 ? -9.928 2.656 -14.814 1.00 34.36 316 GLN B CA 1
ATOM 5326 C C . GLN B 1 316 ? -8.417 2.613 -14.834 1.00 32.57 316 GLN B C 1
ATOM 5327 O O . GLN B 1 316 ? -7.753 3.287 -14.053 1.00 31.47 316 GLN B O 1
ATOM 5333 N N . CYS B 1 317 ? -7.883 1.796 -15.729 1.00 31.24 317 CYS B N 1
ATOM 5334 C CA . CYS B 1 317 ? -6.449 1.679 -15.898 1.00 31.06 317 CYS B CA 1
ATOM 5335 C C . CYS B 1 317 ? -6.154 1.276 -17.333 1.00 29.90 317 CYS B C 1
ATOM 5336 O O . CYS B 1 317 ? -7.064 1.092 -18.133 1.00 30.58 317 CYS B O 1
ATOM 5339 N N . MET B 1 318 ? -4.882 1.155 -17.667 1.00 29.91 318 MET B N 1
ATOM 5340 C CA . MET B 1 318 ? -4.513 0.801 -19.023 1.00 29.67 318 MET B CA 1
ATOM 5341 C C . MET B 1 318 ? -3.594 -0.413 -19.063 1.00 29.14 318 MET B C 1
ATOM 5342 O O . MET B 1 318 ? -2.655 -0.532 -18.275 1.00 31.01 318 MET B O 1
ATOM 5347 N N . ILE B 1 319 ? -3.872 -1.326 -19.981 1.00 27.96 319 ILE B N 1
ATOM 5348 C CA . ILE B 1 319 ? -3.053 -2.519 -20.104 1.00 27.15 319 ILE B CA 1
ATOM 5349 C C . ILE B 1 319 ? -2.471 -2.691 -21.496 1.00 28.09 319 ILE B C 1
ATOM 5350 O O . ILE B 1 319 ? -3.136 -2.445 -22.505 1.00 29.65 319 ILE B O 1
ATOM 5355 N N . ARG B 1 320 ? -1.217 -3.112 -21.543 1.00 28.17 320 ARG B N 1
ATOM 5356 C CA . ARG B 1 320 ? -0.542 -3.328 -22.809 1.00 29.78 320 ARG B CA 1
ATOM 5357 C C . ARG B 1 320 ? -0.974 -4.664 -23.381 1.00 31.70 320 ARG B C 1
ATOM 5358 O O . ARG B 1 320 ? -0.847 -5.697 -22.737 1.00 29.85 320 ARG B O 1
ATOM 5366 N N . LEU B 1 321 ? -1.489 -4.624 -24.602 1.00 35.40 321 LEU B N 1
ATOM 5367 C CA . LEU B 1 321 ? -1.933 -5.819 -25.300 1.00 39.20 321 LEU B CA 1
ATOM 5368 C C . LEU B 1 321 ? -0.789 -6.284 -26.200 1.00 42.30 321 LEU B C 1
ATOM 5369 O O . LEU B 1 321 ? 0.029 -5.473 -26.639 1.00 42.96 321 LEU B O 1
ATOM 5374 N N . ALA B 1 322 ? -0.716 -7.584 -26.463 1.00 46.11 322 ALA B N 1
ATOM 5375 C CA . ALA B 1 322 ? 0.344 -8.114 -27.319 1.00 49.93 322 ALA B CA 1
ATOM 5376 C C . ALA B 1 322 ? -0.158 -8.227 -28.749 1.00 52.34 322 ALA B C 1
ATOM 5377 O O . ALA B 1 322 ? 0.522 -7.830 -29.702 1.00 51.93 322 ALA B O 1
ATOM 5379 N N . GLU B 1 323 ? -1.360 -8.771 -28.887 1.00 54.32 323 GLU B N 1
ATOM 5380 C CA . GLU B 1 323 ? -1.957 -8.956 -30.194 1.00 56.91 323 GLU B CA 1
ATOM 5381 C C . GLU B 1 323 ? -3.071 -7.944 -30.419 1.00 57.20 323 GLU B C 1
ATOM 5382 O O . GLU B 1 323 ? -3.702 -7.464 -29.476 1.00 57.25 323 GLU B O 1
ATOM 5388 N N . GLU B 1 324 ? -3.285 -7.611 -31.685 1.00 58.17 324 GLU B N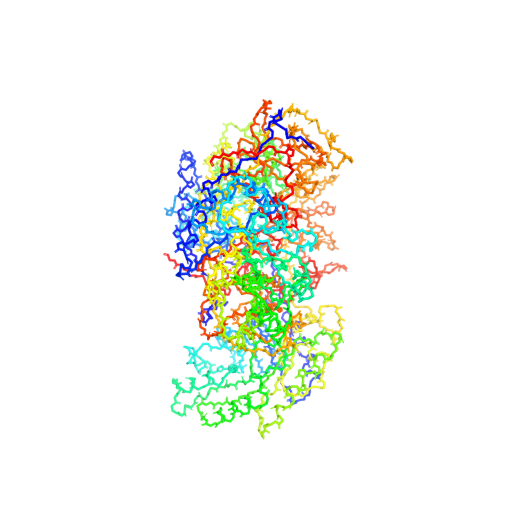 1
ATOM 5389 C CA . GLU B 1 324 ? -4.325 -6.683 -32.091 1.00 56.83 324 GLU B CA 1
ATOM 5390 C C . GLU B 1 324 ? -5.663 -7.306 -31.700 1.00 55.47 324 GLU B C 1
ATOM 5391 O O . GLU B 1 324 ? -6.006 -8.386 -32.173 1.00 56.06 324 GLU B O 1
ATOM 5397 N N . VAL B 1 325 ? -6.400 -6.629 -30.821 1.00 54.38 325 VAL B N 1
ATOM 5398 C CA . VAL B 1 325 ? -7.697 -7.109 -30.336 1.00 52.17 325 VAL B CA 1
ATOM 5399 C C . VAL B 1 325 ? -8.787 -6.035 -30.380 1.00 50.37 325 VAL B C 1
ATOM 5400 O O . VAL B 1 325 ? -8.520 -4.854 -30.166 1.00 49.38 325 VAL B O 1
ATOM 5404 N N . PRO B 1 326 ? -10.034 -6.445 -30.664 1.00 48.98 326 PRO B N 1
ATOM 5405 C CA . PRO B 1 326 ? -11.200 -5.563 -30.749 1.00 47.77 326 PRO B CA 1
ATOM 5406 C C . PRO B 1 326 ? -11.768 -5.291 -29.371 1.00 47.60 326 PRO B C 1
ATOM 5407 O O . PRO B 1 326 ? -11.424 -5.980 -28.413 1.00 48.17 326 PRO B O 1
ATOM 5411 N N . VAL B 1 327 ? -12.652 -4.301 -29.282 1.00 46.77 327 VAL B N 1
ATOM 5412 C CA . VAL B 1 327 ? -13.293 -3.940 -28.022 1.00 44.44 327 VAL B CA 1
ATOM 5413 C C . VAL B 1 327 ? -14.254 -5.050 -27.607 1.00 42.34 327 VAL B C 1
ATOM 5414 O O . VAL B 1 327 ? -14.914 -5.644 -28.449 1.00 42.66 327 VAL B O 1
ATOM 5418 N N . GLY B 1 328 ? -14.321 -5.345 -26.313 1.00 40.14 328 GLY B N 1
ATOM 5419 C CA . GLY B 1 328 ? -15.241 -6.372 -25.855 1.00 37.51 328 GLY B CA 1
ATOM 5420 C C . GLY B 1 328 ? -14.705 -7.595 -25.126 1.00 35.05 328 GLY B C 1
ATOM 5421 O O . GLY B 1 328 ? -15.399 -8.124 -24.265 1.00 32.94 328 GLY B O 1
ATOM 5422 N N . PRO B 1 329 ? -13.494 -8.082 -25.443 1.00 34.30 329 PRO B N 1
ATOM 5423 C CA . PRO B 1 329 ? -12.945 -9.258 -24.768 1.00 33.45 329 PRO B CA 1
ATOM 5424 C C . PRO B 1 329 ? -12.978 -9.187 -23.242 1.00 32.94 329 PRO B C 1
ATOM 5425 O O . PRO B 1 329 ? -12.798 -8.128 -22.650 1.00 32.05 329 PRO B O 1
ATOM 5429 N N . VAL B 1 330 ? -13.213 -10.328 -22.611 1.00 32.84 330 VAL B N 1
ATOM 5430 C CA . VAL B 1 330 ? -13.251 -10.400 -21.161 1.00 33.65 330 VAL B CA 1
ATOM 5431 C C . VAL B 1 330 ? -11.852 -10.303 -20.558 1.00 33.06 330 VAL B C 1
ATOM 5432 O O . VAL B 1 330 ? -10.899 -10.885 -21.060 1.00 33.36 330 VAL B O 1
ATOM 5436 N N . VAL B 1 331 ? -11.744 -9.560 -19.469 1.00 32.21 331 VAL B N 1
ATOM 5437 C CA . VAL B 1 331 ? -10.471 -9.372 -18.789 1.00 31.02 331 VAL B CA 1
ATOM 5438 C C . VAL B 1 331 ? -10.533 -9.963 -17.388 1.00 31.11 331 VAL B C 1
ATOM 5439 O O . VAL B 1 331 ? -11.393 -9.586 -16.586 1.00 30.61 331 VAL B O 1
ATOM 5443 N N . THR B 1 332 ? -9.630 -10.897 -17.098 1.00 30.70 332 THR B N 1
ATOM 5444 C CA . THR B 1 332 ? -9.592 -11.533 -15.783 1.00 30.36 332 THR B CA 1
ATOM 5445 C C . THR B 1 332 ? -8.509 -10.917 -14.900 1.00 30.16 332 THR B C 1
ATOM 5446 O O . THR B 1 332 ? -7.323 -10.970 -15.225 1.00 31.26 332 THR B O 1
ATOM 5450 N N . LEU B 1 333 ? -8.931 -10.319 -13.791 1.00 29.73 333 LEU B N 1
ATOM 5451 C CA . LEU B 1 333 ? -8.009 -9.704 -12.843 1.00 30.84 333 LEU B CA 1
ATOM 5452 C C . LEU B 1 333 ? -7.714 -10.699 -11.717 1.00 30.46 333 LEU B C 1
ATOM 5453 O O . LEU B 1 333 ? -6.603 -10.767 -11.193 1.00 31.20 333 LEU B O 1
ATOM 5458 N N . VAL B 1 334 ? -8.718 -11.474 -11.342 1.00 29.83 334 VAL B N 1
ATOM 5459 C CA . VAL B 1 334 ? -8.544 -12.461 -10.293 1.00 28.77 334 VAL B CA 1
ATOM 5460 C C . VAL B 1 334 ? -9.267 -13.732 -10.719 1.00 28.18 334 VAL B C 1
ATOM 5461 O O . VAL B 1 334 ? -10.490 -13.734 -10.857 1.00 30.12 334 VAL B O 1
ATOM 5465 N N . GLY B 1 335 ? -8.512 -14.802 -10.941 1.00 27.55 335 GLY B N 1
ATOM 5466 C CA . GLY B 1 335 ? -9.111 -16.058 -11.355 1.00 25.41 335 GLY B CA 1
ATOM 5467 C C . GLY B 1 335 ? -8.320 -16.703 -12.473 1.00 25.76 335 GLY B C 1
ATOM 5468 O O . GLY B 1 335 ? -7.219 -16.262 -12.786 1.00 23.69 335 GLY B O 1
ATOM 5469 N N . LYS B 1 336 ? -8.877 -17.741 -13.085 1.00 28.03 336 LYS B N 1
ATOM 5470 C CA . LYS B 1 336 ? -8.189 -18.436 -14.172 1.00 28.85 336 LYS B CA 1
ATOM 5471 C C . LYS B 1 336 ? -8.594 -17.982 -15.580 1.00 29.87 336 LYS B C 1
ATOM 5472 O O . LYS B 1 336 ? -9.682 -17.437 -15.803 1.00 29.48 336 LYS B O 1
ATOM 5478 N N . ASP B 1 337 ? -7.694 -18.220 -16.530 1.00 31.57 337 ASP B N 1
ATOM 5479 C CA . ASP B 1 337 ? -7.923 -17.885 -17.931 1.00 32.18 337 ASP B CA 1
ATOM 5480 C C . ASP B 1 337 ? -6.857 -18.551 -18.775 1.00 31.34 337 ASP B C 1
ATOM 5481 O O . ASP B 1 337 ? -5.685 -18.209 -18.690 1.00 31.52 337 ASP B O 1
ATOM 5486 N N . GLY B 1 338 ? -7.264 -19.495 -19.611 1.00 31.27 338 GLY B N 1
ATOM 5487 C CA . GLY B 1 338 ? -6.283 -20.207 -20.401 1.00 30.93 338 GLY B CA 1
ATOM 5488 C C . GLY B 1 338 ? -5.498 -20.957 -19.347 1.00 30.35 338 GLY B C 1
ATOM 5489 O O . GLY B 1 338 ? -6.083 -21.410 -18.364 1.00 29.33 338 GLY B O 1
ATOM 5490 N N . ASN B 1 339 ? -4.187 -21.072 -19.509 1.00 29.40 339 ASN B N 1
ATOM 5491 C CA . ASN B 1 339 ? -3.393 -21.776 -18.518 1.00 29.35 339 ASN B CA 1
ATOM 5492 C C . ASN B 1 339 ? -2.927 -20.864 -17.390 1.00 28.42 339 ASN B C 1
ATOM 5493 O O . ASN B 1 339 ? -2.427 -21.339 -16.371 1.00 30.17 339 ASN B O 1
ATOM 5498 N N . GLU B 1 340 ? -3.098 -19.559 -17.564 1.00 27.96 340 GLU B N 1
ATOM 5499 C CA . GLU B 1 340 ? -2.671 -18.585 -16.561 1.00 28.27 340 GLU B CA 1
ATOM 5500 C C . GLU B 1 340 ? -3.685 -18.349 -15.451 1.00 27.74 340 GLU B C 1
ATOM 5501 O O . GLU B 1 340 ? -4.892 -18.425 -15.677 1.00 28.14 340 GLU B O 1
ATOM 5507 N N . GLU B 1 341 ? -3.190 -18.035 -14.256 1.00 28.06 341 GLU B N 1
ATOM 5508 C CA . GLU B 1 341 ? -4.071 -17.778 -13.123 1.00 27.05 341 GLU B CA 1
ATOM 5509 C C . GLU B 1 341 ? -3.653 -16.606 -12.215 1.00 26.35 341 GLU B C 1
ATOM 5510 O O . GLU B 1 341 ? -2.484 -16.457 -11.852 1.00 26.85 341 GLU B O 1
ATOM 5516 N N . ASN B 1 342 ? -4.622 -15.776 -11.850 1.00 25.69 342 ASN B N 1
ATOM 5517 C CA . ASN B 1 342 ? -4.381 -14.641 -10.971 1.00 24.66 342 ASN B CA 1
ATOM 5518 C C . ASN B 1 342 ? -5.101 -14.840 -9.646 1.00 24.42 342 ASN B C 1
ATOM 5519 O O . ASN B 1 342 ? -6.310 -14.636 -9.552 1.00 26.17 342 ASN B O 1
ATOM 5524 N N . THR B 1 343 ? -4.351 -15.241 -8.625 1.00 22.36 343 THR B N 1
ATOM 5525 C CA . THR B 1 343 ? -4.905 -15.486 -7.296 1.00 21.77 343 THR B CA 1
ATOM 5526 C C . THR B 1 343 ? -4.919 -14.239 -6.418 1.00 22.44 343 THR B C 1
ATOM 5527 O O . THR B 1 343 ? -4.231 -13.258 -6.700 1.00 23.25 343 THR B O 1
ATOM 5531 N N . LEU B 1 344 ? -5.700 -14.271 -5.344 1.00 22.63 344 LEU B N 1
ATOM 5532 C CA . LEU B 1 344 ? -5.736 -13.117 -4.467 1.00 23.46 344 LEU B CA 1
ATOM 5533 C C . LEU B 1 344 ? -4.344 -12.913 -3.892 1.00 24.68 344 LEU B C 1
ATOM 5534 O O . LEU B 1 344 ? -3.821 -11.795 -3.902 1.00 25.74 344 LEU B O 1
ATOM 5539 N N . GLN B 1 345 ? -3.741 -14.008 -3.421 1.00 25.77 345 GLN B N 1
ATOM 5540 C CA . GLN B 1 345 ? -2.399 -13.968 -2.842 1.00 25.06 345 GLN B CA 1
ATOM 5541 C C . GLN B 1 345 ? -1.423 -13.248 -3.751 1.00 24.41 345 GLN B C 1
ATOM 5542 O O . GLN B 1 345 ? -0.556 -12.526 -3.272 1.00 26.57 345 GLN B O 1
ATOM 5548 N N . MET B 1 346 ? -1.545 -13.461 -5.058 1.00 24.26 346 MET B N 1
ATOM 5549 C CA . MET B 1 346 ? -0.659 -12.800 -6.002 1.00 24.23 346 MET B CA 1
ATOM 5550 C C . MET B 1 346 ? -0.930 -11.304 -5.979 1.00 24.53 346 MET B C 1
ATOM 5551 O O . MET B 1 346 ? -0.011 -10.492 -6.113 1.00 23.68 346 MET B O 1
ATOM 5556 N N . VAL B 1 347 ? -2.197 -10.940 -5.806 1.00 24.90 347 VAL B N 1
ATOM 5557 C CA . VAL B 1 347 ? -2.560 -9.534 -5.758 1.00 25.06 347 VAL B CA 1
ATOM 5558 C C . VAL B 1 347 ? -2.087 -8.920 -4.451 1.00 25.47 347 VAL B C 1
ATOM 5559 O O . VAL B 1 347 ? -1.640 -7.775 -4.424 1.00 28.64 347 VAL B O 1
ATOM 5563 N N . ALA B 1 348 ? -2.189 -9.683 -3.368 1.00 23.20 348 ALA B N 1
ATOM 5564 C CA . ALA B 1 348 ? -1.774 -9.194 -2.064 1.00 21.48 348 ALA B CA 1
ATOM 5565 C C . ALA B 1 348 ? -0.266 -8.978 -1.999 1.00 21.87 348 ALA B C 1
ATOM 5566 O O . ALA B 1 348 ? 0.201 -8.006 -1.416 1.00 21.97 348 ALA B O 1
ATOM 5568 N N . GLU B 1 349 ? 0.498 -9.880 -2.605 1.00 22.90 349 GLU B N 1
ATOM 5569 C CA . GLU B 1 349 ? 1.950 -9.761 -2.603 1.00 21.25 349 GLU B CA 1
ATOM 5570 C C . GLU B 1 349 ? 2.385 -8.524 -3.366 1.00 20.70 349 GLU B C 1
ATOM 5571 O O . GLU B 1 349 ? 3.250 -7.783 -2.923 1.00 21.66 349 GLU B O 1
ATOM 5577 N N . LYS B 1 350 ? 1.781 -8.279 -4.510 1.00 21.93 350 LYS B N 1
ATOM 5578 C CA . LYS B 1 350 ? 2.130 -7.082 -5.257 1.00 23.75 350 LYS B CA 1
ATOM 5579 C C . LYS B 1 350 ? 1.724 -5.858 -4.419 1.00 23.93 350 LYS B C 1
ATOM 5580 O O . LYS B 1 350 ? 2.336 -4.810 -4.498 1.00 24.67 350 LYS B O 1
ATOM 5586 N N . LEU B 1 351 ? 0.690 -6.015 -3.601 1.00 22.21 351 LEU B N 1
ATOM 5587 C CA . LEU B 1 351 ? 0.194 -4.930 -2.766 1.00 21.62 351 LEU B CA 1
ATOM 5588 C C . LEU B 1 351 ? 0.888 -4.890 -1.416 1.00 22.21 351 LEU B C 1
ATOM 5589 O O . LEU B 1 351 ? 0.679 -3.972 -0.631 1.00 20.48 351 LEU B O 1
ATOM 5594 N N . GLU B 1 352 ? 1.713 -5.894 -1.151 1.00 24.37 352 GLU B N 1
ATOM 5595 C CA . GLU B 1 352 ? 2.433 -5.979 0.107 1.00 23.37 352 GLU B CA 1
ATOM 5596 C C . GLU B 1 352 ? 1.553 -6.093 1.348 1.00 23.58 352 GLU B C 1
ATOM 5597 O O . GLU B 1 352 ? 1.908 -5.611 2.423 1.00 23.42 352 GLU B O 1
ATOM 5603 N N . THR B 1 353 ? 0.397 -6.725 1.195 1.00 22.12 353 THR B N 1
ATOM 5604 C CA . THR B 1 353 ? -0.507 -6.945 2.316 1.00 23.02 353 THR B CA 1
ATOM 5605 C C . THR B 1 353 ? -0.888 -8.411 2.259 1.00 22.22 353 THR B C 1
ATOM 5606 O O . THR B 1 353 ? -0.167 -9.227 1.693 1.00 21.81 353 THR B O 1
ATOM 5610 N N . ILE B 1 354 ? -2.036 -8.726 2.832 1.00 19.90 354 ILE B N 1
ATOM 5611 C CA . ILE B 1 354 ? -2.546 -10.081 2.844 1.00 17.25 354 ILE B CA 1
ATOM 5612 C C . ILE B 1 354 ? -3.863 -10.081 2.076 1.00 17.58 354 ILE B C 1
ATOM 5613 O O . ILE B 1 354 ? -4.447 -9.015 1.873 1.00 17.53 354 ILE B O 1
ATOM 5618 N N . HIS B 1 355 ? -4.332 -11.254 1.646 1.00 15.63 355 HIS B N 1
ATOM 5619 C CA . HIS B 1 355 ? -5.581 -11.308 0.899 1.00 14.70 355 HIS B CA 1
ATOM 5620 C C . HIS B 1 355 ? -6.795 -10.840 1.685 1.00 15.95 355 HIS B C 1
ATOM 5621 O O . HIS B 1 355 ? -7.774 -10.399 1.089 1.00 18.20 355 HIS B O 1
ATOM 5628 N N . TYR B 1 356 ? -6.744 -10.923 3.014 1.00 16.14 356 TYR B N 1
ATOM 5629 C CA . TYR B 1 356 ? -7.865 -10.465 3.839 1.00 15.68 356 TYR B CA 1
ATOM 5630 C C . TYR B 1 356 ? -8.214 -9.038 3.465 1.00 16.90 356 TYR B C 1
ATOM 5631 O O . TYR B 1 356 ? -9.376 -8.700 3.296 1.00 15.32 356 TYR B O 1
ATOM 5640 N N . GLU B 1 357 ? -7.184 -8.200 3.367 1.00 19.32 357 GLU B N 1
ATOM 5641 C CA . GLU B 1 357 ? -7.351 -6.783 3.052 1.00 20.09 357 GLU B CA 1
ATOM 5642 C C . GLU B 1 357 ? -7.806 -6.529 1.624 1.00 20.03 357 GLU B C 1
ATOM 5643 O O . GLU B 1 357 ? -8.694 -5.704 1.383 1.00 21.92 357 GLU B O 1
ATOM 5649 N N . VAL B 1 358 ? -7.190 -7.227 0.679 1.00 18.02 358 VAL B N 1
ATOM 5650 C CA . VAL B 1 358 ? -7.559 -7.054 -0.711 1.00 18.40 358 VAL B CA 1
ATOM 5651 C C . VAL B 1 358 ? -9.025 -7.379 -0.869 1.00 18.80 358 VAL B C 1
ATOM 5652 O O . VAL B 1 358 ? -9.798 -6.544 -1.326 1.00 16.79 358 VAL B O 1
ATOM 5656 N N . ALA B 1 359 ? -9.418 -8.579 -0.458 1.00 21.09 359 ALA B N 1
ATOM 5657 C CA . ALA B 1 359 ? -10.819 -8.984 -0.561 1.00 23.06 359 ALA B CA 1
ATOM 5658 C C . ALA B 1 359 ? -11.754 -7.952 0.088 1.00 23.53 359 ALA B C 1
ATOM 5659 O O . ALA B 1 359 ? -12.773 -7.579 -0.487 1.00 25.06 359 ALA B O 1
ATOM 5661 N N . CYS B 1 360 ? -11.396 -7.493 1.283 1.00 23.43 360 CYS B N 1
ATOM 5662 C CA . CYS B 1 360 ? -12.206 -6.515 2.012 1.00 26.14 360 CYS B CA 1
ATOM 5663 C C . CYS B 1 360 ? -12.209 -5.130 1.392 1.00 24.83 360 CYS B C 1
ATOM 5664 O O . CYS B 1 360 ? -13.075 -4.312 1.694 1.00 25.62 360 CYS B O 1
ATOM 5667 N N . THR B 1 361 ? -11.236 -4.861 0.536 1.00 25.18 361 THR B N 1
ATOM 5668 C CA . THR B 1 361 ? -11.132 -3.545 -0.082 1.00 23.67 361 THR B CA 1
ATOM 5669 C C . THR B 1 361 ? -11.994 -3.386 -1.338 1.00 23.04 361 THR B C 1
ATOM 5670 O O . THR B 1 361 ? -12.266 -2.267 -1.775 1.00 24.06 361 THR B O 1
ATOM 5674 N N . PHE B 1 362 ? -12.453 -4.500 -1.898 1.00 23.45 362 PHE B N 1
ATOM 5675 C CA . PHE B 1 362 ? -13.294 -4.451 -3.085 1.00 23.87 362 PHE B CA 1
ATOM 5676 C C . PHE B 1 362 ? -14.582 -3.704 -2.763 1.00 24.92 362 PHE B C 1
ATOM 5677 O O . PHE B 1 362 ? -15.352 -4.099 -1.879 1.00 25.98 362 PHE B O 1
ATOM 5685 N N . SER B 1 363 ? -14.793 -2.611 -3.489 1.00 25.33 363 SER B N 1
ATOM 5686 C CA . SER B 1 363 ? -15.940 -1.724 -3.323 1.00 25.32 363 SER B CA 1
ATOM 5687 C C . SER B 1 363 ? -17.319 -2.307 -3.599 1.00 27.90 363 SER B C 1
ATOM 5688 O O . SER B 1 363 ? -17.461 -3.327 -4.282 1.00 27.81 363 SER B O 1
ATOM 5691 N N . GLN B 1 364 ? -18.343 -1.672 -3.037 1.00 30.59 364 GLN B N 1
ATOM 5692 C CA . GLN B 1 364 ? -19.722 -2.068 -3.297 1.00 33.44 364 GLN B CA 1
ATOM 5693 C C . GLN B 1 364 ? -20.157 -1.556 -4.663 1.00 32.99 364 GLN B C 1
ATOM 5694 O O . GLN B 1 364 ? -21.221 -1.913 -5.168 1.00 34.73 364 GLN B O 1
ATOM 5700 N N . ARG B 1 365 ? -19.316 -0.714 -5.252 1.00 30.49 365 ARG B N 1
ATOM 5701 C CA . ARG B 1 365 ? -19.516 -0.239 -6.606 1.00 29.03 365 ARG B CA 1
ATOM 5702 C C . ARG B 1 365 ? -19.328 -1.384 -7.600 1.00 28.97 365 ARG B C 1
ATOM 5703 O O . ARG B 1 365 ? -19.829 -1.316 -8.721 1.00 27.99 365 ARG B O 1
ATOM 5711 N N . ILE B 1 366 ? -18.601 -2.427 -7.199 1.00 27.92 366 ILE B N 1
ATOM 5712 C CA . ILE B 1 366 ? -18.395 -3.582 -8.070 1.00 26.84 366 ILE B CA 1
ATOM 5713 C C . ILE B 1 366 ? -19.458 -4.607 -7.701 1.00 27.11 366 ILE B C 1
ATOM 5714 O O . ILE B 1 366 ? -19.434 -5.166 -6.600 1.00 26.75 366 ILE B O 1
ATOM 5719 N N . PRO B 1 367 ? -20.401 -4.882 -8.616 1.00 27.52 367 PRO B N 1
ATOM 5720 C CA . PRO B 1 367 ? -21.467 -5.854 -8.356 1.00 27.60 367 PRO B CA 1
ATOM 5721 C C . PRO B 1 367 ? -20.975 -7.258 -8.022 1.00 27.57 367 PRO B C 1
ATOM 5722 O O . PRO B 1 367 ? -19.951 -7.707 -8.520 1.00 25.42 367 PRO B O 1
ATOM 5726 N N . ARG B 1 368 ? -21.731 -7.943 -7.176 1.00 29.75 368 ARG B N 1
ATOM 5727 C CA . ARG B 1 368 ? -21.428 -9.311 -6.786 1.00 31.19 368 ARG B CA 1
ATOM 5728 C C . ARG B 1 368 ? -22.450 -10.204 -7.467 1.00 33.30 368 ARG B C 1
ATOM 5729 O O . ARG B 1 368 ? -23.629 -9.851 -7.526 1.00 35.51 368 ARG B O 1
ATOM 5737 N N . GLU B 1 369 ? -22.009 -11.346 -7.993 1.00 35.67 369 GLU B N 1
ATOM 5738 C CA . GLU B 1 369 ? -22.934 -12.291 -8.626 1.00 37.43 369 GLU B CA 1
ATOM 5739 C C . GLU B 1 369 ? -22.731 -13.643 -7.983 1.00 37.81 369 GLU B C 1
ATOM 5740 O O . GLU B 1 369 ? -21.637 -13.954 -7.517 1.00 37.86 369 GLU B O 1
ATOM 5746 N N . TYR B 1 370 ? -23.777 -14.456 -7.954 1.00 37.92 370 TYR B N 1
ATOM 5747 C CA . TYR B 1 370 ? -23.671 -15.748 -7.303 1.00 39.72 370 TYR B CA 1
ATOM 5748 C C . TYR B 1 370 ? -24.053 -16.954 -8.125 1.00 43.73 370 TYR B C 1
ATOM 5749 O O . TYR B 1 370 ? -24.835 -16.859 -9.064 1.00 45.17 370 TYR B O 1
ATOM 5758 N N . ASN B 1 371 ? -23.480 -18.094 -7.753 1.00 48.51 371 ASN B N 1
ATOM 5759 C CA . ASN B 1 371 ? -23.737 -19.371 -8.415 1.00 52.43 371 ASN B CA 1
ATOM 5760 C C . ASN B 1 371 ? -23.320 -20.511 -7.489 1.00 53.61 371 ASN B C 1
ATOM 5761 O O . ASN B 1 371 ? -22.619 -20.222 -6.490 1.00 53.99 371 ASN B O 1
ATOM 5767 N N . MET C 1 1 ? 31.706 -34.307 -13.994 1.00 58.46 1 MET C N 1
ATOM 5768 C CA . MET C 1 1 ? 32.049 -33.034 -14.691 1.00 58.11 1 MET C CA 1
ATOM 5769 C C . MET C 1 1 ? 33.540 -32.922 -15.003 1.00 56.17 1 MET C C 1
ATOM 5770 O O . MET C 1 1 ? 34.382 -33.470 -14.290 1.00 57.03 1 MET C O 1
ATOM 5775 N N . VAL C 1 2 ? 33.856 -32.214 -16.083 1.00 52.55 2 VAL C N 1
ATOM 5776 C CA . VAL C 1 2 ? 35.235 -32.028 -16.506 1.00 48.58 2 VAL C CA 1
ATOM 5777 C C . VAL C 1 2 ? 35.694 -30.643 -16.121 1.00 45.88 2 VAL C C 1
ATOM 5778 O O . VAL C 1 2 ? 34.900 -29.828 -15.671 1.00 46.59 2 VAL C O 1
ATOM 5782 N N . VAL C 1 3 ? 36.981 -30.381 -16.294 1.00 42.31 3 VAL C N 1
ATOM 5783 C CA . VAL C 1 3 ? 37.515 -29.071 -15.995 1.00 40.15 3 VAL C CA 1
ATOM 5784 C C . VAL C 1 3 ? 37.940 -28.456 -17.336 1.00 39.25 3 VAL C C 1
ATOM 5785 O O . VAL C 1 3 ? 38.571 -29.110 -18.163 1.00 38.99 3 VAL C O 1
ATOM 5789 N N . GLY C 1 4 ? 37.551 -27.203 -17.545 1.00 38.03 4 GLY C N 1
ATOM 5790 C CA . GLY C 1 4 ? 37.822 -26.507 -18.790 1.00 38.86 4 GLY C CA 1
ATOM 5791 C C . GLY C 1 4 ? 39.261 -26.292 -19.195 1.00 38.79 4 GLY C C 1
ATOM 5792 O O . GLY C 1 4 ? 39.691 -25.147 -19.347 1.00 38.71 4 GLY C O 1
ATOM 5793 N N . TRP C 1 5 ? 40.001 -27.379 -19.391 1.00 38.63 5 TRP C N 1
ATOM 5794 C CA . TRP C 1 5 ? 41.393 -27.269 -19.788 1.00 37.48 5 TRP C CA 1
ATOM 5795 C C . TRP C 1 5 ? 41.554 -26.579 -21.127 1.00 37.06 5 TRP C C 1
ATOM 5796 O O . TRP C 1 5 ? 42.400 -25.700 -21.267 1.00 38.25 5 TRP C O 1
ATOM 5807 N N . HIS C 1 6 ? 40.739 -26.960 -22.109 1.00 36.81 6 HIS C N 1
ATOM 5808 C CA . HIS C 1 6 ? 40.831 -26.359 -23.437 1.00 36.14 6 HIS C CA 1
ATOM 5809 C C . HIS C 1 6 ? 40.130 -25.005 -23.563 1.00 35.99 6 HIS C C 1
ATOM 5810 O O . HIS C 1 6 ? 39.719 -24.595 -24.649 1.00 35.09 6 HIS C O 1
ATOM 5817 N N . ARG C 1 7 ? 40.009 -24.311 -22.438 1.00 35.84 7 ARG C N 1
ATOM 5818 C CA . ARG C 1 7 ? 39.375 -23.006 -22.405 1.00 35.24 7 ARG C CA 1
ATOM 5819 C C . ARG C 1 7 ? 40.326 -22.033 -21.699 1.00 33.57 7 ARG C C 1
ATOM 5820 O O . ARG C 1 7 ? 40.928 -22.370 -20.681 1.00 33.03 7 ARG C O 1
ATOM 5828 N N . PRO C 1 8 ? 40.467 -20.808 -22.229 1.00 32.53 8 PRO C N 1
ATOM 5829 C CA . PRO C 1 8 ? 41.359 -19.791 -21.654 1.00 31.63 8 PRO C CA 1
ATOM 5830 C C . PRO C 1 8 ? 41.153 -19.362 -20.194 1.00 31.51 8 PRO C C 1
ATOM 5831 O O . PRO C 1 8 ? 42.055 -18.780 -19.588 1.00 33.96 8 PRO C O 1
ATOM 5835 N N . THR C 1 9 ? 39.986 -19.646 -19.624 1.00 29.24 9 THR C N 1
ATOM 5836 C CA . THR C 1 9 ? 39.711 -19.274 -18.234 1.00 27.03 9 THR C CA 1
ATOM 5837 C C . THR C 1 9 ? 40.557 -20.103 -17.266 1.00 27.38 9 THR C C 1
ATOM 5838 O O . THR C 1 9 ? 40.630 -21.329 -17.392 1.00 27.02 9 THR C O 1
ATOM 5842 N N . ARG C 1 10 ? 41.174 -19.454 -16.281 1.00 25.92 10 ARG C N 1
ATOM 5843 C CA . ARG C 1 10 ? 42.035 -20.196 -15.362 1.00 24.08 10 ARG C CA 1
ATOM 5844 C C . ARG C 1 10 ? 42.221 -19.559 -13.979 1.00 23.73 10 ARG C C 1
ATOM 5845 O O . ARG C 1 10 ? 42.205 -18.334 -13.843 1.00 24.10 10 ARG C O 1
ATOM 5853 N N . LEU C 1 11 ? 42.396 -20.407 -12.965 1.00 23.61 11 LEU C N 1
ATOM 5854 C CA . LEU C 1 11 ? 42.618 -19.982 -11.584 1.00 24.60 11 LEU C CA 1
ATOM 5855 C C . LEU C 1 11 ? 44.087 -20.223 -11.222 1.00 24.64 11 LEU C C 1
ATOM 5856 O O . LEU C 1 11 ? 44.538 -21.362 -11.192 1.00 25.40 11 LEU C O 1
ATOM 5861 N N . HIS C 1 12 ? 44.841 -19.167 -10.950 1.00 25.66 12 HIS C N 1
ATOM 5862 C CA . HIS C 1 12 ? 46.246 -19.346 -10.584 1.00 29.06 12 HIS C CA 1
ATOM 5863 C C . HIS C 1 12 ? 46.441 -19.241 -9.078 1.00 28.55 12 HIS C C 1
ATOM 5864 O O . HIS C 1 12 ? 46.108 -18.218 -8.466 1.00 28.86 12 HIS C O 1
ATOM 5871 N N . ILE C 1 13 ? 46.979 -20.299 -8.482 1.00 28.07 13 ILE C N 1
ATOM 5872 C CA . ILE C 1 13 ? 47.215 -20.316 -7.043 1.00 28.94 13 ILE C CA 1
ATOM 5873 C C . ILE C 1 13 ? 48.696 -20.187 -6.712 1.00 28.59 13 ILE C C 1
ATOM 5874 O O . ILE C 1 13 ? 49.475 -21.107 -6.950 1.00 29.33 13 ILE C O 1
ATOM 5879 N N . ASP C 1 14 ? 49.072 -19.035 -6.167 1.00 29.06 14 ASP C N 1
ATOM 5880 C CA . ASP C 1 14 ? 50.446 -18.759 -5.760 1.00 30.09 14 ASP C CA 1
ATOM 5881 C C . ASP C 1 14 ? 50.706 -19.466 -4.422 1.00 30.23 14 ASP C C 1
ATOM 5882 O O . ASP C 1 14 ? 50.402 -18.932 -3.349 1.00 27.29 14 ASP C O 1
ATOM 5887 N N . THR C 1 15 ? 51.280 -20.664 -4.510 1.00 31.13 15 THR C N 1
ATOM 5888 C CA . THR C 1 15 ? 51.600 -21.485 -3.349 1.00 33.70 15 THR C CA 1
ATOM 5889 C C . THR C 1 15 ? 52.490 -20.793 -2.334 1.00 34.49 15 THR C C 1
ATOM 5890 O O . THR C 1 15 ? 52.175 -20.747 -1.145 1.00 33.37 15 THR C O 1
ATOM 5894 N N . GLN C 1 16 ? 53.615 -20.266 -2.794 1.00 36.88 16 GLN C N 1
ATOM 5895 C CA . GLN C 1 16 ? 54.530 -19.594 -1.888 1.00 39.49 16 GLN C CA 1
ATOM 5896 C C . GLN C 1 16 ? 53.828 -18.553 -1.025 1.00 39.15 16 GLN C C 1
ATOM 5897 O O . GLN C 1 16 ? 54.175 -18.373 0.147 1.00 41.57 16 GLN C O 1
ATOM 5903 N N . ALA C 1 17 ? 52.842 -17.870 -1.596 1.00 37.81 17 ALA C N 1
ATOM 5904 C CA . ALA C 1 17 ? 52.117 -16.851 -0.851 1.00 36.14 17 ALA C CA 1
ATOM 5905 C C . ALA C 1 17 ? 51.574 -17.494 0.414 1.00 34.99 17 ALA C C 1
ATOM 5906 O O . ALA C 1 17 ? 51.767 -16.983 1.519 1.00 34.44 17 ALA C O 1
ATOM 5908 N N . ILE C 1 18 ? 50.905 -18.627 0.246 1.00 33.73 18 ILE C N 1
ATOM 5909 C CA . ILE C 1 18 ? 50.349 -19.344 1.384 1.00 33.32 18 ILE C CA 1
ATOM 5910 C C . ILE C 1 18 ? 51.468 -19.575 2.398 1.00 34.44 18 ILE C C 1
ATOM 5911 O O . ILE C 1 18 ? 51.342 -19.203 3.568 1.00 35.78 18 ILE C O 1
ATOM 5916 N N . THR C 1 19 ? 52.565 -20.175 1.934 1.00 35.12 19 THR C N 1
ATOM 5917 C CA . THR C 1 19 ? 53.717 -20.467 2.787 1.00 34.67 19 THR C CA 1
ATOM 5918 C C . THR C 1 19 ? 54.194 -19.237 3.544 1.00 34.83 19 THR C C 1
ATOM 5919 O O . THR C 1 19 ? 54.444 -19.293 4.752 1.00 33.46 19 THR C O 1
ATOM 5923 N N . GLU C 1 20 ? 54.325 -18.127 2.824 1.00 35.34 20 GLU C N 1
ATOM 5924 C CA . GLU C 1 20 ? 54.772 -16.872 3.426 1.00 36.45 20 GLU C CA 1
ATOM 5925 C C . GLU C 1 20 ? 53.781 -16.445 4.503 1.00 34.74 20 GLU C C 1
ATOM 5926 O O . GLU C 1 20 ? 54.169 -16.122 5.628 1.00 34.20 20 GLU C O 1
ATOM 5932 N N . ASN C 1 21 ? 52.496 -16.461 4.152 1.00 34.30 21 ASN C N 1
ATOM 5933 C CA . ASN C 1 21 ? 51.448 -16.079 5.088 1.00 32.08 21 ASN C CA 1
ATOM 5934 C C . ASN C 1 21 ? 51.491 -16.929 6.348 1.00 30.37 21 ASN C C 1
ATOM 5935 O O . ASN C 1 21 ? 51.297 -16.413 7.445 1.00 30.13 21 ASN C O 1
ATOM 5940 N N . VAL C 1 22 ? 51.746 -18.227 6.184 1.00 29.48 22 VAL C N 1
ATOM 5941 C CA . VAL C 1 22 ? 51.822 -19.144 7.312 1.00 28.77 22 VAL C CA 1
ATOM 5942 C C . VAL C 1 22 ? 53.068 -18.905 8.149 1.00 30.66 22 VAL C C 1
ATOM 5943 O O . VAL C 1 22 ? 52.983 -18.833 9.368 1.00 30.61 22 VAL C O 1
ATOM 5947 N N . GLN C 1 23 ? 54.221 -18.783 7.495 1.00 33.41 23 GLN C N 1
ATOM 5948 C CA . GLN C 1 23 ? 55.479 -18.546 8.205 1.00 35.55 23 GLN C CA 1
ATOM 5949 C C . GLN C 1 23 ? 55.399 -17.342 9.124 1.00 35.24 23 GLN C C 1
ATOM 5950 O O . GLN C 1 23 ? 55.800 -17.411 10.283 1.00 34.19 23 GLN C O 1
ATOM 5956 N N . LYS C 1 24 ? 54.899 -16.232 8.588 1.00 36.50 24 LYS C N 1
ATOM 5957 C CA . LYS C 1 24 ? 54.810 -14.986 9.342 1.00 36.84 24 LYS C CA 1
ATOM 5958 C C . LYS C 1 24 ? 53.945 -15.095 10.581 1.00 35.91 24 LYS C C 1
ATOM 5959 O O . LYS C 1 24 ? 54.230 -14.460 11.585 1.00 34.12 24 LYS C O 1
ATOM 5965 N N . GLU C 1 25 ? 52.894 -15.905 10.521 1.00 36.13 25 GLU C N 1
ATOM 5966 C CA . GLU C 1 25 ? 52.028 -16.066 11.679 1.00 36.85 25 GLU C CA 1
ATOM 5967 C C . GLU C 1 25 ? 52.757 -16.918 12.695 1.00 36.49 25 GLU C C 1
ATOM 5968 O O . GLU C 1 25 ? 52.763 -16.608 13.885 1.00 37.47 25 GLU C O 1
ATOM 5974 N N . CYS C 1 26 ? 53.376 -17.994 12.231 1.00 35.49 26 CYS C N 1
ATOM 5975 C CA . CYS C 1 26 ? 54.107 -18.850 13.148 1.00 37.85 26 CYS C CA 1
ATOM 5976 C C . CYS C 1 26 ? 55.113 -18.025 13.949 1.00 39.28 26 CYS C C 1
ATOM 5977 O O . CYS C 1 26 ? 55.289 -18.245 15.142 1.00 41.37 26 CYS C O 1
ATOM 5980 N N . GLN C 1 27 ? 55.752 -17.059 13.299 1.00 41.41 27 GLN C N 1
ATOM 5981 C CA . GLN C 1 27 ? 56.732 -16.226 13.983 1.00 42.42 27 GLN C CA 1
ATOM 5982 C C . GLN C 1 27 ? 56.160 -15.394 15.118 1.00 43.40 27 GLN C C 1
ATOM 5983 O O . GLN C 1 27 ? 56.889 -15.043 16.041 1.00 45.22 27 GLN C O 1
ATOM 5989 N N . ARG C 1 28 ? 54.870 -15.067 15.061 1.00 43.71 28 ARG C N 1
ATOM 5990 C CA . ARG C 1 28 ? 54.275 -14.261 16.127 1.00 43.80 28 ARG C CA 1
ATOM 5991 C C . ARG C 1 28 ? 53.623 -15.044 17.256 1.00 43.53 28 ARG C C 1
ATOM 5992 O O . ARG C 1 28 ? 53.090 -14.452 18.196 1.00 44.85 28 ARG C O 1
ATOM 6000 N N . LEU C 1 29 ? 53.657 -16.367 17.183 1.00 42.19 29 LEU C N 1
ATOM 6001 C CA . LEU C 1 29 ? 53.071 -17.150 18.254 1.00 42.57 29 LEU C CA 1
ATOM 6002 C C . LEU C 1 29 ? 54.169 -17.846 19.063 1.00 43.32 29 LEU C C 1
ATOM 6003 O O . LEU C 1 29 ? 55.214 -18.222 18.526 1.00 42.16 29 LEU C O 1
ATOM 6008 N N . PRO C 1 30 ? 53.956 -17.994 20.378 1.00 44.56 30 PRO C N 1
ATOM 6009 C CA . PRO C 1 30 ? 54.897 -18.630 21.307 1.00 46.33 30 PRO C CA 1
ATOM 6010 C C . PRO C 1 30 ? 55.467 -19.930 20.752 1.00 47.18 30 PRO C C 1
ATOM 6011 O O . PRO C 1 30 ? 54.912 -20.504 19.813 1.00 46.99 30 PRO C O 1
ATOM 6015 N N . GLU C 1 31 ? 56.562 -20.406 21.338 1.00 48.85 31 GLU C N 1
ATOM 6016 C CA . GLU C 1 31 ? 57.180 -21.632 20.843 1.00 51.64 31 GLU C CA 1
ATOM 6017 C C . GLU C 1 31 ? 56.452 -22.894 21.293 1.00 51.22 31 GLU C C 1
ATOM 6018 O O . GLU C 1 31 ? 56.741 -23.999 20.817 1.00 52.08 31 GLU C O 1
ATOM 6024 N N . GLY C 1 32 ? 55.501 -22.727 22.205 1.00 49.74 32 GLY C N 1
ATOM 6025 C CA . GLY C 1 32 ? 54.743 -23.867 22.678 1.00 47.24 32 GLY C CA 1
ATOM 6026 C C . GLY C 1 32 ? 53.384 -23.902 22.012 1.00 45.69 32 GLY C C 1
ATOM 6027 O O . GLY C 1 32 ? 52.497 -24.653 22.417 1.00 46.09 32 GLY C O 1
ATOM 6028 N N . THR C 1 33 ? 53.220 -23.087 20.978 1.00 43.38 33 THR C N 1
ATOM 6029 C CA . THR C 1 33 ? 51.953 -23.027 20.272 1.00 40.75 33 THR C CA 1
ATOM 6030 C C . THR C 1 33 ? 52.051 -23.574 18.847 1.00 38.52 33 THR C C 1
ATOM 6031 O O . THR C 1 33 ? 52.855 -23.114 18.045 1.00 37.11 33 THR C O 1
ATOM 6035 N N . ALA C 1 34 ? 51.217 -24.569 18.559 1.00 36.72 34 ALA C N 1
ATOM 6036 C CA . ALA C 1 34 ? 51.177 -25.226 17.259 1.00 35.04 34 ALA C CA 1
ATOM 6037 C C . ALA C 1 34 ? 50.268 -24.522 16.253 1.00 33.72 34 ALA C C 1
ATOM 6038 O O . ALA C 1 34 ? 49.279 -23.894 16.613 1.00 34.38 34 ALA C O 1
ATOM 6040 N N . LEU C 1 35 ? 50.612 -24.646 14.980 1.00 32.88 35 LEU C N 1
ATOM 6041 C CA . LEU C 1 35 ? 49.838 -24.026 13.917 1.00 31.18 35 LEU C CA 1
ATOM 6042 C C . LEU C 1 35 ? 49.201 -25.120 13.082 1.00 30.69 35 LEU C C 1
ATOM 6043 O O . LEU C 1 35 ? 49.891 -25.888 12.412 1.00 29.24 35 LEU C O 1
ATOM 6048 N N . PHE C 1 36 ? 47.882 -25.205 13.133 1.00 30.61 36 PHE C N 1
ATOM 6049 C CA . PHE C 1 36 ? 47.181 -26.196 12.329 1.00 29.24 36 PHE C CA 1
ATOM 6050 C C . PHE C 1 36 ? 46.566 -25.460 11.143 1.00 26.48 36 PHE C C 1
ATOM 6051 O O . PHE C 1 36 ? 45.881 -24.455 11.318 1.00 24.72 36 PHE C O 1
ATOM 6059 N N . ALA C 1 37 ? 46.838 -25.941 9.937 1.00 25.83 37 ALA C N 1
ATOM 6060 C CA . ALA C 1 37 ? 46.297 -25.314 8.740 1.00 26.02 37 ALA C CA 1
ATOM 6061 C C . ALA C 1 37 ? 44.946 -25.934 8.415 1.00 26.19 37 ALA C C 1
ATOM 6062 O O . ALA C 1 37 ? 44.858 -27.141 8.167 1.00 28.52 37 ALA C O 1
ATOM 6064 N N . VAL C 1 38 ? 43.890 -25.126 8.438 1.00 27.09 38 VAL C N 1
ATOM 6065 C CA . VAL C 1 38 ? 42.567 -25.648 8.115 1.00 28.55 38 VAL C CA 1
ATOM 6066 C C . VAL C 1 38 ? 42.381 -25.490 6.609 1.00 28.52 38 VAL C C 1
ATOM 6067 O O . VAL C 1 38 ? 42.427 -24.381 6.080 1.00 29.68 38 VAL C O 1
ATOM 6071 N N . VAL C 1 39 ? 42.283 -26.698 5.743 1.00 26.70 39 VAL C N 1
ATOM 6072 C CA . VAL C 1 39 ? 42.137 -26.667 4.299 1.00 26.25 39 VAL C CA 1
ATOM 6073 C C . VAL C 1 39 ? 40.826 -27.269 3.828 1.00 27.94 39 VAL C C 1
ATOM 6074 O O . VAL C 1 39 ? 40.777 -27.943 2.791 1.00 30.50 39 VAL C O 1
ATOM 6078 N N . LYS C 1 40 ? 39.760 -27.028 4.584 1.00 27.09 40 LYS C N 1
ATOM 6079 C CA . LYS C 1 40 ? 38.445 -27.560 4.245 1.00 28.69 40 LYS C CA 1
ATOM 6080 C C . LYS C 1 40 ? 37.925 -26.964 2.940 1.00 28.58 40 LYS C C 1
ATOM 6081 O O . LYS C 1 40 ? 38.428 -25.944 2.470 1.00 29.79 40 LYS C O 1
ATOM 6087 N N . ALA C 1 41 ? 36.833 -27.519 2.539 1.00 25.99 41 ALA C N 1
ATOM 6088 C CA . ALA C 1 41 ? 36.228 -27.038 1.307 1.00 24.55 41 ALA C CA 1
ATOM 6089 C C . ALA C 1 41 ? 37.302 -26.846 0.244 1.00 25.66 41 ALA C C 1
ATOM 6090 O O . ALA C 1 41 ? 37.415 -25.773 -0.360 1.00 26.05 41 ALA C O 1
ATOM 6092 N N . ASN C 1 42 ? 38.079 -27.904 0.024 1.00 25.23 42 ASN C N 1
ATOM 6093 C CA . ASN C 1 42 ? 39.154 -27.912 -0.957 1.00 24.23 42 ASN C CA 1
ATOM 6094 C C . ASN C 1 42 ? 40.057 -26.703 -0.768 1.00 23.56 42 ASN C C 1
ATOM 6095 O O . ASN C 1 42 ? 40.316 -25.953 -1.704 1.00 26.62 42 ASN C O 1
ATOM 6100 N N . GLY C 1 43 ? 40.542 -26.527 0.456 1.00 23.71 43 GLY C N 1
ATOM 6101 C CA . GLY C 1 43 ? 41.404 -25.402 0.749 1.00 21.11 43 GLY C CA 1
ATOM 6102 C C . GLY C 1 43 ? 40.697 -24.113 0.382 1.00 22.86 43 GLY C C 1
ATOM 6103 O O . GLY C 1 43 ? 41.243 -23.285 -0.354 1.00 22.89 43 GLY C O 1
ATOM 6104 N N . TYR C 1 44 ? 39.475 -23.942 0.883 1.00 21.12 44 TYR C N 1
ATOM 6105 C CA . TYR C 1 44 ? 38.704 -22.746 0.584 1.00 21.82 44 TYR C CA 1
ATOM 6106 C C . TYR C 1 44 ? 38.729 -22.457 -0.911 1.00 21.78 44 TYR C C 1
ATOM 6107 O O . TYR C 1 44 ? 38.884 -21.304 -1.329 1.00 22.07 44 TYR C O 1
ATOM 6116 N N . GLY C 1 45 ? 38.604 -23.513 -1.708 1.00 21.49 45 GLY C N 1
ATOM 6117 C CA . GLY C 1 45 ? 38.581 -23.352 -3.150 1.00 22.41 45 GLY C CA 1
ATOM 6118 C C . GLY C 1 45 ? 39.915 -23.250 -3.865 1.00 23.00 45 GLY C C 1
ATOM 6119 O O . GLY C 1 45 ? 39.952 -23.145 -5.094 1.00 23.02 45 GLY C O 1
ATOM 6120 N N . HIS C 1 46 ? 41.007 -23.270 -3.114 1.00 22.75 46 HIS C N 1
ATOM 6121 C CA . HIS C 1 46 ? 42.323 -23.179 -3.730 1.00 23.65 46 HIS C CA 1
ATOM 6122 C C . HIS C 1 46 ? 42.912 -24.564 -3.993 1.00 24.43 46 HIS C C 1
ATOM 6123 O O . HIS C 1 46 ? 43.874 -24.694 -4.754 1.00 25.60 46 HIS C O 1
ATOM 6130 N N . GLY C 1 47 ? 42.336 -25.585 -3.361 1.00 24.13 47 GLY C N 1
ATOM 6131 C CA . GLY C 1 47 ? 42.830 -26.943 -3.512 1.00 23.77 47 GLY C CA 1
ATOM 6132 C C . GLY C 1 47 ? 43.507 -27.379 -2.225 1.00 24.25 47 GLY C C 1
ATOM 6133 O O . GLY C 1 47 ? 44.588 -26.882 -1.877 1.00 23.37 47 GLY C O 1
ATOM 6134 N N . ALA C 1 48 ? 42.878 -28.318 -1.521 1.00 25.89 48 ALA C N 1
ATOM 6135 C CA . ALA C 1 48 ? 43.389 -28.807 -0.241 1.00 26.58 48 ALA C CA 1
ATOM 6136 C C . ALA C 1 48 ? 44.832 -29.298 -0.243 1.00 28.09 48 ALA C C 1
ATOM 6137 O O . ALA C 1 48 ? 45.697 -28.680 0.378 1.00 29.45 48 ALA C O 1
ATOM 6139 N N . VAL C 1 49 ? 45.089 -30.408 -0.929 1.00 27.06 49 VAL C N 1
ATOM 6140 C CA . VAL C 1 49 ? 46.424 -30.988 -0.989 1.00 27.98 49 VAL C CA 1
ATOM 6141 C C . VAL C 1 49 ? 47.533 -29.958 -1.144 1.00 27.13 49 VAL C C 1
ATOM 6142 O O . VAL C 1 49 ? 48.474 -29.925 -0.355 1.00 25.48 49 VAL C O 1
ATOM 6146 N N . GLU C 1 50 ? 47.428 -29.130 -2.176 1.00 27.67 50 GLU C N 1
ATOM 6147 C CA . GLU C 1 50 ? 48.431 -28.102 -2.427 1.00 29.21 50 GLU C CA 1
ATOM 6148 C C . GLU C 1 50 ? 48.487 -27.099 -1.275 1.00 27.14 50 GLU C C 1
ATOM 6149 O O . GLU C 1 50 ? 49.571 -26.756 -0.804 1.00 27.15 50 GLU C O 1
ATOM 6155 N N . SER C 1 51 ? 47.326 -26.628 -0.819 1.00 25.42 51 SER C N 1
ATOM 6156 C CA . SER C 1 51 ? 47.298 -25.678 0.295 1.00 24.45 51 SER C CA 1
ATOM 6157 C C . SER C 1 51 ? 47.927 -26.351 1.498 1.00 25.15 51 SER C C 1
ATOM 6158 O O . SER C 1 51 ? 48.649 -25.727 2.283 1.00 24.72 51 SER C O 1
ATOM 6161 N N . ALA C 1 52 ? 47.635 -27.643 1.622 1.00 26.43 52 ALA C N 1
ATOM 6162 C CA . ALA C 1 52 ? 48.132 -28.457 2.714 1.00 27.02 52 ALA C CA 1
ATOM 6163 C C . ALA C 1 52 ? 49.646 -28.552 2.667 1.00 27.74 52 ALA C C 1
ATOM 6164 O O . ALA C 1 52 ? 50.315 -28.350 3.685 1.00 26.87 52 ALA C O 1
ATOM 6166 N N . LYS C 1 53 ? 50.180 -28.852 1.484 1.00 29.53 53 LYS C N 1
ATOM 6167 C CA . LYS C 1 53 ? 51.623 -28.992 1.299 1.00 33.05 53 LYS C CA 1
ATOM 6168 C C . LYS C 1 53 ? 52.345 -27.660 1.442 1.00 33.44 53 LYS C C 1
ATOM 6169 O O . LYS C 1 53 ? 53.482 -27.605 1.930 1.00 34.54 53 LYS C O 1
ATOM 6175 N N . ALA C 1 54 ? 51.691 -26.590 1.005 1.00 32.72 54 ALA C N 1
ATOM 6176 C CA . ALA C 1 54 ? 52.269 -25.261 1.110 1.00 32.09 54 ALA C CA 1
ATOM 6177 C C . ALA C 1 54 ? 52.253 -24.861 2.581 1.00 32.25 54 ALA C C 1
ATOM 6178 O O . ALA C 1 54 ? 53.218 -24.291 3.086 1.00 34.10 54 ALA C O 1
ATOM 6180 N N . ALA C 1 55 ? 51.158 -25.175 3.271 1.00 31.45 55 ALA C N 1
ATOM 6181 C CA . ALA C 1 55 ? 51.033 -24.838 4.684 1.00 32.25 55 ALA C CA 1
ATOM 6182 C C . ALA C 1 55 ? 52.074 -25.557 5.538 1.00 31.75 55 ALA C C 1
ATOM 6183 O O . ALA C 1 55 ? 52.559 -25.016 6.530 1.00 30.69 55 ALA C O 1
ATOM 6185 N N . LYS C 1 56 ? 52.413 -26.783 5.161 1.00 32.20 56 LYS C N 1
ATOM 6186 C CA . LYS C 1 56 ? 53.401 -27.531 5.923 1.00 33.05 56 LYS C CA 1
ATOM 6187 C C . LYS C 1 56 ? 54.773 -26.850 5.842 1.00 32.50 56 LYS C C 1
ATOM 6188 O O . LYS C 1 56 ? 55.435 -26.664 6.866 1.00 32.31 56 LYS C O 1
ATOM 6194 N N . LYS C 1 57 ? 55.190 -26.455 4.640 1.00 32.20 57 LYS C N 1
ATOM 6195 C CA . LYS C 1 57 ? 56.486 -25.792 4.476 1.00 34.69 57 LYS C CA 1
ATOM 6196 C C . LYS C 1 57 ? 56.578 -24.465 5.239 1.00 34.57 57 LYS C C 1
ATOM 6197 O O . LYS C 1 57 ? 57.659 -23.899 5.388 1.00 34.32 57 LYS C O 1
ATOM 6203 N N . GLY C 1 58 ? 55.448 -23.969 5.725 1.00 33.72 58 GLY C N 1
ATOM 6204 C CA . GLY C 1 58 ? 55.453 -22.709 6.453 1.00 32.03 58 GLY C CA 1
ATOM 6205 C C . GLY C 1 58 ? 55.541 -22.853 7.961 1.00 32.11 58 GLY C C 1
ATOM 6206 O O . GLY C 1 58 ? 55.799 -21.872 8.670 1.00 33.57 58 GLY C O 1
ATOM 6207 N N . GLY C 1 59 ? 55.328 -24.069 8.463 1.00 30.51 59 GLY C N 1
ATOM 6208 C CA . GLY C 1 59 ? 55.405 -24.287 9.897 1.00 28.51 59 GLY C CA 1
ATOM 6209 C C . GLY C 1 59 ? 54.232 -25.048 10.471 1.00 27.35 59 GLY C C 1
ATOM 6210 O O . GLY C 1 59 ? 54.235 -25.414 11.644 1.00 28.67 59 GLY C O 1
ATOM 6211 N N . ALA C 1 60 ? 53.219 -25.281 9.647 1.00 25.91 60 ALA C N 1
ATOM 6212 C CA . ALA C 1 60 ? 52.041 -26.011 10.086 1.00 25.52 60 ALA C CA 1
ATOM 6213 C C . ALA C 1 60 ? 52.419 -27.438 10.466 1.00 25.61 60 ALA C C 1
ATOM 6214 O O . ALA C 1 60 ? 53.132 -28.118 9.729 1.00 24.88 60 ALA C O 1
ATOM 6216 N N . THR C 1 61 ? 51.935 -27.882 11.622 1.00 26.82 61 THR C N 1
ATOM 6217 C CA . THR C 1 61 ? 52.211 -29.229 12.101 1.00 29.82 61 THR C CA 1
ATOM 6218 C C . THR C 1 61 ? 50.929 -30.045 12.278 1.00 30.60 61 THR C C 1
ATOM 6219 O O . THR C 1 61 ? 50.927 -31.087 12.924 1.00 30.71 61 THR C O 1
ATOM 6223 N N . GLY C 1 62 ? 49.841 -29.557 11.694 1.00 32.00 62 GLY C N 1
ATOM 6224 C CA . GLY C 1 62 ? 48.571 -30.251 11.782 1.00 32.04 62 GLY C CA 1
ATOM 6225 C C . GLY C 1 62 ? 47.601 -29.690 10.763 1.00 32.15 62 GLY C C 1
ATOM 6226 O O . GLY C 1 62 ? 47.873 -28.647 10.170 1.00 30.98 62 GLY C O 1
ATOM 6227 N N . PHE C 1 63 ? 46.474 -30.372 10.559 1.00 32.01 63 PHE C N 1
ATOM 6228 C CA . PHE C 1 63 ? 45.477 -29.919 9.603 1.00 32.81 63 PHE C CA 1
ATOM 6229 C C . PHE C 1 63 ? 44.052 -30.016 10.128 1.00 32.96 63 PHE C C 1
ATOM 6230 O O . PHE C 1 63 ? 43.726 -30.915 10.898 1.00 33.83 63 PHE C O 1
ATOM 6238 N N . CYS C 1 64 ? 43.213 -29.074 9.695 1.00 33.36 64 CYS C N 1
ATOM 6239 C CA . CYS C 1 64 ? 41.808 -29.015 10.082 1.00 32.40 64 CYS C CA 1
ATOM 6240 C C . CYS C 1 64 ? 40.930 -29.158 8.857 1.00 32.39 64 CYS C C 1
ATOM 6241 O O . CYS C 1 64 ? 40.972 -28.329 7.942 1.00 30.51 64 CYS C O 1
ATOM 6244 N N . VAL C 1 65 ? 40.123 -30.210 8.860 1.00 30.63 65 VAL C N 1
ATOM 6245 C CA . VAL C 1 65 ? 39.240 -30.500 7.750 1.00 29.02 65 VAL C CA 1
ATOM 6246 C C . VAL C 1 65 ? 37.803 -30.525 8.258 1.00 28.59 65 VAL C C 1
ATOM 6247 O O . VAL C 1 65 ? 37.575 -30.570 9.469 1.00 26.70 65 VAL C O 1
ATOM 6251 N N . ALA C 1 66 ? 36.842 -30.508 7.334 1.00 29.59 66 ALA C N 1
ATOM 6252 C CA . ALA C 1 66 ? 35.428 -30.501 7.688 1.00 29.04 66 ALA C CA 1
ATOM 6253 C C . ALA C 1 66 ? 34.698 -31.824 7.446 1.00 29.18 66 ALA C C 1
ATOM 6254 O O . ALA C 1 66 ? 33.670 -32.095 8.063 1.00 30.46 66 ALA C O 1
ATOM 6256 N N . LEU C 1 67 ? 35.206 -32.645 6.539 1.00 28.33 67 LEU C N 1
ATOM 6257 C CA . LEU C 1 67 ? 34.545 -33.914 6.273 1.00 27.86 67 LEU C CA 1
ATOM 6258 C C . LEU C 1 67 ? 35.484 -35.098 6.414 1.00 27.29 67 LEU C C 1
ATOM 6259 O O . LEU C 1 67 ? 36.695 -34.951 6.300 1.00 28.16 67 LEU C O 1
ATOM 6264 N N . LEU C 1 68 ? 34.908 -36.269 6.655 1.00 26.80 68 LEU C N 1
ATOM 6265 C CA . LEU C 1 68 ? 35.670 -37.511 6.761 1.00 28.64 68 LEU C CA 1
ATOM 6266 C C . LEU C 1 68 ? 36.390 -37.708 5.435 1.00 29.53 68 LEU C C 1
ATOM 6267 O O . LEU C 1 68 ? 37.583 -38.000 5.399 1.00 32.59 68 LEU C O 1
ATOM 6272 N N . ASP C 1 69 ? 35.651 -37.527 4.347 1.00 29.53 69 ASP C N 1
ATOM 6273 C CA . ASP C 1 69 ? 36.179 -37.658 2.996 1.00 29.30 69 ASP C CA 1
ATOM 6274 C C . ASP C 1 69 ? 37.330 -36.689 2.708 1.00 29.89 69 ASP C C 1
ATOM 6275 O O . ASP C 1 69 ? 38.223 -36.991 1.917 1.00 31.11 69 ASP C O 1
ATOM 6280 N N . GLU C 1 70 ? 37.315 -35.524 3.347 1.00 30.85 70 GLU C N 1
ATOM 6281 C CA . GLU C 1 70 ? 38.372 -34.546 3.122 1.00 31.89 70 GLU C CA 1
ATOM 6282 C C . GLU C 1 70 ? 39.623 -34.919 3.899 1.00 31.28 70 GLU C C 1
ATOM 6283 O O . GLU C 1 70 ? 40.747 -34.679 3.441 1.00 32.02 70 GLU C O 1
ATOM 6289 N N . ALA C 1 71 ? 39.419 -35.498 5.078 1.00 30.87 71 ALA C N 1
ATOM 6290 C CA . ALA C 1 71 ? 40.520 -35.926 5.932 1.00 30.79 71 ALA C CA 1
ATOM 6291 C C . ALA C 1 71 ? 41.197 -37.120 5.261 1.00 31.98 71 ALA C C 1
ATOM 6292 O O . ALA C 1 71 ? 42.421 -37.273 5.338 1.00 31.90 71 ALA C O 1
ATOM 6294 N N . ILE C 1 72 ? 40.394 -37.952 4.595 1.00 30.85 72 ILE C N 1
ATOM 6295 C CA . ILE C 1 72 ? 40.919 -39.121 3.907 1.00 29.66 72 ILE C CA 1
ATOM 6296 C C . ILE C 1 72 ? 41.697 -38.709 2.671 1.00 29.94 72 ILE C C 1
ATOM 6297 O O . ILE C 1 72 ? 42.745 -39.279 2.373 1.00 31.78 72 ILE C O 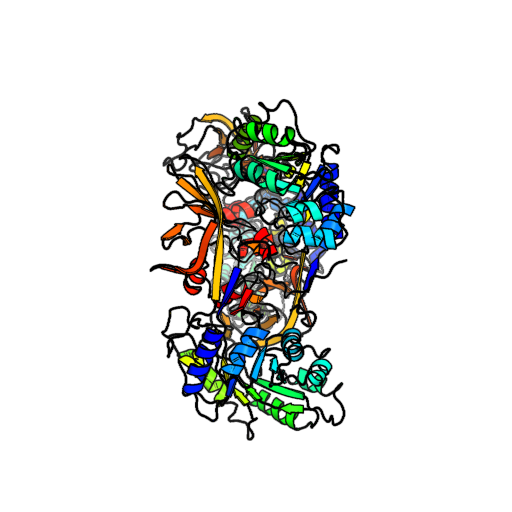1
ATOM 6302 N N . GLU C 1 73 ? 41.187 -37.722 1.942 1.00 30.27 73 GLU C N 1
ATOM 6303 C CA . GLU C 1 73 ? 41.882 -37.257 0.742 1.00 30.84 73 GLU C CA 1
ATOM 6304 C C . GLU C 1 73 ? 43.321 -36.859 1.095 1.00 29.27 73 GLU C C 1
ATOM 6305 O O . GLU C 1 73 ? 44.252 -37.173 0.366 1.00 28.21 73 GLU C O 1
ATOM 6311 N N . LEU C 1 74 ? 43.498 -36.165 2.212 1.00 29.75 74 LEU C N 1
ATOM 6312 C CA . LEU C 1 74 ? 44.828 -35.746 2.624 1.00 30.80 74 LEU C CA 1
ATOM 6313 C C . LEU C 1 74 ? 45.716 -36.955 2.868 1.00 30.44 74 LEU C C 1
ATOM 6314 O O . LEU C 1 74 ? 46.856 -36.990 2.411 1.00 28.80 74 LEU C O 1
ATOM 6319 N N . ARG C 1 75 ? 45.198 -37.939 3.601 1.00 32.02 75 ARG C N 1
ATOM 6320 C CA . ARG C 1 75 ? 45.954 -39.154 3.890 1.00 33.17 75 ARG C CA 1
ATOM 6321 C C . ARG C 1 75 ? 46.402 -39.732 2.552 1.00 34.51 75 ARG C C 1
ATOM 6322 O O . ARG C 1 75 ? 47.589 -40.004 2.350 1.00 36.04 75 ARG C O 1
ATOM 6330 N N . GLU C 1 76 ? 45.452 -39.896 1.634 1.00 35.68 76 GLU C N 1
ATOM 6331 C CA . GLU C 1 76 ? 45.747 -40.423 0.303 1.00 37.73 76 GLU C CA 1
ATOM 6332 C C . GLU C 1 76 ? 46.810 -39.605 -0.429 1.00 37.16 76 GLU C C 1
ATOM 6333 O O . GLU C 1 76 ? 47.420 -40.085 -1.379 1.00 38.13 76 GLU C O 1
ATOM 6339 N N . ALA C 1 77 ? 47.025 -38.367 0.001 1.00 37.70 77 ALA C N 1
ATOM 6340 C CA . ALA C 1 77 ? 48.021 -37.512 -0.634 1.00 38.36 77 ALA C CA 1
ATOM 6341 C C . ALA C 1 77 ? 49.372 -37.692 0.041 1.00 39.74 77 ALA C C 1
ATOM 6342 O O . ALA C 1 77 ? 50.386 -37.180 -0.434 1.00 41.02 77 ALA C O 1
ATOM 6344 N N . GLY C 1 78 ? 49.376 -38.420 1.155 1.00 38.64 78 GLY C N 1
ATOM 6345 C CA . GLY C 1 78 ? 50.606 -38.648 1.885 1.00 38.13 78 GLY C CA 1
ATOM 6346 C C . GLY C 1 78 ? 50.719 -37.784 3.125 1.00 39.01 78 GLY C C 1
ATOM 6347 O O . GLY C 1 78 ? 51.766 -37.738 3.759 1.00 39.16 78 GLY C O 1
ATOM 6348 N N . VAL C 1 79 ? 49.647 -37.089 3.482 1.00 39.49 79 VAL C N 1
ATOM 6349 C CA . VAL C 1 79 ? 49.700 -36.250 4.668 1.00 40.25 79 VAL C CA 1
ATOM 6350 C C . VAL C 1 79 ? 49.775 -37.175 5.875 1.00 40.05 79 VAL C C 1
ATOM 6351 O O . VAL C 1 79 ? 48.851 -37.941 6.150 1.00 39.57 79 VAL C O 1
ATOM 6355 N N . GLN C 1 80 ? 50.893 -37.095 6.586 1.00 41.27 80 GLN C N 1
ATOM 6356 C CA . GLN C 1 80 ? 51.133 -37.945 7.742 1.00 42.67 80 GLN C CA 1
ATOM 6357 C C . GLN C 1 80 ? 50.976 -37.215 9.086 1.00 41.84 80 GLN C C 1
ATOM 6358 O O . GLN C 1 80 ? 51.277 -37.773 10.138 1.00 41.81 80 GLN C O 1
ATOM 6364 N N . ASP C 1 81 ? 50.496 -35.977 9.057 1.00 40.63 81 ASP C N 1
ATOM 6365 C CA . ASP C 1 81 ? 50.323 -35.216 10.295 1.00 39.67 81 ASP C CA 1
ATOM 6366 C C . ASP C 1 81 ? 48.912 -35.355 10.863 1.00 37.50 81 ASP C C 1
ATOM 6367 O O . ASP C 1 81 ? 48.005 -35.868 10.198 1.00 37.76 81 ASP C O 1
ATOM 6372 N N . PRO C 1 82 ? 48.709 -34.896 12.109 1.00 33.69 82 PRO C N 1
ATOM 6373 C CA . PRO C 1 82 ? 47.387 -34.984 12.723 1.00 31.41 82 PRO C CA 1
ATOM 6374 C C . PRO C 1 82 ? 46.377 -34.276 11.834 1.00 29.10 82 PRO C C 1
ATOM 6375 O O . PRO C 1 82 ? 46.654 -33.205 11.286 1.00 27.82 82 PRO C O 1
ATOM 6379 N N . ILE C 1 83 ? 45.213 -34.887 11.675 1.00 28.51 83 ILE C N 1
ATOM 6380 C CA . ILE C 1 83 ? 44.159 -34.292 10.878 1.00 28.11 83 ILE C CA 1
ATOM 6381 C C . ILE C 1 83 ? 42.943 -34.287 11.779 1.00 29.19 83 ILE C C 1
ATOM 6382 O O . ILE C 1 83 ? 42.581 -35.321 12.338 1.00 32.21 83 ILE C O 1
ATOM 6387 N N . LEU C 1 84 ? 42.318 -33.127 11.926 1.00 28.70 84 LEU C N 1
ATOM 6388 C CA . LEU C 1 84 ? 41.134 -33.004 12.748 1.00 26.99 84 LEU C CA 1
ATOM 6389 C C . LEU C 1 84 ? 39.895 -32.698 11.909 1.00 28.24 84 LEU C C 1
ATOM 6390 O O . LEU C 1 84 ? 39.845 -31.702 11.182 1.00 30.29 84 LEU C O 1
ATOM 6395 N N . ILE C 1 85 ? 38.897 -33.569 12.003 1.00 27.62 85 ILE C N 1
ATOM 6396 C CA . ILE C 1 85 ? 37.645 -33.379 11.289 1.00 27.67 85 ILE C CA 1
ATOM 6397 C C . ILE C 1 85 ? 36.853 -32.436 12.185 1.00 29.01 85 ILE C C 1
ATOM 6398 O O . ILE C 1 85 ? 36.389 -32.832 13.250 1.00 30.04 85 ILE C O 1
ATOM 6403 N N . LEU C 1 86 ? 36.698 -31.190 11.758 1.00 29.79 86 LEU C N 1
ATOM 6404 C CA . LEU C 1 86 ? 36.003 -30.198 12.567 1.00 31.52 86 LEU C CA 1
ATOM 6405 C C . LEU C 1 86 ? 34.536 -30.414 12.955 1.00 30.90 86 LEU C C 1
ATOM 6406 O O . LEU C 1 86 ? 34.014 -29.672 13.782 1.00 30.08 86 LEU C O 1
ATOM 6411 N N . SER C 1 87 ? 33.862 -31.412 12.392 1.00 31.64 87 SER C N 1
ATOM 6412 C CA . SER C 1 87 ? 32.466 -31.628 12.778 1.00 32.88 87 SER C CA 1
ATOM 6413 C C . SER C 1 87 ? 32.094 -33.072 13.149 1.00 32.91 87 SER C C 1
ATOM 6414 O O . SER C 1 87 ? 32.918 -33.989 13.075 1.00 31.31 87 SER C O 1
ATOM 6417 N N . VAL C 1 88 ? 30.839 -33.255 13.552 1.00 33.87 88 VAL C N 1
ATOM 6418 C CA . VAL C 1 88 ? 30.329 -34.562 13.964 1.00 33.55 88 VAL C CA 1
ATOM 6419 C C . VAL C 1 88 ? 30.380 -35.621 12.867 1.00 34.41 88 VAL C C 1
ATOM 6420 O O . VAL C 1 88 ? 29.937 -35.404 11.742 1.00 35.45 88 VAL C O 1
ATOM 6424 N N . VAL C 1 89 ? 30.933 -36.774 13.212 1.00 35.28 89 VAL C N 1
ATOM 6425 C CA . VAL C 1 89 ? 31.056 -37.876 12.275 1.00 36.07 89 VAL C CA 1
ATOM 6426 C C . VAL C 1 89 ? 30.019 -38.951 12.588 1.00 37.63 89 VAL C C 1
ATOM 6427 O O . VAL C 1 89 ? 29.701 -39.206 13.748 1.00 38.46 89 VAL C O 1
ATOM 6431 N N . ASP C 1 90 ? 29.489 -39.571 11.541 1.00 39.18 90 ASP C N 1
ATOM 6432 C CA . ASP C 1 90 ? 28.491 -40.616 11.698 1.00 39.08 90 ASP C CA 1
ATOM 6433 C C . ASP C 1 90 ? 29.126 -41.859 12.316 1.00 38.22 90 ASP C C 1
ATOM 6434 O O . ASP C 1 90 ? 30.221 -42.265 11.918 1.00 38.46 90 ASP C O 1
ATOM 6439 N N . LEU C 1 91 ? 28.439 -42.456 13.288 1.00 36.32 91 LEU C N 1
ATOM 6440 C CA . LEU C 1 91 ? 28.936 -43.653 13.953 1.00 36.24 91 LEU C CA 1
ATOM 6441 C C . LEU C 1 91 ? 29.264 -44.751 12.962 1.00 36.37 91 LEU C C 1
ATOM 6442 O O . LEU C 1 91 ? 30.230 -45.489 13.143 1.00 37.62 91 LEU C O 1
ATOM 6447 N N . ALA C 1 92 ? 28.479 -44.849 11.898 1.00 35.30 92 ALA C N 1
ATOM 6448 C CA . ALA C 1 92 ? 28.722 -45.872 10.891 1.00 35.13 92 ALA C CA 1
ATOM 6449 C C . ALA C 1 92 ? 30.137 -45.768 10.338 1.00 36.24 92 ALA C C 1
ATOM 6450 O O . ALA C 1 92 ? 30.643 -46.704 9.714 1.00 37.21 92 ALA C O 1
ATOM 6452 N N . TYR C 1 93 ? 30.787 -44.637 10.578 1.00 36.37 93 TYR C N 1
ATOM 6453 C CA . TYR C 1 93 ? 32.122 -44.433 10.041 1.00 36.09 93 TYR C CA 1
ATOM 6454 C C . TYR C 1 93 ? 33.243 -44.396 11.064 1.00 35.88 93 TYR C C 1
ATOM 6455 O O . TYR C 1 93 ? 34.376 -44.044 10.740 1.00 34.99 93 TYR C O 1
ATOM 6464 N N . VAL C 1 94 ? 32.936 -44.772 12.299 1.00 37.34 94 VAL C N 1
ATOM 6465 C CA . VAL C 1 94 ? 33.957 -44.783 13.333 1.00 39.31 94 VAL C CA 1
ATOM 6466 C C . VAL C 1 94 ? 35.167 -45.580 12.839 1.00 39.49 94 VAL C C 1
ATOM 6467 O O . VAL C 1 94 ? 36.289 -45.080 12.842 1.00 40.25 94 VAL C O 1
ATOM 6471 N N . PRO C 1 95 ? 34.952 -46.825 12.384 1.00 39.42 95 PRO C N 1
ATOM 6472 C CA . PRO C 1 95 ? 36.100 -47.603 11.908 1.00 39.94 95 PRO C CA 1
ATOM 6473 C C . PRO C 1 95 ? 37.013 -46.888 10.911 1.00 38.53 95 PRO C C 1
ATOM 6474 O O . PRO C 1 95 ? 38.224 -47.121 10.904 1.00 39.99 95 PRO C O 1
ATOM 6478 N N . LEU C 1 96 ? 36.447 -46.023 10.075 1.00 37.51 96 LEU C N 1
ATOM 6479 C CA . LEU C 1 96 ? 37.266 -45.306 9.101 1.00 35.67 96 LEU C CA 1
ATOM 6480 C C . LEU C 1 96 ? 38.224 -44.388 9.848 1.00 35.53 96 LEU C C 1
ATOM 6481 O O . LEU C 1 96 ? 39.383 -44.243 9.471 1.00 34.78 96 LEU C O 1
ATOM 6486 N N . LEU C 1 97 ? 37.737 -43.784 10.926 1.00 35.05 97 LEU C N 1
ATOM 6487 C CA . LEU C 1 97 ? 38.562 -42.893 11.720 1.00 34.58 97 LEU C CA 1
ATOM 6488 C C . LEU C 1 97 ? 39.786 -43.638 12.232 1.00 34.57 97 LEU C C 1
ATOM 6489 O O . LEU C 1 97 ? 40.899 -43.121 12.186 1.00 33.95 97 LEU C O 1
ATOM 6494 N N . ILE C 1 98 ? 39.576 -44.854 12.725 1.00 34.33 98 ILE C N 1
ATOM 6495 C CA . ILE C 1 98 ? 40.671 -45.666 13.239 1.00 32.53 98 ILE C CA 1
ATOM 6496 C C . ILE C 1 98 ? 41.644 -46.039 12.119 1.00 32.10 98 ILE C C 1
ATOM 6497 O O . ILE C 1 98 ? 42.854 -45.976 12.293 1.00 30.73 98 ILE C O 1
ATOM 6502 N N . GLN C 1 99 ? 41.098 -46.407 10.966 1.00 32.15 99 GLN C N 1
ATOM 6503 C CA . GLN C 1 99 ? 41.891 -46.816 9.806 1.00 32.84 99 GLN C CA 1
ATOM 6504 C C . GLN C 1 99 ? 42.881 -45.748 9.323 1.00 33.51 99 GLN C C 1
ATOM 6505 O O . GLN C 1 99 ? 44.032 -46.048 9.016 1.00 31.86 99 GLN C O 1
ATOM 6511 N N . TYR C 1 100 ? 42.436 -44.501 9.242 1.00 34.82 100 TYR C N 1
ATOM 6512 C CA . TYR C 1 100 ? 43.332 -43.434 8.818 1.00 35.19 100 TYR C CA 1
ATOM 6513 C C . TYR C 1 100 ? 43.880 -42.648 10.003 1.00 35.64 100 TYR C C 1
ATOM 6514 O O . TYR C 1 100 ? 44.510 -41.610 9.814 1.00 37.50 100 TYR C O 1
ATOM 6523 N N . ASP C 1 101 ? 43.653 -43.158 11.216 1.00 35.59 101 ASP C N 1
ATOM 6524 C CA . ASP C 1 101 ? 44.102 -42.502 12.447 1.00 35.75 101 ASP C CA 1
ATOM 6525 C C . ASP C 1 101 ? 43.813 -41.007 12.361 1.00 34.92 101 ASP C C 1
ATOM 6526 O O . ASP C 1 101 ? 44.728 -40.183 12.380 1.00 34.00 101 ASP C O 1
ATOM 6531 N N . LEU C 1 102 ? 42.532 -40.674 12.258 1.00 35.03 102 LEU C N 1
ATOM 6532 C CA . LEU C 1 102 ? 42.077 -39.296 12.158 1.00 34.33 102 LEU C CA 1
ATOM 6533 C C . LEU C 1 102 ? 41.550 -38.862 13.503 1.00 34.12 102 LEU C C 1
ATOM 6534 O O . LEU C 1 102 ? 41.075 -39.685 14.273 1.00 35.41 102 LEU C O 1
ATOM 6539 N N . SER C 1 103 ? 41.616 -37.568 13.779 1.00 34.02 103 SER C N 1
ATOM 6540 C CA . SER C 1 103 ? 41.119 -37.037 15.044 1.00 32.61 103 SER C CA 1
ATOM 6541 C C . SER C 1 103 ? 39.733 -36.420 14.826 1.00 32.70 103 SER C C 1
ATOM 6542 O O . SER C 1 103 ? 39.574 -35.554 13.963 1.00 31.55 103 SER C O 1
ATOM 6545 N N . VAL C 1 104 ? 38.740 -36.853 15.604 1.00 33.36 104 VAL C N 1
ATOM 6546 C CA . VAL C 1 104 ? 37.377 -36.315 15.472 1.00 34.29 104 VAL C CA 1
ATOM 6547 C C . VAL C 1 104 ? 36.942 -35.450 16.642 1.00 33.08 104 VAL C C 1
ATOM 6548 O O . VAL C 1 104 ? 37.445 -35.597 17.766 1.00 31.76 104 VAL C O 1
ATOM 6552 N N . THR C 1 105 ? 36.000 -34.550 16.377 1.00 32.23 105 THR C N 1
ATOM 6553 C CA . THR C 1 105 ? 35.502 -33.698 17.435 1.00 32.94 105 THR C CA 1
ATOM 6554 C C . THR C 1 105 ? 34.263 -34.393 17.977 1.00 33.04 105 THR C C 1
ATOM 6555 O O . THR C 1 105 ? 33.531 -35.044 17.232 1.00 33.79 105 THR C O 1
ATOM 6559 N N . VAL C 1 106 ? 34.050 -34.276 19.281 1.00 33.42 106 VAL C N 1
ATOM 6560 C CA . VAL C 1 106 ? 32.902 -34.887 19.928 1.00 33.37 106 VAL C CA 1
ATOM 6561 C C . VAL C 1 106 ? 32.081 -33.776 20.563 1.00 34.42 106 VAL C C 1
ATOM 6562 O O . VAL C 1 106 ? 32.637 -32.841 21.146 1.00 34.82 106 VAL C O 1
ATOM 6566 N N . ALA C 1 107 ? 30.759 -33.885 20.456 1.00 35.49 107 ALA C N 1
ATOM 6567 C CA . ALA C 1 107 ? 29.872 -32.869 21.006 1.00 36.27 107 ALA C CA 1
ATOM 6568 C C . ALA C 1 107 ? 28.834 -33.401 21.986 1.00 35.48 107 ALA C C 1
ATOM 6569 O O . ALA C 1 107 ? 28.097 -32.621 22.589 1.00 35.86 107 ALA C O 1
ATOM 6571 N N . THR C 1 108 ? 28.770 -34.721 22.139 1.00 36.55 108 THR C N 1
ATOM 6572 C CA . THR C 1 108 ? 27.810 -35.344 23.046 1.00 37.53 108 THR C CA 1
ATOM 6573 C C . THR C 1 108 ? 28.365 -36.630 23.650 1.00 38.63 108 THR C C 1
ATOM 6574 O O . THR C 1 108 ? 29.223 -37.273 23.057 1.00 39.17 108 THR C O 1
ATOM 6578 N N . GLN C 1 109 ? 27.883 -37.006 24.831 1.00 40.82 109 GLN C N 1
ATOM 6579 C CA . GLN C 1 109 ? 28.337 -38.242 25.456 1.00 41.51 109 GLN C CA 1
ATOM 6580 C C . GLN C 1 109 ? 27.643 -39.374 24.715 1.00 40.04 109 GLN C C 1
ATOM 6581 O O . GLN C 1 109 ? 28.172 -40.473 24.598 1.00 41.72 109 GLN C O 1
ATOM 6587 N N . GLU C 1 110 ? 26.454 -39.095 24.201 1.00 39.20 110 GLU C N 1
ATOM 6588 C CA . GLU C 1 110 ? 25.694 -40.094 23.462 1.00 38.75 110 GLU C CA 1
ATOM 6589 C C . GLU C 1 110 ? 26.570 -40.739 22.391 1.00 37.85 110 GLU C C 1
ATOM 6590 O O . GLU C 1 110 ? 26.629 -41.966 22.270 1.00 39.13 110 GLU C O 1
ATOM 6596 N N . TRP C 1 111 ? 27.253 -39.896 21.620 1.00 35.99 111 TRP C N 1
ATOM 6597 C CA . TRP C 1 111 ? 28.121 -40.359 20.545 1.00 33.64 111 TRP C CA 1
ATOM 6598 C C . TRP C 1 111 ? 29.260 -41.210 21.090 1.00 32.52 111 TRP C C 1
ATOM 6599 O O . TRP C 1 111 ? 29.613 -42.232 20.495 1.00 31.92 111 TRP C O 1
ATOM 6610 N N . LEU C 1 112 ? 29.836 -40.769 22.210 1.00 31.58 112 LEU C N 1
ATOM 6611 C CA . LEU C 1 112 ? 30.945 -41.465 22.859 1.00 32.43 112 LEU C CA 1
ATOM 6612 C C . LEU C 1 112 ? 30.523 -42.818 23.438 1.00 35.30 112 LEU C C 1
ATOM 6613 O O . LEU C 1 112 ? 31.244 -43.808 23.308 1.00 34.52 112 LEU C O 1
ATOM 6618 N N . GLU C 1 113 ? 29.356 -42.860 24.076 1.00 38.05 113 GLU C N 1
ATOM 6619 C CA . GLU C 1 113 ? 28.854 -44.102 24.664 1.00 40.68 113 GLU C CA 1
ATOM 6620 C C . GLU C 1 113 ? 28.610 -45.145 23.582 1.00 41.77 113 GLU C C 1
ATOM 6621 O O . GLU C 1 113 ? 28.931 -46.318 23.759 1.00 42.36 113 GLU C O 1
ATOM 6627 N N . ALA C 1 114 ? 28.035 -44.711 22.463 1.00 43.32 114 ALA C N 1
ATOM 6628 C CA . ALA C 1 114 ? 27.755 -45.615 21.352 1.00 45.04 114 ALA C CA 1
ATOM 6629 C C . ALA C 1 114 ? 29.046 -45.923 20.612 1.00 45.14 114 ALA C C 1
ATOM 6630 O O . ALA C 1 114 ? 29.227 -47.019 20.091 1.00 45.36 114 ALA C O 1
ATOM 6632 N N . ALA C 1 115 ? 29.945 -44.945 20.577 1.00 45.56 115 ALA C N 1
ATOM 6633 C CA . ALA C 1 115 ? 31.228 -45.112 19.909 1.00 47.13 115 ALA C CA 1
ATOM 6634 C C . ALA C 1 115 ? 32.048 -46.170 20.634 1.00 47.89 115 ALA C C 1
ATOM 6635 O O . ALA C 1 115 ? 32.787 -46.921 20.009 1.00 48.86 115 ALA C O 1
ATOM 6637 N N . LEU C 1 116 ? 31.914 -46.222 21.956 1.00 49.43 116 LEU C N 1
ATOM 6638 C CA . LEU C 1 116 ? 32.644 -47.195 22.763 1.00 51.68 116 LEU C CA 1
ATOM 6639 C C . LEU C 1 116 ? 32.394 -48.592 22.210 1.00 52.92 116 LEU C C 1
ATOM 6640 O O . LEU C 1 116 ? 33.330 -49.354 21.980 1.00 53.42 116 LEU C O 1
ATOM 6645 N N . GLN C 1 117 ? 31.127 -48.933 22.004 1.00 54.78 117 GLN C N 1
ATOM 6646 C CA . GLN C 1 117 ? 30.794 -50.233 21.439 1.00 56.24 117 GLN C CA 1
ATOM 6647 C C . GLN C 1 117 ? 31.407 -50.158 20.046 1.00 57.17 117 GLN C C 1
ATOM 6648 O O . GLN C 1 117 ? 31.927 -49.112 19.660 1.00 57.69 117 GLN C O 1
ATOM 6654 N N . GLN C 1 118 ? 31.366 -51.240 19.283 1.00 57.97 118 GLN C N 1
ATOM 6655 C CA . GLN C 1 118 ? 31.951 -51.186 17.945 1.00 59.31 118 GLN C CA 1
ATOM 6656 C C . GLN C 1 118 ? 33.432 -50.746 18.006 1.00 59.41 118 GLN C C 1
ATOM 6657 O O . GLN C 1 118 ? 34.074 -50.533 16.976 1.00 59.63 118 GLN C O 1
ATOM 6663 N N . LEU C 1 119 ? 33.971 -50.622 19.215 1.00 59.94 119 LEU C N 1
ATOM 6664 C CA . LEU C 1 119 ? 35.361 -50.214 19.398 1.00 59.96 119 LEU C CA 1
ATOM 6665 C C . LEU C 1 119 ? 36.067 -51.304 20.203 1.00 60.97 119 LEU C C 1
ATOM 6666 O O . LEU C 1 119 ? 35.629 -51.650 21.298 1.00 61.52 119 LEU C O 1
ATOM 6671 N N . THR C 1 120 ? 37.154 -51.836 19.654 1.00 62.01 120 THR C N 1
ATOM 6672 C CA . THR C 1 120 ? 37.856 -52.955 20.271 1.00 62.90 120 THR C CA 1
ATOM 6673 C C . THR C 1 120 ? 37.956 -52.776 21.783 1.00 62.89 120 THR C C 1
ATOM 6674 O O . THR C 1 120 ? 38.120 -51.660 22.276 1.00 61.81 120 THR C O 1
ATOM 6678 N N . PRO C 1 121 ? 37.872 -54.120 22.496 1.00 63.55 121 PRO C N 1
ATOM 6679 C CA . PRO C 1 121 ? 37.921 -54.084 23.961 1.00 64.08 121 PRO C CA 1
ATOM 6680 C C . PRO C 1 121 ? 39.086 -53.241 24.469 1.00 64.51 121 PRO C C 1
ATOM 6681 O O . PRO C 1 121 ? 38.940 -52.518 25.455 1.00 65.28 121 PRO C O 1
ATOM 6685 N N . GLU C 1 122 ? 40.214 -53.100 23.813 1.00 63.69 122 GLU C N 1
ATOM 6686 C CA . GLU C 1 122 ? 41.448 -52.507 24.314 1.00 62.88 122 GLU C CA 1
ATOM 6687 C C . GLU C 1 122 ? 42.415 -51.940 23.279 1.00 61.43 122 GLU C C 1
ATOM 6688 O O . GLU C 1 122 ? 43.626 -51.919 23.494 1.00 61.93 122 GLU C O 1
ATOM 6694 N N . SER C 1 123 ? 41.870 -51.483 22.156 1.00 58.28 123 SER C N 1
ATOM 6695 C CA . SER C 1 123 ? 42.533 -51.406 20.860 1.00 55.06 123 SER C CA 1
ATOM 6696 C C . SER C 1 123 ? 43.945 -50.844 20.995 1.00 51.66 123 SER C C 1
ATOM 6697 O O . SER C 1 123 ? 44.234 -50.081 21.916 1.00 50.94 123 SER C O 1
ATOM 6700 N N . ASN C 1 124 ? 44.819 -51.227 20.070 1.00 47.95 124 ASN C N 1
ATOM 6701 C CA . ASN C 1 124 ? 46.167 -50.683 20.021 1.00 43.83 124 ASN C CA 1
ATOM 6702 C C . ASN C 1 124 ? 46.069 -49.459 19.122 1.00 41.31 124 ASN C C 1
ATOM 6703 O O . ASN C 1 124 ? 47.066 -48.911 18.679 1.00 40.69 124 ASN C O 1
ATOM 6708 N N . THR C 1 125 ? 44.839 -49.052 18.845 1.00 39.32 125 THR C N 1
ATOM 6709 C CA . THR C 1 125 ? 44.587 -47.899 18.002 1.00 37.39 125 THR C CA 1
ATOM 6710 C C . THR C 1 125 ? 43.523 -47.045 18.665 1.00 33.91 125 THR C C 1
ATOM 6711 O O . THR C 1 125 ? 42.395 -46.985 18.207 1.00 33.98 125 THR C O 1
ATOM 6715 N N . PRO C 1 126 ? 43.870 -46.382 19.771 1.00 32.42 126 PRO C N 1
ATOM 6716 C CA . PRO C 1 126 ? 42.861 -45.551 20.430 1.00 31.84 126 PRO C CA 1
ATOM 6717 C C . PRO C 1 126 ? 42.338 -44.466 19.490 1.00 31.30 126 PRO C C 1
ATOM 6718 O O . PRO C 1 126 ? 43.052 -44.015 18.598 1.00 30.97 126 PRO C O 1
ATOM 6722 N N . LEU C 1 127 ? 41.084 -44.074 19.688 1.00 30.50 127 LEU C N 1
ATOM 6723 C CA . LEU C 1 127 ? 40.436 -43.050 18.872 1.00 29.81 127 LEU C CA 1
ATOM 6724 C C . LEU C 1 127 ? 40.782 -41.683 19.450 1.00 28.64 127 LEU C C 1
ATOM 6725 O O . LEU C 1 127 ? 40.489 -41.413 20.617 1.00 27.08 127 LEU C O 1
ATOM 6730 N N . ARG C 1 128 ? 41.416 -40.836 18.639 1.00 28.92 128 ARG C N 1
ATOM 6731 C CA . ARG C 1 128 ? 41.801 -39.486 19.067 1.00 28.21 128 ARG C CA 1
ATOM 6732 C C . ARG C 1 128 ? 40.584 -38.574 18.984 1.00 26.49 128 ARG C C 1
ATOM 6733 O O . ARG C 1 128 ? 40.127 -38.251 17.887 1.00 25.58 128 ARG C O 1
ATOM 6741 N N . VAL C 1 129 ? 40.072 -38.147 20.132 1.00 24.97 129 VAL C N 1
ATOM 6742 C CA . VAL C 1 129 ? 38.907 -37.279 20.133 1.00 25.04 129 VAL C CA 1
ATOM 6743 C C . VAL C 1 129 ? 39.160 -35.906 20.750 1.00 24.17 129 VAL C C 1
ATOM 6744 O O . VAL C 1 129 ? 39.845 -35.782 21.762 1.00 23.18 129 VAL C O 1
ATOM 6748 N N . HIS C 1 130 ? 38.618 -34.873 20.115 1.00 24.60 130 HIS C N 1
ATOM 6749 C CA . HIS C 1 130 ? 38.731 -33.506 20.626 1.00 24.49 130 HIS C CA 1
ATOM 6750 C C . HIS C 1 130 ? 37.312 -33.119 21.030 1.00 23.42 130 HIS C C 1
ATOM 6751 O O . HIS C 1 130 ? 36.402 -33.167 20.212 1.00 22.43 130 HIS C O 1
ATOM 6758 N N . LEU C 1 131 ? 37.117 -32.752 22.285 1.00 25.77 131 LEU C N 1
ATOM 6759 C CA . LEU C 1 131 ? 35.787 -32.379 22.751 1.00 26.77 131 LEU C CA 1
ATOM 6760 C C . LEU C 1 131 ? 35.528 -30.902 22.503 1.00 28.08 131 LEU C C 1
ATOM 6761 O O . LEU C 1 131 ? 36.359 -30.053 22.825 1.00 28.23 131 LEU C O 1
ATOM 6766 N N . LYS C 1 132 ? 34.384 -30.584 21.911 1.00 29.75 132 LYS C N 1
ATOM 6767 C CA . LYS C 1 132 ? 34.079 -29.189 21.664 1.00 31.07 132 LYS C CA 1
ATOM 6768 C C . LYS C 1 132 ? 33.091 -28.657 22.681 1.00 32.02 132 LYS C C 1
ATOM 6769 O O . LYS C 1 132 ? 32.044 -29.250 22.932 1.00 30.94 132 LYS C O 1
ATOM 6775 N N . VAL C 1 133 ? 33.439 -27.536 23.288 1.00 33.50 133 VAL C N 1
ATOM 6776 C CA . VAL C 1 133 ? 32.548 -26.913 24.247 1.00 36.12 133 VAL C CA 1
ATOM 6777 C C . VAL C 1 133 ? 32.016 -25.657 23.550 1.00 37.54 133 VAL C C 1
ATOM 6778 O O . VAL C 1 133 ? 32.793 -24.843 23.038 1.00 38.51 133 VAL C O 1
ATOM 6782 N N . ASP C 1 134 ? 30.767 -25.345 23.640 1.00 38.29 134 ASP C N 1
ATOM 6783 C CA . ASP C 1 134 ? 30.176 -24.335 22.901 1.00 39.28 134 ASP C CA 1
ATOM 6784 C C . ASP C 1 134 ? 29.880 -23.293 23.812 1.00 38.86 134 ASP C C 1
ATOM 6785 O O . ASP C 1 134 ? 29.052 -23.435 24.518 1.00 40.92 134 ASP C O 1
ATOM 6790 N N . THR C 1 135 ? 30.552 -22.236 23.821 1.00 38.02 135 THR C N 1
ATOM 6791 C CA . THR C 1 135 ? 30.368 -21.110 24.740 1.00 36.63 135 THR C CA 1
ATOM 6792 C C . THR C 1 135 ? 29.930 -19.904 23.913 1.00 36.29 135 THR C C 1
ATOM 6793 O O . THR C 1 135 ? 30.405 -18.803 24.166 1.00 36.84 135 THR C O 1
ATOM 6797 N N . GLY C 1 136 ? 29.053 -20.080 22.924 1.00 37.47 136 GLY C N 1
ATOM 6798 C CA . GLY C 1 136 ? 28.609 -18.913 22.172 1.00 37.82 136 GLY C CA 1
ATOM 6799 C C . GLY C 1 136 ? 28.293 -18.987 20.691 1.00 37.93 136 GLY C C 1
ATOM 6800 O O . GLY C 1 136 ? 27.540 -18.156 20.185 1.00 36.52 136 GLY C O 1
ATOM 6801 N N . MET C 1 137 ? 28.869 -19.952 19.983 1.00 40.10 137 MET C N 1
ATOM 6802 C CA . MET C 1 137 ? 28.614 -20.091 18.552 1.00 40.40 137 MET C CA 1
ATOM 6803 C C . MET C 1 137 ? 27.220 -20.681 18.343 1.00 42.17 137 MET C C 1
ATOM 6804 O O . MET C 1 137 ? 26.579 -20.435 17.323 1.00 43.15 137 MET C O 1
ATOM 6809 N N . GLY C 1 138 ? 26.752 -21.453 19.320 1.00 43.96 138 GLY C N 1
ATOM 6810 C CA . GLY C 1 138 ? 25.426 -22.042 19.233 1.00 45.82 138 GLY C CA 1
ATOM 6811 C C . GLY C 1 138 ? 25.271 -23.143 18.198 1.00 47.36 138 GLY C C 1
ATOM 6812 O O . GLY C 1 138 ? 24.164 -23.606 17.940 1.00 47.77 138 GLY C O 1
ATOM 6813 N N . ARG C 1 139 ? 26.374 -23.568 17.598 1.00 47.46 139 ARG C N 1
ATOM 6814 C CA . ARG C 1 139 ? 26.318 -24.626 16.597 1.00 48.91 139 ARG C CA 1
ATOM 6815 C C . ARG C 1 139 ? 26.323 -26.017 17.255 1.00 49.42 139 ARG C C 1
ATOM 6816 O O . ARG C 1 139 ? 25.287 -26.682 17.358 1.00 50.32 139 ARG C O 1
ATOM 6824 N N . ILE C 1 140 ? 27.492 -26.440 17.722 1.00 48.41 140 ILE C N 1
ATOM 6825 C CA . ILE C 1 140 ? 27.633 -27.751 18.335 1.00 47.33 140 ILE C CA 1
ATOM 6826 C C . ILE C 1 140 ? 28.596 -27.716 19.521 1.00 46.72 140 ILE C C 1
ATOM 6827 O O . ILE C 1 140 ? 29.443 -26.829 19.610 1.00 47.11 140 ILE C O 1
ATOM 6832 N N . GLY C 1 141 ? 28.447 -28.671 20.437 1.00 45.61 141 GLY C N 1
ATOM 6833 C CA . GLY C 1 141 ? 29.323 -28.731 21.594 1.00 43.87 141 GLY C CA 1
ATOM 6834 C C . GLY C 1 141 ? 28.620 -28.921 22.925 1.00 43.07 141 GLY C C 1
ATOM 6835 O O . GLY C 1 141 ? 27.395 -28.930 22.993 1.00 43.91 141 GLY C O 1
ATOM 6836 N N . PHE C 1 142 ? 29.402 -29.073 23.987 1.00 42.06 142 PHE C N 1
ATOM 6837 C CA . PHE C 1 142 ? 28.844 -29.255 25.317 1.00 41.73 142 PHE C CA 1
ATOM 6838 C C . PHE C 1 142 ? 28.561 -27.903 25.939 1.00 43.52 142 PHE C C 1
ATOM 6839 O O . PHE C 1 142 ? 29.353 -26.979 25.798 1.00 43.46 142 PHE C O 1
ATOM 6847 N N . LEU C 1 143 ? 27.418 -27.798 26.616 1.00 47.00 143 LEU C N 1
ATOM 6848 C CA . LEU C 1 143 ? 26.989 -26.572 27.293 1.00 49.52 143 LEU C CA 1
ATOM 6849 C C . LEU C 1 143 ? 27.318 -26.734 28.785 1.00 52.39 143 LEU C C 1
ATOM 6850 O O . LEU C 1 143 ? 26.555 -26.333 29.663 1.00 52.75 143 LEU C O 1
ATOM 6855 N N . THR C 1 144 ? 28.470 -27.349 29.037 1.00 55.67 144 THR C N 1
ATOM 6856 C CA . THR C 1 144 ? 29.019 -27.641 30.362 1.00 57.37 144 THR C CA 1
ATOM 6857 C C . THR C 1 144 ? 29.395 -26.280 30.972 1.00 57.61 144 THR C C 1
ATOM 6858 O O . THR C 1 144 ? 29.138 -25.264 30.340 1.00 57.82 144 THR C O 1
ATOM 6862 N N . PRO C 1 145 ? 30.029 -26.208 32.171 1.00 58.39 145 PRO C N 1
ATOM 6863 C CA . PRO C 1 145 ? 31.137 -26.884 32.865 1.00 59.26 145 PRO C CA 1
ATOM 6864 C C . PRO C 1 145 ? 30.972 -28.315 33.367 1.00 60.20 145 PRO C C 1
ATOM 6865 O O . PRO C 1 145 ? 31.952 -29.059 33.446 1.00 59.60 145 PRO C O 1
ATOM 6869 N N . GLU C 1 146 ? 29.755 -28.719 33.695 1.00 61.21 146 GLU C N 1
ATOM 6870 C CA . GLU C 1 146 ? 29.566 -30.075 34.177 1.00 62.25 146 GLU C CA 1
ATOM 6871 C C . GLU C 1 146 ? 29.584 -31.096 33.051 1.00 61.57 146 GLU C C 1
ATOM 6872 O O . GLU C 1 146 ? 30.280 -32.105 33.140 1.00 61.00 146 GLU C O 1
ATOM 6878 N N . GLU C 1 147 ? 28.834 -30.819 31.988 1.00 60.89 147 GLU C N 1
ATOM 6879 C CA . GLU C 1 147 ? 28.741 -31.718 30.843 1.00 59.42 147 GLU C CA 1
ATOM 6880 C C . GLU C 1 147 ? 30.081 -32.141 30.245 1.00 58.80 147 GLU C C 1
ATOM 6881 O O . GLU C 1 147 ? 30.259 -33.299 29.859 1.00 58.53 147 GLU C O 1
ATOM 6887 N N . THR C 1 148 ? 31.020 -31.208 30.151 1.00 58.07 148 THR C N 1
ATOM 6888 C CA . THR C 1 148 ? 32.327 -31.532 29.607 1.00 58.81 148 THR C CA 1
ATOM 6889 C C . THR C 1 148 ? 33.069 -32.378 30.616 1.00 57.72 148 THR C C 1
ATOM 6890 O O . THR C 1 148 ? 33.645 -33.403 30.261 1.00 58.18 148 THR C O 1
ATOM 6894 N N . LYS C 1 149 ? 33.050 -31.945 31.875 1.00 56.85 149 LYS C N 1
ATOM 6895 C CA . LYS C 1 149 ? 33.729 -32.677 32.935 1.00 56.13 149 LYS C CA 1
ATOM 6896 C C . LYS C 1 149 ? 33.306 -34.137 32.891 1.00 55.41 149 LYS C C 1
ATOM 6897 O O . LYS C 1 149 ? 34.103 -35.031 33.157 1.00 54.97 149 LYS C O 1
ATOM 6903 N N . GLN C 1 150 ? 32.048 -34.374 32.546 1.00 55.50 150 GLN C N 1
ATOM 6904 C CA . GLN C 1 150 ? 31.540 -35.734 32.466 1.00 55.63 150 GLN C CA 1
ATOM 6905 C C . GLN C 1 150 ? 32.030 -36.393 31.182 1.00 54.59 150 GLN C C 1
ATOM 6906 O O . GLN C 1 150 ? 32.340 -37.582 31.171 1.00 54.30 150 GLN C O 1
ATOM 6912 N N . ALA C 1 151 ? 32.104 -35.616 30.106 1.00 52.75 151 ALA C N 1
ATOM 6913 C CA . ALA C 1 151 ? 32.550 -36.137 28.822 1.00 50.33 151 ALA C CA 1
ATOM 6914 C C . ALA C 1 151 ? 34.010 -36.552 28.896 1.00 49.96 151 ALA C C 1
ATOM 6915 O O . ALA C 1 151 ? 34.383 -37.639 28.461 1.00 49.28 151 ALA C O 1
ATOM 6917 N N . VAL C 1 152 ? 34.839 -35.681 29.452 1.00 49.63 152 VAL C N 1
ATOM 6918 C CA . VAL C 1 152 ? 36.254 -35.970 29.585 1.00 49.65 152 VAL C CA 1
ATOM 6919 C C . VAL C 1 152 ? 36.525 -37.221 30.418 1.00 50.14 152 VAL C C 1
ATOM 6920 O O . VAL C 1 152 ? 37.125 -38.174 29.926 1.00 51.15 152 VAL C O 1
ATOM 6924 N N . ARG C 1 153 ? 36.075 -37.229 31.670 1.00 50.72 153 ARG C N 1
ATOM 6925 C CA . ARG C 1 153 ? 36.316 -38.378 32.541 1.00 51.37 153 ARG C CA 1
ATOM 6926 C C . ARG C 1 153 ? 35.854 -39.686 31.898 1.00 50.43 153 ARG C C 1
ATOM 6927 O O . ARG C 1 153 ? 36.470 -40.735 32.094 1.00 49.84 153 ARG C O 1
ATOM 6935 N N . PHE C 1 154 ? 34.773 -39.620 31.130 1.00 49.11 154 PHE C N 1
ATOM 6936 C CA . PHE C 1 154 ? 34.269 -40.800 30.444 1.00 48.94 154 PHE C CA 1
ATOM 6937 C C . PHE C 1 154 ? 35.293 -41.199 29.385 1.00 48.71 154 PHE C C 1
ATOM 6938 O O . PHE C 1 154 ? 35.585 -42.377 29.206 1.00 48.77 154 PHE C O 1
ATOM 6946 N N . VAL C 1 155 ? 35.837 -40.207 28.688 1.00 48.61 155 VAL C N 1
ATOM 6947 C CA . VAL C 1 155 ? 36.826 -40.453 27.644 1.00 49.61 155 VAL C CA 1
ATOM 6948 C C . VAL C 1 155 ? 38.078 -41.112 28.208 1.00 49.66 155 VAL C C 1
ATOM 6949 O O . VAL C 1 155 ? 38.726 -41.919 27.535 1.00 49.63 155 VAL C O 1
ATOM 6953 N N . GLN C 1 156 ? 38.419 -40.763 29.442 1.00 49.56 156 GLN C N 1
ATOM 6954 C CA . GLN C 1 156 ? 39.602 -41.330 30.072 1.00 49.24 156 GLN C CA 1
ATOM 6955 C C . GLN C 1 156 ? 39.297 -42.656 30.755 1.00 48.71 156 GLN C C 1
ATOM 6956 O O . GLN C 1 156 ? 40.205 -43.430 31.058 1.00 48.43 156 GLN C O 1
ATOM 6962 N N . SER C 1 157 ? 38.014 -42.918 30.982 1.00 47.31 157 SER C N 1
ATOM 6963 C CA . SER C 1 157 ? 37.591 -44.158 31.614 1.00 46.80 157 SER C CA 1
ATOM 6964 C C . SER C 1 157 ? 37.655 -45.305 30.618 1.00 46.46 157 SER C C 1
ATOM 6965 O O . SER C 1 157 ? 37.220 -46.412 30.923 1.00 45.74 157 SER C O 1
ATOM 6968 N N . HIS C 1 158 ? 38.197 -45.047 29.430 1.00 46.88 158 HIS C N 1
ATOM 6969 C CA . HIS C 1 158 ? 38.268 -46.085 28.404 1.00 47.31 158 HIS C CA 1
ATOM 6970 C C . HIS C 1 158 ? 39.488 -46.025 27.483 1.00 47.22 158 HIS C C 1
ATOM 6971 O O . HIS C 1 158 ? 39.600 -45.145 26.632 1.00 46.61 158 HIS C O 1
ATOM 6978 N N . LYS C 1 159 ? 40.387 -46.991 27.659 1.00 48.42 159 LYS C N 1
ATOM 6979 C CA . LYS C 1 159 ? 41.615 -47.093 26.875 1.00 48.70 159 LYS C CA 1
ATOM 6980 C C . LYS C 1 159 ? 41.309 -47.039 25.387 1.00 47.68 159 LYS C C 1
ATOM 6981 O O . LYS C 1 159 ? 42.183 -46.725 24.582 1.00 47.55 159 LYS C O 1
ATOM 6987 N N . GLU C 1 160 ? 40.075 -47.370 25.020 1.00 46.96 160 GLU C N 1
ATOM 6988 C CA . GLU C 1 160 ? 39.673 -47.366 23.615 1.00 46.18 160 GLU C CA 1
ATOM 6989 C C . GLU C 1 160 ? 39.765 -45.952 23.065 1.00 44.41 160 GLU C C 1
ATOM 6990 O O . GLU C 1 160 ? 39.924 -45.745 21.866 1.00 41.72 160 GLU C O 1
ATOM 6996 N N . PHE C 1 161 ? 39.658 -44.982 23.966 1.00 44.65 161 PHE C N 1
ATOM 6997 C CA . PHE C 1 161 ? 39.729 -43.579 23.601 1.00 43.71 161 PHE C CA 1
ATOM 6998 C C . PHE C 1 161 ? 41.081 -42.970 23.952 1.00 43.28 161 PHE C C 1
ATOM 6999 O O . PHE C 1 161 ? 41.910 -43.577 24.638 1.00 42.06 161 PHE C O 1
ATOM 7007 N N . LEU C 1 162 ? 41.275 -41.752 23.468 1.00 42.23 162 LEU C N 1
ATOM 7008 C CA . LEU C 1 162 ? 42.480 -40.984 23.697 1.00 40.66 162 LEU C CA 1
ATOM 7009 C C . LEU C 1 162 ? 42.054 -39.576 23.374 1.00 39.95 162 LEU C C 1
ATOM 7010 O O . LEU C 1 162 ? 41.746 -39.282 22.222 1.00 40.48 162 LEU C O 1
ATOM 7015 N N . TRP C 1 163 ? 41.997 -38.702 24.371 1.00 40.59 163 TRP C N 1
ATOM 7016 C CA . TRP C 1 163 ? 41.574 -37.350 24.059 1.00 40.88 163 TRP C CA 1
ATOM 7017 C C . TRP C 1 163 ? 42.738 -36.408 23.839 1.00 38.64 163 TRP C C 1
ATOM 7018 O O . TRP C 1 163 ? 43.460 -36.015 24.752 1.00 38.47 163 TRP C O 1
ATOM 7029 N N . GLU C 1 164 ? 42.897 -36.089 22.564 1.00 36.63 164 GLU C N 1
ATOM 7030 C CA . GLU C 1 164 ? 43.941 -35.237 22.043 1.00 34.31 164 GLU C CA 1
ATOM 7031 C C . GLU C 1 164 ? 43.711 -33.775 22.433 1.00 31.90 164 GLU C C 1
ATOM 7032 O O . GLU C 1 164 ? 44.657 -33.043 22.730 1.00 32.06 164 GLU C O 1
ATOM 7038 N N . GLY C 1 165 ? 42.459 -33.342 22.441 1.00 29.70 165 GLY C N 1
ATOM 7039 C CA . GLY C 1 165 ? 42.207 -31.956 22.788 1.00 28.36 165 GLY C CA 1
ATOM 7040 C C . GLY C 1 165 ? 40.826 -31.597 23.289 1.00 26.37 165 GLY C C 1
ATOM 7041 O O . GLY C 1 165 ? 39.968 -32.449 23.506 1.00 25.23 165 GLY C O 1
ATOM 7042 N N . ILE C 1 166 ? 40.640 -30.302 23.508 1.00 24.59 166 ILE C N 1
ATOM 7043 C CA . ILE C 1 166 ? 39.376 -29.750 23.960 1.00 22.65 166 ILE C CA 1
ATOM 7044 C C . ILE C 1 166 ? 39.388 -28.354 23.369 1.00 21.78 166 ILE C C 1
ATOM 7045 O O . ILE C 1 166 ? 40.348 -27.615 23.544 1.00 22.11 166 ILE C O 1
ATOM 7050 N N . PHE C 1 167 ? 38.343 -27.992 22.639 1.00 21.16 167 PHE C N 1
ATOM 7051 C CA . PHE C 1 167 ? 38.346 -26.690 21.994 1.00 20.93 167 PHE C CA 1
ATOM 7052 C C . PHE C 1 167 ? 36.994 -26.023 21.880 1.00 20.38 167 PHE C C 1
ATOM 7053 O O . PHE C 1 167 ? 35.963 -26.662 22.054 1.00 20.99 167 PHE C O 1
ATOM 7061 N N . THR C 1 168 ? 37.018 -24.730 21.574 1.00 21.55 168 THR C N 1
ATOM 7062 C CA . THR C 1 168 ? 35.803 -23.942 21.369 1.00 21.75 168 THR C CA 1
ATOM 7063 C C . THR C 1 168 ? 36.046 -23.131 20.102 1.00 20.79 168 THR C C 1
ATOM 7064 O O . THR C 1 168 ? 37.130 -23.212 19.518 1.00 21.06 168 THR C O 1
ATOM 7068 N N . HIS C 1 169 ? 35.050 -22.357 19.671 1.00 21.45 169 HIS C N 1
ATOM 7069 C CA . HIS C 1 169 ? 35.187 -21.543 18.457 1.00 21.25 169 HIS C CA 1
ATOM 7070 C C . HIS C 1 169 ? 34.454 -20.226 18.644 1.00 20.57 169 HIS C C 1
ATOM 7071 O O . HIS C 1 169 ? 33.315 -20.227 19.096 1.00 20.80 169 HIS C O 1
ATOM 7078 N N . PHE C 1 170 ? 35.100 -19.112 18.294 1.00 21.74 170 PHE C N 1
ATOM 7079 C CA . PHE C 1 170 ? 34.507 -17.771 18.446 1.00 23.10 170 PHE C CA 1
ATOM 7080 C C . PHE C 1 170 ? 33.669 -17.360 17.239 1.00 24.37 170 PHE C C 1
ATOM 7081 O O . PHE C 1 170 ? 34.072 -17.568 16.098 1.00 24.29 170 PHE C O 1
ATOM 7089 N N . SER C 1 171 ? 32.511 -16.761 17.495 1.00 25.82 171 SER C N 1
ATOM 7090 C CA . SER C 1 171 ? 31.620 -16.320 16.423 1.00 27.14 171 SER C CA 1
ATOM 7091 C C . SER C 1 171 ? 31.829 -14.861 15.994 1.00 28.11 171 SER C C 1
ATOM 7092 O O . SER C 1 171 ? 31.412 -14.472 14.899 1.00 29.48 171 SER C O 1
ATOM 7095 N N . THR C 1 172 ? 32.460 -14.054 16.847 1.00 27.94 172 THR C N 1
ATOM 7096 C CA . THR C 1 172 ? 32.677 -12.654 16.519 1.00 27.85 172 THR C CA 1
ATOM 7097 C C . THR C 1 172 ? 34.092 -12.156 16.793 1.00 29.89 172 THR C C 1
ATOM 7098 O O . THR C 1 172 ? 34.287 -11.052 17.319 1.00 29.66 172 THR C O 1
ATOM 7102 N N . ALA C 1 173 ? 35.084 -12.962 16.430 1.00 30.84 173 ALA C N 1
ATOM 7103 C CA . ALA C 1 173 ? 36.468 -12.575 16.649 1.00 31.74 173 ALA C CA 1
ATOM 7104 C C . ALA C 1 173 ? 36.883 -11.500 15.651 1.00 32.55 173 ALA C C 1
ATOM 7105 O O . ALA C 1 173 ? 37.858 -10.788 15.875 1.00 31.55 173 ALA C O 1
ATOM 7107 N N . ASP C 1 174 ? 36.140 -11.382 14.551 1.00 34.46 174 ASP C N 1
ATOM 7108 C CA . ASP C 1 174 ? 36.437 -10.366 13.536 1.00 36.49 174 ASP C CA 1
ATOM 7109 C C . ASP C 1 174 ? 35.589 -9.112 13.746 1.00 37.55 174 ASP C C 1
ATOM 7110 O O . ASP C 1 174 ? 35.468 -8.280 12.853 1.00 38.04 174 ASP C O 1
ATOM 7115 N N . GLU C 1 175 ? 35.004 -8.978 14.929 1.00 39.19 175 GLU C N 1
ATOM 7116 C CA . GLU C 1 175 ? 34.149 -7.840 15.219 1.00 41.76 175 GLU C CA 1
ATOM 7117 C C . GLU C 1 175 ? 34.885 -6.743 15.997 1.00 42.65 175 GLU C C 1
ATOM 7118 O O . GLU C 1 175 ? 35.749 -7.023 16.837 1.00 42.44 175 GLU C O 1
ATOM 7124 N N . ILE C 1 176 ? 34.534 -5.495 15.694 1.00 42.97 176 ILE C N 1
ATOM 7125 C CA . ILE C 1 176 ? 35.116 -4.310 16.329 1.00 42.30 176 ILE C CA 1
ATOM 7126 C C . ILE C 1 176 ? 34.802 -4.308 17.827 1.00 41.27 176 ILE C C 1
ATOM 7127 O O . ILE C 1 176 ? 35.669 -4.032 18.658 1.00 41.27 176 ILE C O 1
ATOM 7132 N N . ASP C 1 177 ? 33.546 -4.600 18.152 1.00 39.89 177 ASP C N 1
ATOM 7133 C CA . ASP C 1 177 ? 33.082 -4.685 19.530 1.00 39.67 177 ASP C CA 1
ATOM 7134 C C . ASP C 1 177 ? 33.479 -6.085 19.997 1.00 39.42 177 ASP C C 1
ATOM 7135 O O . ASP C 1 177 ? 33.068 -7.083 19.399 1.00 37.67 177 ASP C O 1
ATOM 7140 N N . THR C 1 178 ? 34.269 -6.154 21.064 1.00 39.22 178 THR C N 1
ATOM 7141 C CA . THR C 1 178 ? 34.759 -7.428 21.577 1.00 38.81 178 THR C CA 1
ATOM 7142 C C . THR C 1 178 ? 34.000 -7.978 22.779 1.00 37.88 178 THR C C 1
ATOM 7143 O O . THR C 1 178 ? 34.400 -8.991 23.353 1.00 37.38 178 THR C O 1
ATOM 7147 N N . SER C 1 179 ? 32.907 -7.324 23.158 1.00 37.23 179 SER C N 1
ATOM 7148 C CA . SER C 1 179 ? 32.125 -7.768 24.307 1.00 35.72 179 SER C CA 1
ATOM 7149 C C . SER C 1 179 ? 31.678 -9.228 24.226 1.00 36.02 179 SER C C 1
ATOM 7150 O O . SER C 1 179 ? 31.879 -9.988 25.172 1.00 36.11 179 SER C O 1
ATOM 7153 N N . TYR C 1 180 ? 31.079 -9.628 23.108 1.00 34.80 180 TYR C N 1
ATOM 7154 C CA . TYR C 1 180 ? 30.622 -11.009 22.980 1.00 33.99 180 TYR C CA 1
ATOM 7155 C C . TYR C 1 180 ? 31.774 -11.992 23.030 1.00 33.47 180 TYR C C 1
ATOM 7156 O O . TYR C 1 180 ? 31.669 -13.047 23.644 1.00 33.62 180 TYR C O 1
ATOM 7165 N N . PHE C 1 181 ? 32.866 -11.646 22.363 1.00 34.47 181 PHE C N 1
ATOM 7166 C CA . PHE C 1 181 ? 34.053 -12.489 22.330 1.00 34.97 181 PHE C CA 1
ATOM 7167 C C . PHE C 1 181 ? 34.505 -12.808 23.754 1.00 35.58 181 PHE C C 1
ATOM 7168 O O . PHE C 1 181 ? 34.700 -13.971 24.117 1.00 36.48 181 PHE C O 1
ATOM 7176 N N . GLU C 1 182 ? 34.665 -11.763 24.559 1.00 36.54 182 GLU C N 1
ATOM 7177 C CA . GLU C 1 182 ? 35.120 -11.928 25.931 1.00 37.41 182 GLU C CA 1
ATOM 7178 C C . GLU C 1 182 ? 34.230 -12.852 26.731 1.00 36.19 182 GLU C C 1
ATOM 7179 O O . GLU C 1 182 ? 34.694 -13.490 27.673 1.00 34.87 182 GLU C O 1
ATOM 7185 N N . LYS C 1 183 ? 32.961 -12.936 26.337 1.00 35.95 183 LYS C N 1
ATOM 7186 C CA . LYS C 1 183 ? 31.995 -13.800 27.011 1.00 36.04 183 LYS C CA 1
ATOM 7187 C C . LYS C 1 183 ? 32.257 -15.255 26.641 1.00 34.51 183 LYS C C 1
ATOM 7188 O O . LYS C 1 183 ? 32.217 -16.140 27.501 1.00 33.57 183 LYS C O 1
ATOM 7194 N N . GLN C 1 184 ? 32.514 -15.511 25.361 1.00 32.51 184 GLN C N 1
ATOM 7195 C CA . GLN C 1 184 ? 32.780 -16.882 24.942 1.00 32.00 184 GLN C CA 1
ATOM 7196 C C . GLN C 1 184 ? 34.007 -17.398 25.684 1.00 31.16 184 GLN C C 1
ATOM 7197 O O . GLN C 1 184 ? 34.007 -18.522 26.173 1.00 31.52 184 GLN C O 1
ATOM 7203 N N . ALA C 1 185 ? 35.044 -16.569 25.779 1.00 29.35 185 ALA C N 1
ATOM 7204 C CA . ALA C 1 185 ? 36.275 -16.955 26.465 1.00 27.95 185 ALA C CA 1
ATOM 7205 C C . ALA C 1 185 ? 35.984 -17.257 27.930 1.00 27.39 185 ALA C C 1
ATOM 7206 O O . ALA C 1 185 ? 36.530 -18.197 28.506 1.00 25.64 185 ALA C O 1
ATOM 7208 N N . GLY C 1 186 ? 35.120 -16.447 28.530 1.00 28.33 186 GLY C N 1
ATOM 7209 C CA . GLY C 1 186 ? 34.770 -16.666 29.916 1.00 31.03 186 GLY C CA 1
ATOM 7210 C C . GLY C 1 186 ? 34.180 -18.057 30.052 1.00 32.68 186 GLY C C 1
ATOM 7211 O O . GLY C 1 186 ? 34.586 -18.829 30.918 1.00 35.63 186 GLY C O 1
ATOM 7212 N N . ARG C 1 187 ? 33.223 -18.372 29.183 1.00 32.14 187 ARG C N 1
ATOM 7213 C CA . ARG C 1 187 ? 32.561 -19.665 29.184 1.00 31.26 187 ARG C CA 1
ATOM 7214 C C . ARG C 1 187 ? 33.533 -20.823 28.945 1.00 32.00 187 ARG C C 1
ATOM 7215 O O . ARG C 1 187 ? 33.308 -21.941 29.425 1.00 32.96 187 ARG C O 1
ATOM 7223 N N . PHE C 1 188 ? 34.610 -20.566 28.207 1.00 31.21 188 PHE C N 1
ATOM 7224 C CA . PHE C 1 188 ? 35.573 -21.614 27.944 1.00 32.31 188 PHE C CA 1
ATOM 7225 C C . PHE C 1 188 ? 36.458 -21.759 29.164 1.00 34.14 188 PHE C C 1
ATOM 7226 O O . PHE C 1 188 ? 36.772 -22.867 29.591 1.00 36.75 188 PHE C O 1
ATOM 7234 N N . LYS C 1 189 ? 36.863 -20.626 29.729 1.00 35.55 189 LYS C N 1
ATOM 7235 C CA . LYS C 1 189 ? 37.666 -20.622 30.946 1.00 37.74 189 LYS C CA 1
ATOM 7236 C C . LYS C 1 189 ? 36.919 -21.279 32.102 1.00 37.58 189 LYS C C 1
ATOM 7237 O O . LYS C 1 189 ? 37.488 -22.076 32.848 1.00 37.62 189 LYS C O 1
ATOM 7243 N N . ALA C 1 190 ? 35.642 -20.940 32.244 1.00 37.79 190 ALA C N 1
ATOM 7244 C CA . ALA C 1 190 ? 34.866 -21.348 33.409 1.00 39.09 190 ALA C CA 1
ATOM 7245 C C . ALA C 1 190 ? 34.891 -22.863 33.586 1.00 39.68 190 ALA C C 1
ATOM 7246 O O . ALA C 1 190 ? 34.277 -23.400 34.507 1.00 40.99 190 ALA C O 1
ATOM 7248 N N . VAL C 1 191 ? 35.605 -23.545 32.697 1.00 20.00 191 VAL C N 1
ATOM 7249 C CA . VAL C 1 191 ? 35.130 -24.805 32.137 1.00 20.00 191 VAL C CA 1
ATOM 7250 C C . VAL C 1 191 ? 36.292 -25.740 31.819 1.00 20.00 191 VAL C C 1
ATOM 7251 O O . VAL C 1 191 ? 36.181 -26.957 31.969 1.00 42.54 191 VAL C O 1
ATOM 7255 N N . LEU C 1 192 ? 37.434 -25.184 31.499 1.00 43.93 192 LEU C N 1
ATOM 7256 C CA . LEU C 1 192 ? 38.684 -25.847 31.740 1.00 46.24 192 LEU C CA 1
ATOM 7257 C C . LEU C 1 192 ? 39.079 -25.824 33.202 1.00 46.98 192 LEU C C 1
ATOM 7258 O O . LEU C 1 192 ? 40.078 -26.329 33.621 1.00 46.77 192 LEU C O 1
ATOM 7263 N N . ALA C 1 193 ? 38.228 -25.201 33.966 1.00 48.65 193 ALA C N 1
ATOM 7264 C CA . ALA C 1 193 ? 38.566 -24.699 35.235 1.00 49.56 193 ALA C CA 1
ATOM 7265 C C . ALA C 1 193 ? 38.062 -25.764 36.123 1.00 50.26 193 ALA C C 1
ATOM 7266 O O . ALA C 1 193 ? 38.562 -26.005 37.176 1.00 50.28 193 ALA C O 1
ATOM 7268 N N . VAL C 1 194 ? 37.068 -26.430 35.631 1.00 51.18 194 VAL C N 1
ATOM 7269 C CA . VAL C 1 194 ? 36.437 -27.415 36.375 1.00 52.75 194 VAL C CA 1
ATOM 7270 C C . VAL C 1 194 ? 37.113 -28.717 36.233 1.00 54.23 194 VAL C C 1
ATOM 7271 O O . VAL C 1 194 ? 36.765 -29.622 36.912 1.00 55.74 194 VAL C O 1
ATOM 7275 N N . LEU C 1 195 ? 38.104 -28.793 35.363 1.00 55.21 195 LEU C N 1
ATOM 7276 C CA . LEU C 1 195 ? 38.871 -30.002 35.111 1.00 55.90 195 LEU C CA 1
ATOM 7277 C C . LEU C 1 195 ? 40.118 -30.089 35.954 1.00 56.38 195 LEU C C 1
ATOM 7278 O O . LEU C 1 195 ? 40.428 -29.170 36.657 1.00 55.79 195 LEU C O 1
ATOM 7283 N N . GLU C 1 196 ? 40.830 -31.206 35.908 1.00 57.17 196 GLU C N 1
ATOM 7284 C CA . GLU C 1 196 ? 42.104 -31.277 36.612 1.00 58.14 196 GLU C CA 1
ATOM 7285 C C . GLU C 1 196 ? 43.227 -31.723 35.682 1.00 56.99 196 GLU C C 1
ATOM 7286 O O . GLU C 1 196 ? 44.401 -31.720 36.056 1.00 57.20 196 GLU C O 1
ATOM 7292 N N . GLU C 1 197 ? 42.856 -32.092 34.461 1.00 55.43 197 GLU C N 1
ATOM 7293 C CA . GLU C 1 197 ? 43.825 -32.507 33.456 1.00 53.32 197 GLU C CA 1
ATOM 7294 C C . GLU C 1 197 ? 43.509 -31.823 32.139 1.00 51.23 197 GLU C C 1
ATOM 7295 O O . GLU C 1 197 ? 42.346 -31.561 31.832 1.00 50.71 197 GLU C O 1
ATOM 7301 N N . LEU C 1 198 ? 44.551 -31.522 31.373 1.00 47.50 198 LEU C N 1
ATOM 7302 C CA . LEU C 1 198 ? 44.385 -30.891 30.076 1.00 45.95 198 LEU C CA 1
ATOM 7303 C C . LEU C 1 198 ? 45.087 -31.733 29.025 1.00 44.84 198 LEU C C 1
ATOM 7304 O O . LEU C 1 198 ? 46.188 -32.228 29.256 1.00 44.06 198 LEU C O 1
ATOM 7309 N N . PRO C 1 199 ? 44.448 -31.915 27.855 1.00 43.68 199 PRO C N 1
ATOM 7310 C CA . PRO C 1 199 ? 45.001 -32.700 26.748 1.00 41.49 199 PRO C CA 1
ATOM 7311 C C . PRO C 1 199 ? 46.223 -31.990 26.180 1.00 39.81 199 PRO C C 1
ATOM 7312 O O . PRO C 1 199 ? 46.663 -30.988 26.730 1.00 40.19 199 PRO C O 1
ATOM 7316 N N . ARG C 1 200 ? 46.768 -32.498 25.082 1.00 38.75 200 ARG C N 1
ATOM 7317 C CA . ARG C 1 200 ? 47.945 -31.880 24.483 1.00 36.99 200 ARG C CA 1
ATOM 7318 C C . ARG C 1 200 ? 47.583 -30.684 23.619 1.00 34.75 200 ARG C C 1
ATOM 7319 O O . ARG C 1 200 ? 48.422 -29.812 23.384 1.00 33.94 200 ARG C O 1
ATOM 7327 N N . TYR C 1 201 ? 46.341 -30.664 23.134 1.00 32.39 201 TYR C N 1
ATOM 7328 C CA . TYR C 1 201 ? 45.852 -29.592 22.267 1.00 30.07 201 TYR C CA 1
ATOM 7329 C C . TYR C 1 201 ? 44.668 -28.829 22.826 1.00 28.87 201 TYR C C 1
ATOM 7330 O O . TYR C 1 201 ? 43.550 -29.339 22.854 1.00 29.67 201 TYR C O 1
ATOM 7339 N N . VAL C 1 202 ? 44.919 -27.605 23.272 1.00 26.84 202 VAL C N 1
ATOM 7340 C CA . VAL C 1 202 ? 43.864 -26.748 23.792 1.00 25.32 202 VAL C CA 1
ATOM 7341 C C . VAL C 1 202 ? 43.802 -25.564 22.831 1.00 23.23 202 VAL C C 1
ATOM 7342 O O . VAL C 1 202 ? 44.643 -24.653 22.879 1.00 20.82 202 VAL C O 1
ATOM 7346 N N . HIS C 1 203 ? 42.804 -25.594 21.949 1.00 22.37 203 HIS C N 1
ATOM 7347 C CA . HIS C 1 203 ? 42.652 -24.568 20.918 1.00 22.09 203 HIS C CA 1
ATOM 7348 C C . HIS C 1 203 ? 41.346 -23.781 20.898 1.00 23.10 203 HIS C C 1
ATOM 7349 O O . HIS C 1 203 ? 40.277 -24.314 21.196 1.00 24.68 203 HIS C O 1
ATOM 7356 N N . VAL C 1 204 ? 41.432 -22.509 20.526 1.00 21.70 204 VAL C N 1
ATOM 7357 C CA . VAL C 1 204 ? 40.241 -21.683 20.462 1.00 20.93 204 VAL C CA 1
ATOM 7358 C C . VAL C 1 204 ? 40.310 -20.643 19.349 1.00 22.20 204 VAL C C 1
ATOM 7359 O O . VAL C 1 204 ? 39.296 -20.061 18.977 1.00 21.21 204 VAL C O 1
ATOM 7363 N N . SER C 1 205 ? 41.502 -20.428 18.801 1.00 24.47 205 SER C N 1
ATOM 7364 C CA . SER C 1 205 ? 41.695 -19.403 17.786 1.00 25.45 205 SER C CA 1
ATOM 7365 C C . SER C 1 205 ? 41.573 -19.766 16.317 1.00 26.87 205 SER C C 1
ATOM 7366 O O . SER C 1 205 ? 41.952 -20.852 15.877 1.00 27.96 205 SER C O 1
ATOM 7369 N N . ASN C 1 206 ? 41.040 -18.808 15.569 1.00 27.24 206 ASN C N 1
ATOM 7370 C CA . ASN C 1 206 ? 40.876 -18.909 14.126 1.00 27.90 206 ASN C CA 1
ATOM 7371 C C . ASN C 1 206 ? 41.720 -17.739 13.592 1.00 27.26 206 ASN C C 1
ATOM 7372 O O . ASN C 1 206 ? 42.442 -17.105 14.374 1.00 27.51 206 ASN C O 1
ATOM 7377 N N . SER C 1 207 ? 41.644 -17.453 12.293 1.00 25.69 207 SER C N 1
ATOM 7378 C CA . SER C 1 207 ? 42.431 -16.361 11.718 1.00 24.43 207 SER C CA 1
ATOM 7379 C C . SER C 1 207 ? 42.265 -15.067 12.511 1.00 25.57 207 SER C C 1
ATOM 7380 O O . SER C 1 207 ? 43.236 -14.498 13.010 1.00 25.70 207 SER C O 1
ATOM 7383 N N . ALA C 1 208 ? 41.022 -14.613 12.631 1.00 26.71 208 ALA C N 1
ATOM 7384 C CA . ALA C 1 208 ? 40.719 -13.378 13.344 1.00 25.84 208 ALA C CA 1
ATOM 7385 C C . ALA C 1 208 ? 41.242 -13.348 14.783 1.00 27.38 208 ALA C C 1
ATOM 7386 O O . ALA C 1 208 ? 41.857 -12.367 15.199 1.00 28.10 208 ALA C O 1
ATOM 7388 N N . THR C 1 209 ? 40.999 -14.407 15.551 1.00 27.73 209 THR C N 1
ATOM 7389 C CA . THR C 1 209 ? 41.467 -14.422 16.930 1.00 28.49 209 THR C CA 1
ATOM 7390 C C . THR C 1 209 ? 42.979 -14.278 16.945 1.00 28.52 209 THR C C 1
ATOM 7391 O O . THR C 1 209 ? 43.521 -13.440 17.665 1.00 29.66 209 THR C O 1
ATOM 7395 N N . ALA C 1 210 ? 43.654 -15.094 16.140 1.00 27.58 210 ALA C N 1
ATOM 7396 C CA . ALA C 1 210 ? 45.111 -15.063 16.044 1.00 26.80 210 ALA C CA 1
ATOM 7397 C C . ALA C 1 210 ? 45.629 -13.667 15.677 1.00 26.94 210 ALA C C 1
ATOM 7398 O O . ALA C 1 210 ? 46.669 -13.227 16.170 1.00 26.82 210 ALA C O 1
ATOM 7400 N N . LEU C 1 211 ? 44.899 -12.968 14.815 1.00 25.80 211 LEU C N 1
ATOM 7401 C CA . LEU C 1 211 ? 45.312 -11.636 14.400 1.00 24.99 211 LEU C CA 1
ATOM 7402 C C . LEU C 1 211 ? 44.926 -10.505 15.348 1.00 26.43 211 LEU C C 1
ATOM 7403 O O . LEU C 1 211 ? 45.629 -9.503 15.410 1.00 30.05 211 LEU C O 1
ATOM 7408 N N . TRP C 1 212 ? 43.837 -10.640 16.101 1.00 27.77 212 TRP C N 1
ATOM 7409 C CA . TRP C 1 212 ? 43.446 -9.523 16.955 1.00 27.32 212 TRP C CA 1
ATOM 7410 C C . TRP C 1 212 ? 43.205 -9.786 18.436 1.00 28.40 212 TRP C C 1
ATOM 7411 O O . TRP C 1 212 ? 42.848 -8.871 19.182 1.00 26.91 212 TRP C O 1
ATOM 7422 N N . HIS C 1 213 ? 43.403 -11.032 18.855 1.00 30.24 213 HIS C N 1
ATOM 7423 C CA . HIS C 1 213 ? 43.257 -11.416 20.254 1.00 33.31 213 HIS C CA 1
ATOM 7424 C C . HIS C 1 213 ? 44.335 -12.467 20.521 1.00 36.06 213 HIS C C 1
ATOM 7425 O O . HIS C 1 213 ? 44.042 -13.593 20.918 1.00 37.29 213 HIS C O 1
ATOM 7432 N N . PRO C 1 214 ? 45.606 -12.092 20.318 1.00 38.12 214 PRO C N 1
ATOM 7433 C CA . PRO C 1 214 ? 46.776 -12.953 20.506 1.00 41.07 214 PRO C CA 1
ATOM 7434 C C . PRO C 1 214 ? 46.974 -13.498 21.921 1.00 43.07 214 PRO C C 1
ATOM 7435 O O . PRO C 1 214 ? 47.240 -14.686 22.112 1.00 43.25 214 PRO C O 1
ATOM 7439 N N . ASP C 1 215 ? 46.858 -12.625 22.911 1.00 45.59 215 ASP C N 1
ATOM 7440 C CA . ASP C 1 215 ? 47.036 -13.035 24.295 1.00 47.89 215 ASP C CA 1
ATOM 7441 C C . ASP C 1 215 ? 45.791 -13.781 24.780 1.00 47.58 215 ASP C C 1
ATOM 7442 O O . ASP C 1 215 ? 45.054 -13.298 25.632 1.00 48.57 215 ASP C O 1
ATOM 7447 N N . VAL C 1 216 ? 45.560 -14.965 24.224 1.00 46.94 216 VAL C N 1
ATOM 7448 C CA . VAL C 1 216 ? 44.402 -15.772 24.586 1.00 45.81 216 VAL C CA 1
ATOM 7449 C C . VAL C 1 216 ? 44.836 -17.205 24.894 1.00 44.88 216 VAL C C 1
ATOM 7450 O O . VAL C 1 216 ? 45.586 -17.808 24.130 1.00 44.75 216 VAL C O 1
ATOM 7454 N N . PRO C 1 217 ? 44.363 -17.767 26.021 1.00 43.76 217 PRO C N 1
ATOM 7455 C CA . PRO C 1 217 ? 44.719 -19.137 26.412 1.00 42.02 217 PRO C CA 1
ATOM 7456 C C . PRO C 1 217 ? 44.713 -20.097 25.226 1.00 39.60 217 PRO C C 1
ATOM 7457 O O . PRO C 1 217 ? 43.976 -19.893 24.266 1.00 38.69 217 PRO C O 1
ATOM 7461 N N . GLY C 1 218 ? 45.547 -21.131 25.294 1.00 36.85 218 GLY C N 1
ATOM 7462 C CA . GLY C 1 218 ? 45.608 -22.112 24.228 1.00 34.60 218 GLY C CA 1
ATOM 7463 C C . GLY C 1 218 ? 47.012 -22.353 23.726 1.00 32.72 218 GLY C C 1
ATOM 7464 O O . GLY C 1 218 ? 47.873 -21.491 23.861 1.00 35.31 218 GLY C O 1
ATOM 7465 N N . ASN C 1 219 ? 47.246 -23.520 23.136 1.00 30.77 219 ASN C N 1
ATOM 7466 C CA . ASN C 1 219 ? 48.566 -23.847 22.616 1.00 27.73 219 ASN C CA 1
ATOM 7467 C C . ASN C 1 219 ? 48.541 -24.285 21.159 1.00 26.82 219 ASN C C 1
ATOM 7468 O O . ASN C 1 219 ? 49.553 -24.717 20.631 1.00 26.56 219 ASN C O 1
ATOM 7473 N N . MET C 1 220 ? 47.390 -24.161 20.507 1.00 26.29 220 MET C N 1
ATOM 7474 C CA . MET C 1 220 ? 47.265 -24.546 19.101 1.00 25.68 220 MET C CA 1
ATOM 7475 C C . MET C 1 220 ? 46.229 -23.683 18.385 1.00 24.96 220 MET C C 1
ATOM 7476 O O . MET C 1 220 ? 45.113 -23.532 18.875 1.00 24.56 220 MET C O 1
ATOM 7481 N N . ILE C 1 221 ? 46.576 -23.116 17.234 1.00 23.32 221 ILE C N 1
ATOM 7482 C CA . ILE C 1 221 ? 45.600 -22.292 16.522 1.00 22.26 221 ILE C CA 1
ATOM 7483 C C . ILE C 1 221 ? 45.169 -22.879 15.180 1.00 24.07 221 ILE C C 1
ATOM 7484 O O . ILE C 1 221 ? 45.984 -23.457 14.444 1.00 26.31 221 ILE C O 1
ATOM 7489 N N . ARG C 1 222 ? 43.873 -22.762 14.886 1.00 23.41 222 ARG C N 1
ATOM 7490 C CA . ARG C 1 222 ? 43.318 -23.274 13.639 1.00 22.83 222 ARG C CA 1
ATOM 7491 C C . ARG C 1 222 ? 43.314 -22.104 12.664 1.00 21.86 222 ARG C C 1
ATOM 7492 O O . ARG C 1 222 ? 42.394 -21.280 12.668 1.00 21.56 222 ARG C O 1
ATOM 7500 N N . TYR C 1 223 ? 44.352 -22.050 11.830 1.00 21.57 223 TYR C N 1
ATOM 7501 C CA . TYR C 1 223 ? 44.542 -20.985 10.853 1.00 19.49 223 TYR C CA 1
ATOM 7502 C C . TYR C 1 223 ? 43.860 -21.261 9.520 1.00 21.77 223 TYR C C 1
ATOM 7503 O O . TYR C 1 223 ? 44.219 -22.196 8.796 1.00 21.87 223 TYR C O 1
ATOM 7512 N N . GLY C 1 224 ? 42.885 -20.416 9.194 1.00 22.54 224 GLY C N 1
ATOM 7513 C CA . GLY C 1 224 ? 42.145 -20.556 7.956 1.00 24.02 224 GLY C CA 1
ATOM 7514 C C . GLY C 1 224 ? 42.413 -19.494 6.904 1.00 24.96 224 GLY C C 1
ATOM 7515 O O . GLY C 1 224 ? 43.539 -19.366 6.429 1.00 27.15 224 GLY C O 1
ATOM 7516 N N . VAL C 1 225 ? 41.371 -18.742 6.544 1.00 25.16 225 VAL C N 1
ATOM 7517 C CA . VAL C 1 225 ? 41.441 -17.701 5.513 1.00 25.39 225 VAL C CA 1
ATOM 7518 C C . VAL C 1 225 ? 42.712 -16.878 5.445 1.00 23.85 225 VAL C C 1
ATOM 7519 O O . VAL C 1 225 ? 43.222 -16.610 4.360 1.00 22.51 225 VAL C O 1
ATOM 7523 N N . ALA C 1 226 ? 43.215 -16.470 6.602 1.00 22.55 226 ALA C N 1
ATOM 7524 C CA . ALA C 1 226 ? 44.418 -15.665 6.643 1.00 23.84 226 ALA C CA 1
ATOM 7525 C C . ALA C 1 226 ? 45.553 -16.292 5.856 1.00 23.15 226 ALA C C 1
ATOM 7526 O O . ALA C 1 226 ? 46.358 -15.575 5.260 1.00 24.33 226 ALA C O 1
ATOM 7528 N N . MET C 1 227 ? 45.628 -17.619 5.823 1.00 23.80 227 MET C N 1
ATOM 7529 C CA . MET C 1 227 ? 46.737 -18.217 5.106 1.00 24.56 227 MET C CA 1
ATOM 7530 C C . MET C 1 227 ? 46.621 -18.147 3.590 1.00 24.74 227 MET C C 1
ATOM 7531 O O . MET C 1 227 ? 47.595 -18.416 2.882 1.00 26.94 227 MET C O 1
ATOM 7536 N N . TYR C 1 228 ? 45.452 -17.760 3.090 1.00 22.82 228 TYR C N 1
ATOM 7537 C CA . TYR C 1 228 ? 45.263 -17.629 1.652 1.00 20.49 228 TYR C CA 1
ATOM 7538 C C . TYR C 1 228 ? 45.371 -16.137 1.298 1.00 22.45 228 TYR C C 1
ATOM 7539 O O . TYR C 1 228 ? 45.030 -15.707 0.189 1.00 22.60 228 TYR C O 1
ATOM 7548 N N . GLY C 1 229 ? 45.841 -15.355 2.265 1.00 22.57 229 GLY C N 1
ATOM 7549 C CA . GLY C 1 229 ? 46.026 -13.927 2.060 1.00 24.00 229 GLY C CA 1
ATOM 7550 C C . GLY C 1 229 ? 44.809 -13.039 2.218 1.00 23.67 229 GLY C C 1
ATOM 7551 O O . GLY C 1 229 ? 44.868 -11.845 1.912 1.00 24.24 229 GLY C O 1
ATOM 7552 N N . LEU C 1 230 ? 43.710 -13.602 2.707 1.00 23.90 230 LEU C N 1
ATOM 7553 C CA . LEU C 1 230 ? 42.479 -12.839 2.869 1.00 23.67 230 LEU C CA 1
ATOM 7554 C C . LEU C 1 230 ? 42.221 -12.333 4.277 1.00 24.43 230 LEU C C 1
ATOM 7555 O O . LEU C 1 230 ? 42.283 -13.090 5.250 1.00 25.84 230 LEU C O 1
ATOM 7560 N N . ASN C 1 231 ? 41.921 -11.042 4.370 1.00 24.10 231 ASN C N 1
ATOM 7561 C CA . ASN C 1 231 ? 41.622 -10.401 5.634 1.00 23.14 231 ASN C CA 1
ATOM 7562 C C . ASN C 1 231 ? 40.387 -11.098 6.185 1.00 24.78 231 ASN C C 1
ATOM 7563 O O . ASN C 1 231 ? 39.334 -11.090 5.567 1.00 26.02 231 ASN C O 1
ATOM 7568 N N . PRO C 1 232 ? 40.505 -11.724 7.356 1.00 25.69 232 PRO C N 1
ATOM 7569 C CA . PRO C 1 232 ? 39.334 -12.401 7.902 1.00 27.59 232 PRO C CA 1
ATOM 7570 C C . PRO C 1 232 ? 38.183 -11.466 8.250 1.00 27.50 232 PRO C C 1
ATOM 7571 O O . PRO C 1 232 ? 37.029 -11.884 8.273 1.00 29.69 232 PRO C O 1
ATOM 7575 N N . SER C 1 233 ? 38.482 -10.197 8.487 1.00 28.99 233 SER C N 1
ATOM 7576 C CA . SER C 1 233 ? 37.435 -9.254 8.859 1.00 30.22 233 SER C CA 1
ATOM 7577 C C . SER C 1 233 ? 36.896 -8.401 7.712 1.00 31.37 233 SER C C 1
ATOM 7578 O O . SER C 1 233 ? 36.355 -7.314 7.957 1.00 32.15 233 SER C O 1
ATOM 7581 N N . GLY C 1 234 ? 37.043 -8.875 6.475 1.00 30.93 234 GLY C N 1
ATOM 7582 C CA . GLY C 1 234 ? 36.567 -8.115 5.330 1.00 29.17 234 GLY C CA 1
ATOM 7583 C C . GLY C 1 234 ? 37.412 -6.874 5.113 1.00 31.35 234 GLY C C 1
ATOM 7584 O O . GLY C 1 234 ? 38.461 -6.926 4.465 1.00 30.46 234 GLY C O 1
ATOM 7585 N N . ASN C 1 235 ? 36.954 -5.749 5.646 1.00 31.17 235 ASN C N 1
ATOM 7586 C CA . ASN C 1 235 ? 37.705 -4.506 5.533 1.00 33.25 235 ASN C CA 1
ATOM 7587 C C . ASN C 1 235 ? 37.410 -3.695 6.777 1.00 33.58 235 ASN C C 1
ATOM 7588 O O . ASN C 1 235 ? 37.493 -2.476 6.768 1.00 35.14 235 ASN C O 1
ATOM 7593 N N . LYS C 1 236 ? 37.052 -4.404 7.842 1.00 33.39 236 LYS C N 1
ATOM 7594 C CA . LYS C 1 236 ? 36.723 -3.826 9.142 1.00 33.82 236 LYS C CA 1
ATOM 7595 C C . LYS C 1 236 ? 37.953 -3.547 10.000 1.00 34.82 236 LYS C C 1
ATOM 7596 O O . LYS C 1 236 ? 37.948 -2.631 10.815 1.00 36.17 236 LYS C O 1
ATOM 7602 N N . LEU C 1 237 ? 38.992 -4.355 9.830 1.00 34.80 237 LEU C N 1
ATOM 7603 C CA . LEU C 1 237 ? 40.222 -4.217 10.594 1.00 34.88 237 LEU C CA 1
ATOM 7604 C C . LEU C 1 237 ? 41.440 -4.509 9.731 1.00 35.27 237 LEU C C 1
ATOM 7605 O O . LEU C 1 237 ? 41.317 -5.095 8.651 1.00 35.43 237 LEU C O 1
ATOM 7610 N N . ALA C 1 238 ? 42.614 -4.111 10.217 1.00 34.47 238 ALA C N 1
ATOM 7611 C CA . ALA C 1 238 ? 43.864 -4.341 9.498 1.00 34.85 238 ALA C CA 1
ATOM 7612 C C . ALA C 1 238 ? 44.603 -5.541 10.098 1.00 33.47 238 ALA C C 1
ATOM 7613 O O . ALA C 1 238 ? 44.777 -5.628 11.313 1.00 33.72 238 ALA C O 1
ATOM 7615 N N . PRO C 1 239 ? 45.058 -6.482 9.254 1.00 32.76 239 PRO C N 1
ATOM 7616 C CA . PRO C 1 239 ? 45.762 -7.631 9.822 1.00 32.62 239 PRO C CA 1
ATOM 7617 C C . PRO C 1 239 ? 46.966 -7.136 10.616 1.00 33.90 239 PRO C C 1
ATOM 7618 O O . PRO C 1 239 ? 47.374 -5.985 10.475 1.00 36.08 239 PRO C O 1
ATOM 7622 N N . SER C 1 240 ? 47.529 -7.999 11.456 1.00 33.39 240 SER C N 1
ATOM 7623 C CA . SER C 1 240 ? 48.674 -7.618 12.267 1.00 32.67 240 SER C CA 1
ATOM 7624 C C . SER C 1 240 ? 49.940 -7.636 11.440 1.00 31.91 240 SER C C 1
ATOM 7625 O O . SER C 1 240 ? 50.982 -7.162 11.877 1.00 32.47 240 SER C O 1
ATOM 7628 N N . TYR C 1 241 ? 49.842 -8.199 10.244 1.00 31.31 241 TYR C N 1
ATOM 7629 C CA . TYR C 1 241 ? 50.969 -8.278 9.338 1.00 32.22 241 TYR C CA 1
ATOM 7630 C C . TYR C 1 241 ? 50.417 -8.395 7.922 1.00 32.89 241 TYR C C 1
ATOM 7631 O O . TYR C 1 241 ? 49.362 -8.995 7.707 1.00 34.79 241 TYR C O 1
ATOM 7640 N N . ALA C 1 242 ? 51.124 -7.824 6.955 1.00 32.38 242 ALA C N 1
ATOM 7641 C CA . ALA C 1 242 ? 50.666 -7.842 5.573 1.00 31.62 242 ALA C CA 1
ATOM 7642 C C . ALA C 1 242 ? 50.421 -9.235 5.008 1.00 31.71 242 ALA C C 1
ATOM 7643 O O . ALA C 1 242 ? 51.358 -9.986 4.754 1.00 33.37 242 ALA C O 1
ATOM 7645 N N . LEU C 1 243 ? 49.152 -9.580 4.815 1.00 32.44 243 LEU C N 1
ATOM 7646 C CA . LEU C 1 243 ? 48.801 -10.875 4.247 1.00 30.85 243 LEU C CA 1
ATOM 7647 C C . LEU C 1 243 ? 49.176 -10.811 2.772 1.00 32.27 243 LEU C C 1
ATOM 7648 O O . LEU C 1 243 ? 49.442 -9.727 2.251 1.00 34.19 243 LEU C O 1
ATOM 7653 N N . LYS C 1 244 ? 49.203 -11.954 2.093 1.00 32.09 244 LYS C N 1
ATOM 7654 C CA . LYS C 1 244 ? 49.571 -11.969 0.684 1.00 31.33 244 LYS C CA 1
ATOM 7655 C C . LYS C 1 244 ? 48.623 -12.824 -0.150 1.00 28.95 244 LYS C C 1
ATOM 7656 O O . LYS C 1 244 ? 48.660 -14.049 -0.088 1.00 27.87 244 LYS C O 1
ATOM 7662 N N . PRO C 1 245 ? 47.762 -12.182 -0.954 1.00 27.69 245 PRO C N 1
ATOM 7663 C CA . PRO C 1 245 ? 46.789 -12.871 -1.814 1.00 26.17 245 PRO C CA 1
ATOM 7664 C C . PRO C 1 245 ? 47.356 -14.062 -2.579 1.00 25.03 245 PRO C C 1
ATOM 7665 O O . PRO C 1 245 ? 48.354 -13.939 -3.285 1.00 26.51 245 PRO C O 1
ATOM 7669 N N . ALA C 1 246 ? 46.700 -15.209 -2.456 1.00 24.39 246 ALA C N 1
ATOM 7670 C CA . ALA C 1 246 ? 47.158 -16.419 -3.123 1.00 25.38 246 ALA C CA 1
ATOM 7671 C C . ALA C 1 246 ? 46.324 -16.859 -4.327 1.00 25.74 246 ALA C C 1
ATOM 7672 O O . ALA C 1 246 ? 46.661 -17.839 -4.994 1.00 26.88 246 ALA C O 1
ATOM 7674 N N . LEU C 1 247 ? 45.247 -16.136 -4.614 1.00 26.68 247 LEU C N 1
ATOM 7675 C CA . LEU C 1 247 ? 44.345 -16.503 -5.704 1.00 27.05 247 LEU C CA 1
ATOM 7676 C C . LEU C 1 247 ? 44.271 -15.435 -6.766 1.00 28.84 247 LEU C C 1
ATOM 7677 O O . LEU C 1 247 ? 44.147 -14.260 -6.444 1.00 30.63 247 LEU C O 1
ATOM 7682 N N . ARG C 1 248 ? 44.347 -15.847 -8.031 1.00 29.81 248 ARG C N 1
ATOM 7683 C CA . ARG C 1 248 ? 44.226 -14.926 -9.163 1.00 28.60 248 ARG C CA 1
ATOM 7684 C C . ARG C 1 248 ? 43.286 -15.604 -10.138 1.00 27.36 248 ARG C C 1
ATOM 7685 O O . ARG C 1 248 ? 43.316 -16.819 -10.274 1.00 27.47 248 ARG C O 1
ATOM 7693 N N . LEU C 1 249 ? 42.440 -14.828 -10.804 1.00 26.97 249 LEU C N 1
ATOM 7694 C CA . LEU C 1 249 ? 41.483 -15.394 -11.747 1.00 27.25 249 LEU C CA 1
ATOM 7695 C C . LEU C 1 249 ? 41.662 -14.737 -13.104 1.00 27.96 249 LEU C C 1
ATOM 7696 O O . LEU C 1 249 ? 41.442 -13.538 -13.266 1.00 28.58 249 LEU C O 1
ATOM 7701 N N . THR C 1 250 ? 42.052 -15.544 -14.080 1.00 27.87 250 THR C N 1
ATOM 7702 C CA . THR C 1 250 ? 42.331 -15.064 -15.420 1.00 28.28 250 THR C CA 1
ATOM 7703 C C . THR C 1 250 ? 41.468 -15.665 -16.514 1.00 28.54 250 THR C C 1
ATOM 7704 O O . THR C 1 250 ? 40.986 -16.789 -16.390 1.00 30.70 250 THR C O 1
ATOM 7708 N N . SER C 1 251 ? 41.276 -14.901 -17.585 1.00 26.62 251 SER C N 1
ATOM 7709 C CA . SER C 1 251 ? 40.515 -15.363 -18.746 1.00 26.90 251 SER C CA 1
ATOM 7710 C C . SER C 1 251 ? 40.997 -14.590 -19.965 1.00 28.44 251 SER C C 1
ATOM 7711 O O . SER C 1 251 ? 42.072 -13.992 -19.924 1.00 30.83 251 SER C O 1
ATOM 7714 N N . GLU C 1 252 ? 40.219 -14.586 -21.040 1.00 29.11 252 GLU C N 1
ATOM 7715 C CA . GLU C 1 252 ? 40.644 -13.888 -22.239 1.00 31.60 252 GLU C CA 1
ATOM 7716 C C . GLU C 1 252 ? 39.496 -13.568 -23.187 1.00 32.17 252 GLU C C 1
ATOM 7717 O O . GLU C 1 252 ? 38.519 -14.308 -23.260 1.00 33.32 252 GLU C O 1
ATOM 7723 N N . LEU C 1 253 ? 39.614 -12.452 -23.902 1.00 31.57 253 LEU C N 1
ATOM 7724 C CA . LEU C 1 253 ? 38.593 -12.054 -24.865 1.00 31.14 253 LEU C CA 1
ATOM 7725 C C . LEU C 1 253 ? 38.627 -13.090 -25.975 1.00 32.43 253 LEU C C 1
ATOM 7726 O O . LEU C 1 253 ? 39.696 -13.405 -26.491 1.00 33.77 253 LEU C O 1
ATOM 7731 N N . ILE C 1 254 ? 37.479 -13.642 -26.339 1.00 32.55 254 ILE C N 1
ATOM 7732 C CA . ILE C 1 254 ? 37.467 -14.626 -27.408 1.00 33.44 254 ILE C CA 1
ATOM 7733 C C . ILE C 1 254 ? 36.605 -14.141 -28.556 1.00 34.49 254 ILE C C 1
ATOM 7734 O O . ILE C 1 254 ? 36.311 -14.885 -29.486 1.00 36.36 254 ILE C O 1
ATOM 7739 N N . HIS C 1 255 ? 36.206 -12.881 -28.482 1.00 34.27 255 HIS C N 1
ATOM 7740 C CA . HIS C 1 255 ? 35.381 -12.284 -29.510 1.00 35.31 255 HIS C CA 1
ATOM 7741 C C . HIS C 1 255 ? 35.242 -10.811 -29.188 1.00 35.19 255 HIS C C 1
ATOM 7742 O O . HIS C 1 255 ? 34.959 -10.446 -28.052 1.00 34.42 255 HIS C O 1
ATOM 7749 N N . VAL C 1 256 ? 35.472 -9.972 -30.191 1.00 35.78 256 VAL C N 1
ATOM 7750 C CA . VAL C 1 256 ? 35.363 -8.530 -30.031 1.00 37.35 256 VAL C CA 1
ATOM 7751 C C . VAL C 1 256 ? 34.588 -7.999 -31.212 1.00 37.83 256 VAL C C 1
ATOM 7752 O O . VAL C 1 256 ? 34.900 -8.318 -32.356 1.00 38.61 256 VAL C O 1
ATOM 7756 N N . LYS C 1 257 ? 33.576 -7.191 -30.937 1.00 38.57 257 LYS C N 1
ATOM 7757 C CA . LYS C 1 257 ? 32.755 -6.632 -31.995 1.00 38.92 257 LYS C CA 1
ATOM 7758 C C . LYS C 1 257 ? 32.224 -5.259 -31.622 1.00 40.31 257 LYS C C 1
ATOM 7759 O O . LYS C 1 257 ? 32.048 -4.943 -30.441 1.00 39.97 257 LYS C O 1
ATOM 7765 N N . ARG C 1 258 ? 31.974 -4.441 -32.635 1.00 40.73 258 ARG C N 1
ATOM 7766 C CA . ARG C 1 258 ? 31.446 -3.115 -32.403 1.00 42.17 258 ARG C CA 1
ATOM 7767 C C . ARG C 1 258 ? 29.948 -3.143 -32.659 1.00 42.24 258 ARG C C 1
ATOM 7768 O O . ARG C 1 258 ? 29.483 -3.747 -33.618 1.00 41.41 258 ARG C O 1
ATOM 7776 N N . LEU C 1 259 ? 29.202 -2.489 -31.781 1.00 43.06 259 LEU C N 1
ATOM 7777 C CA . LEU C 1 259 ? 27.756 -2.426 -31.882 1.00 44.26 259 LEU C CA 1
ATOM 7778 C C . LEU C 1 259 ? 27.296 -0.981 -32.031 1.00 45.54 259 LEU C C 1
ATOM 7779 O O . LEU C 1 259 ? 27.917 -0.062 -31.493 1.00 45.85 259 LEU C O 1
ATOM 7784 N N . ALA C 1 260 ? 26.207 -0.790 -32.771 1.00 46.87 260 ALA C N 1
ATOM 7785 C CA . ALA C 1 260 ? 25.640 0.533 -32.994 1.00 47.66 260 ALA C CA 1
ATOM 7786 C C . ALA C 1 260 ? 24.889 0.967 -31.744 1.00 47.81 260 ALA C C 1
ATOM 7787 O O . ALA C 1 260 ? 24.509 0.137 -30.922 1.00 48.65 260 ALA C O 1
ATOM 7789 N N . ALA C 1 261 ? 24.680 2.267 -31.593 1.00 47.73 261 ALA C N 1
ATOM 7790 C CA . ALA C 1 261 ? 23.952 2.757 -30.435 1.00 48.22 261 ALA C CA 1
ATOM 7791 C C . ALA C 1 261 ? 22.537 2.187 -30.523 1.00 49.09 261 ALA C C 1
ATOM 7792 O O . ALA C 1 261 ? 22.050 1.905 -31.619 1.00 49.18 261 ALA C O 1
ATOM 7794 N N . GLY C 1 262 ? 21.895 1.992 -29.373 1.00 49.26 262 GLY C N 1
ATOM 7795 C CA . GLY C 1 262 ? 20.537 1.472 -29.358 1.00 48.59 262 GLY C CA 1
ATOM 7796 C C . GLY C 1 262 ? 20.363 -0.038 -29.407 1.00 48.57 262 GLY C C 1
ATOM 7797 O O . GLY C 1 262 ? 19.229 -0.527 -29.468 1.00 48.16 262 GLY C O 1
ATOM 7798 N N . GLU C 1 263 ? 21.461 -0.787 -29.387 1.00 48.56 263 GLU C N 1
ATOM 7799 C CA . GLU C 1 263 ? 21.359 -2.239 -29.427 1.00 48.90 263 GLU C CA 1
ATOM 7800 C C . GLU C 1 263 ? 21.327 -2.843 -28.033 1.00 48.43 263 GLU C C 1
ATOM 7801 O O . GLU C 1 263 ? 22.078 -2.436 -27.143 1.00 48.40 263 GLU C O 1
ATOM 7807 N N . GLY C 1 264 ? 20.433 -3.810 -27.849 1.00 48.69 264 GLY C N 1
ATOM 7808 C CA . GLY C 1 264 ? 20.298 -4.471 -26.563 1.00 47.77 264 GLY C CA 1
ATOM 7809 C C . GLY C 1 264 ? 21.244 -5.645 -26.480 1.00 46.94 264 GLY C C 1
ATOM 7810 O O . GLY C 1 264 ? 21.516 -6.291 -27.489 1.00 46.00 264 GLY C O 1
ATOM 7811 N N . ILE C 1 265 ? 21.766 -5.916 -25.289 1.00 46.30 265 ILE C N 1
ATOM 7812 C CA . ILE C 1 265 ? 22.683 -7.032 -25.120 1.00 45.78 265 ILE C CA 1
ATOM 7813 C C . ILE C 1 265 ? 22.385 -7.863 -23.862 1.00 45.41 265 ILE C C 1
ATOM 7814 O O . ILE C 1 265 ? 22.109 -7.329 -22.781 1.00 43.54 265 ILE C O 1
ATOM 7819 N N . GLY C 1 266 ? 22.419 -9.181 -24.024 1.00 45.35 266 GLY C N 1
ATOM 7820 C CA . GLY C 1 266 ? 22.155 -10.065 -22.905 1.00 46.15 266 GLY C CA 1
ATOM 7821 C C . GLY C 1 266 ? 20.690 -10.423 -22.752 1.00 46.31 266 GLY C C 1
ATOM 7822 O O . GLY C 1 266 ? 19.835 -9.913 -23.482 1.00 48.34 266 GLY C O 1
ATOM 7823 N N . TYR C 1 267 ? 20.403 -11.307 -21.800 1.00 43.81 267 TYR C N 1
ATOM 7824 C CA . TYR C 1 267 ? 19.036 -11.745 -21.535 1.00 42.28 267 TYR C CA 1
ATOM 7825 C C . TYR C 1 267 ? 18.197 -10.605 -20.976 1.00 41.29 267 TYR C C 1
ATOM 7826 O O . TYR C 1 267 ? 18.694 -9.779 -20.210 1.00 40.60 267 TYR C O 1
ATOM 7835 N N . GLY C 1 268 ? 16.924 -10.573 -21.361 1.00 41.06 268 GLY C N 1
ATOM 7836 C CA . GLY C 1 268 ? 16.029 -9.530 -20.892 1.00 41.81 268 GLY C CA 1
ATOM 7837 C C . GLY C 1 268 ? 16.385 -8.150 -21.417 1.00 42.01 268 GLY C C 1
ATOM 7838 O O . GLY C 1 268 ? 15.680 -7.174 -21.155 1.00 41.62 268 GLY C O 1
ATOM 7839 N N . GLU C 1 269 ? 17.474 -8.073 -22.176 1.00 42.49 269 GLU C N 1
ATOM 7840 C CA . GLU C 1 269 ? 17.940 -6.809 -22.726 1.00 43.59 269 GLU C CA 1
ATOM 7841 C C . GLU C 1 269 ? 18.020 -5.793 -21.594 1.00 42.75 269 GLU C C 1
ATOM 7842 O O . GLU C 1 269 ? 17.419 -4.718 -21.664 1.00 43.88 269 GLU C O 1
ATOM 7848 N N . THR C 1 270 ? 18.755 -6.143 -20.543 1.00 40.36 270 THR C N 1
ATOM 7849 C CA . THR C 1 270 ? 18.898 -5.251 -19.404 1.00 36.25 270 THR C CA 1
ATOM 7850 C C . THR C 1 270 ? 19.799 -4.084 -19.773 1.00 35.78 270 THR C C 1
ATOM 7851 O O . THR C 1 270 ? 19.740 -3.028 -19.151 1.00 33.59 270 THR C O 1
ATOM 7855 N N . TYR C 1 271 ? 20.629 -4.283 -20.792 1.00 37.31 271 TYR C N 1
ATOM 7856 C CA . TYR C 1 271 ? 21.547 -3.246 -21.252 1.00 39.35 271 TYR C CA 1
ATOM 7857 C C . TYR C 1 271 ? 21.341 -2.850 -22.724 1.00 39.97 271 TYR C C 1
ATOM 7858 O O . TYR C 1 271 ? 21.106 -3.706 -23.583 1.00 39.95 271 TYR C O 1
ATOM 7867 N N . VAL C 1 272 ? 21.429 -1.551 -23.005 1.00 41.31 272 VAL C N 1
ATOM 7868 C CA . VAL C 1 272 ? 21.302 -1.043 -24.371 1.00 42.95 272 VAL C CA 1
ATOM 7869 C C . VAL C 1 272 ? 22.430 -0.053 -24.661 1.00 43.94 272 VAL C C 1
ATOM 7870 O O . VAL C 1 272 ? 22.672 0.883 -23.888 1.00 43.70 272 VAL C O 1
ATOM 7874 N N . THR C 1 273 ? 23.126 -0.274 -25.771 1.00 44.49 273 THR C N 1
ATOM 7875 C CA . THR C 1 273 ? 24.225 0.599 -26.157 1.00 46.62 273 THR C CA 1
ATOM 7876 C C . THR C 1 273 ? 23.768 2.053 -26.188 1.00 48.33 273 THR C C 1
ATOM 7877 O O . THR C 1 273 ? 22.662 2.364 -26.633 1.00 47.51 273 THR C O 1
ATOM 7881 N N . GLU C 1 274 ? 24.635 2.935 -25.705 1.00 49.99 274 GLU C N 1
ATOM 7882 C CA . GLU C 1 274 ? 24.346 4.358 -25.667 1.00 52.48 274 GLU C CA 1
ATOM 7883 C C . GLU C 1 274 ? 24.975 5.029 -26.894 1.00 53.21 274 GLU C C 1
ATOM 7884 O O . GLU C 1 274 ? 24.604 6.140 -27.271 1.00 53.21 274 GLU C O 1
ATOM 7890 N N . ALA C 1 275 ? 25.925 4.336 -27.515 1.00 54.54 275 ALA C N 1
ATOM 7891 C CA . ALA C 1 275 ? 26.620 4.834 -28.700 1.00 54.51 275 ALA C CA 1
ATOM 7892 C C . ALA C 1 275 ? 27.549 3.757 -29.229 1.00 54.21 275 ALA C C 1
ATOM 7893 O O . ALA C 1 275 ? 27.540 2.627 -28.747 1.00 54.57 275 ALA C O 1
ATOM 7895 N N . GLU C 1 276 ? 28.351 4.111 -30.227 1.00 54.16 276 GLU C N 1
ATOM 7896 C CA . GLU C 1 276 ? 29.303 3.172 -30.794 1.00 52.78 276 GLU C CA 1
ATOM 7897 C C . GLU C 1 276 ? 30.048 2.563 -29.617 1.00 50.39 276 GLU C C 1
ATOM 7898 O O . GLU C 1 276 ? 30.684 3.279 -28.840 1.00 49.66 276 GLU C O 1
ATOM 7904 N N . GLU C 1 277 ? 29.952 1.248 -29.469 1.00 47.57 277 GLU C N 1
ATOM 7905 C CA . GLU C 1 277 ? 30.616 0.565 -28.365 1.00 44.70 277 GLU C CA 1
ATOM 7906 C C . GLU C 1 277 ? 31.329 -0.692 -28.814 1.00 42.98 277 GLU C C 1
ATOM 7907 O O . GLU C 1 277 ? 30.877 -1.384 -29.726 1.00 41.91 277 GLU C O 1
ATOM 7913 N N . TRP C 1 278 ? 32.454 -0.979 -28.169 1.00 41.79 278 TRP C N 1
ATOM 7914 C CA . TRP C 1 278 ? 33.223 -2.174 -28.485 1.00 40.57 278 TRP C CA 1
ATOM 7915 C C . TRP C 1 278 ? 32.932 -3.219 -27.420 1.00 38.63 278 TRP C C 1
ATOM 7916 O O . TRP C 1 278 ? 33.308 -3.059 -26.254 1.00 38.60 278 TRP C O 1
ATOM 7927 N N . ILE C 1 279 ? 32.261 -4.291 -27.819 1.00 34.73 279 ILE C N 1
ATOM 7928 C CA . ILE C 1 279 ? 31.914 -5.332 -26.869 1.00 32.24 279 ILE C CA 1
ATOM 7929 C C . ILE C 1 279 ? 32.741 -6.606 -27.016 1.00 31.91 279 ILE C C 1
ATOM 7930 O O . ILE C 1 279 ? 32.802 -7.205 -28.097 1.00 33.00 279 ILE C O 1
ATOM 7935 N N . GLY C 1 280 ? 33.372 -7.011 -25.912 1.00 29.88 280 GLY C N 1
ATOM 7936 C CA . GLY C 1 280 ? 34.189 -8.212 -25.905 1.00 28.18 280 GLY C CA 1
ATOM 7937 C C . GLY C 1 280 ? 33.545 -9.348 -25.133 1.00 26.92 280 GLY C C 1
ATOM 7938 O O . GLY C 1 280 ? 32.925 -9.127 -24.094 1.00 27.95 280 GLY C O 1
ATOM 7939 N N . THR C 1 281 ? 33.692 -10.569 -25.636 1.00 26.44 281 THR C N 1
ATOM 7940 C CA . THR C 1 281 ? 33.110 -11.743 -24.993 1.00 26.13 281 THR C CA 1
ATOM 7941 C C . THR C 1 281 ? 34.141 -12.503 -24.170 1.00 27.17 281 THR C C 1
ATOM 7942 O O . THR C 1 281 ? 35.205 -12.872 -24.665 1.00 28.85 281 THR C O 1
ATOM 7946 N N . VAL C 1 282 ? 33.808 -12.747 -22.910 1.00 27.30 282 VAL C N 1
ATOM 7947 C CA . VAL C 1 282 ? 34.697 -13.446 -22.005 1.00 25.90 282 VAL C CA 1
ATOM 7948 C C . VAL C 1 282 ? 34.107 -14.806 -21.670 1.00 27.16 282 VAL C C 1
ATOM 7949 O O . VAL C 1 282 ? 32.946 -14.895 -21.281 1.00 27.39 282 VAL C O 1
ATOM 7953 N N . PRO C 1 283 ? 34.909 -15.883 -21.803 1.00 26.70 283 PRO C N 1
ATOM 7954 C CA . PRO C 1 283 ? 34.490 -17.266 -21.530 1.00 25.55 283 PRO C CA 1
ATOM 7955 C C . PRO C 1 283 ? 34.440 -17.730 -20.061 1.00 26.00 283 PRO C C 1
ATOM 7956 O O . PRO C 1 283 ? 35.120 -18.684 -19.678 1.00 25.06 283 PRO C O 1
ATOM 7960 N N . ILE C 1 284 ? 33.640 -17.041 -19.250 1.00 24.53 284 ILE C N 1
ATOM 7961 C CA . ILE C 1 284 ? 33.428 -17.392 -17.842 1.00 22.10 284 ILE C CA 1
ATOM 7962 C C . ILE C 1 284 ? 32.009 -16.931 -17.529 1.00 22.80 284 ILE C C 1
ATOM 7963 O O . ILE C 1 284 ? 31.617 -15.817 -17.907 1.00 21.63 284 ILE C O 1
ATOM 7968 N N . GLY C 1 285 ? 31.237 -17.792 -16.870 1.00 19.12 285 GLY C N 1
ATOM 7969 C CA . GLY C 1 285 ? 29.866 -17.449 -16.533 1.00 19.25 285 GLY C CA 1
ATOM 7970 C C . GLY C 1 285 ? 29.537 -17.801 -15.097 1.00 20.71 285 GLY C C 1
ATOM 7971 O O . GLY C 1 285 ? 30.425 -18.146 -14.322 1.00 22.43 285 GLY C O 1
ATOM 7972 N N . TYR C 1 286 ? 28.267 -17.731 -14.722 1.00 19.77 286 TYR C N 1
ATOM 7973 C CA . TYR C 1 286 ? 27.930 -18.062 -13.350 1.00 21.67 286 TYR C CA 1
ATOM 7974 C C . TYR C 1 286 ? 28.146 -19.534 -13.018 1.00 22.15 286 TYR C C 1
ATOM 7975 O O . TYR C 1 286 ? 28.548 -19.847 -11.907 1.00 24.18 286 TYR C O 1
ATOM 7984 N N . ALA C 1 287 ? 27.930 -20.430 -13.975 1.00 22.27 287 ALA C N 1
ATOM 7985 C CA . ALA C 1 287 ? 28.140 -21.861 -13.735 1.00 22.65 287 ALA C CA 1
ATOM 7986 C C . ALA C 1 287 ? 29.586 -22.135 -13.318 1.00 24.73 287 ALA C C 1
ATOM 7987 O O . ALA C 1 287 ? 29.916 -23.234 -12.887 1.00 25.61 287 ALA C O 1
ATOM 7989 N N . ASP C 1 288 ? 30.440 -21.125 -13.462 1.00 25.34 288 ASP C N 1
ATOM 7990 C CA . ASP C 1 288 ? 31.850 -21.224 -13.095 1.00 23.70 288 ASP C CA 1
ATOM 7991 C C . ASP C 1 288 ? 32.040 -20.537 -11.760 1.00 22.33 288 ASP C C 1
ATOM 7992 O O . ASP C 1 288 ? 33.118 -20.585 -11.179 1.00 20.54 288 ASP C O 1
ATOM 7997 N N . GLY C 1 289 ? 30.996 -19.871 -11.288 1.00 19.83 289 GLY C N 1
ATOM 7998 C CA . GLY C 1 289 ? 31.108 -19.164 -10.025 1.00 22.74 289 GLY C CA 1
ATOM 7999 C C . GLY C 1 289 ? 31.077 -17.651 -10.184 1.00 24.37 289 GLY C C 1
ATOM 8000 O O . GLY C 1 289 ? 30.967 -16.929 -9.201 1.00 26.28 289 GLY C O 1
ATOM 8001 N N . TRP C 1 290 ? 31.192 -17.168 -11.417 1.00 25.02 290 TRP C N 1
ATOM 8002 C CA . TRP C 1 290 ? 31.154 -15.735 -11.695 1.00 23.24 290 TRP C CA 1
ATOM 8003 C C . TRP C 1 290 ? 29.661 -15.426 -11.709 1.00 22.89 290 TRP C C 1
ATOM 8004 O O . TRP C 1 290 ? 29.035 -15.371 -12.768 1.00 24.88 290 TRP C O 1
ATOM 8015 N N . LEU C 1 291 ? 29.095 -15.238 -10.521 1.00 23.11 291 LEU C N 1
ATOM 8016 C CA . LEU C 1 291 ? 27.664 -14.990 -10.373 1.00 23.10 291 LEU C CA 1
ATOM 8017 C C . LEU C 1 291 ? 27.048 -13.850 -11.187 1.00 23.70 291 LEU C C 1
ATOM 8018 O O . LEU C 1 291 ? 27.727 -12.915 -11.588 1.00 23.03 291 LEU C O 1
ATOM 8023 N N . ARG C 1 292 ? 25.740 -13.959 -11.413 1.00 23.98 292 ARG C N 1
ATOM 8024 C CA . ARG C 1 292 ? 24.968 -12.985 -12.179 1.00 24.65 292 ARG C CA 1
ATOM 8025 C C . ARG C 1 292 ? 24.990 -11.599 -11.556 1.00 25.10 292 ARG C C 1
ATOM 8026 O O . ARG C 1 292 ? 25.070 -10.599 -12.265 1.00 25.89 292 ARG C O 1
ATOM 8034 N N . HIS C 1 293 ? 24.927 -11.530 -10.233 1.00 24.91 293 HIS C N 1
ATOM 8035 C CA . HIS C 1 293 ? 24.934 -10.234 -9.572 1.00 24.61 293 HIS C CA 1
ATOM 8036 C C . HIS C 1 293 ? 26.224 -9.449 -9.727 1.00 24.14 293 HIS C C 1
ATOM 8037 O O . HIS C 1 293 ? 26.423 -8.445 -9.044 1.00 24.20 293 HIS C O 1
ATOM 8044 N N . LEU C 1 294 ? 27.088 -9.895 -10.633 1.00 24.22 294 LEU C N 1
ATOM 8045 C CA . LEU C 1 294 ? 28.344 -9.202 -10.865 1.00 24.50 294 LEU C CA 1
ATOM 8046 C C . LEU C 1 294 ? 28.291 -8.180 -12.014 1.00 25.26 294 LEU C C 1
ATOM 8047 O O . LEU C 1 294 ? 29.266 -7.472 -12.260 1.00 25.20 294 LEU C O 1
ATOM 8052 N N . GLN C 1 295 ? 27.148 -8.076 -12.685 1.00 25.54 295 GLN C N 1
ATOM 8053 C CA . GLN C 1 295 ? 26.988 -7.149 -13.807 1.00 27.28 295 GLN C CA 1
ATOM 8054 C C . GLN C 1 295 ? 27.757 -5.827 -13.790 1.00 27.89 295 GLN C C 1
ATOM 8055 O O . GLN C 1 295 ? 28.607 -5.591 -14.638 1.00 30.06 295 GLN C O 1
ATOM 8061 N N . GLY C 1 296 ? 27.484 -4.948 -12.850 1.00 27.34 296 GLY C N 1
ATOM 8062 C CA . GLY C 1 296 ? 28.215 -3.691 -12.893 1.00 27.64 296 GLY C CA 1
ATOM 8063 C C . GLY C 1 296 ? 29.697 -3.728 -12.546 1.00 26.27 296 GLY C C 1
ATOM 8064 O O . GLY C 1 296 ? 30.378 -2.704 -12.632 1.00 25.95 296 GLY C O 1
ATOM 8065 N N . PHE C 1 297 ? 30.197 -4.895 -12.148 1.00 27.12 297 PHE C N 1
ATOM 8066 C CA . PHE C 1 297 ? 31.594 -5.042 -11.752 1.00 24.96 297 PHE C CA 1
ATOM 8067 C C . PHE C 1 297 ? 32.481 -4.766 -12.960 1.00 26.52 297 PHE C C 1
ATOM 8068 O O . PHE C 1 297 ? 32.019 -4.822 -14.106 1.00 27.85 297 PHE C O 1
ATOM 8076 N N . THR C 1 298 ? 33.748 -4.452 -12.707 1.00 26.34 298 THR C N 1
ATOM 8077 C CA . THR C 1 298 ? 34.675 -4.159 -13.790 1.00 25.77 298 THR C CA 1
ATOM 8078 C C . THR C 1 298 ? 35.876 -5.068 -13.689 1.00 26.34 298 THR C C 1
ATOM 8079 O O . THR C 1 298 ? 36.411 -5.274 -12.601 1.00 26.54 298 THR C O 1
ATOM 8083 N N . VAL C 1 299 ? 36.288 -5.624 -14.822 1.00 25.60 299 VAL C N 1
ATOM 8084 C CA . VAL C 1 299 ? 37.445 -6.503 -14.847 1.00 27.55 299 VAL C CA 1
ATOM 8085 C C . VAL C 1 299 ? 38.553 -5.779 -15.589 1.00 29.15 299 VAL C C 1
ATOM 8086 O O . VAL C 1 299 ? 38.338 -4.691 -16.127 1.00 30.59 299 VAL C O 1
ATOM 8090 N N . LEU C 1 300 ? 39.736 -6.380 -15.619 1.00 29.12 300 LEU C N 1
ATOM 8091 C CA . LEU C 1 300 ? 40.879 -5.746 -16.253 1.00 29.41 300 LEU C CA 1
ATOM 8092 C C . LEU C 1 300 ? 41.348 -6.341 -17.572 1.00 31.40 300 LEU C C 1
ATOM 8093 O O . LEU C 1 300 ? 41.339 -7.565 -17.764 1.00 30.38 300 LEU C O 1
ATOM 8098 N N . VAL C 1 301 ? 41.754 -5.434 -18.466 1.00 33.10 301 VAL C N 1
ATOM 8099 C CA . VAL C 1 301 ? 42.295 -5.746 -19.791 1.00 35.24 301 VAL C CA 1
ATOM 8100 C C . VAL C 1 301 ? 43.291 -4.631 -20.112 1.00 35.92 301 VAL C C 1
ATOM 8101 O O . VAL C 1 301 ? 42.959 -3.451 -20.007 1.00 36.69 301 VAL C O 1
ATOM 8105 N N . ASN C 1 302 ? 44.512 -5.014 -20.477 1.00 37.88 302 ASN C N 1
ATOM 8106 C CA . ASN C 1 302 ? 45.578 -4.066 -20.786 1.00 38.71 302 ASN C CA 1
ATOM 8107 C C . ASN C 1 302 ? 45.677 -2.948 -19.750 1.00 39.05 302 ASN C C 1
ATOM 8108 O O . ASN C 1 302 ? 45.878 -1.783 -20.083 1.00 39.02 302 ASN C O 1
ATOM 8113 N N . GLY C 1 303 ? 45.525 -3.323 -18.486 1.00 39.17 303 GLY C N 1
ATOM 8114 C CA . GLY C 1 303 ? 45.630 -2.366 -17.400 1.00 38.81 303 GLY C CA 1
ATOM 8115 C C . GLY C 1 303 ? 44.483 -1.395 -17.228 1.00 38.82 303 GLY C C 1
ATOM 8116 O O . GLY C 1 303 ? 44.601 -0.452 -16.452 1.00 39.45 303 GLY C O 1
ATOM 8117 N N . LYS C 1 304 ? 43.377 -1.610 -17.933 1.00 38.98 304 LYS C N 1
ATOM 8118 C CA . LYS C 1 304 ? 42.233 -0.711 -17.811 1.00 39.44 304 LYS C CA 1
ATOM 8119 C C . LYS C 1 304 ? 40.936 -1.424 -17.415 1.00 37.52 304 LYS C C 1
ATOM 8120 O O . LYS C 1 304 ? 40.680 -2.553 -17.830 1.00 38.80 304 LYS C O 1
ATOM 8126 N N . ARG C 1 305 ? 40.119 -0.747 -16.614 1.00 36.40 305 ARG C N 1
ATOM 8127 C CA . ARG C 1 305 ? 38.858 -1.306 -16.147 1.00 35.30 305 ARG C CA 1
ATOM 8128 C C . ARG C 1 305 ? 37.810 -1.352 -17.259 1.00 34.99 305 ARG C C 1
ATOM 8129 O O . ARG C 1 305 ? 37.706 -0.438 -18.079 1.00 34.98 305 ARG C O 1
ATOM 8137 N N . CYS C 1 306 ? 37.033 -2.430 -17.276 1.00 34.24 306 CYS C N 1
ATOM 8138 C CA . CYS C 1 306 ? 35.986 -2.621 -18.269 1.00 32.53 306 CYS C CA 1
ATOM 8139 C C . CYS C 1 306 ? 34.723 -3.108 -17.577 1.00 31.11 306 CYS C C 1
ATOM 8140 O O . CYS C 1 306 ? 34.736 -4.108 -16.868 1.00 32.02 306 CYS C O 1
ATOM 8143 N N . GLU C 1 307 ? 33.626 -2.389 -17.790 1.00 30.82 307 GLU C N 1
ATOM 8144 C CA . GLU C 1 307 ? 32.347 -2.745 -17.188 1.00 30.37 307 GLU C CA 1
ATOM 8145 C C . GLU C 1 307 ? 31.781 -4.018 -17.808 1.00 27.73 307 GLU C C 1
ATOM 8146 O O . GLU C 1 307 ? 31.778 -4.177 -19.029 1.00 26.31 307 GLU C O 1
ATOM 8152 N N . ILE C 1 308 ? 31.303 -4.922 -16.960 1.00 26.16 308 ILE C N 1
ATOM 8153 C CA . ILE C 1 308 ? 30.665 -6.249 -17.521 1.00 23.99 308 ILE C CA 1
ATOM 8154 C C . ILE C 1 308 ? 29.410 -5.427 -17.792 1.00 22.43 308 ILE C C 1
ATOM 8155 O O . ILE C 1 308 ? 28.925 -4.711 -16.916 1.00 24.06 308 ILE C O 1
ATOM 8160 N N . VAL C 1 309 ? 28.888 -5.535 -19.009 1.00 22.05 309 VAL C N 1
ATOM 8161 C CA . VAL C 1 309 ? 27.548 -5.099 -19.363 1.00 19.73 309 VAL C CA 1
ATOM 8162 C C . VAL C 1 309 ? 26.506 -6.040 -19.756 1.00 19.38 309 VAL C C 1
ATOM 8163 O O . VAL C 1 309 ? 26.951 -6.923 -20.486 1.00 18.97 309 VAL C O 1
ATOM 8167 N N . GLY C 1 310 ? 25.247 -6.012 -19.343 1.00 19.90 310 GLY C N 1
ATOM 8168 C CA . GLY C 1 310 ? 24.322 -7.055 -19.752 1.00 20.91 310 GLY C CA 1
ATOM 8169 C C . GLY C 1 310 ? 24.365 -8.257 -18.825 1.00 21.24 310 GLY C C 1
ATOM 8170 O O . GLY C 1 310 ? 25.304 -8.435 -18.054 1.00 22.65 310 GLY C O 1
ATOM 8171 N N . ARG C 1 311 ? 23.354 -9.103 -18.910 1.00 21.40 311 ARG C N 1
ATOM 8172 C CA . ARG C 1 311 ? 23.291 -10.270 -18.032 1.00 22.87 311 ARG C CA 1
ATOM 8173 C C . ARG C 1 311 ? 24.438 -11.266 -18.173 1.00 21.34 311 ARG C C 1
ATOM 8174 O O . ARG C 1 311 ? 24.782 -11.677 -19.274 1.00 22.22 311 ARG C O 1
ATOM 8182 N N . VAL C 1 312 ? 25.031 -11.640 -17.046 1.00 20.50 312 VAL C N 1
ATOM 8183 C CA . VAL C 1 312 ? 26.101 -12.625 -17.041 1.00 18.49 312 VAL C CA 1
ATOM 8184 C C . VAL C 1 312 ? 25.460 -13.935 -17.441 1.00 18.41 312 VAL C C 1
ATOM 8185 O O . VAL C 1 312 ? 24.484 -14.350 -16.832 1.00 16.46 312 VAL C O 1
ATOM 8189 N N . CYS C 1 313 ? 25.989 -14.591 -18.461 1.00 20.21 313 CYS C N 1
ATOM 8190 C CA . CYS C 1 313 ? 25.416 -15.865 -18.890 1.00 24.40 313 CYS C CA 1
ATOM 8191 C C . CYS C 1 313 ? 25.950 -17.039 -18.064 1.00 25.34 313 CYS C C 1
ATOM 8192 O O . CYS C 1 313 ? 26.760 -16.877 -17.155 1.00 24.20 313 CYS C O 1
ATOM 8195 N N . MET C 1 314 ? 25.499 -18.234 -18.397 1.00 26.90 314 MET C N 1
ATOM 8196 C CA . MET C 1 314 ? 25.940 -19.405 -17.679 1.00 26.27 314 MET C CA 1
ATOM 8197 C C . MET C 1 314 ? 27.413 -19.650 -17.934 1.00 27.38 314 MET C C 1
ATOM 8198 O O . MET C 1 314 ? 28.156 -19.940 -17.001 1.00 28.06 314 MET C O 1
ATOM 8203 N N . ASP C 1 315 ? 27.844 -19.496 -19.185 1.00 26.45 315 ASP C N 1
ATOM 8204 C CA . ASP C 1 315 ? 29.237 -19.760 -19.551 1.00 27.80 315 ASP C CA 1
ATOM 8205 C C . ASP C 1 315 ? 30.069 -18.590 -20.067 1.00 29.11 315 ASP C C 1
ATOM 8206 O O . ASP C 1 315 ? 31.202 -18.799 -20.521 1.00 27.59 315 ASP C O 1
ATOM 8211 N N . GLN C 1 316 ? 29.522 -17.374 -20.003 1.00 29.05 316 GLN C N 1
ATOM 8212 C CA . GLN C 1 316 ? 30.236 -16.188 -20.471 1.00 29.92 316 GLN C CA 1
ATOM 8213 C C . GLN C 1 316 ? 29.526 -14.874 -20.163 1.00 29.43 316 GLN C C 1
ATOM 8214 O O . GLN C 1 316 ? 28.345 -14.863 -19.828 1.00 29.80 316 GLN C O 1
ATOM 8220 N N . CYS C 1 317 ? 30.264 -13.770 -20.259 1.00 29.46 317 CYS C N 1
ATOM 8221 C CA . CYS C 1 317 ? 29.706 -12.440 -20.018 1.00 29.54 317 CYS C CA 1
ATOM 8222 C C . CYS C 1 317 ? 30.321 -11.443 -20.990 1.00 27.90 317 CYS C C 1
ATOM 8223 O O . CYS C 1 317 ? 31.331 -11.734 -21.625 1.00 27.68 317 CYS C O 1
ATOM 8226 N N . MET C 1 318 ? 29.704 -10.275 -21.112 1.00 27.66 318 MET C N 1
ATOM 8227 C CA . MET C 1 318 ? 30.187 -9.254 -22.033 1.00 27.78 318 MET C CA 1
ATOM 8228 C C . MET C 1 318 ? 30.747 -8.033 -21.314 1.00 27.17 318 MET C C 1
ATOM 8229 O O . MET C 1 318 ? 30.163 -7.556 -20.349 1.00 28.36 318 MET C O 1
ATOM 8234 N N . ILE C 1 319 ? 31.881 -7.533 -21.788 1.00 26.71 319 ILE C N 1
ATOM 8235 C CA . ILE C 1 319 ? 32.483 -6.345 -21.211 1.00 27.38 319 ILE C CA 1
ATOM 8236 C C . ILE C 1 319 ? 32.630 -5.294 -22.297 1.00 29.32 319 ILE C C 1
ATOM 8237 O O . ILE C 1 319 ? 32.984 -5.614 -23.432 1.00 28.75 319 ILE C O 1
ATOM 8242 N N . ARG C 1 320 ? 32.330 -4.046 -21.947 1.00 30.55 320 ARG C N 1
ATOM 8243 C CA . ARG C 1 320 ? 32.450 -2.940 -22.878 1.00 32.10 320 ARG C CA 1
ATOM 8244 C C . ARG C 1 320 ? 33.911 -2.549 -22.843 1.00 33.52 320 ARG C C 1
ATOM 8245 O O . ARG C 1 320 ? 34.415 -2.104 -21.815 1.00 32.36 320 ARG C O 1
ATOM 8253 N N . LEU C 1 321 ? 34.594 -2.731 -23.964 1.00 36.44 321 LEU C N 1
ATOM 8254 C CA . LEU C 1 321 ? 36.000 -2.400 -24.041 1.00 38.32 321 LEU C CA 1
ATOM 8255 C C . LEU C 1 321 ? 36.156 -0.898 -24.215 1.00 40.74 321 LEU C C 1
ATOM 8256 O O . LEU C 1 321 ? 35.238 -0.220 -24.672 1.00 40.28 321 LEU C O 1
ATOM 8261 N N . ALA C 1 322 ? 37.319 -0.386 -23.833 1.00 44.52 322 ALA C N 1
ATOM 8262 C CA . ALA C 1 322 ? 37.610 1.036 -23.930 1.00 49.35 322 ALA C CA 1
ATOM 8263 C C . ALA C 1 322 ? 37.865 1.429 -25.375 1.00 52.28 322 ALA C C 1
ATOM 8264 O O . ALA C 1 322 ? 37.101 2.186 -25.982 1.00 54.15 322 ALA C O 1
ATOM 8266 N N . GLU C 1 323 ? 38.954 0.915 -25.924 1.00 54.56 323 GLU C N 1
ATOM 8267 C CA . GLU C 1 323 ? 39.308 1.217 -27.298 1.00 56.69 323 GLU C CA 1
ATOM 8268 C C . GLU C 1 323 ? 39.421 -0.104 -28.034 1.00 56.51 323 GLU C C 1
ATOM 8269 O O . GLU C 1 323 ? 39.613 -1.152 -27.413 1.00 55.27 323 GLU C O 1
ATOM 8275 N N . GLU C 1 324 ? 39.281 -0.051 -29.353 1.00 56.48 324 GLU C N 1
ATOM 8276 C CA . GLU C 1 324 ? 39.354 -1.245 -30.178 1.00 55.92 324 GLU C CA 1
ATOM 8277 C C . GLU C 1 324 ? 40.528 -2.134 -29.771 1.00 53.93 324 GLU C C 1
ATOM 8278 O O . GLU C 1 324 ? 41.645 -1.660 -29.548 1.00 53.93 324 GLU C O 1
ATOM 8284 N N . VAL C 1 325 ? 40.255 -3.429 -29.675 1.00 50.75 325 VAL C N 1
ATOM 8285 C CA . VAL C 1 325 ? 41.255 -4.404 -29.276 1.00 48.73 325 VAL C CA 1
ATOM 8286 C C . VAL C 1 325 ? 41.000 -5.732 -29.965 1.00 47.70 325 VAL C C 1
ATOM 8287 O O . VAL C 1 325 ? 39.858 -6.095 -30.231 1.00 48.25 325 VAL C O 1
ATOM 8291 N N . PRO C 1 326 ? 42.067 -6.469 -30.287 1.00 46.89 326 PRO C N 1
ATOM 8292 C CA . PRO C 1 326 ? 41.866 -7.760 -30.944 1.00 46.45 326 PRO C CA 1
ATOM 8293 C C . PRO C 1 326 ? 41.438 -8.758 -29.881 1.00 46.29 326 PRO C C 1
ATOM 8294 O O . PRO C 1 326 ? 41.441 -8.434 -28.689 1.00 46.37 326 PRO C O 1
ATOM 8298 N N . VAL C 1 327 ? 41.052 -9.958 -30.300 1.00 44.77 327 VAL C N 1
ATOM 8299 C CA . VAL C 1 327 ? 40.667 -10.975 -29.334 1.00 41.46 327 VAL C CA 1
ATOM 8300 C C . VAL C 1 327 ? 42.001 -11.554 -28.912 1.00 40.27 327 VAL C C 1
ATOM 8301 O O . VAL C 1 327 ? 42.959 -11.487 -29.675 1.00 40.49 327 VAL C O 1
ATOM 8305 N N . GLY C 1 328 ? 42.084 -12.091 -27.700 1.00 39.79 328 GLY C N 1
ATOM 8306 C CA . GLY C 1 328 ? 43.337 -12.681 -27.261 1.00 37.00 328 GLY C CA 1
ATOM 8307 C C . GLY C 1 328 ? 43.967 -12.042 -26.042 1.00 36.24 328 GLY C C 1
ATOM 8308 O O . GLY C 1 328 ? 44.596 -12.739 -25.238 1.00 36.68 328 GLY C O 1
ATOM 8309 N N . PRO C 1 329 ? 43.855 -10.715 -25.887 1.00 35.06 329 PRO C N 1
ATOM 8310 C CA . PRO C 1 329 ? 44.469 -10.128 -24.698 1.00 34.24 329 PRO C CA 1
ATOM 8311 C C . PRO C 1 329 ? 43.847 -10.725 -23.435 1.00 35.13 329 PRO C C 1
ATOM 8312 O O . PRO C 1 329 ? 42.635 -10.954 -23.373 1.00 34.89 329 PRO C O 1
ATOM 8316 N N . VAL C 1 330 ? 44.689 -10.993 -22.440 1.00 34.27 330 VAL C N 1
ATOM 8317 C CA . VAL C 1 330 ? 44.244 -11.579 -21.179 1.00 31.47 330 VAL C CA 1
ATOM 8318 C C . VAL C 1 330 ? 43.347 -10.667 -20.347 1.00 30.35 330 VAL C C 1
ATOM 8319 O O . VAL C 1 330 ? 43.617 -9.472 -20.183 1.00 30.25 330 VAL C O 1
ATOM 8323 N N . VAL C 1 331 ? 42.276 -11.253 -19.821 1.00 28.93 331 VAL C N 1
ATOM 8324 C CA . VAL C 1 331 ? 41.325 -10.528 -18.998 1.00 27.46 331 VAL C CA 1
ATOM 8325 C C . VAL C 1 331 ? 41.526 -10.919 -17.543 1.00 25.43 331 VAL C C 1
ATOM 8326 O O . VAL C 1 331 ? 41.358 -12.083 -17.186 1.00 24.65 331 VAL C O 1
ATOM 8330 N N . THR C 1 332 ? 41.888 -9.950 -16.705 1.00 24.03 332 THR C N 1
ATOM 8331 C CA . THR C 1 332 ? 42.104 -10.221 -15.286 1.00 24.89 332 THR C CA 1
ATOM 8332 C C . THR C 1 332 ? 40.837 -9.976 -14.481 1.00 24.59 332 THR C C 1
ATOM 8333 O O . THR C 1 332 ? 40.436 -8.831 -14.260 1.00 23.39 332 THR C O 1
ATOM 8337 N N . LEU C 1 333 ? 40.214 -11.057 -14.038 1.00 25.09 333 LEU C N 1
ATOM 8338 C CA . LEU C 1 333 ? 38.997 -10.951 -13.251 1.00 27.06 333 LEU C CA 1
ATOM 8339 C C . LEU C 1 333 ? 39.341 -10.608 -11.802 1.00 26.58 333 LEU C C 1
ATOM 8340 O O . LEU C 1 333 ? 38.739 -9.724 -11.196 1.00 25.19 333 LEU C O 1
ATOM 8345 N N . VAL C 1 334 ? 40.326 -11.317 -11.264 1.00 27.54 334 VAL C N 1
ATOM 8346 C CA . VAL C 1 334 ? 40.805 -11.116 -9.901 1.00 27.15 334 VAL C CA 1
ATOM 8347 C C . VAL C 1 334 ? 42.326 -11.085 -10.002 1.00 28.75 334 VAL C C 1
ATOM 8348 O O . VAL C 1 334 ? 42.922 -11.967 -10.619 1.00 29.82 334 VAL C O 1
ATOM 8352 N N . GLY C 1 335 ? 42.950 -10.077 -9.408 1.00 30.48 335 GLY C N 1
ATOM 8353 C CA . GLY C 1 335 ? 44.397 -9.966 -9.473 1.00 32.58 335 GLY C CA 1
ATOM 8354 C C . GLY C 1 335 ? 44.832 -8.568 -9.874 1.00 33.61 335 GLY C C 1
ATOM 8355 O O . GLY C 1 335 ? 43.997 -7.671 -9.980 1.00 34.12 335 GLY C O 1
ATOM 8356 N N . LYS C 1 336 ? 46.131 -8.382 -10.105 1.00 33.60 336 LYS C N 1
ATOM 8357 C CA . LYS C 1 336 ? 46.660 -7.073 -10.489 1.00 33.90 336 LYS C CA 1
ATOM 8358 C C . LYS C 1 336 ? 47.024 -7.009 -11.957 1.00 33.97 336 LYS C C 1
ATOM 8359 O O . LYS C 1 336 ? 47.339 -8.031 -12.572 1.00 35.63 336 LYS C O 1
ATOM 8365 N N . ASP C 1 337 ? 46.984 -5.797 -12.504 1.00 33.24 337 ASP C N 1
ATOM 8366 C CA . ASP C 1 337 ? 47.308 -5.535 -13.906 1.00 32.93 337 ASP C CA 1
ATOM 8367 C C . ASP C 1 337 ? 47.446 -4.018 -14.051 1.00 32.77 337 ASP C C 1
ATOM 8368 O O . ASP C 1 337 ? 46.474 -3.282 -13.913 1.00 31.93 337 ASP C O 1
ATOM 8373 N N . GLY C 1 338 ? 48.659 -3.552 -14.326 1.00 33.75 338 GLY C N 1
ATOM 8374 C CA . GLY C 1 338 ? 48.882 -2.123 -14.424 1.00 33.18 338 GLY C CA 1
ATOM 8375 C C . GLY C 1 338 ? 48.769 -1.574 -13.009 1.00 33.51 338 GLY C C 1
ATOM 8376 O O . GLY C 1 338 ? 49.187 -2.237 -12.055 1.00 33.64 338 GLY C O 1
ATOM 8377 N N . ASN C 1 339 ? 48.192 -0.385 -12.860 1.00 32.00 339 ASN C N 1
ATOM 8378 C CA . ASN C 1 339 ? 48.032 0.221 -11.541 1.00 30.86 339 ASN C CA 1
ATOM 8379 C C . ASN C 1 339 ? 46.747 -0.220 -10.848 1.00 28.76 339 ASN C C 1
ATOM 8380 O O . ASN C 1 339 ? 46.511 0.144 -9.704 1.00 28.03 339 ASN C O 1
ATOM 8385 N N . GLU C 1 340 ? 45.924 -1.001 -11.539 1.00 28.47 340 GLU C N 1
ATOM 8386 C CA . GLU C 1 340 ? 44.655 -1.460 -10.981 1.00 26.61 340 GLU C CA 1
ATOM 8387 C C . GLU C 1 340 ? 44.720 -2.895 -10.454 1.00 25.94 340 GLU C C 1
ATOM 8388 O O . GLU C 1 340 ? 45.518 -3.705 -10.926 1.00 23.51 340 GLU C O 1
ATOM 8394 N N . GLU C 1 341 ? 43.861 -3.200 -9.483 1.00 26.22 341 GLU C N 1
ATOM 8395 C CA . GLU C 1 341 ? 43.797 -4.534 -8.896 1.00 25.81 341 GLU C CA 1
ATOM 8396 C C . GLU C 1 341 ? 42.382 -4.908 -8.465 1.00 25.28 341 GLU C C 1
ATOM 8397 O O . GLU C 1 341 ? 41.654 -4.080 -7.917 1.00 25.80 341 GLU C O 1
ATOM 8403 N N . ASN C 1 342 ? 41.993 -6.155 -8.729 1.00 25.88 342 ASN C N 1
ATOM 8404 C CA . ASN C 1 342 ? 40.680 -6.647 -8.322 1.00 25.22 342 ASN C CA 1
ATOM 8405 C C . ASN C 1 342 ? 40.854 -7.616 -7.153 1.00 24.36 342 ASN C C 1
ATOM 8406 O O . ASN C 1 342 ? 41.397 -8.712 -7.316 1.00 24.19 342 ASN C O 1
ATOM 8411 N N . THR C 1 343 ? 40.389 -7.198 -5.979 1.00 22.36 343 THR C N 1
ATOM 8412 C CA . THR C 1 343 ? 40.479 -7.992 -4.763 1.00 22.87 343 THR C CA 1
ATOM 8413 C C . THR C 1 343 ? 39.276 -8.921 -4.585 1.00 22.71 343 THR C C 1
ATOM 8414 O O . THR C 1 343 ? 38.163 -8.580 -4.984 1.00 24.48 343 THR C O 1
ATOM 8418 N N . LEU C 1 344 ? 39.488 -10.096 -3.999 1.00 19.82 344 LEU C N 1
ATOM 8419 C CA . LEU C 1 344 ? 38.369 -10.998 -3.766 1.00 20.94 344 LEU C CA 1
ATOM 8420 C C . LEU C 1 344 ? 37.389 -10.252 -2.874 1.00 19.57 344 LEU C C 1
ATOM 8421 O O . LEU C 1 344 ? 36.178 -10.456 -2.964 1.00 21.15 344 LEU C O 1
ATOM 8426 N N . GLN C 1 345 ? 37.923 -9.392 -2.010 1.00 19.00 345 GLN C N 1
ATOM 8427 C CA . GLN C 1 345 ? 37.087 -8.581 -1.125 1.00 19.36 345 GLN C CA 1
ATOM 8428 C C . GLN C 1 345 ? 36.199 -7.708 -2.001 1.00 19.37 345 GLN C C 1
ATOM 8429 O O . GLN C 1 345 ? 35.020 -7.522 -1.700 1.00 21.14 345 GLN C O 1
ATOM 8435 N N . MET C 1 346 ? 36.764 -7.164 -3.076 1.00 19.23 346 MET C N 1
ATOM 8436 C CA . MET C 1 346 ? 35.968 -6.328 -3.965 1.00 20.93 346 MET C CA 1
ATOM 8437 C C . MET C 1 346 ? 34.821 -7.140 -4.546 1.00 21.99 346 MET C C 1
ATOM 8438 O O . MET C 1 346 ? 33.676 -6.692 -4.508 1.00 23.10 346 MET C O 1
ATOM 8443 N N . VAL C 1 347 ? 35.116 -8.339 -5.055 1.00 22.36 347 VAL C N 1
ATOM 8444 C CA . VAL C 1 347 ? 34.076 -9.198 -5.618 1.00 19.46 347 VAL C CA 1
ATOM 8445 C C . VAL C 1 347 ? 33.027 -9.502 -4.546 1.00 19.81 347 VAL C C 1
ATOM 8446 O O . VAL C 1 347 ? 31.825 -9.406 -4.790 1.00 20.01 347 VAL C O 1
ATOM 8450 N N . ALA C 1 348 ? 33.476 -9.850 -3.353 1.00 19.55 348 ALA C N 1
ATOM 8451 C CA . ALA C 1 348 ? 32.544 -10.163 -2.259 1.00 21.42 348 ALA C CA 1
ATOM 8452 C C . ALA C 1 348 ? 31.554 -9.024 -2.019 1.00 22.14 348 ALA C C 1
ATOM 8453 O O . ALA C 1 348 ? 30.345 -9.240 -1.927 1.00 21.46 348 ALA C O 1
ATOM 8455 N N . GLU C 1 349 ? 32.090 -7.809 -1.926 1.00 24.10 349 GLU C N 1
ATOM 8456 C CA . GLU C 1 349 ? 31.288 -6.609 -1.695 1.00 24.58 349 GLU C CA 1
ATOM 8457 C C . GLU C 1 349 ? 30.270 -6.379 -2.797 1.00 23.08 349 GLU C C 1
ATOM 8458 O O . GLU C 1 349 ? 29.147 -5.958 -2.533 1.00 22.52 349 GLU C O 1
ATOM 8464 N N . LYS C 1 350 ?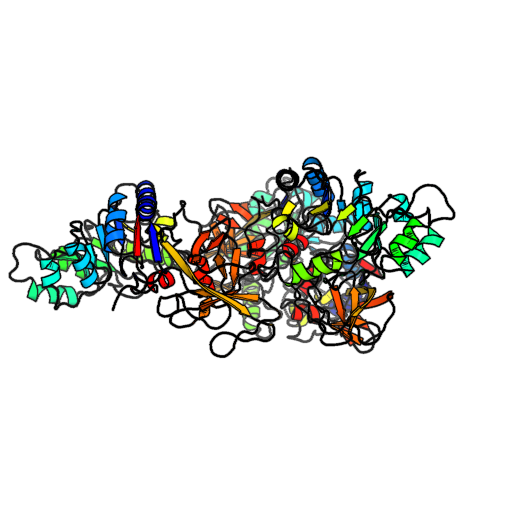 30.653 -6.661 -4.033 1.00 23.57 350 LYS C N 1
ATOM 8465 C CA . LYS C 1 350 ? 29.719 -6.500 -5.133 1.00 24.79 350 LYS C CA 1
ATOM 8466 C C . LYS C 1 350 ? 28.596 -7.532 -4.978 1.00 26.24 350 LYS C C 1
ATOM 8467 O O . LYS C 1 350 ? 27.453 -7.281 -5.338 1.00 26.25 350 LYS C O 1
ATOM 8473 N N . LEU C 1 351 ? 28.940 -8.694 -4.424 1.00 27.55 351 LEU C N 1
ATOM 8474 C CA . LEU C 1 351 ? 27.986 -9.781 -4.213 1.00 26.22 351 LEU C CA 1
ATOM 8475 C C . LEU C 1 351 ? 27.310 -9.710 -2.833 1.00 25.83 351 LEU C C 1
ATOM 8476 O O . LEU C 1 351 ? 26.432 -10.519 -2.509 1.00 23.90 351 LEU C O 1
ATOM 8481 N N . GLU C 1 352 ? 27.727 -8.736 -2.033 1.00 26.09 352 GLU C N 1
ATOM 8482 C CA . GLU C 1 352 ? 27.196 -8.540 -0.688 1.00 25.09 352 GLU C CA 1
ATOM 8483 C C . GLU C 1 352 ? 27.408 -9.756 0.215 1.00 22.95 352 GLU C C 1
ATOM 8484 O O . GLU C 1 352 ? 26.526 -10.144 0.966 1.00 20.35 352 GLU C O 1
ATOM 8490 N N . THR C 1 353 ? 28.590 -10.353 0.117 1.00 21.70 353 THR C N 1
ATOM 8491 C CA . THR C 1 353 ? 28.964 -11.499 0.932 1.00 21.77 353 THR C CA 1
ATOM 8492 C C . THR C 1 353 ? 30.382 -11.303 1.433 1.00 20.55 353 THR C C 1
ATOM 8493 O O . THR C 1 353 ? 30.865 -10.184 1.533 1.00 20.43 353 THR C O 1
ATOM 8497 N N . ILE C 1 354 ? 31.041 -12.406 1.758 1.00 20.67 354 ILE C N 1
ATOM 8498 C CA . ILE C 1 354 ? 32.412 -12.374 2.231 1.00 19.52 354 ILE C CA 1
ATOM 8499 C C . ILE C 1 354 ? 33.262 -13.237 1.300 1.00 20.63 354 ILE C C 1
ATOM 8500 O O . ILE C 1 354 ? 32.785 -14.235 0.747 1.00 22.20 354 ILE C O 1
ATOM 8505 N N . HIS C 1 355 ? 34.518 -12.858 1.102 1.00 19.66 355 HIS C N 1
ATOM 8506 C CA . HIS C 1 355 ? 35.345 -13.630 0.197 1.00 19.57 355 HIS C CA 1
ATOM 8507 C C . HIS C 1 355 ? 35.329 -15.134 0.504 1.00 22.47 355 HIS C C 1
ATOM 8508 O O . HIS C 1 355 ? 35.569 -15.956 -0.401 1.00 22.95 355 HIS C O 1
ATOM 8515 N N . TYR C 1 356 ? 35.036 -15.497 1.758 1.00 20.77 356 TYR C N 1
ATOM 8516 C CA . TYR C 1 356 ? 34.977 -16.907 2.137 1.00 20.34 356 TYR C CA 1
ATOM 8517 C C . TYR C 1 356 ? 34.138 -17.624 1.103 1.00 19.67 356 TYR C C 1
ATOM 8518 O O . TYR C 1 356 ? 34.564 -18.618 0.530 1.00 18.02 356 TYR C O 1
ATOM 8527 N N . GLU C 1 357 ? 32.949 -17.083 0.853 1.00 18.41 357 GLU C N 1
ATOM 8528 C CA . GLU C 1 357 ? 32.010 -17.668 -0.092 1.00 20.05 357 GLU C CA 1
ATOM 8529 C C . GLU C 1 357 ? 32.437 -17.549 -1.558 1.00 20.18 357 GLU C C 1
ATOM 8530 O O . GLU C 1 357 ? 32.312 -18.511 -2.323 1.00 19.03 357 GLU C O 1
ATOM 8536 N N . VAL C 1 358 ? 32.944 -16.387 -1.961 1.00 19.39 358 VAL C N 1
ATOM 8537 C CA . VAL C 1 358 ? 33.348 -16.227 -3.349 1.00 20.01 358 VAL C CA 1
ATOM 8538 C C . VAL C 1 358 ? 34.346 -17.294 -3.758 1.00 20.37 358 VAL C C 1
ATOM 8539 O O . VAL C 1 358 ? 34.166 -17.966 -4.777 1.00 22.39 358 VAL C O 1
ATOM 8543 N N . ALA C 1 359 ? 35.397 -17.447 -2.964 1.00 18.82 359 ALA C N 1
ATOM 8544 C CA . ALA C 1 359 ? 36.432 -18.427 -3.262 1.00 18.19 359 ALA C CA 1
ATOM 8545 C C . ALA C 1 359 ? 35.871 -19.841 -3.308 1.00 19.44 359 ALA C C 1
ATOM 8546 O O . ALA C 1 359 ? 36.260 -20.633 -4.152 1.00 20.65 359 ALA C O 1
ATOM 8548 N N . CYS C 1 360 ? 34.957 -20.160 -2.405 1.00 2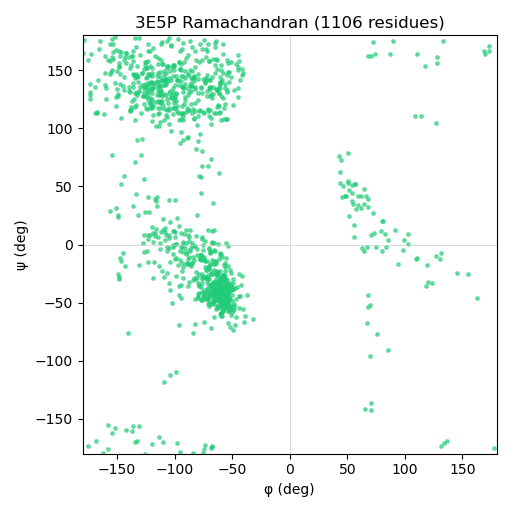0.96 360 CYS C N 1
ATOM 8549 C CA . CYS C 1 360 ? 34.372 -21.490 -2.394 1.00 23.54 360 CYS C CA 1
ATOM 8550 C C . CYS C 1 360 ? 33.381 -21.718 -3.527 1.00 23.71 360 CYS C C 1
ATOM 8551 O O . CYS C 1 360 ? 33.014 -22.855 -3.813 1.00 25.49 360 CYS C O 1
ATOM 8554 N N . THR C 1 361 ? 32.949 -20.653 -4.185 1.00 23.25 361 THR C N 1
ATOM 8555 C CA . THR C 1 361 ? 31.967 -20.821 -5.245 1.00 23.21 361 THR C CA 1
ATOM 8556 C C . THR C 1 361 ? 32.564 -21.062 -6.615 1.00 23.06 361 THR C C 1
ATOM 8557 O O . THR C 1 361 ? 31.877 -21.506 -7.533 1.00 21.68 361 THR C O 1
ATOM 8561 N N . PHE C 1 362 ? 33.847 -20.777 -6.765 1.00 24.86 362 PHE C N 1
ATOM 8562 C CA . PHE C 1 362 ? 34.493 -20.989 -8.054 1.00 23.95 362 PHE C CA 1
ATOM 8563 C C . PHE C 1 362 ? 34.411 -22.475 -8.422 1.00 25.20 362 PHE C C 1
ATOM 8564 O O . PHE C 1 362 ? 34.997 -23.329 -7.753 1.00 26.91 362 PHE C O 1
ATOM 8572 N N . SER C 1 363 ? 33.670 -22.771 -9.483 1.00 25.54 363 SER C N 1
ATOM 8573 C CA . SER C 1 363 ? 33.483 -24.138 -9.965 1.00 24.85 363 SER C CA 1
ATOM 8574 C C . SER C 1 363 ? 34.780 -24.913 -10.240 1.00 23.71 363 SER C C 1
ATOM 8575 O O . SER C 1 363 ? 35.848 -24.326 -10.442 1.00 20.27 363 SER C O 1
ATOM 8578 N N . GLN C 1 364 ? 34.677 -26.240 -10.252 1.00 23.63 364 GLN C N 1
ATOM 8579 C CA . GLN C 1 364 ? 35.838 -27.079 -10.523 1.00 24.51 364 GLN C CA 1
ATOM 8580 C C . GLN C 1 364 ? 36.080 -27.064 -12.026 1.00 24.22 364 GLN C C 1
ATOM 8581 O O . GLN C 1 364 ? 37.125 -27.497 -12.507 1.00 22.72 364 GLN C O 1
ATOM 8587 N N . ARG C 1 365 ? 35.096 -26.559 -12.762 1.00 25.53 365 ARG C N 1
ATOM 8588 C CA . ARG C 1 365 ? 35.196 -26.456 -14.211 1.00 26.17 365 ARG C CA 1
ATOM 8589 C C . ARG C 1 365 ? 36.325 -25.490 -14.568 1.00 25.39 365 ARG C C 1
ATOM 8590 O O . ARG C 1 365 ? 36.783 -25.456 -15.709 1.00 26.31 365 ARG C O 1
ATOM 8598 N N . ILE C 1 366 ? 36.773 -24.695 -13.596 1.00 24.72 366 ILE C N 1
ATOM 8599 C CA . ILE C 1 366 ? 37.869 -23.771 -13.862 1.00 26.44 366 ILE C CA 1
ATOM 8600 C C . ILE C 1 366 ? 39.153 -24.414 -13.380 1.00 27.50 366 ILE C C 1
ATOM 8601 O O . ILE C 1 366 ? 39.320 -24.634 -12.184 1.00 29.14 366 ILE C O 1
ATOM 8606 N N . PRO C 1 367 ? 40.079 -24.721 -14.302 1.00 27.36 367 PRO C N 1
ATOM 8607 C CA . PRO C 1 367 ? 41.363 -25.342 -13.964 1.00 27.54 367 PRO C CA 1
ATOM 8608 C C . PRO C 1 367 ? 42.206 -24.470 -13.024 1.00 28.63 367 PRO C C 1
ATOM 8609 O O . PRO C 1 367 ? 42.341 -23.260 -13.234 1.00 25.92 367 PRO C O 1
ATOM 8613 N N . ARG C 1 368 ? 42.769 -25.090 -11.995 1.00 29.13 368 ARG C N 1
ATOM 8614 C CA . ARG C 1 368 ? 43.633 -24.382 -11.066 1.00 31.24 368 ARG C CA 1
ATOM 8615 C C . ARG C 1 368 ? 45.086 -24.749 -11.356 1.00 33.28 368 ARG C C 1
ATOM 8616 O O . ARG C 1 368 ? 45.414 -25.928 -11.496 1.00 34.24 368 ARG C O 1
ATOM 8624 N N . GLU C 1 369 ? 45.954 -23.745 -11.439 1.00 35.27 369 GLU C N 1
ATOM 8625 C CA . GLU C 1 369 ? 47.371 -23.982 -11.689 1.00 37.16 369 GLU C CA 1
ATOM 8626 C C . GLU C 1 369 ? 48.188 -23.419 -10.536 1.00 37.07 369 GLU C C 1
ATOM 8627 O O . GLU C 1 369 ? 47.960 -22.293 -10.085 1.00 36.83 369 GLU C O 1
ATOM 8633 N N . TYR C 1 370 ? 49.148 -24.207 -10.070 1.00 37.42 370 TYR C N 1
ATOM 8634 C CA . TYR C 1 370 ? 50.001 -23.806 -8.965 1.00 38.45 370 TYR C CA 1
ATOM 8635 C C . TYR C 1 370 ? 51.428 -23.577 -9.445 1.00 41.61 370 TYR C C 1
ATOM 8636 O O . TYR C 1 370 ? 51.919 -24.302 -10.299 1.00 42.74 370 TYR C O 1
ATOM 8645 N N . ASN C 1 371 ? 52.083 -22.551 -8.912 1.00 45.52 371 ASN C N 1
ATOM 8646 C CA . ASN C 1 371 ? 53.467 -22.243 -9.280 1.00 48.81 371 ASN C CA 1
ATOM 8647 C C . ASN C 1 371 ? 54.232 -21.772 -8.045 1.00 49.67 371 ASN C C 1
ATOM 8648 O O . ASN C 1 371 ? 53.651 -21.835 -6.937 1.00 50.73 371 ASN C O 1
#

Foldseek 3Di:
DAPPVAQKFKEFELLQLLQLLQVLCVVAPVLFAEEEEQELQRLQQGRQSNNVSNVNNGHQHYEYQDPVSVVVNLVVPDLGAYEHPYADPLVCQVVCVVSVYEYEDADDVSLVVNVVVQDVDDDDAHHYEAEEEQDPPDGHNDALVPVLVVVVSQVVDNNHAHQFYEYEADPLQPPDCVSVVSSLVRVVVNVVVDPDGHNWYEYEEQSCVFPVVVRDIRYYHYYCQSQQADPNLPRDDGSDHRDHRMWIKWWFPDKDKDAFQDFDEPPSPDGHNGIFMKTKTFAFCLQLLDQLCQQPFKDWQQDTWGFHYTTDNTITMTTDDDGDDTDTMITRAAGHHPDGDHCSNVCVSVVHHSSVSSSRRDPRHYYDYD/DDAQPVAQWFKEFELQLLLVLLQVLPVVLDPLFAEEEECELQHLLQGSQSSRVSNVNRGHQHYEYADPVSVVVNVVSPDPGAYEHPDADDLVCLVVCQVSVHEYEDADVVSVVVNCVVLVVPDDGAHAYEAEEELDPPDGHNPALVPVLVRVVVLVVDPNHADQFYEYEADDLLPPDCVSVVSSLVSVVVSVVPHDDGHNFYEYAECSCSFRPSVRDTRYHHYYDLSQQADPNLPSDDGPDHRDHGIWIKWWFQDKDKDAFQDADEPPSPDTHNGIFMKTKTFAFVLQLLDQLCQQPWKDWQQDTWGFHYTTDHGITMTTDDDDDDGTTMITQAADHNPDGHHLSNVCVSVVHHSSNSSSRGDSNHYYDYD/DAAPPVAQWFKEFALLLLLVLLLVLVVPADPLAAEAEECELQHLQQGRQSSVVSNVNNRHQHYEYADLVSQVVNVVSVDPGAYEHADDDDLVCLVVCQVSVYEYEDFAVVSVVSNLPVFDQQDPRAHEYEFEDEQAPPPGHHVDLVRVQVSVVVQVVGNSHDYQAYEYEDDDLLPPDCVRVVRSLCSVCVRVVSHDDGHSWYEYAEQSCSFPVVPGDTRYHHYGPQSQQDDPNLPSDDGNDRRGHGIWIKWWFPDKDWDAFQDFDEPPSPDTHNGTWIKTKTFAACLQLLDQLCQQPWKDFQQDTWGFHYTGDNGITMTTDDDDDDTGTMITRAADHHPDGHHCSNVCVSVVHGSSVSSSRRDSNHYYHYD

Nearest PDB structures (foldseek):
  3e5p-assembly1_C  TM=1.003E+00  e=3.654E-86  Enterococcus faecalis
  7xll-assembly1_B  TM=9.792E-01  e=2.542E-54  Latilactobacillus sakei
  3s46-assembly1_B  TM=9.709E-01  e=1.745E-53  Streptococcus pneumoniae
  4ecl-assembly2_C  TM=9.289E-01  e=6.754E-39  Enterococcus faecalis
  4lus-assembly2_D  TM=9.254E-01  e=1.666E-38  Clostridioides difficile 630

Radius of gyration: 34.22 Å; Cα contacts (8 Å, |Δi|>4): 2644; chains: 3; bounding box: 95×66×92 Å

Sequence (1112 aa):
VVGWHRPTRLHIDTQAITENVQKECQRLPEGTALFAVVKANGYGHGAVESAKAAKKGGATGFCVALLDEAIELREAGVQDPILILSVVDLAYVPLLIQYDLSVTVATQEWLEAALQQLTPESNTPLRVHLKVDTGMGRIGFLTPEETKQAVRFVQSHKEFLWEGIFTHFSTADEIDTSYFEKQAGRFKAVLAVLEELPRYVHVSNSATALWHPDVPGNMIRYGVAMYGLNPSGNKLAPSYALKPALRLTSELIHVKRLAAGEGIGYGETYVTEAEEWIGTVPIGYADGWLRHLQGFTVLVNGKRCEIVGRVCMDQCMIRLAEEVPVGPVVTLVGKDGNEENTLQMVAEKLETIHYEVACTFSQRIPREYNMVVGWHRPTRLHIDTQAITENVQKECQRLPEGTALFAVVKANGYGHGAVESAKAAKKGGATGFCVALLDEAIELREAGVQDPILILSVVDLAYVPLLIQYDLSVTVATQEWLEAALQQLTPESNTPLRVHLKVDTGMGRIGFLTPEETKQAVRFVQSHKEFLWEGIFTHFSTADEIDTSYFEKQAGRFKAVLAVLEELPRYVHVSNSATALWHPDVPGNMIRYGVAMYGLNPSGNKLAPSYALKPALRLTSELIHVKRLAAGEGIGYGETYVTEAEEWIGTVPIGYADGWLRHLQGFTVLVNGKRCEIVGRVCMDQCMIRLAEEVPVGPVVTLVGKDGNEENTLQMVAEKLETIHYEVACTFSQRIPREYNMVVGWHRPTRLHIDTQAITENVQKECQRLPEGTALFAVVKANGYGHGAVESAKAAKKGGATGFCVALLDEAIELREAGVQDPILILSVVDLAYVPLLIQYDLSVTVATQEWLEAALQQLTPESNTPLRVHLKVDTGMGRIGFLTPEETKQAVRFVQSHKEFLWEGIFTHFSTADEIDTSYFEKQAGRFKAVLAVLEELPRYVHVSNSATALWHPDVPGNMIRYGVAMYGLNPSGNKLAPSYALKPALRLTSELIHVKRLAAGEGIGYGETYVTEAEEWIGTVPIGYADGWLRHLQGFTVLVNGKRCEIVGRVCMDQCMIRLAEEVPVGPVVTLVGKDGNEENTLQMVAEKLETIHYEVACTFSQRIPREYN